Protein AF-A0A6N2N0R7-F1 (afdb_monomer)

Sequence (878 aa):
RETPISIVRTGSWGLQEILNLPLAEVPRISGASRIMTAKEFGVTEFVNPKDHDKPVHEVIAEMTNGGVDRSVECTGSVSAMISAFECVHDGWGVAVLVGVPNKDDAFKTHPMNLLNERTLKGTFFGNYKPRSDLPSVVEKYMNEELELEKFITHEVLSLKSTRLSSSCSVELASAAVAWEAGKPLVMEEVDVAPPQAMEVRVKILFTSLCHTDVYFWEAKGQTPLFPRIFGHEAGGIVESVGEGVTDLEPGDHVLPVFTGECKECRHCKSEESNMCDLLRINTDRGVMLNDGKSRFSIRGQPIYHFVGTSTFSEYTVVHVGCLAKINPAAPLDKVCVLSCGISTGLGATLNVAKPKKGSSVAIFGLGAVGLAAAEGARISGASRIIGVDLNANRFEKFGVTEFVNPKDHDKPVHEVIAEMTNGGVDRSVECTGSVSAMISAFECVHDGWGVAVLVGVPNNESEEELSRVLFGNYKPRSDIPSVVEKYMNKELELEKFITHEVPSLKSTRLSSTCSVELASAAVAWEAGKPLVIEEVEVAPPQAMEVRLKILFTSLCHTDVYFWEAKGQTPMFPRIFGHEAGGIVESVGEGVTDLEPGDHVLPVFTGECKECRHCKSEESNMCDLLRINTDRGVMLNDGKSSPFTILLAPTFSEYTVVHAGCVAKINPAAPLDIVCVLSCGISTGLGATLNVAKPEKGSSVAIFGLGAVGLAAAEGARIAGASRIIGVDLNSNRFEEAKKFGVTEFVNPKDYDKPVQEVIAEMTDGGVDRSVECTGSINAMISAFECVHDGWGVAVLVGVPNKDDSFKTHPINFLNEKTLKGTFFGNYKPRSDLPSMYMNKELELEKFITHEVPFSEINKAFEYMLSGAGLRCLIRMDA

Organism: Salix viminalis (NCBI:txid40686)

Radius of gyration: 32.36 Å; Cα contacts (8 Å, |Δi|>4): 2274; chains: 1; bounding box: 77×67×93 Å

Solvent-accessible surface area (backbone atoms only — not comparable to full-atom values): 44838 Å² total; per-residue (Å²): 131,99,72,85,59,73,76,83,87,87,81,93,78,64,81,77,56,71,78,66,59,65,81,84,74,66,82,78,85,46,75,71,52,55,51,51,52,36,47,46,16,58,47,86,74,86,85,60,70,83,83,48,101,56,62,58,26,59,56,48,17,69,74,53,79,59,22,36,66,60,33,72,26,77,80,23,45,53,74,50,47,41,34,31,54,64,21,26,19,69,35,65,8,37,21,39,38,57,33,71,60,61,94,90,53,61,41,66,46,54,55,64,65,33,38,39,26,17,30,45,33,22,20,53,73,81,71,35,48,79,66,54,36,38,33,56,59,42,46,40,36,29,44,39,35,39,40,43,30,80,65,46,75,55,90,92,96,78,89,95,71,48,46,74,71,91,58,94,46,64,21,46,25,31,20,36,30,24,45,41,65,59,49,84,67,32,48,20,44,25,37,34,46,58,44,50,67,43,18,27,24,29,35,40,78,32,63,48,85,52,65,31,48,48,25,49,44,35,44,42,25,58,82,81,72,56,35,21,25,41,30,50,23,19,15,28,33,30,65,43,70,16,55,86,54,78,92,71,56,65,70,39,30,32,32,38,26,46,47,13,49,74,66,77,43,78,35,47,68,34,91,93,41,48,43,12,66,87,33,32,36,39,55,86,40,29,40,42,89,86,79,69,42,52,50,35,19,45,101,81,46,71,28,26,40,27,36,48,37,17,37,39,14,52,57,30,66,26,46,54,42,28,44,18,70,43,68,76,85,58,59,41,91,67,55,13,53,53,45,46,49,37,36,20,16,25,18,36,24,59,67,62,52,51,60,51,69,59,33,38,34,35,29,30,20,60,45,70,31,17,42,24,24,36,37,21,36,44,74,42,38,40,70,40,27,33,36,32,32,90,55,56,47,48,41,70,38,52,66,39,68,38,50,46,48,58,82,84,46,105,53,63,53,18,59,57,44,16,48,54,54,78,55,17,22,51,24,16,39,23,32,58,21,44,65,72,47,47,51,30,31,54,62,18,16,22,78,52,74,34,40,54,36,58,56,31,36,24,73,33,58,26,86,65,94,76,82,75,56,70,38,12,67,49,36,53,45,72,43,47,45,57,54,52,48,36,38,78,72,64,77,44,74,85,84,59,89,70,81,37,62,90,74,86,88,71,88,97,93,97,95,76,76,55,45,77,67,71,46,40,33,37,35,29,69,49,70,71,48,80,63,44,78,48,68,33,49,25,54,48,12,45,74,39,15,24,24,30,39,42,49,25,25,35,63,55,72,65,49,54,44,62,41,52,30,68,90,53,83,81,76,61,53,28,54,43,33,27,23,17,12,30,30,29,64,32,43,3,27,48,56,79,91,66,54,66,72,39,30,31,31,49,30,29,53,20,40,71,61,74,43,76,33,41,45,23,82,82,29,28,63,14,68,59,53,74,48,72,40,74,64,37,42,35,41,89,87,76,45,55,35,74,40,48,38,76,39,40,42,44,40,19,44,34,39,42,45,51,44,36,23,47,18,66,38,61,75,88,55,60,43,84,57,55,12,55,53,37,40,51,38,37,22,16,25,19,37,26,60,68,66,47,53,64,50,74,57,32,38,35,37,33,34,23,79,45,51,32,21,38,23,23,33,35,22,38,47,72,48,37,39,68,41,31,35,36,32,34,91,54,74,80,47,52,80,61,38,41,81,29,50,34,71,43,77,47,43,64,82,82,49,98,59,62,54,27,58,55,46,16,70,76,51,82,56,16,25,50,22,20,40,25,36,66,24,46,59,69,52,51,43,36,35,50,65,19,22,14,70,67,66,7,28,21,28,42,62,35,72,62,61,91,85,46,62,45,61,53,55,59,64,59,25,30,43,36,21,37,41,32,25,35,50,62,10,53,51,41,47,55,77,44,57,47,51,60,68,76,72,66,86,62,74,58,68,79,48,55,67,44,77,43,50,45,95,45,50,64,57,53,50,51,39,56,77,69,62,75,53,62,28,38,41,29,34,50,83,132

InterPro domains:
  IPR002328 Alcohol dehydrogenase, zinc-type, conserved site [PS00059] (231-245)
  IPR002328 Alcohol dehydrogenase, zinc-type, conserved site [PS00059] (577-591)
  IPR011032 GroES-like superfamily [SSF50129] (174-348)
  IPR011032 GroES-like superfamily [SSF50129] (520-687)
  IPR011032 GroES-like superfamily [SSF50129] (832-875)
  IPR013149 Alcohol dehydrogenase-like, C-terminal [PF00107] (32-139)
  IPR013149 Alcohol dehydrogenase-like, C-terminal [PF00107] (368-473)
  IPR013149 Alcohol dehydrogenase-like, C-terminal [PF00107] (707-834)
  IPR013154 Alcohol dehydrogenase-like, N-terminal [PF08240] (198-326)
  IPR013154 Alcohol dehydrogenase-like, N-terminal [PF08240] (544-665)
  IPR036291 NAD(P)-binding domain superfamily [SSF51735] (11-143)
  IPR036291 NAD(P)-binding domain superfamily [SSF51735] (331-490)
  IPR036291 NAD(P)-binding domain superfamily [SSF51735] (670-836)

Foldseek 3Di:
DDDAPADDDDDPDDPVVVVVPPPVPDDGQDPVNVVVLVVLVVVPDDDDCVVDPDQVLVVLCVVVVGADQEFEAAAQDLSSQQSRLSRAHQFHREYEYEHNHPPPDWHWDFCVSFQSFYWYFYADVNLQPVQWGVLVVVLLQLQLFAQQCSSVPDDDDDYYDDAWDDDQAFIQWFFQWLQWAQDGTYTHRKRQHHEAAQKFKWFFDDFDDHSSQVCNNNPSRDVIADRAFTGQQTWTFTCDDYHPDDPDDGGFIKHFALQFEPCPDPQVVDLQHLIYSQRRFDQVQQPDDPPSAHSIDDPRHGGGYGSQHSSRMSMGMHRNRRIAGADPPFDRNQLSVLNFQLLQLLLCQVQPQVAAAAFAEEFEDLASSSLSVLLNCVLNNHPAYEYEYCDQFSQPHNNHDAYDYCVVDPDQVLVQLCQFVVAATLEYEYAALDPSSQVSRVSRHHQARYYYAYAHRHNDSDPDDDDHATSNRDNCNPCSNVVSVCVVVVVDDSPGSGTGHYHYDHDYDDAWKAKWDAWWFWWQADAPDGTDTGGWGFTMQEAQKFKWQWFWFWDDVVQNCLSNQPQHDNQDRAFFGFQTKTFTCDHIIGDDPHDGGFIKAFALFFQPCPDSQNSHLSGRRDCLQVDWDLHWIADPVRGRRTDRSNGQRSRISMTMDRNRRIAGADPPDDRLLLSRLNDQLLLLLLLQVVPLNDAAQFEEEFEDLFNNSLSVLLNCVVNHHNAYEYEDQDPVSQVLSVVSVHDHYDYCVVDPDQVLVVQCVVPVAAGQEYEYAAQDLSSQQSQLSRAGQSRYEYEYRHNHRSPDMRMDHCVSSNSRYMYHYGDSSRDNRRPPSNVPPVVVSDPSVSQEDEEDESVCVSVQVVCNVVVVGNMYMYGYDD

Nearest PDB structures (foldseek):
  8con-assembly1_A  TM=9.546E-01  e=1.795E-54  Arabidopsis thaliana
  4dlb-assembly1_B  TM=9.577E-01  e=1.086E-45  Solanum lycopersicum
  8co4-assembly1_A  TM=9.391E-01  e=8.171E-46  Arabidopsis thaliana
  7aas-assembly1_A  TM=9.419E-01  e=1.937E-43  Chlamydomonas reinhardtii
  1hsz-assembly1_A  TM=9.219E-01  e=5.270E-42  Homo sapiens

Structure (mmCIF, N/CA/C/O backbone):
data_AF-A0A6N2N0R7-F1
#
_entry.id   AF-A0A6N2N0R7-F1
#
loop_
_atom_site.group_PDB
_atom_site.id
_atom_site.type_symbol
_atom_site.label_atom_id
_atom_site.label_alt_id
_atom_site.label_comp_id
_atom_site.label_asym_id
_atom_site.label_entity_id
_atom_site.label_seq_id
_atom_site.pdbx_PDB_ins_code
_atom_site.Cartn_x
_atom_site.Cartn_y
_atom_site.Cartn_z
_atom_site.occupancy
_atom_site.B_iso_or_equiv
_atom_site.auth_seq_id
_atom_site.auth_comp_id
_atom_site.auth_asym_id
_atom_site.auth_atom_id
_atom_site.pdbx_PDB_model_num
ATOM 1 N N . ARG A 1 1 ? 4.604 19.462 22.785 1.00 24.31 1 ARG A N 1
ATOM 2 C CA . ARG A 1 1 ? 5.023 20.429 23.845 1.00 24.31 1 ARG A CA 1
ATOM 3 C C . ARG A 1 1 ? 5.187 19.652 25.150 1.00 24.31 1 ARG A C 1
ATOM 5 O O . ARG A 1 1 ? 4.576 18.602 25.257 1.00 24.31 1 ARG A O 1
ATOM 12 N N . GLU A 1 2 ? 6.014 20.103 26.095 1.00 26.58 2 GLU A N 1
ATOM 13 C CA . GLU A 1 2 ? 6.303 19.321 27.312 1.00 26.58 2 GLU A CA 1
ATOM 14 C C . GLU A 1 2 ? 5.206 19.456 28.378 1.00 26.58 2 GLU A C 1
ATOM 16 O O . GLU A 1 2 ? 5.161 20.462 29.084 1.00 26.58 2 GLU A O 1
ATOM 21 N N . THR A 1 3 ? 4.384 18.418 28.528 1.00 28.00 3 THR A N 1
ATOM 22 C CA . THR A 1 3 ? 3.500 18.214 29.684 1.00 28.00 3 THR A CA 1
ATOM 23 C C . THR A 1 3 ? 3.423 16.707 29.952 1.00 28.00 3 THR A C 1
ATOM 25 O O . THR A 1 3 ? 3.060 15.984 29.025 1.00 28.00 3 THR A O 1
ATOM 28 N N . PRO A 1 4 ? 3.765 16.199 31.151 1.00 32.81 4 PRO A N 1
ATOM 29 C CA . PRO A 1 4 ? 3.501 14.804 31.503 1.00 32.81 4 PRO A CA 1
ATOM 30 C C . PRO A 1 4 ? 1.997 14.510 31.491 1.00 32.81 4 PRO A C 1
ATOM 32 O O . PRO A 1 4 ? 1.195 15.379 31.845 1.00 32.81 4 PRO A O 1
ATOM 35 N N . ILE A 1 5 ? 1.608 13.285 31.131 1.00 28.66 5 ILE A N 1
ATOM 36 C CA . ILE A 1 5 ? 0.236 12.815 31.339 1.00 28.66 5 ILE A CA 1
ATOM 37 C C . ILE A 1 5 ? 0.098 12.473 32.826 1.00 28.66 5 ILE A C 1
ATOM 39 O O . ILE A 1 5 ? 0.557 11.430 33.289 1.00 28.66 5 ILE A O 1
ATOM 43 N N . SER A 1 6 ? -0.497 13.395 33.583 1.00 31.06 6 SER A N 1
ATOM 44 C CA . SER A 1 6 ? -0.804 13.232 35.006 1.00 31.06 6 SER A CA 1
ATOM 45 C C . SER A 1 6 ? -2.303 12.995 35.180 1.00 31.06 6 SER A C 1
ATOM 47 O O . SER A 1 6 ? -3.101 13.928 35.062 1.00 31.06 6 SER A O 1
ATOM 49 N N . ILE A 1 7 ? -2.698 11.749 35.453 1.00 31.70 7 ILE A N 1
ATOM 50 C CA . ILE A 1 7 ? -4.101 11.397 35.696 1.00 31.70 7 ILE A CA 1
ATOM 51 C C . ILE A 1 7 ? -4.492 11.810 37.120 1.00 31.70 7 ILE A C 1
ATOM 53 O O . ILE A 1 7 ? -3.842 11.446 38.095 1.00 31.70 7 ILE A O 1
ATOM 57 N N . VAL A 1 8 ? -5.590 12.561 37.242 1.00 32.72 8 VAL A N 1
ATOM 58 C CA . VAL A 1 8 ? -6.204 12.927 38.526 1.00 32.72 8 VAL A CA 1
ATOM 59 C C . VAL A 1 8 ? -7.701 12.635 38.443 1.00 32.72 8 VAL A C 1
ATOM 61 O O . VAL A 1 8 ? -8.417 13.263 37.661 1.00 32.72 8 VAL A O 1
ATOM 64 N N . ARG A 1 9 ? -8.190 11.688 39.251 1.00 33.84 9 ARG A N 1
ATOM 65 C CA . ARG A 1 9 ? -9.623 11.385 39.418 1.00 33.84 9 ARG A CA 1
ATOM 66 C C . ARG A 1 9 ? -10.007 11.455 40.900 1.00 33.84 9 ARG A C 1
ATOM 68 O O . ARG A 1 9 ? -9.169 11.276 41.777 1.00 33.84 9 ARG A O 1
ATOM 75 N N . THR A 1 10 ? -11.252 11.842 41.166 1.00 30.08 10 THR A N 1
ATOM 76 C CA . THR A 1 10 ? -11.698 12.434 42.442 1.00 30.08 10 THR A CA 1
ATOM 77 C C . THR A 1 10 ? -12.761 11.579 43.153 1.00 30.08 10 THR A C 1
ATOM 79 O O . THR A 1 10 ? -13.357 10.699 42.544 1.00 30.08 10 THR A O 1
ATOM 82 N N . GLY A 1 11 ? -13.052 11.777 44.445 1.00 39.22 11 GLY A N 1
ATOM 83 C CA . GLY A 1 11 ? -12.620 12.860 45.347 1.00 39.22 11 GLY A CA 1
ATOM 84 C C . GLY A 1 11 ? -12.569 12.433 46.828 1.00 39.22 11 GLY A C 1
ATOM 85 O O . GLY A 1 11 ? -12.320 11.272 47.113 1.00 39.22 11 GLY A O 1
ATOM 86 N N . SER A 1 12 ? -12.769 13.304 47.823 1.00 35.50 12 SER A N 1
ATOM 87 C CA . SER A 1 12 ? -13.620 14.506 47.833 1.00 35.50 12 SER A CA 1
ATOM 88 C C . SER A 1 12 ? -12.929 15.789 48.331 1.00 35.50 12 SER A C 1
ATOM 90 O O . SER A 1 12 ? -12.812 16.001 49.535 1.00 35.50 12 SER A O 1
ATOM 92 N N . TRP A 1 13 ? -12.597 16.691 47.405 1.00 35.56 13 TRP A N 1
ATOM 93 C CA . TRP A 1 13 ? -12.351 18.119 47.659 1.00 35.56 13 TRP A CA 1
ATOM 94 C C . TRP A 1 13 ? -12.872 18.945 46.471 1.00 35.56 13 TRP A C 1
ATOM 96 O O . TRP A 1 13 ? -13.208 18.393 45.419 1.00 35.56 13 TRP A O 1
ATOM 106 N N . GLY A 1 14 ? -13.001 20.262 46.646 1.00 35.44 14 GLY A N 1
ATOM 107 C CA . GLY A 1 14 ? -13.518 21.162 45.613 1.00 35.44 14 GLY A CA 1
ATOM 108 C C . GLY A 1 14 ? -12.510 21.448 44.493 1.00 35.44 14 GLY A C 1
ATOM 109 O O . GLY A 1 14 ? -11.300 21.443 44.708 1.00 35.44 14 GLY A O 1
ATOM 110 N N . LEU A 1 15 ? -13.018 21.802 43.304 1.00 36.06 15 LEU A N 1
ATOM 111 C CA . LEU A 1 15 ? -12.227 22.126 42.098 1.00 36.06 15 LEU A CA 1
ATOM 112 C C . LEU A 1 15 ? -11.122 23.184 42.328 1.00 36.06 15 LEU A C 1
ATOM 114 O O . LEU A 1 15 ? -10.153 23.272 41.579 1.00 36.06 15 LEU A O 1
ATOM 118 N N . GLN A 1 16 ? -11.298 24.005 43.362 1.00 37.75 16 GLN A N 1
ATOM 119 C CA . GLN A 1 16 ? -10.488 25.172 43.689 1.00 37.75 16 GLN A CA 1
ATOM 120 C C . GLN A 1 16 ? -9.169 24.837 44.411 1.00 37.75 16 GLN A C 1
ATOM 122 O O . GLN A 1 16 ? -8.317 25.711 44.539 1.00 37.75 16 GLN A O 1
ATOM 127 N N . GLU A 1 17 ? -8.967 23.591 44.849 1.00 40.75 17 GLU A N 1
ATOM 128 C CA . GLU A 1 17 ? -7.709 23.153 45.478 1.00 40.75 17 GLU A CA 1
ATOM 129 C C . GLU A 1 17 ? -6.735 22.529 44.473 1.00 40.75 17 GLU A C 1
ATOM 131 O O . GLU A 1 17 ? -5.534 22.773 44.554 1.00 40.75 17 GLU A O 1
ATOM 136 N N . ILE A 1 18 ? -7.250 21.839 43.449 1.00 38.84 18 ILE A N 1
ATOM 137 C CA . ILE A 1 18 ? -6.452 21.265 42.349 1.00 38.84 18 ILE A CA 1
ATOM 138 C C . ILE A 1 18 ? -5.654 22.364 41.621 1.00 38.84 18 ILE A C 1
ATOM 140 O O . ILE A 1 18 ? -4.499 22.166 41.257 1.00 38.84 18 ILE A O 1
ATOM 144 N N . LEU A 1 19 ? -6.244 23.555 41.469 1.00 41.34 19 LEU A N 1
ATOM 145 C CA . LEU A 1 19 ? -5.608 24.724 40.843 1.00 41.34 19 LEU A CA 1
ATOM 146 C C . LEU A 1 19 ? -4.508 25.389 41.696 1.00 41.34 19 LEU A C 1
ATOM 148 O O . LEU A 1 19 ? -3.812 26.263 41.187 1.00 41.34 19 LEU A O 1
ATOM 152 N N . ASN A 1 20 ? -4.350 25.001 42.967 1.00 41.44 20 ASN A N 1
ATOM 153 C CA . ASN A 1 20 ? -3.331 25.539 43.877 1.00 41.44 20 ASN A CA 1
ATOM 154 C C . ASN A 1 20 ? -2.123 24.597 44.069 1.00 41.44 20 ASN A C 1
ATOM 156 O O . ASN A 1 20 ? -1.231 24.906 44.859 1.00 41.44 20 ASN A O 1
ATOM 160 N N . LEU A 1 21 ? -2.065 23.468 43.351 1.00 38.28 21 LEU A N 1
ATOM 161 C CA . LEU A 1 21 ? -0.903 22.575 43.358 1.00 38.28 21 LEU A CA 1
ATOM 162 C C . LEU A 1 21 ? 0.337 23.275 42.756 1.00 38.28 21 LEU A C 1
ATOM 164 O O . LEU A 1 21 ? 0.249 23.818 41.648 1.00 38.28 21 LEU A O 1
ATOM 168 N N . PRO A 1 22 ? 1.510 23.260 43.423 1.00 38.06 22 PRO A N 1
ATOM 169 C CA . PRO A 1 22 ? 2.715 23.879 42.881 1.00 38.06 22 PRO A CA 1
ATOM 170 C C . PRO A 1 22 ? 3.232 23.157 41.627 1.00 38.06 22 PRO A C 1
ATOM 172 O O . PRO A 1 22 ? 3.892 22.123 41.705 1.00 38.06 22 PRO A O 1
ATOM 175 N N . LEU A 1 23 ? 3.058 23.776 40.454 1.00 40.62 23 LEU A N 1
ATOM 176 C CA . LEU A 1 23 ? 3.666 23.342 39.178 1.00 40.62 23 LEU A CA 1
ATOM 177 C C . LEU A 1 23 ? 5.211 23.256 39.203 1.00 40.62 23 LEU A C 1
ATOM 179 O O . LEU A 1 23 ? 5.817 22.808 38.234 1.00 40.62 23 LEU A O 1
ATOM 183 N N . ALA A 1 24 ? 5.850 23.695 40.290 1.00 38.28 24 ALA A N 1
ATOM 184 C CA . ALA A 1 24 ? 7.286 23.582 40.526 1.00 38.28 24 ALA A CA 1
ATOM 185 C C . ALA A 1 24 ? 7.737 22.188 41.014 1.00 38.28 24 ALA A C 1
ATOM 187 O O . ALA A 1 24 ? 8.932 21.909 40.962 1.00 38.28 24 ALA A O 1
ATOM 188 N N . GLU A 1 25 ? 6.822 21.330 41.485 1.00 37.94 25 GLU A N 1
ATOM 189 C CA . GLU A 1 25 ? 7.166 20.038 42.109 1.00 37.94 25 GLU A CA 1
ATOM 190 C C . GLU A 1 25 ? 6.965 18.817 41.191 1.00 37.94 25 GLU A C 1
ATOM 192 O O . GLU A 1 25 ? 7.351 17.710 41.557 1.00 37.94 25 GLU A O 1
ATOM 197 N N . VAL A 1 26 ? 6.440 18.999 39.971 1.00 41.00 26 VAL A N 1
ATOM 198 C CA . VAL A 1 26 ? 6.357 17.925 38.962 1.00 41.00 26 VAL A CA 1
ATOM 199 C C . VAL A 1 26 ? 7.693 17.828 38.201 1.00 41.00 26 VAL A C 1
ATOM 201 O O . VAL A 1 26 ? 8.041 18.761 37.467 1.00 41.00 26 VAL A O 1
ATOM 204 N N . PRO A 1 27 ? 8.468 16.733 38.334 1.00 39.50 27 PRO A N 1
ATOM 205 C CA . PRO A 1 27 ? 9.771 16.615 37.686 1.00 39.50 27 PRO A CA 1
ATOM 206 C C . PRO A 1 27 ? 9.632 16.450 36.166 1.00 39.50 27 PRO A C 1
ATOM 208 O O . PRO A 1 27 ? 8.840 15.646 35.677 1.00 39.50 27 PRO A O 1
ATOM 211 N N . ARG A 1 28 ? 10.442 17.179 35.385 1.00 42.28 28 ARG A N 1
ATOM 212 C CA . ARG A 1 28 ? 10.512 16.964 33.930 1.00 42.28 28 ARG A CA 1
ATOM 213 C C . ARG A 1 28 ? 11.372 15.748 33.604 1.00 42.28 28 ARG A C 1
ATOM 215 O O . ARG A 1 28 ? 12.545 15.705 33.972 1.00 42.28 28 ARG A O 1
ATOM 222 N N . ILE A 1 29 ? 10.820 14.827 32.816 1.00 45.66 29 ILE A N 1
ATOM 223 C CA . ILE A 1 29 ? 11.548 13.686 32.247 1.00 45.66 29 ILE A CA 1
ATOM 224 C C . ILE A 1 29 ? 12.683 14.210 31.353 1.00 45.66 29 ILE A C 1
ATOM 226 O O . ILE A 1 29 ? 12.435 14.899 30.354 1.00 45.66 29 ILE A O 1
ATOM 230 N N . SER A 1 30 ? 13.927 13.909 31.733 1.00 48.94 30 SER A N 1
ATOM 231 C CA . SER A 1 30 ? 15.144 14.385 31.064 1.00 48.94 30 SER A CA 1
ATOM 232 C C . SER A 1 30 ? 15.389 13.678 29.725 1.00 48.94 30 SER A C 1
ATOM 234 O O . SER A 1 30 ? 14.847 12.604 29.473 1.00 48.94 30 SER A O 1
ATOM 236 N N . GLY A 1 31 ? 16.237 14.257 28.864 1.00 50.78 31 GLY A N 1
ATOM 237 C CA . GLY A 1 31 ? 16.541 13.683 27.544 1.00 50.78 31 GLY A CA 1
ATOM 238 C C . GLY A 1 31 ? 17.060 12.242 27.612 1.00 50.78 31 GLY A C 1
ATOM 239 O O . GLY A 1 31 ? 16.553 11.386 26.900 1.00 50.78 31 GLY A O 1
ATOM 240 N N . ALA A 1 32 ? 17.985 11.950 28.533 1.00 49.59 32 ALA A N 1
ATOM 241 C CA . ALA A 1 32 ? 18.500 10.594 28.741 1.00 49.59 32 ALA A CA 1
ATOM 242 C C . ALA A 1 32 ? 17.417 9.612 29.226 1.00 49.59 32 ALA A C 1
ATOM 244 O O . ALA A 1 32 ? 17.391 8.465 28.792 1.00 49.59 32 ALA A O 1
ATOM 245 N N . SER A 1 33 ? 16.482 10.071 30.068 1.00 54.78 33 SER A N 1
ATOM 246 C CA . SER A 1 33 ? 15.353 9.247 30.512 1.00 54.78 33 SER A CA 1
ATOM 247 C C . SER A 1 33 ? 14.424 8.892 29.351 1.00 54.78 33 SER A C 1
ATOM 249 O O . SER A 1 33 ? 14.017 7.744 29.255 1.00 54.78 33 SER A O 1
ATOM 251 N N . ARG A 1 34 ? 14.151 9.824 28.423 1.00 56.81 34 ARG A N 1
ATOM 252 C CA . ARG A 1 34 ? 13.326 9.543 27.229 1.00 56.81 34 ARG A CA 1
ATOM 253 C C . ARG A 1 34 ? 13.972 8.558 26.255 1.00 56.81 34 ARG A C 1
ATOM 255 O O . ARG A 1 34 ? 13.255 7.998 25.445 1.00 56.81 34 ARG A O 1
ATOM 262 N N . ILE A 1 35 ? 15.285 8.335 26.327 1.00 58.44 35 ILE A N 1
ATOM 263 C CA . ILE A 1 35 ? 15.979 7.317 25.519 1.00 58.44 35 ILE A CA 1
ATOM 264 C C . ILE A 1 35 ? 15.897 5.942 26.188 1.00 58.44 35 ILE A C 1
ATOM 266 O O . ILE A 1 35 ? 15.783 4.946 25.485 1.00 58.44 35 ILE A O 1
ATOM 270 N N . MET A 1 36 ? 15.925 5.869 27.525 1.00 54.72 36 MET A N 1
ATOM 271 C CA . MET A 1 36 ? 15.676 4.602 28.228 1.00 54.72 36 MET A CA 1
ATOM 272 C C . MET A 1 36 ? 14.213 4.196 28.098 1.00 54.72 36 MET A C 1
ATOM 274 O O . MET A 1 36 ? 13.956 3.102 27.627 1.00 54.72 36 MET A O 1
ATOM 278 N N . THR A 1 37 ? 13.278 5.118 28.328 1.00 54.75 37 THR A N 1
ATOM 279 C CA . THR A 1 37 ? 11.861 4.928 27.996 1.00 54.75 37 THR A CA 1
ATOM 280 C C . THR A 1 37 ? 11.679 4.660 26.500 1.00 54.75 37 THR A C 1
ATOM 282 O O . THR A 1 37 ? 10.974 3.737 26.144 1.00 54.75 37 THR A O 1
ATOM 285 N N . ALA A 1 38 ? 12.438 5.328 25.626 1.00 56.91 38 ALA A N 1
ATOM 286 C CA . ALA A 1 38 ? 12.629 5.004 24.205 1.00 56.91 38 ALA A CA 1
ATOM 287 C C . ALA A 1 38 ? 12.984 3.525 23.888 1.00 56.91 38 ALA A C 1
ATOM 289 O O . ALA A 1 38 ? 12.679 3.031 22.808 1.00 56.91 38 ALA A O 1
ATOM 290 N N . LYS A 1 39 ? 13.660 2.819 24.806 1.00 55.69 39 LYS A N 1
ATOM 291 C CA . LYS A 1 39 ? 14.249 1.476 24.611 1.00 55.69 39 LYS A CA 1
ATOM 292 C C . LYS A 1 39 ? 13.630 0.372 25.458 1.00 55.69 39 LYS A C 1
ATOM 294 O O . LYS A 1 39 ? 13.702 -0.782 25.053 1.00 55.69 39 LYS A O 1
ATOM 299 N N . GLU A 1 40 ? 13.027 0.731 26.590 1.00 50.41 40 GLU A N 1
ATOM 300 C CA . GLU A 1 40 ? 11.841 0.057 27.116 1.00 50.41 40 GLU A CA 1
ATOM 301 C C . GLU A 1 40 ? 10.897 -0.042 25.914 1.00 50.41 40 GLU A C 1
ATOM 303 O O . GLU A 1 40 ? 10.829 -1.097 25.301 1.00 50.41 40 GLU A O 1
ATOM 308 N N . PHE A 1 41 ? 10.388 1.109 25.462 1.00 50.03 41 PHE A N 1
ATOM 309 C CA . PHE A 1 41 ? 9.980 1.544 24.122 1.00 50.03 41 PHE A CA 1
ATOM 310 C C . PHE A 1 41 ? 10.023 0.644 22.852 1.00 50.03 41 PHE A C 1
ATOM 312 O O . PHE A 1 41 ? 9.294 0.888 21.898 1.00 50.03 41 PHE A O 1
ATOM 319 N N . GLY A 1 42 ? 10.900 -0.354 22.760 1.00 52.97 42 GLY A N 1
ATOM 320 C CA . GLY A 1 42 ? 11.093 -1.201 21.576 1.00 52.97 42 GLY A CA 1
ATOM 321 C C . GLY A 1 42 ? 11.869 -0.553 20.432 1.00 52.97 42 GLY A C 1
ATOM 322 O O . GLY A 1 42 ? 12.343 -1.279 19.560 1.00 52.97 42 GLY A O 1
ATOM 323 N N . VAL A 1 43 ? 12.085 0.769 20.464 1.00 54.00 43 VAL A N 1
ATOM 324 C CA . VAL A 1 43 ? 12.932 1.478 19.497 1.00 54.00 43 VAL A CA 1
ATOM 325 C C . VAL A 1 43 ? 14.370 0.982 19.656 1.00 54.00 43 VAL A C 1
ATOM 327 O O . VAL A 1 43 ? 15.105 1.365 20.571 1.00 54.00 43 VAL A O 1
ATOM 330 N N . THR A 1 44 ? 14.766 0.076 18.764 1.00 55.50 44 THR A N 1
ATOM 331 C CA . THR A 1 44 ? 16.033 -0.666 18.821 1.00 55.50 44 THR A CA 1
ATOM 332 C C . THR A 1 44 ? 17.241 0.275 18.775 1.00 55.50 44 THR A C 1
ATOM 334 O O . THR A 1 44 ? 18.163 0.182 19.601 1.00 55.50 44 THR A O 1
ATOM 337 N N . GLU A 1 45 ? 17.193 1.246 17.863 1.00 71.88 45 GLU A N 1
ATOM 338 C CA . GLU A 1 45 ? 18.235 2.236 17.613 1.00 71.88 45 GLU A CA 1
ATOM 339 C C . GLU A 1 45 ? 17.709 3.667 17.751 1.00 71.88 45 GLU A C 1
ATOM 341 O O . GLU A 1 45 ? 16.660 4.025 17.229 1.00 71.88 45 GLU A O 1
ATOM 346 N N . PHE A 1 46 ? 18.464 4.513 18.457 1.00 77.75 46 PHE A N 1
ATOM 347 C CA . PHE A 1 46 ? 18.078 5.895 18.730 1.00 77.75 46 PHE A CA 1
ATOM 348 C C . PHE A 1 46 ? 19.094 6.864 18.125 1.00 77.75 46 PHE A C 1
ATOM 350 O O . PHE A 1 46 ? 20.260 6.870 18.522 1.00 77.75 46 PHE A O 1
ATOM 357 N N . VAL A 1 47 ? 18.622 7.721 17.218 1.00 75.81 47 VAL A N 1
ATOM 358 C CA . VAL A 1 47 ? 19.410 8.779 16.576 1.00 75.81 47 VAL A CA 1
ATOM 359 C C . VAL A 1 47 ? 18.971 10.136 17.123 1.00 75.81 47 VAL A C 1
ATOM 361 O O . VAL A 1 47 ? 17.820 10.538 16.963 1.00 75.81 47 VAL A O 1
ATOM 364 N N . ASN A 1 48 ? 19.888 10.876 17.750 1.00 80.44 48 ASN A N 1
ATOM 365 C CA . ASN A 1 48 ? 19.649 12.252 18.185 1.00 80.44 48 ASN A CA 1
ATOM 366 C C . ASN A 1 48 ? 20.094 13.230 17.083 1.00 80.44 48 ASN A C 1
ATOM 368 O O . ASN A 1 48 ? 21.298 13.349 16.862 1.00 80.44 48 ASN A O 1
ATOM 372 N N . PRO A 1 49 ? 19.199 14.020 16.455 1.00 74.56 49 PRO A N 1
ATOM 373 C CA . PRO A 1 49 ? 19.566 14.966 15.389 1.00 74.56 49 PRO A CA 1
ATOM 374 C C . PRO A 1 49 ? 20.540 16.092 15.789 1.00 74.56 49 PRO A C 1
ATOM 376 O O . PRO A 1 49 ? 20.825 16.960 14.972 1.00 74.56 49 PRO A O 1
ATOM 379 N N . LYS A 1 50 ? 20.992 16.143 17.050 1.00 78.12 50 LYS A N 1
ATOM 380 C CA . LYS A 1 50 ? 21.991 17.098 17.559 1.00 78.12 50 LYS A CA 1
ATOM 381 C C . LYS A 1 50 ? 23.387 16.505 17.744 1.00 78.12 50 LYS A C 1
ATOM 383 O O . LYS A 1 50 ? 24.318 17.273 17.964 1.00 78.12 50 LYS A O 1
ATOM 388 N N . ASP A 1 51 ? 23.519 15.182 17.671 1.00 81.06 51 ASP A N 1
ATOM 389 C CA . ASP A 1 51 ? 24.788 14.476 17.894 1.00 81.06 51 ASP A CA 1
ATOM 390 C C . ASP A 1 51 ? 25.481 14.110 16.560 1.00 81.06 51 ASP A C 1
ATOM 392 O O . ASP A 1 51 ? 26.517 13.449 16.550 1.00 81.06 51 ASP A O 1
ATOM 396 N N . HIS A 1 52 ? 24.923 14.575 15.433 1.00 81.44 52 HIS A N 1
ATOM 397 C CA . HIS A 1 52 ? 25.436 14.402 14.073 1.00 81.44 52 HIS A CA 1
ATOM 398 C C . HIS A 1 52 ? 25.403 15.739 13.314 1.00 81.44 52 HIS A C 1
ATOM 400 O O . HIS A 1 52 ? 24.439 16.492 13.431 1.00 81.44 52 HIS A O 1
ATOM 406 N N . ASP A 1 53 ? 26.407 15.996 12.471 1.00 83.25 53 ASP A N 1
ATOM 407 C CA . ASP A 1 53 ? 26.470 17.192 11.608 1.00 83.25 53 ASP A CA 1
ATOM 408 C C . ASP A 1 53 ? 25.638 17.065 10.305 1.00 83.25 53 ASP A C 1
ATOM 410 O O . ASP A 1 53 ? 25.606 17.992 9.493 1.00 83.25 53 ASP A O 1
ATOM 414 N N . LYS A 1 54 ? 24.977 15.917 10.085 1.00 82.38 54 LYS A N 1
ATOM 415 C CA . LYS A 1 54 ? 24.147 15.594 8.905 1.00 82.38 54 LYS A CA 1
ATOM 416 C C . LYS A 1 54 ? 22.641 15.643 9.216 1.00 82.38 54 LYS A C 1
ATOM 418 O O . LYS A 1 54 ? 22.255 15.411 10.364 1.00 82.38 54 LYS A O 1
ATOM 423 N N . PRO A 1 55 ? 21.766 15.842 8.209 1.00 84.25 55 PRO A N 1
ATOM 424 C CA . PRO A 1 55 ? 20.330 15.584 8.328 1.00 84.25 55 PRO A CA 1
ATOM 425 C C . PRO A 1 55 ? 20.027 14.167 8.837 1.00 84.25 55 PRO A C 1
ATOM 427 O O . PRO A 1 55 ? 20.633 13.192 8.398 1.00 84.25 55 PRO A O 1
ATOM 430 N N . VAL A 1 56 ? 19.040 14.031 9.730 1.00 83.44 56 VAL A N 1
ATOM 431 C CA . VAL A 1 56 ? 18.731 12.740 10.379 1.00 83.44 56 VAL A CA 1
ATOM 432 C C . VAL A 1 56 ? 18.312 11.646 9.387 1.00 83.44 56 VAL A C 1
ATOM 434 O O . VAL A 1 56 ? 18.596 10.476 9.622 1.00 83.44 56 VAL A O 1
ATOM 437 N N . HIS A 1 57 ? 17.698 12.005 8.253 1.00 83.94 57 HIS A N 1
ATOM 438 C CA . HIS A 1 57 ? 17.330 11.032 7.222 1.00 83.94 57 HIS A CA 1
ATOM 439 C C . HIS A 1 57 ? 18.549 10.429 6.505 1.00 83.94 57 HIS A C 1
ATOM 441 O O . HIS A 1 57 ? 18.505 9.255 6.150 1.00 83.94 57 HIS A O 1
ATOM 447 N N . GLU A 1 58 ? 19.647 11.183 6.342 1.00 84.75 58 GLU A N 1
ATOM 448 C CA . GLU A 1 58 ? 20.907 10.655 5.795 1.00 84.75 58 GLU A CA 1
ATOM 449 C C . GLU A 1 58 ? 21.536 9.665 6.778 1.00 84.75 58 GLU A C 1
ATOM 451 O O . GLU A 1 58 ? 21.959 8.585 6.379 1.00 84.75 58 GLU A O 1
ATOM 456 N N . VAL A 1 59 ? 21.536 10.005 8.073 1.00 84.00 59 VAL A N 1
ATOM 457 C CA . VAL A 1 59 ? 22.059 9.136 9.139 1.00 84.00 59 VAL A CA 1
ATOM 458 C C . VAL A 1 59 ? 21.275 7.821 9.203 1.00 84.00 59 VAL A C 1
ATOM 460 O O . VAL A 1 59 ? 21.881 6.754 9.197 1.00 84.00 59 VAL A O 1
ATOM 463 N N . ILE A 1 60 ? 19.937 7.881 9.175 1.00 83.19 60 ILE A N 1
ATOM 464 C CA . ILE A 1 60 ? 19.081 6.685 9.119 1.00 83.19 60 ILE A CA 1
ATOM 465 C C . ILE A 1 60 ? 19.376 5.870 7.852 1.00 83.19 60 ILE A C 1
ATOM 467 O O . ILE A 1 60 ? 19.570 4.663 7.948 1.00 83.19 60 ILE A O 1
ATOM 471 N N . ALA A 1 61 ? 19.478 6.505 6.680 1.00 78.12 61 ALA A N 1
ATOM 472 C CA . ALA A 1 61 ? 19.758 5.796 5.432 1.00 78.12 61 ALA A CA 1
ATOM 473 C C . ALA A 1 61 ? 21.147 5.126 5.406 1.00 78.12 61 ALA A C 1
ATOM 475 O O . ALA A 1 61 ? 21.285 4.049 4.824 1.00 78.12 61 ALA A O 1
ATOM 476 N N . GLU A 1 62 ? 22.160 5.717 6.048 1.00 82.25 62 GLU A N 1
ATOM 477 C CA . GLU A 1 62 ? 23.484 5.104 6.229 1.00 82.25 62 GLU A CA 1
ATOM 478 C C . GLU A 1 62 ? 23.443 3.906 7.194 1.00 82.25 62 GLU A C 1
ATOM 480 O O . GLU A 1 62 ? 24.142 2.921 6.963 1.00 82.25 62 GLU A O 1
ATOM 485 N N . MET A 1 63 ? 22.594 3.948 8.227 1.00 78.69 63 MET A N 1
ATOM 486 C CA . MET A 1 63 ? 22.394 2.841 9.174 1.00 78.69 63 MET A CA 1
ATOM 487 C C . MET A 1 63 ? 21.597 1.673 8.570 1.00 78.69 63 MET A C 1
ATOM 489 O O . MET A 1 63 ? 21.914 0.517 8.834 1.00 78.69 63 MET A O 1
ATOM 493 N N . THR A 1 64 ? 20.584 1.953 7.745 1.00 75.25 64 THR A N 1
ATOM 494 C CA . THR A 1 64 ? 19.637 0.942 7.233 1.00 75.25 64 THR A CA 1
ATOM 495 C C . THR A 1 64 ? 19.894 0.514 5.784 1.00 75.25 64 THR A C 1
ATOM 497 O O . THR A 1 64 ? 19.028 -0.081 5.147 1.00 75.25 64 THR A O 1
ATOM 500 N N . ASN A 1 65 ? 21.080 0.807 5.236 1.00 73.25 65 ASN A N 1
ATOM 501 C CA . ASN A 1 65 ? 21.468 0.464 3.860 1.00 73.25 65 ASN A CA 1
ATOM 502 C C . ASN A 1 65 ? 20.490 1.011 2.788 1.00 73.25 65 ASN A C 1
ATOM 504 O O . ASN A 1 65 ? 20.057 0.303 1.876 1.00 73.25 65 ASN A O 1
ATOM 508 N N . GLY A 1 66 ? 20.149 2.300 2.896 1.00 67.00 66 GLY A N 1
ATOM 509 C CA . GLY A 1 66 ? 19.374 3.046 1.897 1.00 67.00 66 GLY A CA 1
ATOM 510 C C . GLY A 1 66 ? 17.969 3.486 2.323 1.00 67.00 66 GLY A C 1
ATOM 511 O O . GLY A 1 66 ? 17.159 3.807 1.452 1.00 67.00 66 GLY A O 1
ATOM 512 N N . GLY A 1 67 ? 17.653 3.483 3.619 1.00 76.50 67 GLY A N 1
ATOM 513 C CA . GLY A 1 67 ? 16.367 3.940 4.169 1.00 76.50 67 GLY A CA 1
ATOM 514 C C . GLY A 1 67 ? 15.533 2.819 4.798 1.00 76.50 67 GLY A C 1
ATOM 515 O O . GLY A 1 67 ? 15.989 1.683 4.874 1.00 76.50 67 GLY A O 1
ATOM 516 N N . VAL A 1 68 ? 14.337 3.146 5.284 1.00 77.56 68 VAL A N 1
ATOM 517 C CA . VAL A 1 68 ? 13.404 2.203 5.935 1.00 77.56 68 VAL A CA 1
ATOM 518 C C . VAL A 1 68 ? 12.200 1.893 5.043 1.00 77.56 68 VAL A C 1
ATOM 520 O O . VAL A 1 68 ? 11.770 2.731 4.252 1.00 77.56 68 VAL A O 1
ATOM 523 N N . ASP A 1 69 ? 11.595 0.712 5.165 1.00 70.81 69 ASP A N 1
ATOM 524 C CA . ASP A 1 69 ? 10.404 0.368 4.371 1.00 70.81 69 ASP A CA 1
ATOM 525 C C . ASP A 1 69 ? 9.197 1.249 4.711 1.00 70.81 69 ASP A C 1
ATOM 527 O O . ASP A 1 69 ? 8.387 1.594 3.842 1.00 70.81 69 ASP A O 1
ATOM 531 N N . ARG A 1 70 ? 9.064 1.612 5.988 1.00 78.06 70 ARG A N 1
ATOM 532 C CA . ARG A 1 70 ? 7.959 2.396 6.542 1.00 78.06 70 ARG A CA 1
ATOM 533 C C . ARG A 1 70 ? 8.506 3.430 7.520 1.00 78.06 70 ARG A C 1
ATOM 535 O O . ARG A 1 70 ? 9.450 3.144 8.248 1.00 78.06 70 ARG A O 1
ATOM 542 N N . SER A 1 71 ? 7.892 4.606 7.564 1.00 85.19 71 SER A N 1
ATOM 543 C CA . SER A 1 71 ? 8.149 5.611 8.600 1.00 85.19 71 SER A CA 1
ATOM 544 C C . SER A 1 71 ? 6.842 6.232 9.084 1.00 85.19 71 SER A C 1
ATOM 546 O O . SER A 1 71 ? 5.856 6.296 8.343 1.00 85.19 71 SER A O 1
ATOM 548 N N . VAL A 1 72 ? 6.829 6.693 10.335 1.00 75.94 72 VAL A N 1
ATOM 549 C CA . VAL A 1 72 ? 5.669 7.342 10.955 1.00 75.94 72 VAL A CA 1
ATOM 550 C C . VAL A 1 72 ? 6.129 8.623 11.652 1.00 75.94 72 VAL A C 1
ATOM 552 O O . VAL A 1 72 ? 7.129 8.617 12.366 1.00 75.94 72 VAL A O 1
ATOM 555 N N . GLU A 1 73 ? 5.427 9.737 11.435 1.00 86.44 73 GLU A N 1
ATOM 556 C CA . GLU A 1 73 ? 5.720 11.020 12.083 1.00 86.44 73 GLU A CA 1
ATOM 557 C C . GLU A 1 73 ? 4.644 11.388 13.103 1.00 86.44 73 GLU A C 1
ATOM 559 O O . GLU A 1 73 ? 3.486 11.595 12.740 1.00 86.44 73 GLU A O 1
ATOM 564 N N . CYS A 1 74 ? 5.046 11.518 14.370 1.00 72.00 74 CYS A N 1
ATOM 565 C CA . CYS A 1 74 ? 4.128 11.688 15.503 1.00 72.00 74 CYS A CA 1
ATOM 566 C C . CYS A 1 74 ? 4.273 13.034 16.246 1.00 72.00 74 CYS A C 1
ATOM 568 O O . CYS A 1 74 ? 3.590 13.263 17.242 1.00 72.00 74 CYS A O 1
ATOM 570 N N . THR A 1 75 ? 5.170 13.934 15.825 1.00 76.69 75 THR A N 1
ATOM 571 C CA . THR A 1 75 ? 5.512 15.165 16.570 1.00 76.69 75 THR A CA 1
ATOM 572 C C . THR A 1 75 ? 4.752 16.409 16.106 1.00 76.69 75 THR A C 1
ATOM 574 O O . THR A 1 75 ? 4.629 17.364 16.879 1.00 76.69 75 THR A O 1
ATOM 577 N N . GLY A 1 76 ? 4.274 16.431 14.856 1.00 66.81 76 GLY A N 1
ATOM 578 C CA . GLY A 1 76 ? 3.661 17.605 14.226 1.00 66.81 76 GLY A CA 1
ATOM 579 C C . GLY A 1 76 ? 4.681 18.615 13.687 1.00 66.81 76 GLY A C 1
ATOM 580 O O . GLY A 1 76 ? 4.308 19.659 13.156 1.00 66.81 76 GLY A O 1
ATOM 581 N N . SER A 1 77 ? 5.980 18.341 13.823 1.00 81.69 77 SER A N 1
ATOM 582 C CA . SER A 1 77 ? 7.040 19.215 13.330 1.00 81.69 77 SER A CA 1
ATOM 583 C C . SER A 1 77 ? 7.282 18.972 11.843 1.00 81.69 77 SER A C 1
ATOM 585 O O . SER A 1 77 ? 7.730 17.898 11.455 1.00 81.69 77 SER A O 1
ATOM 587 N N . VAL A 1 78 ? 7.084 19.992 11.004 1.00 77.56 78 VAL A N 1
ATOM 588 C CA . VAL A 1 78 ? 7.343 19.903 9.554 1.00 77.56 78 VAL A CA 1
ATOM 589 C C . VAL A 1 78 ? 8.745 19.369 9.222 1.00 77.56 78 VAL A C 1
ATOM 591 O O . VAL A 1 78 ? 8.878 18.569 8.302 1.00 77.56 78 VAL A O 1
ATOM 594 N N . SER A 1 79 ? 9.788 19.728 9.979 1.00 79.31 79 SER A N 1
ATOM 595 C CA . SER A 1 79 ? 11.138 19.177 9.765 1.00 79.31 79 SER A CA 1
ATOM 596 C C . SER A 1 79 ? 11.238 17.675 10.058 1.00 79.31 79 SER A C 1
ATOM 598 O O . SER A 1 79 ? 12.019 16.981 9.407 1.00 79.31 79 SER A O 1
ATOM 600 N N . ALA A 1 80 ? 10.435 17.158 10.993 1.00 81.31 80 ALA A N 1
ATOM 601 C CA . ALA A 1 80 ? 10.310 15.723 11.231 1.00 81.31 80 ALA A CA 1
ATOM 602 C C . ALA A 1 80 ? 9.470 15.047 10.134 1.00 81.31 80 ALA A C 1
ATOM 604 O O . ALA A 1 80 ? 9.865 13.988 9.665 1.00 81.31 80 ALA A O 1
ATOM 605 N N . MET A 1 81 ? 8.393 15.683 9.648 1.00 82.94 81 MET A N 1
ATOM 606 C CA . MET A 1 81 ? 7.567 15.157 8.541 1.00 82.94 81 MET A CA 1
ATOM 607 C C . MET A 1 81 ? 8.385 14.970 7.269 1.00 82.94 81 MET A C 1
ATOM 609 O O . MET A 1 81 ? 8.321 13.923 6.629 1.00 82.94 81 MET A O 1
ATOM 613 N N . ILE A 1 82 ? 9.183 15.982 6.926 1.00 84.31 82 ILE A N 1
ATOM 614 C CA . ILE A 1 82 ? 10.093 15.943 5.782 1.00 84.31 82 ILE A CA 1
ATOM 615 C C . ILE A 1 82 ? 11.132 14.834 5.990 1.00 84.31 82 ILE A C 1
ATOM 617 O O . ILE A 1 82 ? 11.291 13.988 5.120 1.00 84.31 82 ILE A O 1
ATOM 621 N N . SER A 1 83 ? 11.761 14.759 7.169 1.00 85.50 83 SER A N 1
ATOM 622 C CA . SER A 1 83 ? 12.761 13.719 7.466 1.00 85.50 83 SER A CA 1
ATOM 623 C C . SER A 1 83 ? 12.190 12.296 7.443 1.00 85.50 83 SER A C 1
ATOM 625 O O . SER A 1 83 ? 12.867 11.390 6.972 1.00 85.50 83 SER A O 1
ATOM 627 N N . ALA A 1 84 ? 10.953 12.095 7.906 1.00 83.25 84 ALA A N 1
ATOM 628 C CA . ALA A 1 84 ? 10.264 10.808 7.853 1.00 83.25 84 ALA A CA 1
ATOM 629 C C . ALA A 1 84 ? 9.965 10.390 6.405 1.00 83.25 84 ALA A C 1
ATOM 631 O O . ALA A 1 84 ? 10.152 9.232 6.047 1.00 83.25 84 ALA A O 1
ATOM 632 N N . PHE A 1 85 ? 9.552 11.322 5.545 1.00 85.69 85 PHE A N 1
ATOM 633 C CA . PHE A 1 85 ? 9.373 11.044 4.118 1.00 85.69 85 PHE A CA 1
ATOM 634 C C . PHE A 1 85 ? 10.707 10.818 3.379 1.00 85.69 85 PHE A C 1
ATOM 636 O O . PHE A 1 85 ? 10.808 9.985 2.475 1.00 85.69 85 PHE A O 1
ATOM 643 N N . GLU A 1 86 ? 11.760 11.524 3.780 1.00 86.00 86 GLU A N 1
ATOM 644 C CA . GLU A 1 86 ? 13.068 11.458 3.127 1.00 86.00 86 GLU A CA 1
ATOM 645 C C . GLU A 1 86 ? 13.909 10.250 3.580 1.00 86.00 86 GLU A C 1
ATOM 647 O O . GLU A 1 86 ? 14.790 9.829 2.829 1.00 86.00 86 GLU A O 1
ATOM 652 N N . CYS A 1 87 ? 13.585 9.604 4.710 1.00 85.50 87 CYS A N 1
ATOM 653 C CA . CYS A 1 87 ? 14.263 8.386 5.172 1.00 85.50 87 CYS A CA 1
ATOM 654 C C . CYS A 1 87 ? 13.679 7.054 4.659 1.00 85.50 87 CYS A C 1
ATOM 656 O O . CYS A 1 87 ? 14.313 6.023 4.883 1.00 85.50 87 CYS A O 1
ATOM 658 N N . VAL A 1 88 ? 12.518 7.019 3.984 1.00 77.00 88 VA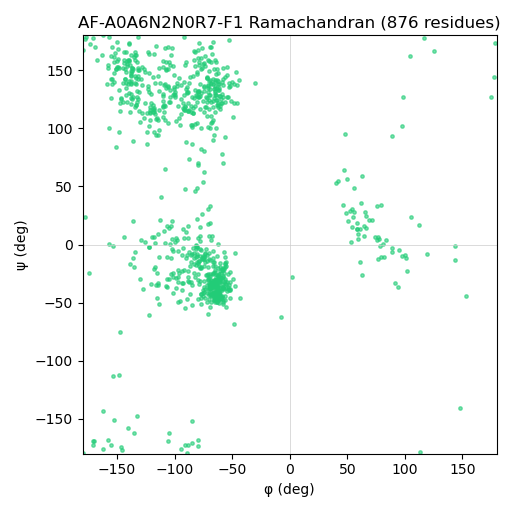L A N 1
ATOM 659 C CA . VAL A 1 88 ? 11.981 5.744 3.451 1.00 77.00 88 VAL A CA 1
ATOM 660 C C . VAL A 1 88 ? 12.671 5.302 2.155 1.00 77.00 88 VAL A C 1
ATOM 662 O O . VAL A 1 88 ? 13.173 6.127 1.396 1.00 77.00 88 VAL A O 1
ATOM 665 N N . HIS A 1 89 ? 12.673 3.999 1.876 1.00 79.06 89 HIS A N 1
ATOM 666 C CA . HIS A 1 89 ? 13.220 3.418 0.648 1.00 79.06 89 HIS A CA 1
ATOM 667 C C . HIS A 1 89 ? 12.561 3.958 -0.637 1.00 79.06 89 HIS A C 1
ATOM 669 O O . HIS A 1 89 ? 11.338 4.052 -0.742 1.00 79.06 89 HIS A O 1
ATOM 675 N N . ASP A 1 90 ? 13.377 4.196 -1.668 1.00 73.56 90 ASP A N 1
ATOM 676 C CA . ASP A 1 90 ? 12.897 4.317 -3.051 1.00 73.56 90 ASP A CA 1
ATOM 677 C C . ASP A 1 90 ? 12.260 2.993 -3.525 1.00 73.56 90 ASP A C 1
ATOM 679 O O . ASP A 1 90 ? 12.686 1.914 -3.107 1.00 73.56 90 ASP A O 1
ATOM 683 N N . GLY A 1 91 ? 11.293 3.060 -4.441 1.00 65.44 91 GLY A N 1
ATOM 684 C CA . GLY A 1 91 ? 10.621 1.903 -5.050 1.00 65.44 91 GLY A CA 1
ATOM 685 C C . GLY A 1 91 ? 9.321 1.493 -4.353 1.00 65.44 91 GLY A C 1
ATOM 686 O O . GLY A 1 91 ? 8.369 1.104 -5.018 1.00 65.44 91 GLY A O 1
ATOM 687 N N . TRP A 1 92 ? 9.244 1.595 -3.022 1.00 73.19 92 TRP A N 1
ATOM 688 C CA . TRP A 1 92 ? 8.051 1.149 -2.276 1.00 73.19 92 TRP A CA 1
ATOM 689 C C . TRP A 1 92 ? 7.845 1.791 -0.896 1.00 73.19 92 TRP A C 1
ATOM 691 O O . TRP A 1 92 ? 6.917 1.404 -0.172 1.00 73.19 92 TRP A O 1
ATOM 701 N N . GLY A 1 93 ? 8.729 2.695 -0.465 1.00 74.56 93 GLY A N 1
ATOM 702 C CA . GLY A 1 93 ? 8.698 3.263 0.880 1.00 74.56 93 GLY A CA 1
ATOM 703 C C . GLY A 1 93 ? 7.401 4.026 1.149 1.00 74.56 93 GLY A C 1
ATOM 704 O O . GLY A 1 93 ? 6.959 4.815 0.314 1.00 74.56 93 GLY A O 1
ATOM 705 N N . VAL A 1 94 ? 6.783 3.803 2.313 1.00 79.56 94 VAL A N 1
ATOM 706 C CA . VAL A 1 94 ? 5.551 4.507 2.717 1.00 79.56 94 VAL A CA 1
ATOM 707 C C . VAL A 1 94 ? 5.818 5.289 3.995 1.00 79.56 94 VAL A C 1
ATOM 709 O O . VAL A 1 94 ? 6.061 4.694 5.043 1.00 79.56 94 VAL A O 1
ATOM 712 N N . ALA A 1 95 ? 5.716 6.612 3.913 1.00 85.19 95 ALA A N 1
ATOM 713 C CA . ALA A 1 95 ? 5.727 7.490 5.076 1.00 85.19 95 ALA A CA 1
ATOM 714 C C . ALA A 1 95 ? 4.293 7.859 5.481 1.00 85.19 95 ALA A C 1
ATOM 716 O O . ALA A 1 95 ? 3.450 8.139 4.620 1.00 85.19 95 ALA A O 1
ATOM 717 N N . VAL A 1 96 ? 4.026 7.869 6.788 1.00 75.50 96 VAL A N 1
ATOM 718 C CA . VAL A 1 96 ? 2.714 8.175 7.374 1.00 75.50 96 VAL A CA 1
ATOM 719 C C . VAL A 1 96 ? 2.830 9.366 8.325 1.00 75.50 96 VAL A C 1
ATOM 721 O O . VAL A 1 96 ? 3.501 9.294 9.351 1.00 75.50 96 VAL A O 1
ATOM 724 N N . LEU A 1 97 ? 2.164 10.473 8.004 1.00 74.62 97 LEU A N 1
ATOM 725 C CA . LEU A 1 97 ? 2.110 11.662 8.857 1.00 74.62 97 LEU A CA 1
ATOM 726 C C . LEU A 1 97 ? 0.899 11.585 9.797 1.00 74.62 97 LEU A C 1
ATOM 728 O O . LEU A 1 97 ? -0.239 11.549 9.328 1.00 74.62 97 LEU A O 1
ATOM 732 N N . VAL A 1 98 ? 1.148 11.578 11.108 1.00 68.50 98 VAL A N 1
ATOM 733 C CA . VAL A 1 98 ? 0.133 11.512 12.181 1.00 68.50 98 VAL A CA 1
ATOM 734 C C . VAL A 1 98 ? 0.116 12.808 13.003 1.00 68.50 98 VAL A C 1
ATOM 736 O O . VAL A 1 98 ? -0.929 13.244 13.487 1.00 68.50 98 VAL A O 1
ATOM 739 N N . GLY A 1 99 ? 1.277 13.449 13.163 1.00 67.38 99 GLY A N 1
ATOM 740 C CA . GLY A 1 99 ? 1.439 14.671 13.939 1.00 67.38 99 GLY A CA 1
ATOM 741 C C . GLY A 1 99 ? 0.688 15.880 13.365 1.00 67.38 99 GLY A C 1
ATOM 742 O O . GLY A 1 99 ? 0.691 16.133 12.162 1.00 67.38 99 GLY A O 1
ATOM 743 N N . VAL A 1 100 ? 0.080 16.686 14.241 1.00 66.69 100 VAL A N 1
ATOM 744 C CA . VAL A 1 100 ? -0.681 17.883 13.839 1.00 66.69 100 VAL A CA 1
ATOM 745 C C . VAL A 1 100 ? 0.242 19.115 13.755 1.00 66.69 100 VAL A C 1
ATOM 747 O O . VAL A 1 100 ? 0.841 19.477 14.772 1.00 66.69 100 VAL A O 1
ATOM 750 N N . PRO A 1 101 ? 0.352 19.791 12.592 1.00 70.88 101 PRO A N 1
ATOM 751 C CA . PRO A 1 101 ? 1.198 20.977 12.411 1.00 70.88 101 PRO A CA 1
ATOM 752 C C . PRO A 1 101 ? 0.580 22.244 13.026 1.00 70.88 101 PRO A C 1
ATOM 754 O O . PRO A 1 101 ? -0.613 22.285 13.345 1.00 70.88 101 PRO A O 1
ATOM 757 N N . ASN A 1 102 ? 1.352 23.334 13.126 1.00 70.62 102 ASN A N 1
ATOM 758 C CA . ASN A 1 102 ? 0.764 24.650 13.386 1.00 70.62 102 ASN A CA 1
ATOM 759 C C . ASN A 1 102 ? 0.071 25.177 12.116 1.00 70.62 102 ASN A C 1
ATOM 761 O O . ASN A 1 102 ? 0.410 24.813 10.992 1.00 70.62 102 ASN A O 1
ATOM 765 N N . LYS A 1 103 ? -0.901 26.078 12.293 1.00 53.72 103 LYS A N 1
ATOM 766 C CA . LYS A 1 103 ? -1.748 26.586 11.201 1.00 53.72 103 LYS A CA 1
ATOM 767 C C . LYS A 1 103 ? -0.963 27.239 10.053 1.00 53.72 103 LYS A C 1
ATOM 769 O O . LYS A 1 103 ? -1.399 27.134 8.911 1.00 53.72 103 LYS A O 1
ATOM 774 N N . ASP A 1 104 ? 0.167 27.870 10.358 1.00 68.12 104 ASP A N 1
ATOM 775 C CA . ASP A 1 104 ? 0.981 28.630 9.401 1.00 68.12 104 ASP A CA 1
ATOM 776 C C . ASP A 1 104 ? 2.207 27.837 8.881 1.00 68.12 104 ASP A C 1
ATOM 778 O O . ASP A 1 104 ? 2.998 28.360 8.094 1.00 68.12 104 ASP A O 1
ATOM 782 N N . ASP A 1 105 ? 2.362 26.573 9.302 1.00 72.75 105 ASP A N 1
ATOM 783 C CA . ASP A 1 105 ? 3.416 25.665 8.835 1.00 72.75 105 ASP A CA 1
ATOM 784 C C . ASP A 1 105 ? 3.077 25.069 7.451 1.00 72.75 105 ASP A C 1
ATOM 786 O O . ASP A 1 105 ? 1.914 24.965 7.057 1.00 72.75 105 ASP A O 1
ATOM 790 N N . ALA A 1 106 ? 4.093 24.621 6.704 1.00 74.69 106 ALA A N 1
ATOM 791 C CA . ALA A 1 106 ? 3.899 23.965 5.409 1.00 74.69 106 ALA A CA 1
ATOM 792 C C . ALA A 1 106 ? 4.974 22.910 5.122 1.00 74.69 106 ALA A C 1
ATOM 794 O O . ALA A 1 106 ? 6.166 23.190 5.256 1.00 74.69 106 ALA A O 1
ATOM 795 N N . PHE A 1 107 ? 4.553 21.727 4.673 1.00 78.75 107 PHE A N 1
ATOM 796 C CA . PHE A 1 107 ? 5.451 20.649 4.253 1.00 78.75 107 PHE A CA 1
ATOM 797 C C . PHE A 1 107 ? 6.244 21.072 3.004 1.00 78.75 107 PHE A C 1
ATOM 799 O O . PHE A 1 107 ? 5.687 21.745 2.136 1.00 78.75 107 PHE A O 1
ATOM 806 N N . LYS A 1 108 ? 7.529 20.699 2.905 1.00 80.44 108 LYS A N 1
ATOM 807 C CA . LYS A 1 108 ? 8.395 21.028 1.759 1.00 80.44 108 LYS A CA 1
ATOM 808 C C . LYS A 1 108 ? 9.420 19.919 1.489 1.00 80.44 108 LYS A C 1
ATOM 810 O O . LYS A 1 108 ? 10.331 19.751 2.287 1.00 80.44 108 LYS A O 1
ATOM 815 N N . THR A 1 109 ? 9.342 19.249 0.342 1.00 77.81 109 THR A N 1
ATOM 816 C CA . THR A 1 109 ? 10.349 18.259 -0.109 1.00 77.81 109 THR A CA 1
ATOM 817 C C . THR A 1 109 ? 10.713 18.472 -1.584 1.00 77.81 109 THR A C 1
ATOM 819 O O . THR A 1 109 ? 9.997 19.171 -2.308 1.00 77.81 109 THR A O 1
ATOM 822 N N . HIS A 1 110 ? 11.826 17.898 -2.041 1.00 78.69 110 HIS A N 1
ATOM 823 C CA . HIS A 1 110 ? 12.211 17.901 -3.454 1.00 78.69 110 HIS A CA 1
ATOM 824 C C . HIS A 1 110 ? 11.432 16.805 -4.220 1.00 78.69 110 HIS A C 1
ATOM 826 O O . HIS A 1 110 ? 11.402 15.664 -3.753 1.00 78.69 110 HIS A O 1
ATOM 832 N N . PRO A 1 111 ? 10.794 17.068 -5.381 1.00 71.81 111 PRO A N 1
ATOM 833 C CA . PRO A 1 111 ? 9.758 16.160 -5.886 1.00 71.81 111 PRO A CA 1
ATOM 834 C C . PRO A 1 111 ? 10.287 14.851 -6.492 1.00 71.81 111 PRO A C 1
ATOM 836 O O . PRO A 1 111 ? 9.516 13.905 -6.631 1.00 71.81 111 PRO A O 1
ATOM 839 N N . MET A 1 112 ? 11.595 14.725 -6.761 1.00 74.75 112 MET A N 1
ATOM 840 C CA . MET A 1 112 ? 12.190 13.415 -7.084 1.00 74.75 112 MET A CA 1
ATOM 841 C C . MET A 1 112 ? 12.015 12.395 -5.952 1.00 74.75 112 MET A C 1
ATOM 843 O O . MET A 1 112 ? 11.883 11.208 -6.226 1.00 74.75 112 MET A O 1
ATOM 847 N N . ASN A 1 113 ? 11.927 12.846 -4.696 1.00 68.81 113 ASN A N 1
ATOM 848 C CA . ASN A 1 113 ? 11.650 11.962 -3.565 1.00 68.81 113 ASN A CA 1
ATOM 849 C C . ASN A 1 113 ? 10.265 11.303 -3.701 1.00 68.81 113 ASN A C 1
ATOM 851 O O . ASN A 1 113 ? 10.084 10.184 -3.247 1.00 68.81 113 ASN A O 1
ATOM 855 N N . LEU A 1 114 ? 9.299 11.957 -4.361 1.00 67.88 114 LEU A N 1
ATOM 856 C CA . LEU A 1 114 ? 7.990 11.374 -4.681 1.00 67.88 114 LEU A CA 1
ATOM 857 C C . LEU A 1 114 ? 8.085 10.456 -5.909 1.00 67.88 114 LEU A C 1
ATOM 859 O O . LEU A 1 114 ? 7.607 9.327 -5.861 1.00 67.88 114 LEU A O 1
ATOM 863 N N . LEU A 1 115 ? 8.743 10.908 -6.983 1.00 65.62 115 LEU A N 1
ATOM 864 C CA . LEU A 1 115 ? 8.876 10.154 -8.243 1.00 65.62 115 LEU A CA 1
ATOM 865 C C . LEU A 1 115 ? 9.686 8.855 -8.125 1.00 65.62 115 LEU A C 1
ATOM 867 O O . LEU A 1 115 ? 9.461 7.939 -8.911 1.00 65.62 115 LEU A O 1
ATOM 871 N N . ASN A 1 116 ? 10.547 8.729 -7.114 1.00 68.88 116 ASN A N 1
ATOM 872 C CA . ASN A 1 116 ? 11.209 7.481 -6.716 1.00 68.88 116 ASN A CA 1
ATOM 873 C C . ASN A 1 116 ? 10.230 6.442 -6.099 1.00 68.88 116 ASN A C 1
ATOM 875 O O . ASN A 1 116 ? 10.594 5.711 -5.179 1.00 68.88 116 ASN A O 1
ATOM 879 N N . GLU A 1 117 ? 8.979 6.403 -6.564 1.00 69.75 117 GLU A N 1
ATOM 880 C CA . GLU A 1 117 ? 7.864 5.544 -6.122 1.00 69.75 117 GLU A CA 1
ATOM 881 C C . GLU A 1 117 ? 7.531 5.583 -4.617 1.00 69.75 117 GLU A C 1
ATOM 883 O O . GLU A 1 117 ? 6.786 4.741 -4.109 1.00 69.75 117 GLU A O 1
ATOM 888 N N . ARG A 1 118 ? 8.034 6.580 -3.878 1.00 76.88 118 ARG A N 1
ATOM 889 C CA . ARG A 1 118 ? 7.692 6.737 -2.461 1.00 76.88 118 ARG A CA 1
ATOM 890 C C . ARG A 1 118 ? 6.242 7.191 -2.336 1.00 76.88 118 ARG A C 1
ATOM 892 O O . ARG A 1 118 ? 5.770 8.075 -3.054 1.00 76.88 118 ARG A O 1
ATOM 899 N N . THR A 1 119 ? 5.532 6.604 -1.383 1.00 76.31 119 THR A N 1
ATOM 900 C CA . THR A 1 119 ? 4.158 6.977 -1.048 1.00 76.31 119 THR A CA 1
ATOM 901 C C . THR A 1 119 ? 4.159 7.836 0.210 1.00 76.31 119 THR A C 1
ATOM 903 O O . THR A 1 119 ? 4.696 7.434 1.243 1.00 76.31 119 THR A O 1
ATOM 906 N N . LEU A 1 120 ? 3.500 8.991 0.148 1.00 80.56 120 LEU A N 1
ATOM 907 C CA . LEU A 1 120 ? 3.237 9.830 1.311 1.00 80.56 120 LEU A CA 1
ATOM 908 C C . LEU A 1 120 ? 1.743 9.780 1.635 1.00 80.56 120 LEU A C 1
ATOM 910 O O . LEU A 1 120 ? 0.893 10.146 0.819 1.00 80.56 120 LEU A O 1
ATOM 914 N N . LYS A 1 121 ? 1.429 9.321 2.844 1.00 74.75 121 LYS A N 1
ATOM 915 C CA . LYS A 1 121 ? 0.087 9.377 3.423 1.00 74.75 121 LYS A CA 1
ATOM 916 C C . LYS A 1 121 ? 0.118 10.309 4.621 1.00 74.75 121 LYS A C 1
ATOM 918 O O . LYS A 1 121 ? 1.089 10.321 5.373 1.00 74.75 121 LYS A O 1
ATOM 923 N N . GLY A 1 122 ? -0.958 11.045 4.836 1.00 60.97 122 GLY A N 1
ATOM 924 C CA . GLY A 1 122 ? -1.285 11.523 6.173 1.00 60.97 122 GLY A CA 1
ATOM 925 C C . GLY A 1 122 ? -2.482 10.759 6.692 1.00 60.97 122 GLY A C 1
ATOM 926 O O . GLY A 1 122 ? -3.130 10.007 5.959 1.00 60.97 122 GLY A O 1
ATOM 927 N N . THR A 1 123 ? -2.748 10.928 7.978 1.00 52.59 123 THR A N 1
ATOM 928 C CA . THR A 1 123 ? -3.857 10.242 8.607 1.00 52.59 123 THR A CA 1
ATOM 929 C C . THR A 1 123 ? -4.366 10.968 9.844 1.00 52.59 123 THR A C 1
ATOM 931 O O . THR A 1 123 ? -3.620 11.228 10.787 1.00 52.59 123 THR A O 1
ATOM 934 N N . PHE A 1 124 ? -5.667 11.253 9.878 1.00 48.88 124 PHE A N 1
ATOM 935 C CA . PHE A 1 124 ? -6.360 11.473 11.139 1.00 48.88 124 PHE A CA 1
ATOM 936 C C . PHE A 1 124 ? -6.759 10.122 11.740 1.00 48.88 124 PHE A C 1
ATOM 938 O O . PHE A 1 124 ? -7.412 9.303 11.096 1.00 48.88 124 PHE A O 1
ATOM 945 N N . PHE A 1 125 ? -6.362 9.896 12.996 1.00 44.88 125 PHE A N 1
ATOM 946 C CA . PHE A 1 125 ? -6.655 8.675 13.760 1.00 44.88 125 PHE A CA 1
ATOM 947 C C . PHE A 1 125 ? -6.243 7.359 13.060 1.00 44.88 125 PHE A C 1
ATOM 949 O O . PHE A 1 125 ? -6.887 6.338 13.260 1.00 44.88 125 PHE A O 1
ATOM 956 N N . GLY A 1 126 ? -5.197 7.345 12.226 1.00 45.78 126 GLY A N 1
ATOM 957 C CA . GLY A 1 126 ? -4.721 6.122 11.556 1.00 45.78 126 GLY A CA 1
ATOM 958 C C . GLY A 1 126 ? -5.675 5.556 10.487 1.00 45.78 126 GLY A C 1
ATOM 959 O O . GLY A 1 126 ? -5.624 4.362 10.207 1.00 45.78 126 GLY A O 1
ATOM 960 N N . ASN A 1 127 ? -6.593 6.376 9.950 1.00 45.88 127 ASN A N 1
ATOM 961 C CA . ASN A 1 127 ? -7.736 6.000 9.103 1.00 45.88 127 ASN A CA 1
ATOM 962 C C . ASN A 1 127 ? -8.709 5.026 9.805 1.00 45.88 127 ASN A C 1
ATOM 964 O O . ASN A 1 127 ? -9.663 4.537 9.188 1.00 45.88 127 ASN A O 1
ATOM 968 N N . TYR A 1 128 ? -8.523 4.783 11.112 1.00 41.53 128 TYR A N 1
ATOM 969 C CA . TYR A 1 128 ? -9.531 4.174 11.964 1.00 41.53 128 TYR A CA 1
ATOM 970 C C . TYR A 1 128 ? -10.677 5.173 12.079 1.00 41.53 128 TYR A C 1
ATOM 972 O O . TYR A 1 128 ? -10.587 6.166 12.806 1.00 41.53 128 TYR A O 1
ATOM 980 N N . LYS A 1 129 ? -11.794 4.909 11.397 1.00 40.41 129 LYS A N 1
ATOM 981 C CA . LYS A 1 129 ? -12.979 5.761 11.492 1.00 40.41 129 LYS A CA 1
ATOM 982 C C . LYS A 1 129 ? -13.389 5.779 12.961 1.00 40.41 129 LYS A C 1
ATOM 984 O O . LYS A 1 129 ? -13.722 4.713 13.497 1.00 40.41 129 LYS A O 1
ATOM 989 N N . PRO A 1 130 ? -13.458 6.942 13.639 1.00 39.94 130 PRO A N 1
ATOM 990 C CA . PRO A 1 130 ? -13.726 6.964 15.075 1.00 39.94 130 PRO A CA 1
ATOM 991 C C . PRO A 1 130 ? -15.047 6.277 15.459 1.00 39.94 130 PRO A C 1
ATOM 993 O O . PRO A 1 130 ? -15.211 5.794 16.586 1.00 39.94 130 PRO A O 1
ATOM 996 N N . ARG A 1 131 ? -15.975 6.157 14.492 1.00 40.47 131 ARG A N 1
ATOM 997 C CA . ARG A 1 131 ? -17.277 5.494 14.629 1.00 40.47 131 ARG A CA 1
ATOM 998 C C . ARG A 1 131 ? -17.400 4.031 14.158 1.00 40.47 131 ARG A C 1
ATOM 1000 O O . ARG A 1 131 ? -18.408 3.427 14.506 1.00 40.47 131 ARG A O 1
ATOM 1007 N N . SER A 1 132 ? -16.386 3.418 13.542 1.00 39.31 132 SER A N 1
ATOM 1008 C CA . SER A 1 132 ? -16.337 1.947 13.393 1.00 39.31 132 SER A CA 1
ATOM 1009 C C . SER A 1 132 ? -15.107 1.303 14.037 1.00 39.31 132 SER A C 1
ATOM 1011 O O . SER A 1 132 ? -15.260 0.278 14.693 1.00 39.31 132 SER A O 1
ATOM 1013 N N . ASP A 1 133 ? -13.944 1.958 14.044 1.00 42.66 133 ASP A N 1
ATOM 1014 C CA . ASP A 1 133 ? -12.678 1.231 14.203 1.00 42.66 133 ASP A CA 1
ATOM 1015 C C . ASP A 1 133 ? -11.868 1.605 15.466 1.00 42.66 133 ASP A C 1
ATOM 1017 O O . ASP A 1 133 ? -11.074 0.784 15.914 1.00 42.66 133 ASP A O 1
ATOM 1021 N N . LEU A 1 134 ? -12.081 2.778 16.091 1.00 42.66 134 LEU A N 1
ATOM 1022 C CA . LEU A 1 134 ? -11.282 3.225 17.259 1.00 42.66 134 LEU A CA 1
ATOM 1023 C C . LEU A 1 134 ? -11.414 2.311 18.496 1.00 42.66 134 LEU A C 1
ATOM 1025 O O . LEU A 1 134 ? -10.401 1.866 18.999 1.00 42.66 134 LEU A O 1
ATOM 1029 N N . PRO A 1 135 ? -12.615 1.928 18.960 1.00 46.56 135 PRO A N 1
ATOM 1030 C CA . PRO A 1 135 ? -12.958 0.592 19.426 1.00 46.56 135 PRO A CA 1
ATOM 1031 C C . PRO A 1 135 ? -11.966 -0.544 19.240 1.00 46.56 135 PRO A C 1
ATOM 1033 O O . PRO A 1 135 ? -11.521 -1.042 20.259 1.00 46.56 135 PRO A O 1
ATOM 1036 N N . SER A 1 136 ? -11.577 -0.940 18.026 1.00 44.91 136 SER A N 1
ATOM 1037 C CA . SER A 1 136 ? -10.571 -2.001 17.874 1.00 44.91 136 SER A CA 1
ATOM 1038 C C . SER A 1 136 ? -9.207 -1.585 18.433 1.00 44.91 136 SER A C 1
ATOM 1040 O O . SER A 1 136 ? -8.512 -2.435 18.959 1.00 44.91 136 SER A O 1
ATOM 1042 N N . VAL A 1 137 ? -8.838 -0.297 18.394 1.00 40.75 137 VAL A N 1
ATOM 1043 C CA . VAL A 1 137 ? -7.665 0.268 19.095 1.00 40.75 137 VAL A CA 1
ATOM 1044 C C . VAL A 1 137 ? -7.850 0.237 20.609 1.00 40.75 137 VAL A C 1
ATOM 1046 O O . VAL A 1 137 ? -6.897 -0.070 21.303 1.00 40.75 137 VAL A O 1
ATOM 1049 N N . VAL A 1 138 ? -9.060 0.449 21.137 1.00 41.56 138 VAL A N 1
ATOM 1050 C CA . VAL A 1 138 ? -9.317 0.299 22.582 1.00 41.56 138 VAL A CA 1
ATOM 1051 C C . VAL A 1 138 ? -9.529 -1.171 23.015 1.00 41.56 138 VAL A C 1
ATOM 1053 O O . VAL A 1 138 ? -9.448 -1.458 24.204 1.00 41.56 138 VAL A O 1
ATOM 1056 N N . GLU A 1 139 ? -9.774 -2.100 22.077 1.00 46.62 139 GLU A N 1
ATOM 1057 C CA . GLU A 1 139 ? -9.865 -3.576 22.209 1.00 46.62 139 GLU A CA 1
ATOM 1058 C C . GLU A 1 139 ? -8.458 -4.185 22.311 1.00 46.62 139 GLU A C 1
ATOM 1060 O O . GLU A 1 139 ? -8.103 -4.805 23.312 1.00 46.62 139 GLU A O 1
ATOM 1065 N N . LYS A 1 140 ? -7.607 -3.804 21.349 1.00 46.72 140 LYS A N 1
ATOM 1066 C CA . LYS A 1 140 ? -6.132 -3.878 21.296 1.00 46.72 140 LYS A CA 1
ATOM 1067 C C . LYS A 1 140 ? -5.393 -3.368 22.536 1.00 46.72 140 LYS A C 1
ATOM 1069 O O . LYS A 1 140 ? -4.172 -3.458 22.616 1.00 46.72 140 LYS A O 1
ATOM 1074 N N . TYR A 1 141 ? -6.133 -2.786 23.463 1.00 43.28 141 TYR A N 1
ATOM 1075 C CA . TYR A 1 141 ? -5.660 -2.011 24.590 1.00 43.28 141 TYR A CA 1
ATOM 1076 C C . TYR A 1 141 ? -6.242 -2.573 25.932 1.00 43.28 141 TYR A C 1
ATOM 1078 O O . TYR A 1 141 ? -5.947 -2.098 27.019 1.00 43.28 141 TYR A O 1
ATOM 1086 N N . MET A 1 142 ? -7.021 -3.667 25.874 1.00 38.75 142 MET A N 1
ATOM 1087 C CA . MET A 1 142 ? -7.617 -4.527 27.022 1.00 38.75 142 MET A CA 1
ATOM 1088 C C . MET A 1 142 ? -6.844 -5.875 26.669 1.00 38.75 142 MET A C 1
ATOM 1090 O O . MET A 1 142 ? -6.406 -6.574 27.566 1.00 38.75 142 MET A O 1
ATOM 1094 N N . ASN A 1 143 ? -6.576 -6.218 25.406 1.00 48.19 143 ASN A N 1
ATOM 1095 C CA . ASN A 1 143 ? -6.057 -7.531 25.022 1.00 48.19 143 ASN A CA 1
ATOM 1096 C C . ASN A 1 143 ? -4.591 -7.904 25.418 1.00 48.19 143 ASN A C 1
ATOM 1098 O O . ASN A 1 143 ? -4.117 -8.959 25.013 1.00 48.19 143 ASN A O 1
ATOM 1102 N N . GLU A 1 144 ? -3.882 -7.097 26.216 1.00 45.75 144 GLU A N 1
ATOM 1103 C CA . GLU A 1 144 ? -2.417 -7.129 26.486 1.00 45.75 144 GLU A CA 1
ATOM 1104 C C . GLU A 1 144 ? -1.504 -6.559 25.389 1.00 45.75 144 GLU A C 1
ATOM 1106 O O . GLU A 1 144 ? -0.285 -6.609 25.499 1.00 45.75 144 GLU A O 1
ATOM 1111 N N . GLU A 1 145 ? -2.076 -5.959 24.344 1.00 45.47 145 GLU A N 1
ATOM 1112 C CA . GLU A 1 145 ? -1.372 -5.741 23.073 1.00 45.47 145 GLU A CA 1
ATOM 1113 C C . GLU A 1 145 ? -0.961 -4.293 22.734 1.00 45.47 145 GLU A C 1
ATOM 1115 O O . GLU A 1 145 ? -0.412 -4.043 21.665 1.00 45.47 145 GLU A O 1
ATOM 1120 N N . LEU A 1 146 ? -1.208 -3.295 23.578 1.00 40.66 146 LEU A N 1
ATOM 1121 C CA . LEU A 1 146 ? -0.786 -1.902 23.354 1.00 40.66 146 LEU A CA 1
ATOM 1122 C C . LEU A 1 146 ? -0.505 -1.262 24.724 1.00 40.66 146 LEU A C 1
ATOM 1124 O O . LEU A 1 146 ? -1.439 -0.884 25.410 1.00 40.66 146 LEU A O 1
ATOM 1128 N N . GLU A 1 147 ? 0.745 -1.203 25.201 1.00 46.00 147 GLU A N 1
ATOM 1129 C CA . GLU A 1 147 ? 0.998 -0.898 26.630 1.00 46.00 147 GLU A CA 1
ATOM 1130 C C . GLU A 1 147 ? 0.905 0.591 27.007 1.00 46.00 147 GLU A C 1
ATOM 1132 O O . GLU A 1 147 ? 1.885 1.239 27.380 1.00 46.00 147 GLU A O 1
ATOM 1137 N N . LEU A 1 148 ? -0.312 1.130 26.957 1.00 45.88 148 LEU A N 1
ATOM 1138 C CA . LEU A 1 148 ? -0.639 2.540 27.173 1.00 45.88 148 LEU A CA 1
ATOM 1139 C C . LEU A 1 148 ? -0.428 3.023 28.638 1.00 45.88 148 LEU A C 1
ATOM 1141 O O . LEU A 1 148 ? -0.685 4.176 28.947 1.00 45.88 148 LEU A O 1
ATOM 1145 N N . GLU A 1 149 ? 0.090 2.185 29.557 1.00 47.59 149 GLU A N 1
ATOM 1146 C CA . GLU A 1 149 ? 0.291 2.524 30.999 1.00 47.59 149 GLU A CA 1
ATOM 1147 C C . GLU A 1 149 ? 1.712 2.963 31.260 1.00 47.59 149 GLU A C 1
ATOM 1149 O O . GLU A 1 149 ? 1.977 3.770 32.140 1.00 47.59 149 GLU A O 1
ATOM 1154 N N . LYS A 1 150 ? 2.637 2.470 30.443 1.00 47.16 150 LYS A N 1
ATOM 1155 C CA . LYS A 1 150 ? 3.983 3.016 30.380 1.00 47.16 150 LYS A CA 1
ATOM 1156 C C . LYS A 1 150 ? 3.916 4.460 29.828 1.00 47.16 150 LYS A C 1
ATOM 1158 O O . LYS A 1 150 ? 4.741 5.289 30.203 1.00 47.16 150 LYS A O 1
ATOM 1163 N N . PHE A 1 151 ? 2.865 4.805 29.057 1.00 43.19 151 PHE A N 1
ATOM 1164 C CA . PHE A 1 151 ? 2.518 6.194 28.706 1.00 43.19 151 PHE A CA 1
ATOM 1165 C C . PHE A 1 151 ? 1.941 6.957 29.937 1.00 43.19 151 PHE A C 1
ATOM 1167 O O . PHE A 1 151 ? 2.032 8.188 30.025 1.00 43.19 151 PHE A O 1
ATOM 1174 N N . ILE A 1 152 ? 1.338 6.251 30.910 1.00 44.12 152 ILE A N 1
ATOM 1175 C CA . ILE A 1 152 ? 0.711 6.788 32.135 1.00 44.12 152 ILE A CA 1
ATOM 1176 C C . ILE A 1 152 ? 1.737 6.857 33.268 1.00 44.12 152 ILE A C 1
ATOM 1178 O O . ILE A 1 152 ? 1.908 5.989 34.115 1.00 44.12 152 ILE A O 1
ATOM 1182 N N . THR A 1 153 ? 2.422 7.989 33.312 1.00 45.50 153 THR A N 1
ATOM 1183 C CA . THR A 1 153 ? 3.581 8.178 34.195 1.00 45.50 153 THR A CA 1
ATOM 1184 C C . THR A 1 153 ? 3.310 8.198 35.726 1.00 45.50 153 THR A C 1
ATOM 1186 O O . THR A 1 153 ? 4.286 8.291 36.469 1.00 45.50 153 THR A O 1
ATOM 1189 N N . HIS A 1 154 ? 2.055 8.162 36.233 1.00 43.81 154 HIS A N 1
ATOM 1190 C CA . HIS A 1 154 ? 1.696 8.363 37.670 1.00 43.81 154 HIS A CA 1
ATOM 1191 C C . HIS A 1 154 ? 0.293 7.769 38.097 1.00 43.81 154 HIS A C 1
ATOM 1193 O O . HIS A 1 154 ? -0.672 8.019 37.379 1.00 43.81 154 HIS A O 1
ATOM 1199 N N . GLU A 1 155 ? 0.127 7.102 39.279 1.00 39.22 155 GLU A N 1
ATOM 1200 C CA . GLU A 1 155 ? -1.125 6.395 39.771 1.00 39.22 155 GLU A CA 1
ATOM 1201 C C . GLU A 1 155 ? -1.359 6.297 41.342 1.00 39.22 155 GLU A C 1
ATOM 1203 O O . GLU A 1 155 ? -0.405 6.520 42.090 1.00 39.22 155 GLU A O 1
ATOM 1208 N N . VAL A 1 156 ? -2.590 5.959 41.866 1.00 34.56 156 VAL A N 1
ATOM 1209 C CA . VAL A 1 156 ? -3.037 5.899 43.331 1.00 34.56 156 VAL A CA 1
ATOM 1210 C C . VAL A 1 156 ? -4.304 4.971 43.641 1.00 34.56 156 VAL A C 1
ATOM 1212 O O . VAL A 1 156 ? -5.109 4.824 42.732 1.00 34.56 156 VAL A O 1
ATOM 1215 N N . LEU A 1 157 ? -4.528 4.346 44.857 1.00 35.62 157 LEU A N 1
ATOM 1216 C CA . LEU A 1 157 ? -5.292 3.032 45.082 1.00 35.62 157 LEU A CA 1
ATOM 1217 C C . LEU A 1 157 ? -6.145 2.700 46.439 1.00 35.62 157 LEU A C 1
ATOM 1219 O O . LEU A 1 157 ? -5.737 3.203 47.491 1.00 35.62 157 LEU A O 1
ATOM 1223 N N . SER A 1 158 ? -7.248 1.842 46.482 1.00 39.78 158 SER A N 1
ATOM 1224 C CA . SER A 1 158 ? -8.018 1.094 47.607 1.00 39.78 158 SER A CA 1
ATOM 1225 C C . SER A 1 158 ? -9.135 -0.046 47.250 1.00 39.78 158 SER A C 1
ATOM 1227 O O . SER A 1 158 ? -9.507 -0.144 46.089 1.00 39.78 158 SER A O 1
ATOM 1229 N N . LEU A 1 159 ? -9.728 -0.901 48.188 1.00 40.31 159 LEU A N 1
ATOM 1230 C CA . LEU A 1 159 ? -10.484 -2.265 48.029 1.00 40.31 159 LEU A CA 1
ATOM 1231 C C . LEU A 1 159 ? -11.732 -2.605 49.049 1.00 40.31 159 LEU A C 1
ATOM 1233 O O . LEU A 1 159 ? -11.933 -1.698 49.851 1.00 40.31 159 LEU A O 1
ATOM 1237 N N . LYS A 1 160 ? -12.621 -3.685 49.307 1.00 34.38 160 LYS A N 1
ATOM 1238 C CA . LYS A 1 160 ? -13.092 -5.182 49.107 1.00 34.38 160 LYS A CA 1
ATOM 1239 C C . LYS A 1 160 ? -14.563 -5.517 49.762 1.00 34.38 160 LYS A C 1
ATOM 1241 O O . LYS A 1 160 ? -14.933 -4.626 50.526 1.00 34.38 160 LYS A O 1
ATOM 1246 N N . SER A 1 161 ? -15.415 -6.640 49.814 1.00 38.97 161 SER A N 1
ATOM 1247 C CA . SER A 1 161 ? -15.759 -8.026 49.188 1.00 38.97 161 SER A CA 1
ATOM 1248 C C . SER A 1 161 ? -16.894 -9.034 49.800 1.00 38.97 161 SER A C 1
ATOM 1250 O O . SER A 1 161 ? -16.659 -9.413 50.946 1.00 38.97 161 SER A O 1
ATOM 1252 N N . THR A 1 162 ? -17.969 -9.603 49.100 1.00 32.19 162 THR A N 1
ATOM 1253 C CA . THR A 1 162 ? -18.586 -11.051 49.137 1.00 32.19 162 THR A CA 1
ATOM 1254 C C . THR A 1 162 ? -19.403 -11.817 47.928 1.00 32.19 162 THR A C 1
ATOM 1256 O O . THR A 1 162 ? -18.691 -12.276 47.036 1.00 32.19 162 THR A O 1
ATOM 1259 N N . ARG A 1 163 ? -20.760 -12.181 47.901 1.00 31.72 163 ARG A N 1
ATOM 1260 C CA . ARG A 1 163 ? -21.563 -13.218 47.034 1.00 31.72 163 ARG A CA 1
ATOM 1261 C C . ARG A 1 163 ? -23.073 -13.000 46.412 1.00 31.72 163 ARG A C 1
ATOM 1263 O O . ARG A 1 163 ? -23.366 -11.860 46.097 1.00 31.72 163 ARG A O 1
ATOM 1270 N N . LEU A 1 164 ? -23.954 -14.036 46.026 1.00 33.78 164 LEU A N 1
ATOM 1271 C CA . LEU A 1 164 ? -25.082 -14.076 44.933 1.00 33.78 164 LEU A CA 1
ATOM 1272 C C . LEU A 1 164 ? -26.594 -14.641 45.114 1.00 33.78 164 LEU A C 1
ATOM 1274 O O . LEU A 1 164 ? -26.780 -15.568 45.903 1.00 33.78 164 LEU A O 1
ATOM 1278 N N . SER A 1 165 ? -27.641 -14.236 44.302 1.00 31.97 165 SER A N 1
ATOM 1279 C CA . SER A 1 165 ? -29.114 -14.671 44.269 1.00 31.97 165 SER A CA 1
ATOM 1280 C C . SER A 1 165 ? -29.880 -14.985 42.903 1.00 31.97 165 SER A C 1
ATOM 1282 O O . SER A 1 165 ? -29.243 -15.323 41.903 1.00 31.97 165 SER A O 1
ATOM 1284 N N . SER A 1 166 ? -31.251 -15.012 42.869 1.00 37.44 166 SER A N 1
ATOM 1285 C CA . SER A 1 166 ? -32.128 -15.191 41.653 1.00 37.44 166 SER A CA 1
ATOM 1286 C C . SER A 1 166 ? -33.606 -14.652 41.733 1.00 37.44 166 SER A C 1
ATOM 1288 O O . SER A 1 166 ? -34.494 -15.330 42.263 1.00 37.44 166 SER A O 1
ATOM 1290 N N . SER A 1 167 ? -33.918 -13.477 41.171 1.00 39.22 167 SER A N 1
ATOM 1291 C CA . SER A 1 167 ? -35.248 -12.858 40.979 1.00 39.22 167 SER A CA 1
ATOM 1292 C C . SER A 1 167 ? -35.197 -11.642 40.024 1.00 39.22 167 SER A C 1
ATOM 1294 O O . SER A 1 167 ? -34.179 -10.964 39.958 1.00 39.22 167 SER A O 1
ATOM 1296 N N . CYS A 1 168 ? -36.310 -11.221 39.398 1.00 44.31 168 CYS A N 1
ATOM 1297 C CA . CYS A 1 168 ? -36.371 -9.957 38.616 1.00 44.31 168 CYS A CA 1
ATOM 1298 C C . CYS A 1 168 ? -36.285 -8.663 39.479 1.00 44.31 168 CYS A C 1
ATOM 1300 O O . CYS A 1 168 ? -36.669 -7.570 39.057 1.00 44.31 168 CYS A O 1
ATOM 1302 N N . SER A 1 169 ? -35.789 -8.795 40.708 1.00 52.03 169 SER A N 1
ATOM 1303 C CA . SER A 1 169 ? -35.254 -7.712 41.526 1.00 52.03 169 SER A CA 1
ATOM 1304 C C . SER A 1 169 ? -33.816 -7.395 41.084 1.00 52.03 169 SER A C 1
ATOM 1306 O O . SER A 1 169 ? -33.283 -7.965 40.128 1.00 52.03 169 SER A O 1
ATOM 1308 N N . VAL A 1 170 ? -33.155 -6.521 41.840 1.00 58.44 170 VAL A N 1
ATOM 1309 C CA . VAL A 1 170 ? -31.697 -6.584 41.989 1.00 58.44 170 VAL A CA 1
ATOM 1310 C C . VAL A 1 170 ? -31.322 -7.960 42.555 1.00 58.44 170 VAL A C 1
ATOM 1312 O O . VAL A 1 170 ? -31.850 -8.336 43.602 1.00 58.44 170 VAL A O 1
ATOM 1315 N N . GLU A 1 171 ? -30.416 -8.688 41.902 1.00 69.81 171 GLU A N 1
ATOM 1316 C CA . GLU A 1 171 ? -29.696 -9.774 42.572 1.00 69.81 171 GLU A CA 1
ATOM 1317 C C . GLU A 1 171 ? -28.582 -9.168 43.402 1.00 69.81 171 GLU A C 1
ATOM 1319 O O . GLU A 1 171 ? -27.786 -8.404 42.877 1.00 69.81 171 GLU A O 1
ATOM 1324 N N . LEU A 1 172 ? -28.439 -9.569 44.653 1.00 71.50 172 LEU A N 1
ATOM 1325 C CA . LEU A 1 172 ? -27.128 -9.488 45.296 1.00 71.50 172 LEU A CA 1
ATOM 1326 C C . LEU A 1 172 ? -26.211 -10.471 44.539 1.00 71.50 172 LEU A C 1
ATOM 1328 O O . LEU A 1 172 ? -26.726 -11.551 44.260 1.00 71.50 172 LEU A O 1
ATOM 1332 N N . ALA A 1 173 ? -24.963 -10.150 44.136 1.00 73.44 173 ALA A N 1
ATOM 1333 C CA . ALA A 1 173 ? -24.187 -10.978 43.183 1.00 73.44 173 ALA A CA 1
ATOM 1334 C C . ALA A 1 173 ? -22.660 -11.175 43.375 1.00 73.44 173 ALA A C 1
ATOM 1336 O O . ALA A 1 173 ? -21.889 -10.236 43.267 1.00 73.44 173 ALA A O 1
ATOM 1337 N N . SER A 1 174 ? -22.189 -12.427 43.491 1.00 68.56 174 SER A N 1
ATOM 1338 C CA . SER A 1 174 ? -20.765 -12.788 43.543 1.00 68.56 174 SER A CA 1
ATOM 1339 C C . SER A 1 174 ? -20.048 -12.405 42.255 1.00 68.56 174 SER A C 1
ATOM 1341 O O . SER A 1 174 ? -20.365 -12.928 41.182 1.00 68.56 174 SER A O 1
ATOM 1343 N N . ALA A 1 175 ? -19.044 -11.542 42.363 1.00 79.62 175 ALA A N 1
ATOM 1344 C CA . ALA A 1 175 ? -18.241 -11.110 41.225 1.00 79.62 175 ALA A CA 1
ATOM 1345 C C . ALA A 1 175 ? -16.781 -10.883 41.604 1.00 79.62 175 ALA A C 1
ATOM 1347 O O . ALA A 1 175 ? -16.513 -10.280 42.635 1.00 79.62 175 ALA A O 1
ATOM 1348 N N . ALA A 1 176 ? -15.833 -11.296 40.766 1.00 76.50 176 ALA A N 1
ATOM 1349 C CA . ALA A 1 176 ? -14.430 -10.931 40.914 1.00 76.50 176 ALA A CA 1
ATOM 1350 C C . ALA A 1 176 ? -14.240 -9.462 40.487 1.00 76.50 176 ALA A C 1
ATOM 1352 O O . ALA A 1 176 ? -13.847 -9.154 39.360 1.00 76.50 176 ALA A O 1
ATOM 1353 N N . VAL A 1 177 ? -14.577 -8.543 41.392 1.00 84.12 177 VAL A N 1
ATOM 1354 C CA . VAL A 1 177 ? -14.378 -7.106 41.216 1.00 84.12 177 VAL A CA 1
ATOM 1355 C C . VAL A 1 177 ? -12.888 -6.820 41.348 1.00 84.12 177 VAL A C 1
ATOM 1357 O O . VAL A 1 177 ? -12.296 -7.030 42.411 1.00 84.12 177 VAL A O 1
ATOM 1360 N N . ALA A 1 178 ? -12.278 -6.296 40.290 1.00 85.12 178 ALA A N 1
ATOM 1361 C CA . ALA A 1 178 ? -11.101 -5.470 40.468 1.00 85.12 178 ALA A CA 1
ATOM 1362 C C . ALA A 1 178 ? -11.595 -4.139 41.023 1.00 85.12 178 ALA A C 1
ATOM 1364 O O . ALA A 1 178 ? -12.375 -3.428 40.386 1.00 85.12 178 ALA A O 1
ATOM 1365 N N . TRP A 1 179 ? -11.155 -3.801 42.222 1.00 86.69 179 TRP A N 1
ATOM 1366 C CA . TRP A 1 179 ? -11.375 -2.459 42.743 1.00 86.69 179 TRP A CA 1
ATOM 1367 C C . TRP A 1 179 ? -10.462 -1.435 42.064 1.00 86.69 179 TRP A C 1
ATOM 1369 O O . TRP A 1 179 ? -10.740 -0.244 42.151 1.00 86.69 179 TRP A O 1
ATOM 1379 N N . GLU A 1 180 ? -9.422 -1.916 41.368 1.00 84.25 180 GLU A N 1
ATOM 1380 C CA . GLU A 1 180 ? -8.330 -1.137 40.791 1.00 84.25 180 GLU A CA 1
ATOM 1381 C C . GLU A 1 180 ? -7.300 -2.005 40.045 1.00 84.25 180 GLU A C 1
ATOM 1383 O O . GLU A 1 180 ? -7.258 -3.228 40.220 1.00 84.25 180 GLU A O 1
ATOM 1388 N N . ALA A 1 181 ? -6.445 -1.322 39.280 1.00 82.75 181 ALA A N 1
ATOM 1389 C CA . ALA A 1 181 ? -5.315 -1.825 38.505 1.00 82.75 181 ALA A CA 1
ATOM 1390 C C . ALA A 1 181 ? -4.379 -2.772 39.287 1.00 82.75 181 ALA A C 1
ATOM 1392 O O . ALA A 1 181 ? -3.812 -2.426 40.339 1.00 82.75 181 ALA A O 1
ATOM 1393 N N . GLY A 1 182 ? -4.220 -3.997 38.773 1.00 74.19 182 GLY A N 1
ATOM 1394 C CA . GLY A 1 182 ? -3.184 -4.961 39.170 1.00 74.19 182 GLY A CA 1
ATOM 1395 C C . GLY A 1 182 ? -3.266 -5.460 40.604 1.00 74.19 182 GLY A C 1
ATOM 1396 O O . GLY A 1 182 ? -2.370 -6.160 41.079 1.00 74.19 182 GLY A O 1
ATOM 1397 N N . LYS A 1 183 ? -4.328 -5.117 41.340 1.00 82.31 183 LYS A N 1
ATOM 1398 C CA . LYS A 1 183 ? -4.557 -5.656 42.682 1.00 82.31 183 LYS A CA 1
ATOM 1399 C C . LYS A 1 183 ? -5.376 -6.930 42.583 1.00 82.31 183 LYS A C 1
ATOM 1401 O O . LYS A 1 183 ? -6.380 -6.924 41.872 1.00 82.31 183 LYS A O 1
ATOM 1406 N N . PRO A 1 184 ? -4.987 -8.009 43.295 1.00 73.06 184 PRO A N 1
ATOM 1407 C CA . PRO A 1 184 ? -5.658 -9.300 43.206 1.00 73.06 184 PRO A CA 1
ATOM 1408 C C . PRO A 1 184 ? -7.175 -9.156 43.276 1.00 73.06 184 PRO A C 1
ATOM 1410 O O . PRO A 1 184 ? -7.682 -8.600 44.259 1.00 73.06 184 PRO A O 1
ATOM 1413 N N . LEU A 1 185 ? -7.849 -9.645 42.227 1.00 76.62 185 LEU A N 1
ATOM 1414 C CA . LEU A 1 185 ? -9.304 -9.633 42.071 1.00 76.62 185 LEU A CA 1
ATOM 1415 C C . LEU A 1 185 ? -10.006 -10.108 43.342 1.00 76.62 185 LEU A C 1
ATOM 1417 O O . LEU A 1 185 ? -9.494 -10.954 44.083 1.00 76.62 185 LEU A O 1
ATOM 1421 N N . VAL A 1 186 ? -11.197 -9.569 43.598 1.00 78.62 186 VAL A N 1
ATOM 1422 C CA . VAL A 1 186 ? -11.871 -9.796 44.870 1.00 78.62 186 VAL A CA 1
ATOM 1423 C C . VAL A 1 186 ? -13.351 -10.094 44.711 1.00 78.62 186 VAL A C 1
ATOM 1425 O O . VAL A 1 186 ? -14.081 -9.321 44.106 1.00 78.62 186 VAL A O 1
ATOM 1428 N N . MET A 1 187 ? -13.791 -11.202 45.307 1.00 75.94 187 MET A N 1
ATOM 1429 C CA . MET A 1 187 ? -15.178 -11.668 45.246 1.00 75.94 187 MET A CA 1
ATOM 1430 C C . MET A 1 187 ? -16.094 -10.714 46.025 1.00 75.94 187 MET A C 1
ATOM 1432 O O . MET A 1 187 ? -15.952 -10.629 47.240 1.00 75.94 187 MET A O 1
ATOM 1436 N N . GLU A 1 188 ? -16.964 -9.962 45.348 1.00 82.75 188 GLU A N 1
ATOM 1437 C CA . GLU A 1 188 ? -17.882 -8.965 45.923 1.00 82.75 188 GLU A CA 1
ATOM 1438 C C . GLU A 1 188 ? -19.358 -9.408 45.979 1.00 82.75 188 GLU A C 1
ATOM 1440 O O . GLU A 1 188 ? -19.760 -10.179 45.119 1.00 82.75 188 GLU A O 1
ATOM 1445 N N . GLU A 1 189 ? -20.168 -8.913 46.941 1.00 81.62 189 GLU A N 1
ATOM 1446 C CA . GLU A 1 189 ? -21.649 -8.985 46.851 1.00 81.62 189 GLU A CA 1
ATOM 1447 C C . GLU A 1 189 ? -22.093 -7.772 46.015 1.00 81.62 189 GLU A C 1
ATOM 1449 O O . GLU A 1 189 ? -22.109 -6.641 46.506 1.00 81.62 189 GLU A O 1
ATOM 1454 N N . VAL A 1 190 ? -22.426 -7.985 44.747 1.00 81.69 190 VAL A N 1
ATOM 1455 C CA . VAL A 1 190 ? -22.724 -6.925 43.779 1.00 81.69 190 VAL A CA 1
ATOM 1456 C C . VAL A 1 190 ? -24.203 -6.907 43.432 1.00 81.69 190 VAL A C 1
ATOM 1458 O O . VAL A 1 190 ? -24.699 -7.808 42.782 1.00 81.69 190 VAL A O 1
ATOM 1461 N N . ASP A 1 191 ? -24.907 -5.854 43.803 1.00 89.31 191 ASP A N 1
ATOM 1462 C CA . ASP A 1 191 ? -26.268 -5.551 43.374 1.00 89.31 191 ASP A CA 1
ATOM 1463 C C . ASP A 1 191 ? -26.372 -5.491 41.818 1.00 89.31 191 ASP A C 1
ATOM 1465 O O . ASP A 1 191 ? -26.134 -4.440 41.214 1.00 89.31 191 ASP A O 1
ATOM 1469 N N . VAL A 1 192 ? -26.718 -6.616 41.170 1.00 91.19 192 VAL A N 1
ATOM 1470 C CA . VAL A 1 192 ? -27.016 -6.800 39.735 1.00 91.19 192 VAL A CA 1
ATOM 1471 C C . VAL A 1 192 ? -28.481 -6.472 39.452 1.00 91.19 192 VAL A C 1
ATOM 1473 O O . VAL A 1 192 ? -29.389 -7.280 39.660 1.00 91.19 192 VAL A O 1
ATOM 1476 N N . ALA A 1 193 ? -28.718 -5.280 38.921 1.00 89.56 193 ALA A N 1
ATOM 1477 C CA . ALA A 1 193 ? -30.011 -4.835 38.425 1.00 89.56 193 ALA A CA 1
ATOM 1478 C C . ALA A 1 193 ? -30.575 -5.758 37.316 1.00 89.56 193 ALA A C 1
ATOM 1480 O O . ALA A 1 193 ? -29.807 -6.370 36.566 1.00 89.56 193 ALA A O 1
ATOM 1481 N N . PRO A 1 194 ? -31.911 -5.840 37.168 1.00 88.50 194 PRO A N 1
ATOM 1482 C CA . PRO A 1 194 ? -32.539 -6.536 36.048 1.00 88.50 194 PRO A CA 1
ATOM 1483 C C . PRO A 1 194 ? -32.228 -5.841 34.703 1.00 88.50 194 PRO A C 1
ATOM 1485 O O . PRO A 1 194 ? -31.890 -4.650 34.686 1.00 88.50 194 PRO A O 1
ATOM 1488 N N . PRO A 1 195 ? -32.343 -6.559 33.570 1.00 92.50 195 PRO A N 1
ATOM 1489 C CA . PRO A 1 195 ? -32.056 -6.008 32.248 1.00 92.50 195 PRO A CA 1
ATOM 1490 C C . PRO A 1 195 ? -33.090 -4.949 31.833 1.00 92.50 195 PRO A C 1
ATOM 1492 O O . PRO A 1 195 ? -34.293 -5.127 32.027 1.00 92.50 195 PRO A O 1
ATOM 1495 N N . GLN A 1 196 ? -32.627 -3.849 31.233 1.00 92.94 196 GLN A N 1
ATOM 1496 C CA . GLN A 1 196 ? -33.485 -2.842 30.597 1.00 92.94 196 GLN A CA 1
ATOM 1497 C C . GLN A 1 196 ? -33.706 -3.160 29.105 1.00 92.94 196 GLN A C 1
ATOM 1499 O O . GLN A 1 196 ? -33.332 -4.226 28.617 1.00 92.94 196 GLN A O 1
ATOM 1504 N N . ALA A 1 197 ? -34.344 -2.254 28.358 1.00 91.75 197 ALA A N 1
ATOM 1505 C CA . ALA A 1 197 ? -34.617 -2.454 26.937 1.00 91.75 197 ALA A CA 1
ATOM 1506 C C . ALA A 1 197 ? -33.347 -2.825 26.140 1.00 91.75 197 ALA A C 1
ATOM 1508 O O . ALA A 1 197 ? -32.299 -2.203 26.315 1.00 91.75 197 ALA A O 1
ATOM 1509 N N . MET A 1 198 ? -33.461 -3.815 25.251 1.00 93.31 198 MET A N 1
ATOM 1510 C CA . MET A 1 198 ? -32.388 -4.444 24.462 1.00 93.31 198 MET A CA 1
ATOM 1511 C C . MET A 1 198 ? -31.275 -5.145 25.270 1.00 93.31 198 MET A C 1
ATOM 1513 O O . MET A 1 198 ? -30.239 -5.506 24.707 1.00 93.31 198 MET A O 1
ATOM 1517 N N . GLU A 1 199 ? -31.470 -5.380 26.567 1.00 95.94 199 GLU A N 1
ATOM 1518 C CA . GLU A 1 199 ? -30.501 -6.048 27.444 1.00 95.94 199 GLU A CA 1
ATOM 1519 C C . GLU A 1 199 ? -30.974 -7.443 27.869 1.00 95.94 199 GLU A C 1
ATOM 1521 O O . GLU A 1 199 ? -32.162 -7.763 27.859 1.00 95.94 199 GLU A O 1
ATOM 1526 N N . VAL A 1 200 ? -30.022 -8.287 28.256 1.00 95.56 200 VAL A N 1
ATOM 1527 C CA . VAL A 1 200 ? -30.226 -9.681 28.651 1.00 95.56 200 VAL A CA 1
ATOM 1528 C C . VAL A 1 200 ? -29.368 -9.962 29.879 1.00 95.56 200 VAL A C 1
ATOM 1530 O O . VAL A 1 200 ? -28.172 -9.672 29.869 1.00 95.56 200 VAL A O 1
ATOM 1533 N N . ARG A 1 201 ? -29.952 -10.533 30.935 1.00 95.81 201 ARG A N 1
ATOM 1534 C CA . ARG A 1 201 ? -29.210 -11.007 32.108 1.00 95.81 201 ARG A CA 1
ATOM 1535 C C . ARG A 1 201 ? -28.906 -12.491 31.938 1.00 95.81 201 ARG A C 1
ATOM 1537 O O . ARG A 1 201 ? -29.801 -13.297 31.688 1.00 95.81 201 ARG A O 1
ATOM 1544 N N . VAL A 1 202 ? -27.630 -12.844 32.038 1.00 92.31 202 VAL A N 1
ATOM 1545 C CA . VAL A 1 202 ? -27.102 -14.183 31.752 1.00 92.31 202 VAL A CA 1
ATOM 1546 C C . VAL A 1 202 ? -26.434 -14.725 32.998 1.00 92.31 202 VAL A C 1
ATOM 1548 O O . VAL A 1 202 ? -25.569 -14.063 33.564 1.00 92.31 202 VAL A O 1
ATOM 1551 N N . LYS A 1 203 ? -26.801 -15.945 33.388 1.00 87.81 203 LYS A N 1
ATOM 1552 C CA . LYS A 1 203 ? -26.095 -16.720 34.401 1.00 87.81 203 LYS A CA 1
ATOM 1553 C C . LYS A 1 203 ? -24.834 -17.323 33.794 1.00 87.81 203 LYS A C 1
ATOM 1555 O O . LYS A 1 203 ? -24.928 -18.154 32.890 1.00 87.81 203 LYS A O 1
ATOM 1560 N N . ILE A 1 204 ? -23.666 -16.938 34.288 1.00 81.69 204 ILE A N 1
ATOM 1561 C CA . ILE A 1 204 ? -22.395 -17.520 33.858 1.00 81.69 204 ILE A CA 1
ATOM 1562 C C . ILE A 1 204 ? -22.181 -18.842 34.600 1.00 81.69 204 ILE A C 1
ATOM 1564 O O . ILE A 1 204 ? -22.296 -18.900 35.824 1.00 81.69 204 ILE A O 1
ATOM 1568 N N . LEU A 1 205 ? -21.889 -19.911 33.855 1.00 66.00 205 LEU A N 1
ATOM 1569 C CA . LEU A 1 205 ? -21.590 -21.235 34.416 1.00 66.00 205 LEU A CA 1
ATOM 1570 C C . LEU A 1 205 ? -20.101 -21.572 34.310 1.00 66.00 205 LEU A C 1
ATOM 1572 O O . LEU A 1 205 ? -19.539 -22.178 35.219 1.00 66.00 205 LEU A O 1
ATOM 1576 N N . PHE A 1 206 ? -19.468 -21.149 33.216 1.00 66.88 206 PHE A N 1
ATOM 1577 C CA . PHE A 1 206 ? -18.042 -21.317 32.963 1.00 66.88 206 PHE A CA 1
ATOM 1578 C C . PHE A 1 206 ? -17.495 -20.027 32.363 1.00 66.88 206 PHE A C 1
ATOM 1580 O O . PHE A 1 206 ? -18.129 -19.436 31.493 1.00 66.88 206 PHE A O 1
ATOM 1587 N N . THR A 1 207 ? -16.318 -19.598 32.802 1.00 66.69 207 THR A N 1
ATOM 1588 C CA . THR A 1 207 ? -15.588 -18.473 32.213 1.00 66.69 207 THR A CA 1
ATOM 1589 C C . THR A 1 207 ? -14.107 -18.820 32.182 1.00 66.69 207 THR A C 1
ATOM 1591 O O . THR A 1 207 ? -13.602 -19.447 33.117 1.00 66.69 207 THR A O 1
ATOM 1594 N N . SER A 1 208 ? -13.440 -18.493 31.080 1.00 62.56 208 SER A N 1
ATOM 1595 C CA . SER A 1 208 ? -12.002 -18.689 30.903 1.00 62.56 208 SER A CA 1
ATOM 1596 C C . SER A 1 208 ? -11.262 -17.360 31.041 1.00 62.56 208 SER A C 1
ATOM 1598 O O . SER A 1 208 ? -11.834 -16.289 30.865 1.00 62.56 208 SER A O 1
ATOM 1600 N N . LEU A 1 209 ? -9.990 -17.452 31.426 1.00 55.84 209 LEU A N 1
ATOM 1601 C CA . LEU A 1 209 ? -9.079 -16.320 31.552 1.00 55.84 209 LEU A CA 1
ATOM 1602 C C . LEU A 1 209 ? -8.285 -16.215 30.247 1.00 55.84 209 LEU A C 1
ATOM 1604 O O . LEU A 1 209 ? -7.357 -17.000 30.036 1.00 55.84 209 LEU A O 1
ATOM 1608 N N . CYS A 1 210 ? -8.643 -15.272 29.377 1.00 70.69 210 CYS A N 1
ATOM 1609 C CA . CYS A 1 210 ? -7.779 -14.918 28.253 1.00 70.69 210 CYS A CA 1
ATOM 1610 C C . CYS A 1 210 ? -6.655 -13.982 28.742 1.00 70.69 210 CYS A C 1
ATOM 1612 O O . CYS A 1 210 ? -6.779 -13.345 29.787 1.00 70.69 210 CYS A O 1
ATOM 1614 N N . HIS A 1 211 ? -5.568 -13.869 27.976 1.00 68.12 211 HIS A N 1
ATOM 1615 C CA . HIS A 1 211 ? -4.488 -12.901 28.224 1.00 68.12 211 HIS A CA 1
ATOM 1616 C C . HIS A 1 211 ? -5.054 -11.470 28.325 1.00 68.12 211 HIS A C 1
ATOM 1618 O O . HIS A 1 211 ? -4.783 -10.744 29.271 1.00 68.12 211 HIS A O 1
ATOM 1624 N N . THR A 1 212 ? -6.018 -11.155 27.459 1.00 71.06 212 THR A N 1
ATOM 1625 C CA . THR A 1 212 ? -6.907 -9.993 27.539 1.00 71.06 212 THR A CA 1
ATOM 1626 C C . THR A 1 212 ? -7.478 -9.690 28.928 1.00 71.06 212 THR A C 1
ATOM 1628 O O . THR A 1 212 ? -7.506 -8.540 29.358 1.00 71.06 212 THR A O 1
ATOM 1631 N N . ASP A 1 213 ? -7.973 -10.689 29.660 1.00 72.50 213 ASP A N 1
ATOM 1632 C CA . ASP A 1 213 ? -8.540 -10.428 30.986 1.00 72.50 213 ASP A CA 1
ATOM 1633 C C . ASP A 1 213 ? -7.462 -10.072 32.013 1.00 72.50 213 ASP A C 1
ATOM 1635 O O . ASP A 1 213 ? -7.777 -9.386 32.983 1.00 72.50 213 ASP A O 1
ATOM 1639 N N . VAL A 1 214 ? -6.217 -10.518 31.800 1.00 63.38 214 VAL A N 1
ATOM 1640 C CA . VAL A 1 214 ? -5.069 -10.213 32.660 1.00 63.38 214 VAL A CA 1
ATOM 1641 C C . VAL A 1 214 ? -4.680 -8.751 32.488 1.00 63.38 214 VAL A C 1
ATOM 1643 O O . VAL A 1 214 ? -4.801 -8.003 33.449 1.00 63.38 214 VAL A O 1
ATOM 1646 N N . TYR A 1 215 ? -4.328 -8.294 31.290 1.00 70.31 215 TYR A N 1
ATOM 1647 C CA . TYR A 1 215 ? -3.896 -6.911 31.068 1.00 70.31 215 TYR A CA 1
ATOM 1648 C C . TYR A 1 215 ? -4.866 -5.832 31.498 1.00 70.31 215 TYR A C 1
ATOM 1650 O O . TYR A 1 215 ? -4.491 -4.837 32.114 1.00 70.31 215 TYR A O 1
ATOM 1658 N N . PHE A 1 216 ? -6.128 -5.983 31.105 1.00 70.50 216 PHE A N 1
ATOM 1659 C CA . PHE A 1 216 ? -7.124 -4.980 31.396 1.00 70.50 216 PHE A CA 1
ATOM 1660 C C . PHE A 1 216 ? -7.419 -4.957 32.914 1.00 70.50 216 PHE A C 1
ATOM 1662 O O . PHE A 1 216 ? -7.808 -3.909 33.430 1.00 70.50 216 PHE A O 1
ATOM 1669 N N . TRP A 1 217 ? -7.239 -6.086 33.623 1.00 76.81 217 TRP A N 1
ATOM 1670 C CA . TRP A 1 217 ? -7.271 -6.161 35.092 1.00 76.81 217 TRP A CA 1
ATOM 1671 C C . TRP A 1 217 ? -6.015 -5.554 35.722 1.00 76.81 217 TRP A C 1
ATOM 1673 O O . TRP A 1 217 ? -6.127 -4.782 36.677 1.00 76.81 217 TRP A O 1
ATOM 1683 N N . GLU A 1 218 ? -4.832 -5.884 35.198 1.00 70.19 218 GLU A N 1
ATOM 1684 C CA . GLU A 1 218 ? -3.578 -5.244 35.587 1.00 70.19 218 GLU A CA 1
ATOM 1685 C C . GLU A 1 218 ? -3.679 -3.733 35.424 1.00 70.19 218 GLU A C 1
ATOM 1687 O O . GLU A 1 218 ? -3.135 -3.009 36.249 1.00 70.19 218 GLU A O 1
ATOM 1692 N N . ALA A 1 219 ? -4.456 -3.308 34.425 1.00 65.75 219 ALA A N 1
ATOM 1693 C CA . ALA A 1 219 ? -4.252 -2.082 33.696 1.00 65.75 219 ALA A CA 1
ATOM 1694 C C . ALA A 1 219 ? -2.770 -2.018 33.292 1.00 65.75 219 ALA A C 1
ATOM 1696 O O . ALA A 1 219 ? -1.903 -1.607 34.063 1.00 65.75 219 ALA A O 1
ATOM 1697 N N . LYS A 1 220 ? -2.470 -2.468 32.065 1.00 51.16 220 LYS A N 1
ATOM 1698 C CA . LYS A 1 220 ? -1.319 -1.919 31.341 1.00 51.16 220 LYS A CA 1
ATOM 1699 C C . LYS A 1 220 ? -1.695 -1.084 30.107 1.00 51.16 220 LYS A C 1
ATOM 1701 O O . LYS A 1 220 ? -0.978 -1.050 29.116 1.00 51.16 220 LYS A O 1
ATOM 1706 N N . GLY A 1 221 ? -2.746 -0.271 30.245 1.00 51.81 221 GLY A N 1
ATOM 1707 C CA . GLY A 1 221 ? -2.668 1.121 29.760 1.00 51.81 221 GLY A CA 1
ATOM 1708 C C . GLY A 1 221 ? -3.824 2.100 29.948 1.00 51.81 221 GLY A C 1
ATOM 1709 O O . GLY A 1 221 ? -4.024 2.977 29.116 1.00 51.81 221 GLY A O 1
ATOM 1710 N N . GLN A 1 222 ? -4.688 1.881 30.925 1.00 57.12 222 GLN A N 1
ATOM 1711 C CA . GLN A 1 222 ? -6.093 2.207 30.737 1.00 57.12 222 GLN A CA 1
ATOM 1712 C C . GLN A 1 222 ? -6.432 3.690 30.847 1.00 57.12 222 GLN A C 1
ATOM 1714 O O . GLN A 1 222 ? -5.792 4.467 31.539 1.00 57.12 222 GLN A O 1
ATOM 1719 N N . THR A 1 223 ? -7.590 4.052 30.289 1.00 61.41 223 THR A N 1
ATOM 1720 C CA . THR A 1 223 ? -8.475 4.981 30.995 1.00 61.41 223 THR A CA 1
ATOM 1721 C C . THR A 1 223 ? -8.958 4.238 32.252 1.00 61.41 223 THR A C 1
ATOM 1723 O O . THR A 1 223 ? -9.931 3.487 32.140 1.00 61.41 223 THR A O 1
ATOM 1726 N N . PRO A 1 224 ? -8.346 4.364 33.451 1.00 69.19 224 PRO A N 1
ATOM 1727 C CA . PRO A 1 224 ? -8.547 3.360 34.492 1.00 69.19 224 PRO A CA 1
ATOM 1728 C C . PRO A 1 224 ? -9.983 3.475 34.998 1.00 69.19 224 PRO A C 1
ATOM 1730 O O . PRO A 1 224 ? -10.418 4.536 35.469 1.00 69.19 224 PRO A O 1
ATOM 1733 N N . LEU A 1 225 ? -10.756 2.409 34.797 1.00 81.38 225 LEU A N 1
ATOM 1734 C CA . LEU A 1 225 ? -12.201 2.411 34.985 1.00 81.38 225 LEU A CA 1
ATOM 1735 C C . LEU A 1 225 ? -12.571 1.324 35.979 1.00 81.38 225 LEU A C 1
ATOM 1737 O O . LEU A 1 225 ? -12.871 0.194 35.608 1.00 81.38 225 LEU A O 1
ATOM 1741 N N . PHE A 1 226 ? -12.522 1.703 37.249 1.00 86.88 226 PHE A N 1
ATOM 1742 C CA . PHE A 1 226 ? -12.716 0.838 38.402 1.00 86.88 226 PHE A CA 1
ATOM 1743 C C . PHE A 1 226 ? -13.642 1.526 39.432 1.00 86.88 226 PHE A C 1
ATOM 1745 O O . PHE A 1 226 ? -13.819 2.747 39.358 1.00 86.88 226 PHE A O 1
ATOM 1752 N N . PRO A 1 227 ? -14.254 0.790 40.382 1.00 91.12 227 PRO A N 1
ATOM 1753 C CA . PRO A 1 227 ? -14.281 -0.674 40.493 1.00 91.12 227 PRO A CA 1
ATOM 1754 C C . PRO A 1 227 ? -15.012 -1.318 39.306 1.00 91.12 227 PRO A C 1
ATOM 1756 O O . PRO A 1 227 ? -15.940 -0.723 38.762 1.00 91.12 227 PRO A O 1
ATOM 1759 N N . ARG A 1 228 ? -14.586 -2.509 38.871 1.00 90.81 228 ARG A N 1
ATOM 1760 C CA . ARG A 1 228 ? -15.035 -3.160 37.625 1.00 90.81 228 ARG A CA 1
ATOM 1761 C C . ARG A 1 228 ? -14.941 -4.683 37.704 1.00 90.81 228 ARG A C 1
ATOM 1763 O O . ARG A 1 228 ? -14.057 -5.220 38.364 1.00 90.81 228 ARG A O 1
ATOM 1770 N N . ILE A 1 229 ? -15.851 -5.380 37.028 1.00 89.50 229 ILE A N 1
ATOM 1771 C CA . ILE A 1 229 ? -15.887 -6.853 36.955 1.00 89.50 229 ILE A CA 1
ATOM 1772 C C . ILE A 1 229 ? -15.370 -7.275 35.591 1.00 89.50 229 ILE A C 1
ATOM 1774 O O . ILE A 1 229 ? -15.942 -6.845 34.597 1.00 89.50 229 ILE A O 1
ATOM 1778 N N . PHE A 1 230 ? -14.329 -8.101 35.544 1.00 83.75 230 PHE A N 1
ATOM 1779 C CA . PHE A 1 230 ? -13.630 -8.499 34.313 1.00 83.75 230 PHE A CA 1
ATOM 1780 C C . PHE A 1 230 ? -14.276 -9.737 33.662 1.00 83.75 230 PHE A C 1
ATOM 1782 O O . PHE A 1 230 ? -15.367 -10.137 34.077 1.00 83.75 230 PHE A O 1
ATOM 1789 N N . GLY A 1 231 ? -13.665 -10.314 32.625 1.00 78.56 231 GLY A N 1
ATOM 1790 C CA . GLY A 1 231 ? -14.163 -11.510 31.945 1.00 78.56 231 GLY A CA 1
ATOM 1791 C C . GLY A 1 231 ? -14.943 -11.227 30.659 1.00 78.56 231 GLY A C 1
ATOM 1792 O O . GLY A 1 231 ? -15.935 -10.486 30.653 1.00 78.56 231 GLY A O 1
ATOM 1793 N N . HIS A 1 232 ? -14.528 -11.869 29.568 1.00 78.81 232 HIS A N 1
ATOM 1794 C CA . HIS A 1 232 ? -15.233 -11.854 28.279 1.00 78.81 232 HIS A CA 1
ATOM 1795 C C . HIS A 1 232 ? -15.346 -13.226 27.598 1.00 78.81 232 HIS A C 1
ATOM 1797 O O . HIS A 1 232 ? -16.237 -13.398 26.768 1.00 78.81 232 HIS A O 1
ATOM 1803 N N . GLU A 1 233 ? -14.523 -14.218 27.954 1.00 74.50 233 GLU A N 1
ATOM 1804 C CA . GLU A 1 233 ? -14.741 -15.603 27.525 1.00 74.50 233 GLU A CA 1
ATOM 1805 C C . GLU A 1 233 ? -15.643 -16.355 28.512 1.00 74.50 233 GLU A C 1
ATOM 1807 O O . GLU A 1 233 ? -15.259 -16.587 29.664 1.00 74.50 233 GLU A O 1
ATOM 1812 N N . ALA A 1 234 ? -16.840 -16.775 28.085 1.00 77.56 234 ALA A N 1
ATOM 1813 C CA . ALA A 1 234 ? -17.746 -17.536 28.945 1.00 77.56 234 ALA A CA 1
ATOM 1814 C C . ALA A 1 234 ? -18.787 -18.385 28.211 1.00 77.56 234 ALA A C 1
ATOM 1816 O O . ALA A 1 234 ? -19.219 -18.065 27.110 1.00 77.56 234 ALA A O 1
ATOM 1817 N N . GLY A 1 235 ? -19.240 -19.438 28.893 1.00 79.38 235 GLY A N 1
ATOM 1818 C CA . GLY A 1 235 ? -20.467 -20.168 28.597 1.00 79.38 235 GLY A CA 1
ATOM 1819 C C . GLY A 1 235 ? -21.509 -19.905 29.685 1.00 79.38 235 GLY A C 1
ATOM 1820 O O . GLY A 1 235 ? -21.261 -20.149 30.872 1.00 79.38 235 GLY A O 1
ATOM 1821 N N . GLY A 1 236 ? -22.678 -19.410 29.284 1.00 84.19 236 GLY A N 1
ATOM 1822 C CA . GLY A 1 236 ? -23.763 -19.057 30.196 1.00 84.19 236 GLY A CA 1
ATOM 1823 C C . GLY A 1 236 ? -25.146 -19.445 29.680 1.00 84.19 236 GLY A C 1
ATOM 1824 O O . GLY A 1 236 ? -25.311 -19.887 28.543 1.00 84.19 236 GLY A O 1
ATOM 1825 N N . ILE A 1 237 ? -26.143 -19.272 30.546 1.00 86.31 237 ILE A N 1
ATOM 1826 C CA . ILE A 1 237 ? -27.561 -19.487 30.249 1.00 86.31 237 ILE A CA 1
ATOM 1827 C C . ILE A 1 237 ? -28.316 -18.183 30.514 1.00 86.31 237 ILE A C 1
ATOM 1829 O O . ILE A 1 237 ? -28.150 -17.577 31.574 1.00 86.31 237 ILE A O 1
ATOM 1833 N N . VAL A 1 238 ? -29.147 -17.739 29.572 1.00 94.69 238 VAL A N 1
ATOM 1834 C CA . VAL A 1 238 ? -30.013 -16.563 29.746 1.00 94.69 238 VAL A CA 1
ATOM 1835 C C . VAL A 1 238 ? -30.970 -16.793 30.920 1.00 94.69 238 VAL A C 1
ATOM 1837 O O . VAL A 1 238 ? -31.673 -17.800 30.961 1.00 94.69 238 VAL A O 1
ATOM 1840 N N . GLU A 1 239 ? -31.020 -15.859 31.870 1.00 92.81 239 GLU A N 1
ATOM 1841 C CA . GLU A 1 239 ? -31.954 -15.892 33.004 1.00 92.81 239 GLU A CA 1
ATOM 1842 C C . GLU A 1 239 ? -33.146 -14.952 32.788 1.00 92.81 239 GLU A C 1
ATOM 1844 O O . GLU A 1 239 ? -34.281 -15.343 33.055 1.00 92.81 239 GLU A O 1
ATOM 1849 N N . SER A 1 240 ? -32.925 -13.746 32.260 1.00 90.62 240 SER A N 1
ATOM 1850 C CA . SER A 1 240 ? -34.004 -12.805 31.938 1.00 90.62 240 SER A CA 1
ATOM 1851 C C . SER A 1 240 ? -33.648 -11.896 30.764 1.00 90.62 240 SER A C 1
ATOM 1853 O O . SER A 1 240 ? -32.480 -11.695 30.428 1.00 90.62 240 SER A O 1
ATOM 1855 N N . VAL A 1 241 ? -34.677 -11.353 30.115 1.00 94.38 241 VAL A N 1
ATOM 1856 C CA . VAL A 1 241 ? -34.572 -10.486 28.934 1.00 94.38 241 VAL A CA 1
ATOM 1857 C C . VAL A 1 241 ? -35.383 -9.210 29.155 1.00 94.38 241 VAL A C 1
ATOM 1859 O O . VAL A 1 241 ? -36.446 -9.251 29.774 1.00 94.38 241 VAL A O 1
ATOM 1862 N N . GLY A 1 242 ? -34.875 -8.080 28.670 1.00 90.75 242 GLY A N 1
ATOM 1863 C CA . GLY A 1 242 ? -35.560 -6.793 28.720 1.00 90.75 242 GLY A CA 1
ATOM 1864 C C . GLY A 1 242 ? -36.404 -6.493 27.477 1.00 90.75 242 GLY A C 1
ATOM 1865 O O . GLY A 1 242 ? -36.460 -7.261 26.516 1.00 90.75 242 GLY A O 1
ATOM 1866 N N . GLU A 1 243 ? -37.077 -5.343 27.489 1.00 90.00 243 GLU A N 1
ATOM 1867 C CA . GLU A 1 243 ? -37.992 -4.917 26.420 1.00 90.00 243 GLU A CA 1
ATOM 1868 C C . GLU A 1 243 ? -37.302 -4.836 25.040 1.00 90.00 243 GLU A C 1
ATOM 1870 O O . GLU A 1 243 ? -36.182 -4.347 24.918 1.00 90.00 243 GLU A O 1
ATOM 1875 N N . GLY A 1 244 ? -37.962 -5.315 23.982 1.00 87.00 244 GLY A N 1
ATOM 1876 C CA . GLY A 1 244 ? -37.427 -5.297 22.611 1.00 87.00 244 GLY A CA 1
ATOM 1877 C C . GLY A 1 244 ? -36.458 -6.437 22.260 1.00 87.00 244 GLY A C 1
ATOM 1878 O O . GLY A 1 244 ? -36.184 -6.655 21.077 1.00 87.00 244 GLY A O 1
ATOM 1879 N N . VAL A 1 245 ? -35.996 -7.223 23.240 1.00 92.69 245 VAL A N 1
ATOM 1880 C CA . VAL A 1 245 ? -35.304 -8.494 22.970 1.00 92.69 245 VAL A CA 1
ATOM 1881 C C . VAL A 1 245 ? -36.280 -9.472 22.313 1.00 92.69 245 VAL A C 1
ATOM 1883 O O . VAL A 1 245 ? -37.392 -9.671 22.795 1.00 92.69 245 VAL A O 1
ATOM 1886 N N . THR A 1 246 ? -35.872 -10.050 21.181 1.00 90.06 246 THR A N 1
ATOM 1887 C CA . THR A 1 246 ? -36.740 -10.889 20.329 1.00 90.06 246 THR A CA 1
ATOM 1888 C C . THR A 1 246 ? -36.062 -12.141 19.765 1.00 90.06 246 THR A C 1
ATOM 1890 O O . THR A 1 246 ? -36.771 -13.046 19.336 1.00 90.06 246 THR A O 1
ATOM 1893 N N . ASP A 1 247 ? -34.723 -12.230 19.776 1.00 86.75 247 ASP A N 1
ATOM 1894 C CA . ASP A 1 247 ? -33.958 -13.395 19.296 1.00 86.75 247 ASP A CA 1
ATOM 1895 C C . ASP A 1 247 ? -33.268 -14.219 20.412 1.00 86.75 247 ASP A C 1
ATOM 1897 O O . ASP A 1 247 ? -32.477 -15.114 20.110 1.00 86.75 247 ASP A O 1
ATOM 1901 N N . LEU A 1 248 ? -33.614 -13.971 21.687 1.00 92.12 248 LEU A N 1
ATOM 1902 C CA . LEU A 1 248 ? -33.181 -14.733 22.873 1.00 92.12 248 LEU A CA 1
ATOM 1903 C C . LEU A 1 248 ? -34.306 -14.865 23.917 1.00 92.12 248 LEU A C 1
ATOM 1905 O O . LEU A 1 248 ? -35.098 -13.938 24.081 1.00 92.12 248 LEU A O 1
ATOM 1909 N N . GLU A 1 249 ? -34.331 -15.975 24.662 1.00 90.19 249 GLU A N 1
ATOM 1910 C CA . GLU A 1 249 ? -35.282 -16.237 25.757 1.00 90.19 249 GLU A CA 1
ATOM 1911 C C . GLU A 1 249 ? -34.631 -16.923 26.986 1.00 90.19 249 GLU A C 1
ATOM 1913 O O . GLU A 1 249 ? -33.570 -17.540 26.858 1.00 90.19 249 GLU A O 1
ATOM 1918 N N . PRO A 1 250 ? -35.226 -16.832 28.196 1.00 94.00 250 PRO A N 1
ATOM 1919 C CA . PRO A 1 250 ? -34.732 -17.526 29.389 1.00 94.00 250 PRO A CA 1
ATOM 1920 C C . PRO A 1 250 ? -34.570 -19.038 29.193 1.00 94.00 250 PRO A C 1
ATOM 1922 O O . PRO A 1 250 ? -35.509 -19.733 28.812 1.00 94.00 250 PRO A O 1
ATOM 1925 N N . GLY A 1 251 ? -33.379 -19.551 29.502 1.00 89.56 251 GLY A N 1
ATOM 1926 C CA . GLY A 1 251 ? -32.969 -20.930 29.228 1.00 89.56 251 GLY A CA 1
ATOM 1927 C C . GLY A 1 251 ? -32.064 -21.092 28.000 1.00 89.56 251 GLY A C 1
ATOM 1928 O O . GLY A 1 251 ? -31.459 -22.152 27.851 1.00 89.56 251 GLY A O 1
ATOM 1929 N N . ASP A 1 252 ? -31.902 -20.065 27.158 1.00 92.69 252 ASP A N 1
ATOM 1930 C CA . ASP A 1 252 ? -30.974 -20.121 26.025 1.00 92.69 252 ASP A CA 1
ATOM 1931 C C . ASP A 1 252 ? -29.513 -20.244 26.467 1.00 92.69 252 ASP A C 1
ATOM 1933 O O . ASP A 1 252 ? -29.031 -19.463 27.288 1.00 92.69 252 ASP A O 1
ATOM 1937 N N . HIS A 1 253 ? -28.784 -21.182 25.859 1.00 91.56 253 HIS A N 1
ATOM 1938 C CA . HIS A 1 253 ? -27.334 -21.285 26.004 1.00 91.56 253 HIS A CA 1
ATOM 1939 C C . HIS A 1 253 ? -26.654 -20.253 25.097 1.00 91.56 253 HIS A C 1
ATOM 1941 O O . HIS A 1 253 ? -26.914 -20.193 23.890 1.00 91.56 253 HIS A O 1
ATOM 1947 N N . VAL A 1 254 ? -25.773 -19.442 25.679 1.00 91.19 254 VAL A N 1
ATOM 1948 C CA . VAL A 1 254 ? -25.137 -18.312 24.996 1.00 91.19 254 VAL A CA 1
ATOM 1949 C C . VAL A 1 254 ? -23.650 -18.201 25.321 1.00 91.19 254 VAL A C 1
ATOM 1951 O O . VAL A 1 254 ? -23.211 -18.494 26.437 1.00 91.19 254 VAL A O 1
ATOM 1954 N N . LEU A 1 255 ? -22.892 -17.716 24.339 1.00 83.50 255 LEU A N 1
ATOM 1955 C CA . LEU A 1 255 ? -21.538 -17.202 24.523 1.00 83.50 255 LEU A CA 1
ATOM 1956 C C . LEU A 1 255 ? -21.587 -15.666 24.453 1.00 83.50 255 LEU A C 1
ATOM 1958 O O . LEU A 1 255 ? -22.052 -15.125 23.441 1.00 83.50 255 LEU A O 1
ATOM 1962 N N . PRO A 1 256 ? -21.139 -14.940 25.493 1.00 84.00 256 PRO A N 1
ATOM 1963 C CA . PRO A 1 256 ? -20.872 -13.514 25.387 1.00 84.00 256 PRO A CA 1
ATOM 1964 C C . PRO A 1 256 ? -19.776 -13.235 24.357 1.00 84.00 256 PRO A C 1
ATOM 1966 O O . PRO A 1 256 ? -18.777 -13.953 24.281 1.00 84.00 256 PRO A O 1
ATOM 1969 N N . VAL A 1 257 ? -19.987 -12.189 23.559 1.00 83.25 257 VAL A N 1
ATOM 1970 C CA . VAL A 1 257 ? -19.047 -11.696 22.547 1.00 83.25 257 VAL A CA 1
ATOM 1971 C C . VAL A 1 257 ? -18.923 -10.180 22.680 1.00 83.25 257 VAL A C 1
ATOM 1973 O O . VAL A 1 257 ? -19.913 -9.449 22.650 1.00 83.25 257 VAL A O 1
ATOM 1976 N N . PHE A 1 258 ? -17.697 -9.706 22.889 1.00 67.31 258 PHE A N 1
ATOM 1977 C CA . PHE A 1 258 ? -17.415 -8.327 23.299 1.00 67.31 258 PHE A CA 1
ATOM 1978 C C . PHE A 1 258 ? -17.461 -7.312 22.143 1.00 67.31 258 PHE A C 1
ATOM 1980 O O . PHE A 1 258 ? -17.815 -6.151 22.352 1.00 67.31 258 PHE A O 1
ATOM 1987 N N . THR A 1 259 ? -17.233 -7.772 20.911 1.00 72.19 259 THR A N 1
ATOM 1988 C CA . THR A 1 259 ? -17.735 -7.117 19.696 1.00 72.19 259 THR A CA 1
ATOM 1989 C C . THR A 1 259 ? -19.030 -7.811 19.262 1.00 72.19 259 THR A C 1
ATOM 1991 O O . THR A 1 259 ? -19.052 -9.013 18.998 1.00 72.19 259 THR A O 1
ATOM 1994 N N . GLY A 1 260 ? -20.126 -7.048 19.223 1.00 77.06 260 GLY A N 1
ATOM 1995 C CA . GLY A 1 260 ? -21.476 -7.516 18.908 1.00 77.06 260 GLY A CA 1
ATOM 1996 C C . GLY A 1 260 ? -22.064 -6.917 17.625 1.00 77.06 260 GLY A C 1
ATOM 1997 O O . GLY A 1 260 ? -21.540 -5.966 17.046 1.00 77.06 260 GLY A O 1
ATOM 1998 N N . GLU A 1 261 ? -23.209 -7.449 17.195 1.00 85.31 261 GLU A N 1
ATOM 1999 C CA . GLU A 1 261 ? -23.827 -7.155 15.895 1.00 85.31 261 GLU A CA 1
ATOM 2000 C C . GLU A 1 261 ? -25.237 -6.563 16.034 1.00 85.31 261 GLU A C 1
ATOM 2002 O O . GLU A 1 261 ? -26.151 -7.205 16.567 1.00 85.31 261 GLU A O 1
ATOM 2007 N N . CYS A 1 262 ? -25.447 -5.357 15.485 1.00 83.62 262 CYS A N 1
ATOM 2008 C CA . CYS A 1 262 ? -26.774 -4.730 15.403 1.00 83.62 262 CYS A CA 1
ATOM 2009 C C . CYS A 1 262 ? -27.565 -5.123 14.147 1.00 83.62 262 CYS A C 1
ATOM 2011 O O . CYS A 1 262 ? -28.724 -4.735 14.028 1.00 83.62 262 CYS A O 1
ATOM 2013 N N . LYS A 1 263 ? -26.940 -5.864 13.218 1.00 81.94 263 LYS A N 1
ATOM 2014 C CA . LYS A 1 263 ? -27.477 -6.368 11.936 1.00 81.94 263 LYS A CA 1
ATOM 2015 C C . LYS A 1 263 ? -27.892 -5.283 10.914 1.00 81.94 263 LYS A C 1
ATOM 2017 O O . LYS A 1 263 ? -27.776 -5.512 9.715 1.00 81.94 263 LYS A O 1
ATOM 2022 N N . GLU A 1 264 ? -28.261 -4.075 11.345 1.00 82.31 264 GLU A N 1
ATOM 2023 C CA . GLU A 1 264 ? -28.796 -3.024 10.465 1.00 82.31 264 GLU A CA 1
ATOM 2024 C C . GLU A 1 264 ? -27.777 -2.036 9.876 1.00 82.31 264 GLU A C 1
ATOM 2026 O O . GLU A 1 264 ? -28.069 -1.397 8.861 1.00 82.31 264 GLU A O 1
ATOM 2031 N N . CYS A 1 265 ? -26.598 -1.878 10.481 1.00 69.00 265 CYS A N 1
ATOM 2032 C CA . CYS A 1 265 ? -25.643 -0.842 10.075 1.00 69.00 265 CYS A CA 1
ATOM 2033 C C . CYS A 1 265 ? -24.773 -1.231 8.861 1.00 69.00 265 CYS A C 1
ATOM 2035 O O . CYS A 1 265 ? -24.689 -2.406 8.494 1.00 69.00 265 CYS A O 1
ATOM 2037 N N . ARG A 1 266 ? -24.091 -0.247 8.246 1.00 65.06 266 ARG A N 1
ATOM 2038 C CA . ARG A 1 266 ? -23.288 -0.463 7.022 1.00 65.06 266 ARG A CA 1
ATOM 2039 C C . ARG A 1 266 ? -22.132 -1.449 7.222 1.00 65.06 266 ARG A C 1
ATOM 2041 O O . ARG A 1 266 ? -21.754 -2.117 6.270 1.00 65.06 266 ARG A O 1
ATOM 2048 N N . HIS A 1 267 ? -21.600 -1.556 8.442 1.00 61.62 267 HIS A N 1
ATOM 2049 C CA . HIS A 1 267 ? -20.532 -2.506 8.760 1.00 61.62 267 HIS A CA 1
ATOM 2050 C C . HIS A 1 267 ? -21.073 -3.934 8.920 1.00 61.62 267 HIS A C 1
ATOM 2052 O O . HIS A 1 267 ? -20.579 -4.833 8.249 1.00 61.62 267 HIS A O 1
ATOM 2058 N N . CYS A 1 268 ? -22.173 -4.141 9.661 1.00 69.38 268 CYS A N 1
ATOM 2059 C CA . CYS A 1 268 ? -22.821 -5.459 9.750 1.00 69.38 268 CYS A CA 1
ATOM 2060 C C . CYS A 1 268 ? -23.259 -6.003 8.376 1.00 69.38 268 CYS A C 1
ATOM 2062 O O . CYS A 1 268 ? -23.201 -7.213 8.148 1.00 69.38 268 CYS A O 1
ATOM 2064 N N . LYS A 1 269 ? -23.676 -5.106 7.471 1.00 75.19 269 LYS A N 1
ATOM 2065 C CA . LYS A 1 269 ? -24.100 -5.404 6.092 1.00 75.19 269 LYS A CA 1
ATOM 2066 C C . LYS A 1 269 ? -22.949 -5.509 5.076 1.00 75.19 269 LYS A C 1
ATOM 2068 O O . LYS A 1 269 ? -23.218 -5.812 3.920 1.00 75.19 269 LYS A O 1
ATOM 2073 N N . SER A 1 270 ? -21.697 -5.279 5.480 1.00 64.06 270 SER A N 1
ATOM 2074 C CA . SER A 1 270 ? -20.512 -5.517 4.642 1.00 64.06 270 SER A CA 1
ATOM 2075 C C . SER A 1 270 ? -20.046 -6.966 4.769 1.00 64.06 270 SER A C 1
ATOM 2077 O O . SER A 1 270 ? -20.101 -7.524 5.862 1.00 64.06 270 SER A O 1
ATOM 2079 N N . GLU A 1 271 ? -19.547 -7.578 3.697 1.00 64.25 271 GLU A N 1
ATOM 2080 C CA . GLU A 1 271 ? -18.863 -8.883 3.773 1.00 64.25 271 GLU A CA 1
ATOM 2081 C C . GLU A 1 271 ? -17.380 -8.725 4.169 1.00 64.25 271 GLU A C 1
ATOM 2083 O O . GLU A 1 271 ? -16.819 -9.598 4.822 1.00 64.25 271 GLU A O 1
ATOM 2088 N N . GLU A 1 272 ? -16.785 -7.556 3.907 1.00 58.94 272 GLU A N 1
ATOM 2089 C CA . GLU A 1 272 ? -15.375 -7.223 4.184 1.00 58.94 272 GLU A CA 1
ATOM 2090 C C . GLU A 1 272 ? -15.133 -6.645 5.601 1.00 58.94 272 GLU A C 1
ATOM 2092 O O . GLU A 1 272 ? -14.125 -5.986 5.853 1.00 58.94 272 GLU A O 1
ATOM 2097 N N . SER A 1 273 ? -16.081 -6.786 6.537 1.00 56.19 273 SER A N 1
ATOM 2098 C CA . SER A 1 273 ? -15.939 -6.238 7.897 1.00 56.19 273 SER A CA 1
ATOM 2099 C C . SER A 1 273 ? -16.760 -7.000 8.935 1.00 56.19 273 SER A C 1
ATOM 2101 O O . SER A 1 273 ? -17.934 -7.299 8.716 1.00 56.19 273 SER A O 1
ATOM 2103 N N . ASN A 1 274 ? -16.163 -7.238 10.104 1.00 59.06 274 ASN A N 1
ATOM 2104 C CA . ASN A 1 274 ? -16.827 -7.776 11.293 1.00 59.06 274 ASN A CA 1
ATOM 2105 C C . ASN A 1 274 ? -17.247 -6.703 12.322 1.00 59.06 274 ASN A C 1
ATOM 2107 O O . ASN A 1 274 ? -17.781 -7.039 13.377 1.00 59.06 274 ASN A O 1
ATOM 2111 N N . MET A 1 275 ? -17.052 -5.416 12.016 1.00 58.78 275 MET A N 1
ATOM 2112 C CA . MET A 1 275 ? -17.376 -4.310 12.926 1.00 58.78 275 MET A CA 1
ATOM 2113 C C . MET A 1 275 ? -18.876 -3.958 12.932 1.00 58.78 275 MET A C 1
ATOM 2115 O O . MET A 1 275 ? -19.656 -4.354 12.063 1.00 58.78 275 MET A O 1
ATOM 2119 N N . CYS A 1 276 ? -19.296 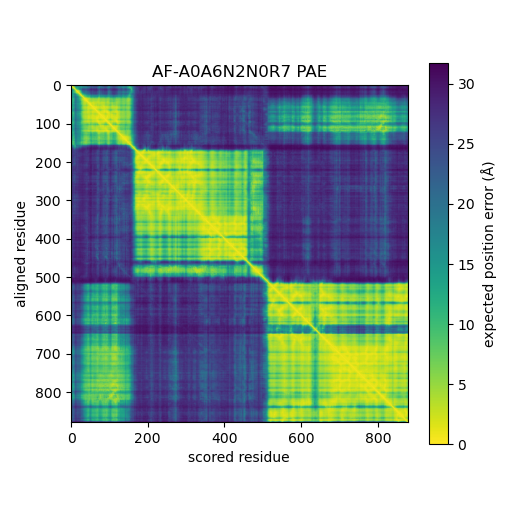-3.149 13.909 1.00 75.88 276 CYS A N 1
ATOM 2120 C CA . CYS A 1 276 ? -20.675 -2.678 14.039 1.00 75.88 276 CYS A CA 1
ATOM 2121 C C . CYS A 1 276 ? -20.742 -1.252 14.615 1.00 75.88 276 CYS A C 1
ATOM 2123 O O . CYS A 1 276 ? -20.301 -1.030 15.737 1.00 75.88 276 CYS A O 1
ATOM 2125 N N . ASP A 1 277 ? -21.409 -0.306 13.944 1.00 76.56 277 ASP A N 1
ATOM 2126 C CA . ASP A 1 277 ? -21.504 1.107 14.377 1.00 76.56 277 ASP A CA 1
ATOM 2127 C C . ASP A 1 277 ? -22.014 1.301 15.828 1.00 76.56 277 ASP A C 1
ATOM 2129 O O . ASP A 1 277 ? -21.560 2.197 16.545 1.00 76.56 277 ASP A O 1
ATOM 2133 N N . LEU A 1 278 ? -22.959 0.456 16.269 1.00 83.38 278 LEU A N 1
ATOM 2134 C CA . LEU A 1 278 ? -23.557 0.487 17.615 1.00 83.38 278 LEU A CA 1
ATOM 2135 C C . LEU A 1 278 ? -22.796 -0.372 18.650 1.00 83.38 278 LEU A C 1
ATOM 2137 O O . LEU A 1 278 ? -22.556 0.075 19.774 1.00 83.38 278 LEU A O 1
ATOM 2141 N N . LEU A 1 279 ? -22.462 -1.609 18.265 1.00 81.81 279 LEU A N 1
ATOM 2142 C CA . LEU A 1 279 ? -22.098 -2.721 19.155 1.00 81.81 279 LEU A CA 1
ATOM 2143 C C . LEU A 1 279 ? -20.700 -3.293 18.942 1.00 81.81 279 LEU A C 1
ATOM 2145 O O . LEU A 1 279 ? -20.334 -4.243 19.631 1.00 81.81 279 LEU A O 1
ATOM 2149 N N . ARG A 1 280 ? -19.888 -2.675 18.080 1.00 75.38 280 ARG A N 1
ATOM 2150 C CA . ARG A 1 280 ? -18.438 -2.750 18.245 1.00 75.38 280 ARG A CA 1
ATOM 2151 C C . ARG A 1 280 ? -18.096 -2.539 19.718 1.00 75.38 280 ARG A C 1
ATOM 2153 O O . ARG A 1 280 ? -18.716 -1.704 20.402 1.00 75.38 280 ARG A O 1
ATOM 2160 N N . ILE A 1 281 ? -17.105 -3.295 20.151 1.00 70.25 281 ILE A N 1
ATOM 2161 C CA . ILE A 1 281 ? -16.370 -3.100 21.386 1.00 70.25 281 ILE A CA 1
ATOM 2162 C C . ILE A 1 281 ? -16.275 -1.628 21.805 1.00 70.25 281 ILE A C 1
ATOM 2164 O O . ILE A 1 281 ? -16.070 -0.717 21.006 1.00 70.25 281 ILE A O 1
ATOM 2168 N N . ASN A 1 282 ? -16.422 -1.362 23.092 1.00 73.94 282 ASN A N 1
ATOM 2169 C CA . ASN A 1 282 ? -15.990 -0.097 23.662 1.00 73.94 282 ASN A CA 1
ATOM 2170 C C . ASN A 1 282 ? -15.546 -0.400 25.087 1.00 73.94 282 ASN A C 1
ATOM 2172 O O . ASN A 1 282 ? -16.309 -0.981 25.858 1.00 73.94 282 ASN A O 1
ATOM 2176 N N . THR A 1 283 ? -14.294 -0.096 25.402 1.00 70.44 283 THR A N 1
ATOM 2177 C CA . THR A 1 283 ? -13.633 -0.643 26.593 1.00 70.44 283 THR A CA 1
ATOM 2178 C C . THR A 1 283 ? -13.551 0.390 27.713 1.00 70.44 283 THR A C 1
ATOM 2180 O O . THR A 1 283 ? -13.703 0.019 28.881 1.00 70.44 283 THR A O 1
ATOM 2183 N N . ASP A 1 284 ? -13.567 1.680 27.353 1.00 68.06 284 ASP A N 1
ATOM 2184 C CA . ASP A 1 284 ? -13.999 2.797 28.205 1.00 68.06 284 ASP A CA 1
ATOM 2185 C C . ASP A 1 284 ? -15.490 2.703 28.615 1.00 68.06 284 ASP A C 1
ATOM 2187 O O . ASP A 1 284 ? -15.920 3.334 29.583 1.00 68.06 284 ASP A O 1
ATOM 2191 N N . ARG A 1 285 ? -16.326 1.944 27.886 1.00 79.69 285 ARG A N 1
ATOM 2192 C CA . ARG A 1 285 ? -17.769 1.799 28.165 1.00 79.69 285 ARG A CA 1
ATOM 2193 C C . ARG A 1 285 ? -18.012 0.852 29.344 1.00 79.69 285 ARG A C 1
ATOM 2195 O O . ARG A 1 285 ? -18.392 -0.304 29.183 1.00 79.69 285 ARG A O 1
ATOM 2202 N N . GLY A 1 286 ? -17.895 1.399 30.549 1.00 84.50 286 GLY A N 1
ATOM 2203 C CA . GLY A 1 286 ? -18.268 0.734 31.802 1.00 84.50 286 GLY A CA 1
ATOM 2204 C C . GLY A 1 286 ? -19.770 0.697 32.120 1.00 84.50 286 GLY A C 1
ATOM 2205 O O . GLY A 1 286 ? -20.147 0.323 33.229 1.00 84.50 286 GLY A O 1
ATOM 2206 N N . VAL A 1 287 ? -20.642 1.127 31.205 1.00 92.00 287 VAL A N 1
ATOM 2207 C CA . VAL A 1 287 ? -22.085 1.321 31.442 1.00 92.00 287 VAL A CA 1
ATOM 2208 C C . VAL A 1 287 ? -22.922 0.888 30.239 1.00 92.00 287 VAL A C 1
ATOM 2210 O O . VAL A 1 287 ? -22.430 0.848 29.112 1.00 92.00 287 VAL A O 1
ATOM 2213 N N . MET A 1 288 ? -24.200 0.584 30.459 1.00 92.19 288 MET A N 1
ATOM 2214 C CA . MET A 1 288 ? -25.082 0.101 29.398 1.00 92.19 288 MET A CA 1
ATOM 2215 C C . MET A 1 288 ? -25.424 1.186 28.374 1.00 92.19 288 MET A C 1
ATOM 2217 O O . MET A 1 288 ? -25.522 2.374 28.689 1.00 92.19 288 MET A O 1
ATOM 2221 N N . LEU A 1 289 ? -25.650 0.745 27.135 1.00 85.56 289 LEU A N 1
ATOM 2222 C CA . LEU A 1 289 ? -25.852 1.605 25.967 1.00 85.56 289 LEU A CA 1
ATOM 2223 C C . LEU A 1 289 ? -27.067 2.539 26.060 1.00 85.56 289 LEU A C 1
ATOM 2225 O O . LEU A 1 289 ? -26.972 3.678 25.610 1.00 85.56 289 LEU A O 1
ATOM 2229 N N . ASN A 1 290 ? -28.193 2.064 26.601 1.00 82.94 290 ASN A N 1
ATOM 2230 C CA . ASN A 1 290 ? -29.475 2.770 26.485 1.00 82.94 290 ASN A CA 1
ATOM 2231 C C . ASN A 1 290 ? -29.710 3.841 27.560 1.00 82.94 290 ASN A C 1
ATOM 2233 O O . ASN A 1 290 ? -30.350 4.849 27.269 1.00 82.94 290 ASN A O 1
ATOM 2237 N N . ASP A 1 291 ? -29.204 3.654 28.784 1.00 90.12 291 ASP A N 1
ATOM 2238 C CA . ASP A 1 291 ? -29.442 4.589 29.896 1.00 90.12 291 ASP A CA 1
ATOM 2239 C C . ASP A 1 291 ? -28.169 5.180 30.522 1.00 90.12 291 ASP A C 1
ATOM 2241 O O . ASP A 1 291 ? -28.272 5.995 31.441 1.00 90.12 291 ASP A O 1
ATOM 2245 N N . GLY A 1 292 ? -26.983 4.779 30.049 1.00 89.81 292 GLY A N 1
ATOM 2246 C CA . GLY A 1 292 ? -25.696 5.270 30.543 1.00 89.81 292 GLY A CA 1
ATOM 2247 C C . GLY A 1 292 ? -25.380 4.884 31.992 1.00 89.81 292 GLY A C 1
ATOM 2248 O O . GLY A 1 292 ? -24.468 5.463 32.580 1.00 89.81 292 GLY A O 1
ATOM 2249 N N . LYS A 1 293 ? -26.108 3.928 32.587 1.00 92.44 293 LYS A N 1
ATOM 2250 C CA . LYS A 1 293 ? -25.850 3.427 33.947 1.00 92.44 293 LYS A CA 1
ATOM 2251 C C . LYS A 1 293 ? -25.250 2.029 33.900 1.00 92.44 293 LYS A C 1
ATOM 2253 O O . LYS A 1 293 ? -25.447 1.281 32.944 1.00 92.44 293 LYS A O 1
ATOM 2258 N N . SER A 1 294 ? -24.550 1.643 34.961 1.00 93.19 294 SER A N 1
ATOM 2259 C CA . SER A 1 294 ? -24.211 0.233 35.143 1.00 93.19 294 SER A CA 1
ATOM 2260 C C . SER A 1 294 ? -25.461 -0.600 35.463 1.00 93.19 294 SER A C 1
ATOM 2262 O O . SER A 1 294 ? -26.550 -0.073 35.721 1.00 93.19 294 SER A O 1
ATOM 2264 N N . ARG A 1 295 ? -25.293 -1.921 35.446 1.00 95.06 295 ARG A N 1
ATOM 2265 C CA . ARG A 1 295 ? -26.214 -2.873 36.083 1.00 95.06 295 ARG A CA 1
ATOM 2266 C C . ARG A 1 295 ? -25.628 -3.465 37.357 1.00 95.06 295 ARG A C 1
ATOM 2268 O O . ARG A 1 295 ? -26.378 -4.047 38.114 1.00 95.06 295 ARG A O 1
ATOM 2275 N N . PHE A 1 296 ? -24.343 -3.257 37.619 1.00 95.06 296 PHE A N 1
ATOM 2276 C CA . PHE A 1 296 ? -23.671 -3.652 38.846 1.00 95.06 296 PHE A CA 1
ATOM 2277 C C . PHE A 1 296 ? -23.576 -2.462 39.812 1.00 95.06 296 PHE A C 1
ATOM 2279 O O . PHE A 1 296 ? -23.215 -1.351 39.409 1.00 95.06 296 PHE A O 1
ATOM 2286 N N . SER A 1 297 ? -23.844 -2.681 41.096 1.00 93.19 297 SER A N 1
ATOM 2287 C CA . SER A 1 297 ? -23.573 -1.716 42.168 1.00 93.19 297 SER A CA 1
ATOM 2288 C C . SER A 1 297 ? -23.258 -2.422 43.490 1.00 93.19 297 SER A C 1
ATOM 2290 O O . SER A 1 297 ? -23.411 -3.628 43.587 1.00 93.19 297 SER A O 1
ATOM 2292 N N . ILE A 1 298 ? -22.760 -1.711 44.498 1.00 87.12 298 ILE A N 1
ATOM 2293 C CA . ILE A 1 298 ? -22.505 -2.250 45.840 1.00 87.12 298 ILE A CA 1
ATOM 2294 C C . ILE A 1 298 ? -22.946 -1.187 46.835 1.00 87.12 298 ILE A C 1
ATOM 2296 O O . ILE A 1 298 ? -22.374 -0.094 46.868 1.00 87.12 298 ILE A O 1
ATOM 2300 N N . ARG A 1 299 ? -23.989 -1.465 47.631 1.00 83.00 299 ARG A N 1
ATOM 2301 C CA . ARG A 1 299 ? -24.553 -0.494 48.599 1.00 83.00 299 ARG A CA 1
ATOM 2302 C C . ARG A 1 299 ? -24.964 0.834 47.928 1.00 83.00 299 ARG A C 1
ATOM 2304 O O . ARG A 1 299 ? -24.935 1.889 48.558 1.00 83.00 299 ARG A O 1
ATOM 2311 N N . GLY A 1 300 ? -25.320 0.781 46.641 1.00 79.81 300 GLY A N 1
ATOM 2312 C CA . GLY A 1 300 ? -25.664 1.938 45.806 1.00 79.81 300 GLY A CA 1
ATOM 2313 C C . GLY A 1 300 ? -24.502 2.617 45.061 1.00 79.81 300 GLY A C 1
ATOM 2314 O O . GLY A 1 300 ? -24.771 3.482 44.230 1.00 79.81 300 GLY A O 1
ATOM 2315 N N . GLN A 1 301 ? -23.237 2.238 45.284 1.00 90.31 301 GLN A N 1
ATOM 2316 C CA . GLN A 1 301 ? -22.110 2.692 44.454 1.00 90.31 301 GLN A CA 1
ATOM 2317 C C . GLN A 1 301 ? -22.037 1.852 43.166 1.00 90.31 301 GLN A C 1
ATOM 2319 O O . GLN A 1 301 ? -21.897 0.637 43.279 1.00 90.31 301 GLN A O 1
ATOM 2324 N N . PRO A 1 302 ? -22.099 2.430 41.950 1.00 92.31 302 PRO A N 1
ATOM 2325 C CA . PRO A 1 302 ? -21.963 1.661 40.713 1.00 92.31 302 PRO A CA 1
ATOM 2326 C C . PRO A 1 302 ? -20.591 0.987 40.576 1.00 92.31 302 PRO A C 1
ATOM 2328 O O . PRO A 1 302 ? -19.565 1.592 40.885 1.00 92.31 302 PRO A O 1
ATOM 2331 N N . ILE A 1 303 ? -20.592 -0.238 40.051 1.00 94.56 303 ILE A N 1
ATOM 2332 C CA . ILE A 1 303 ? -19.403 -0.978 39.606 1.00 94.56 303 ILE A CA 1
ATOM 2333 C C . ILE A 1 303 ? -19.459 -1.032 38.082 1.00 94.56 303 ILE A C 1
ATOM 2335 O O . ILE A 1 303 ? -20.532 -1.237 37.519 1.00 94.56 303 ILE A O 1
ATOM 2339 N N . TYR A 1 304 ? -18.353 -0.821 37.385 1.00 94.06 304 TYR A N 1
ATOM 2340 C CA . TYR A 1 304 ? -18.355 -0.738 35.928 1.00 94.06 304 TYR A CA 1
ATOM 2341 C C . TYR A 1 304 ? -18.374 -2.114 35.251 1.00 94.06 304 TYR A C 1
ATOM 2343 O O . TYR A 1 304 ? -17.795 -3.091 35.732 1.00 94.06 304 TYR A O 1
ATOM 2351 N N . HIS A 1 305 ? -19.041 -2.156 34.099 1.00 93.12 305 HIS A N 1
ATOM 2352 C CA . HIS A 1 305 ? -18.974 -3.255 33.142 1.00 93.12 305 HIS A CA 1
ATOM 2353 C C . HIS A 1 305 ? -17.598 -3.346 32.483 1.00 93.12 305 HIS A C 1
ATOM 2355 O O . HIS A 1 305 ? -16.866 -2.364 32.373 1.00 93.12 305 HIS A O 1
ATOM 2361 N N . PHE A 1 306 ? -17.277 -4.531 31.981 1.00 86.56 306 PHE A N 1
ATOM 2362 C CA . PHE A 1 306 ? -16.081 -4.824 31.215 1.00 86.56 306 PHE A CA 1
ATOM 2363 C C . PHE A 1 306 ? -16.466 -5.275 29.823 1.00 86.56 306 PHE A C 1
ATOM 2365 O O . PHE A 1 306 ? -17.112 -6.306 29.683 1.00 86.56 306 PHE A O 1
ATOM 2372 N N . VAL A 1 307 ? -16.115 -4.460 28.822 1.00 84.12 307 VAL A N 1
ATOM 2373 C CA . VAL A 1 307 ? -16.371 -4.690 27.385 1.00 84.12 307 VAL A CA 1
ATOM 2374 C C . VAL A 1 307 ? -17.831 -5.038 27.035 1.00 84.12 307 VAL A C 1
ATOM 2376 O O . VAL A 1 307 ? -18.125 -5.586 25.979 1.00 84.12 307 VAL A O 1
ATOM 2379 N N . GLY A 1 308 ? -18.763 -4.691 27.929 1.00 81.06 308 GLY A N 1
ATOM 2380 C CA . GLY A 1 308 ? -20.174 -5.066 27.857 1.00 81.06 308 GLY A CA 1
ATOM 2381 C C . GLY A 1 308 ? -20.503 -6.506 28.277 1.00 81.06 308 GLY A C 1
ATOM 2382 O O . GLY A 1 308 ? -21.665 -6.872 28.144 1.00 81.06 308 GLY A O 1
ATOM 2383 N N . THR A 1 309 ? -19.537 -7.304 28.762 1.00 85.38 309 THR A N 1
ATOM 2384 C CA . THR A 1 309 ? -19.691 -8.733 29.107 1.00 85.38 309 THR A CA 1
ATOM 2385 C C . THR A 1 309 ? -19.511 -9.072 30.591 1.00 85.38 309 THR A C 1
ATOM 2387 O O . THR A 1 309 ? -20.333 -9.819 31.108 1.00 85.38 309 THR A O 1
ATOM 2390 N N . SER A 1 310 ? -18.484 -8.565 31.290 1.00 90.44 310 SER A N 1
ATOM 2391 C CA . SER A 1 310 ? -18.227 -8.801 32.736 1.00 90.44 310 SER A CA 1
ATOM 2392 C C . SER A 1 310 ? -18.474 -10.236 33.248 1.00 90.44 310 SER A C 1
ATOM 2394 O O . SER A 1 310 ? -19.215 -10.458 34.209 1.00 90.44 310 SER A O 1
ATOM 2396 N N . THR A 1 311 ? -17.880 -11.240 32.606 1.00 86.50 311 THR A N 1
ATOM 2397 C CA . THR A 1 311 ? -18.201 -12.655 32.860 1.00 86.50 311 THR A CA 1
ATOM 2398 C C . THR A 1 311 ? -17.590 -13.236 34.136 1.00 86.50 311 THR A C 1
ATOM 2400 O O . THR A 1 311 ? -17.931 -14.354 34.513 1.00 86.50 311 THR A O 1
ATOM 2403 N N . PHE A 1 312 ? -16.750 -12.493 34.863 1.00 82.50 312 PHE A N 1
ATOM 2404 C CA . PHE A 1 312 ? -16.266 -12.887 36.191 1.00 82.50 312 PHE A CA 1
ATOM 2405 C C . PHE A 1 312 ? -17.281 -12.595 37.317 1.00 82.50 312 PHE A C 1
ATOM 2407 O O . PHE A 1 312 ? -16.909 -12.518 38.488 1.00 82.50 312 PHE A O 1
ATOM 2414 N N . SER A 1 313 ? -18.572 -12.469 36.995 1.00 84.62 313 SER A N 1
ATOM 2415 C CA . SER A 1 313 ? -19.683 -12.628 37.940 1.00 84.62 313 SER A CA 1
ATOM 2416 C C . SER A 1 313 ? -20.576 -13.783 37.508 1.00 84.62 313 SER A C 1
ATOM 2418 O O . SER A 1 313 ? -20.793 -13.980 36.315 1.00 84.62 313 SER A O 1
ATOM 2420 N N . GLU A 1 314 ? -21.133 -14.542 38.460 1.00 73.81 314 GLU A N 1
ATOM 2421 C CA . GLU A 1 314 ? -22.002 -15.679 38.108 1.00 73.81 314 GLU A CA 1
ATOM 2422 C C . GLU A 1 314 ? -23.359 -15.233 37.508 1.00 73.81 314 GLU A C 1
ATOM 2424 O O . GLU A 1 314 ? -24.076 -16.076 36.975 1.00 73.81 314 GLU A O 1
ATOM 2429 N N . TYR A 1 315 ? -23.691 -13.929 37.497 1.00 85.00 315 TYR A N 1
ATOM 2430 C CA . TYR A 1 315 ? -24.593 -13.342 36.489 1.00 85.00 315 TYR A CA 1
ATOM 2431 C C . TYR A 1 315 ? -24.074 -11.983 36.004 1.00 85.00 315 TYR A C 1
ATOM 2433 O O . TYR A 1 315 ? -23.546 -11.189 36.778 1.00 85.00 315 TYR A O 1
ATOM 2441 N N . THR A 1 316 ? -24.312 -11.679 34.733 1.00 92.12 316 THR A N 1
ATOM 2442 C CA . THR A 1 316 ? -23.976 -10.399 34.091 1.00 92.12 316 THR A CA 1
ATOM 2443 C C . THR A 1 316 ? -25.152 -9.877 33.266 1.00 92.12 316 THR A C 1
ATOM 2445 O O . THR A 1 316 ? -26.061 -10.643 32.946 1.00 92.12 316 THR A O 1
ATOM 2448 N N . VAL A 1 317 ? -25.148 -8.590 32.903 1.00 95.00 317 VAL A N 1
ATOM 2449 C CA . VAL A 1 317 ? -26.144 -7.995 31.995 1.00 95.00 317 VAL A CA 1
ATOM 2450 C C . VAL A 1 317 ? -25.459 -7.462 30.742 1.00 95.00 317 VAL A C 1
ATOM 2452 O O . VAL A 1 317 ? -24.682 -6.518 30.793 1.00 95.00 317 VAL A O 1
ATOM 2455 N N . VAL A 1 318 ? -25.796 -8.057 29.609 1.00 93.44 318 VAL A N 1
ATOM 2456 C CA . VAL A 1 318 ? -25.206 -7.841 28.282 1.00 93.44 318 VAL A CA 1
ATOM 2457 C C . VAL A 1 318 ? -26.251 -7.212 27.360 1.00 93.44 318 VAL A C 1
ATOM 2459 O O . VAL A 1 318 ? -27.449 -7.447 27.513 1.00 93.44 318 VAL A O 1
ATOM 2462 N N . HIS A 1 319 ? -25.834 -6.431 26.363 1.00 94.31 319 HIS A N 1
ATOM 2463 C CA . HIS A 1 319 ? -26.752 -6.052 25.283 1.00 94.31 319 HIS A CA 1
ATOM 2464 C C . HIS A 1 319 ? -27.053 -7.286 24.412 1.00 94.31 319 HIS A C 1
ATOM 2466 O O . HIS A 1 319 ? -26.142 -8.054 24.112 1.00 94.31 319 HIS A O 1
ATOM 2472 N N . VAL A 1 320 ? -28.294 -7.467 23.948 1.00 92.94 320 VAL A N 1
ATOM 2473 C CA . VAL A 1 320 ? -28.736 -8.649 23.168 1.00 92.94 320 VAL A CA 1
ATOM 2474 C C . VAL A 1 320 ? -27.851 -8.943 21.948 1.00 92.94 320 VAL A C 1
ATOM 2476 O O . VAL A 1 320 ? -27.583 -10.093 21.608 1.00 92.94 320 VAL A O 1
ATOM 2479 N N . GLY A 1 321 ? -27.338 -7.891 21.307 1.00 88.62 321 GLY A N 1
ATOM 2480 C CA . GLY A 1 321 ? -26.427 -8.003 20.167 1.00 88.62 321 GLY A CA 1
ATOM 2481 C C . GLY A 1 321 ? -24.994 -8.454 20.495 1.00 88.62 321 GLY A C 1
ATOM 2482 O O . GLY A 1 321 ? -24.243 -8.723 19.566 1.00 88.62 321 GLY A O 1
ATOM 2483 N N . CYS A 1 322 ? -24.633 -8.573 21.775 1.00 90.06 322 CYS A N 1
ATOM 2484 C CA . CYS A 1 322 ? -23.348 -9.073 22.286 1.00 90.06 322 CYS A CA 1
ATOM 2485 C C . CYS A 1 322 ? -23.451 -10.525 22.806 1.00 90.06 322 CYS A C 1
ATOM 2487 O O . CYS A 1 322 ? -22.632 -10.969 23.609 1.00 90.06 322 CYS A O 1
ATOM 2489 N N . LEU A 1 323 ? -24.477 -11.267 22.369 1.00 92.25 323 LEU A N 1
ATOM 2490 C CA . LEU A 1 323 ? -24.689 -12.678 22.693 1.00 92.25 323 LEU A CA 1
ATOM 2491 C C . LEU A 1 323 ? -24.836 -13.522 21.424 1.00 92.25 323 LEU A C 1
ATOM 2493 O O . LEU A 1 323 ? -25.760 -13.308 20.628 1.00 92.25 323 LEU A O 1
ATOM 2497 N N . ALA A 1 324 ? -23.956 -14.513 21.277 1.00 88.00 324 ALA A N 1
ATOM 2498 C CA . ALA A 1 324 ? -24.078 -15.583 20.296 1.00 88.00 324 ALA A CA 1
ATOM 2499 C C . ALA A 1 324 ? -24.915 -16.728 20.896 1.00 88.00 324 ALA A C 1
ATOM 2501 O O . ALA A 1 324 ? -24.505 -17.357 21.875 1.00 88.00 324 ALA A O 1
ATOM 2502 N N . LYS A 1 325 ? -26.093 -17.001 20.317 1.00 91.81 325 LYS A N 1
ATOM 2503 C CA . LYS A 1 325 ? -26.928 -18.160 20.675 1.00 91.81 325 LYS A CA 1
ATOM 2504 C C . LYS A 1 325 ? -26.269 -19.429 20.141 1.00 91.81 325 LYS A C 1
ATOM 2506 O O . LYS A 1 325 ? -25.969 -19.502 18.951 1.00 91.81 325 LYS A O 1
ATOM 2511 N N . ILE A 1 326 ? -26.057 -20.420 21.002 1.00 86.50 326 ILE A N 1
ATOM 2512 C CA . ILE A 1 326 ? -25.400 -21.685 20.644 1.00 86.50 326 ILE A CA 1
ATOM 2513 C C . ILE A 1 326 ? -26.297 -22.887 20.948 1.00 86.50 326 ILE A C 1
ATOM 2515 O O . ILE A 1 326 ? -27.287 -22.789 21.671 1.00 86.50 326 ILE A O 1
ATOM 2519 N N . ASN A 1 327 ? -25.957 -24.040 20.372 1.00 79.38 327 ASN A N 1
ATOM 2520 C CA . ASN A 1 327 ? -26.682 -25.288 20.595 1.00 79.38 327 ASN A CA 1
ATOM 2521 C C . ASN A 1 327 ? -26.660 -25.666 22.098 1.00 79.38 327 ASN A C 1
ATOM 2523 O O . ASN A 1 327 ? -25.566 -25.806 22.648 1.00 79.38 327 ASN A O 1
ATOM 2527 N N . PRO A 1 328 ? -27.810 -25.892 22.767 1.00 79.56 328 PRO A N 1
ATOM 2528 C CA . PRO A 1 328 ? -27.841 -26.248 24.190 1.00 79.56 328 PRO A CA 1
ATOM 2529 C C . PRO A 1 328 ? -27.105 -27.545 24.561 1.00 79.56 328 PRO A C 1
ATOM 2531 O O . PRO A 1 328 ? -26.746 -27.738 25.720 1.00 79.56 328 PRO A O 1
ATOM 2534 N N . ALA A 1 329 ? -26.846 -28.430 23.592 1.00 78.44 329 ALA A N 1
ATOM 2535 C CA . ALA A 1 329 ? -26.037 -29.633 23.788 1.00 78.44 329 ALA A CA 1
ATOM 2536 C C . ALA A 1 329 ? -24.513 -29.383 23.727 1.00 78.44 329 ALA A C 1
ATOM 2538 O O . ALA A 1 329 ? -23.741 -30.320 23.932 1.00 78.44 329 ALA A O 1
ATOM 2539 N N . ALA A 1 330 ? -24.062 -28.159 23.428 1.00 67.12 330 ALA A N 1
ATOM 2540 C CA . ALA A 1 330 ? -22.643 -27.823 23.396 1.00 67.12 330 ALA A CA 1
ATOM 2541 C C . ALA A 1 330 ? -22.047 -27.787 24.824 1.00 67.12 330 ALA A C 1
ATOM 2543 O O . ALA A 1 330 ? -22.614 -27.132 25.705 1.00 67.12 330 ALA A O 1
ATOM 2544 N N . PRO A 1 331 ? -20.899 -28.447 25.075 1.00 65.38 331 PRO A N 1
ATOM 2545 C CA . PRO A 1 331 ? -20.257 -28.463 26.390 1.00 65.38 331 PRO A CA 1
ATOM 2546 C C . PRO A 1 331 ? -19.681 -27.082 26.735 1.00 65.38 331 PRO A C 1
ATOM 2548 O O . PRO A 1 331 ? -18.612 -26.697 26.257 1.00 65.38 331 PRO A O 1
ATOM 2551 N N . LEU A 1 332 ? -20.404 -26.313 27.558 1.00 61.19 332 LEU A N 1
ATOM 2552 C CA . LEU A 1 332 ? -20.056 -24.930 27.929 1.00 61.19 332 LEU A CA 1
ATOM 2553 C C . LEU A 1 332 ? -18.683 -24.808 28.622 1.00 61.19 332 LEU A C 1
ATOM 2555 O O . LEU A 1 332 ? -18.040 -23.769 28.512 1.00 61.19 332 LEU A O 1
ATOM 2559 N N . ASP A 1 333 ? -18.204 -25.880 29.257 1.00 55.72 333 ASP A N 1
ATOM 2560 C CA . ASP A 1 333 ? -16.872 -26.028 29.865 1.00 55.72 333 ASP A CA 1
ATOM 2561 C C . ASP A 1 333 ? -15.742 -26.312 28.847 1.00 55.72 333 ASP A C 1
ATOM 2563 O O . ASP A 1 333 ? -14.594 -26.583 29.224 1.00 55.72 333 ASP A O 1
ATOM 2567 N N . LYS A 1 334 ? -16.076 -26.324 27.552 1.00 63.03 334 LYS A N 1
ATOM 2568 C CA . LYS A 1 334 ? -15.158 -26.489 26.415 1.00 63.03 334 LYS A CA 1
ATOM 2569 C C . LYS A 1 334 ? -15.327 -25.386 25.375 1.00 63.03 334 LYS A C 1
ATOM 2571 O O . LYS A 1 334 ? -14.330 -24.931 24.832 1.00 63.03 334 LYS A O 1
ATOM 2576 N N . VAL A 1 335 ? -16.557 -24.939 25.099 1.00 69.12 335 VAL A N 1
ATOM 2577 C CA . VAL A 1 335 ? -16.814 -23.935 24.047 1.00 69.12 335 VAL A CA 1
ATOM 2578 C C . VAL A 1 335 ? -16.650 -22.478 24.499 1.00 69.12 335 VAL A C 1
ATOM 2580 O O . VAL A 1 335 ? -16.635 -21.596 23.647 1.00 69.12 335 VAL A O 1
ATOM 2583 N N . CYS A 1 336 ? -16.467 -22.197 25.797 1.00 57.72 336 CYS A N 1
ATOM 2584 C CA . CYS A 1 336 ? -16.273 -20.826 26.296 1.00 57.72 336 CYS A CA 1
ATOM 2585 C C . CYS A 1 336 ? -15.034 -20.117 25.708 1.00 57.72 336 CYS A C 1
ATOM 2587 O O . CYS A 1 336 ? -15.086 -18.915 25.460 1.00 57.72 336 CYS A O 1
ATOM 2589 N N . VAL A 1 337 ? -13.965 -20.862 25.390 1.00 59.38 337 VAL A N 1
ATOM 2590 C CA . VAL A 1 337 ? -12.720 -20.336 24.780 1.00 59.38 337 VAL A CA 1
ATOM 2591 C C . VAL A 1 337 ? -12.862 -19.945 23.299 1.00 59.38 337 VAL A C 1
ATOM 2593 O O . VAL A 1 337 ? -11.921 -19.451 22.677 1.00 59.38 337 VAL A O 1
ATOM 2596 N N . LEU A 1 338 ? -14.031 -20.180 22.691 1.00 69.25 338 LEU A N 1
ATOM 2597 C CA . LEU A 1 338 ? -14.317 -19.727 21.327 1.00 69.25 338 LEU A CA 1
ATOM 2598 C C . LEU A 1 338 ? -14.676 -18.231 21.280 1.00 69.25 338 LEU A C 1
ATOM 2600 O O . LEU A 1 338 ? -14.641 -17.642 20.200 1.00 69.25 338 LEU A O 1
ATOM 2604 N N . SER A 1 339 ? -14.964 -17.607 22.429 1.00 65.94 339 SER A N 1
ATOM 2605 C CA . SER A 1 339 ? -15.295 -16.180 22.535 1.00 65.94 339 SER A CA 1
ATOM 2606 C C . SER A 1 339 ? -14.115 -15.223 22.326 1.00 65.94 339 SER A C 1
ATOM 2608 O O . SER A 1 339 ? -14.385 -14.044 22.130 1.00 65.94 339 SER A O 1
ATOM 2610 N N . CYS A 1 340 ? -12.849 -15.667 22.348 1.00 68.94 340 CYS A N 1
ATOM 2611 C CA . CYS A 1 340 ? -11.704 -14.800 22.027 1.00 68.94 340 CYS A CA 1
ATOM 2612 C C . CYS A 1 340 ? -10.531 -15.539 21.353 1.00 68.94 340 CYS A C 1
ATOM 2614 O O . CYS A 1 340 ? -10.319 -15.405 20.142 1.00 68.94 340 CYS A O 1
ATOM 2616 N N . GLY A 1 341 ? -9.751 -16.318 22.112 1.00 62.03 341 GLY A N 1
ATOM 2617 C CA . GLY A 1 341 ? -8.410 -16.734 21.676 1.00 62.03 341 GLY A CA 1
ATOM 2618 C C . GLY A 1 341 ? -8.406 -17.706 20.491 1.00 62.03 341 GLY A C 1
ATOM 2619 O O . GLY A 1 341 ? -7.625 -17.557 19.547 1.00 62.03 341 GLY A O 1
ATOM 2620 N N . ILE A 1 342 ? -9.309 -18.691 20.509 1.00 70.88 342 ILE A N 1
ATOM 2621 C CA . ILE A 1 342 ? -9.364 -19.747 19.486 1.00 70.88 342 ILE A CA 1
ATOM 2622 C C . ILE A 1 342 ? -9.961 -19.236 18.168 1.00 70.88 342 ILE A C 1
ATOM 2624 O O . ILE A 1 342 ? -9.447 -19.551 17.093 1.00 70.88 342 ILE A O 1
ATOM 2628 N N . SER A 1 343 ? -11.019 -18.423 18.228 1.00 68.81 343 SER A N 1
ATOM 2629 C CA . SER A 1 343 ? -11.637 -17.830 17.034 1.00 68.81 343 SER A CA 1
ATOM 2630 C C . SER A 1 343 ? -10.715 -16.810 16.362 1.00 68.81 343 SER A C 1
ATOM 2632 O O . SER A 1 343 ? -10.642 -16.787 15.134 1.00 68.81 343 SER A O 1
ATOM 2634 N N . THR A 1 344 ? -9.931 -16.059 17.142 1.00 66.62 344 THR A N 1
ATOM 2635 C CA . THR A 1 344 ? -8.903 -15.140 16.631 1.00 66.62 344 THR A CA 1
ATOM 2636 C C . THR A 1 344 ? -7.797 -15.869 15.860 1.00 66.62 344 THR A C 1
ATOM 2638 O O . THR A 1 344 ? -7.536 -15.510 14.713 1.00 66.62 344 THR A O 1
ATOM 2641 N N . GLY A 1 345 ? -7.205 -16.940 16.408 1.00 70.75 345 GLY A N 1
ATOM 2642 C CA . GLY A 1 345 ? -6.163 -17.711 15.707 1.00 70.75 345 GLY A CA 1
ATOM 2643 C C . GLY A 1 345 ? -6.667 -18.422 14.442 1.00 70.75 345 GLY A C 1
ATOM 2644 O O . GLY A 1 345 ? -6.038 -18.349 13.379 1.00 70.75 345 GLY A O 1
ATOM 2645 N N . LEU A 1 346 ? -7.850 -19.048 14.525 1.00 73.50 346 LEU A N 1
ATOM 2646 C CA . LEU A 1 346 ? -8.507 -19.676 13.373 1.00 73.50 346 LEU A CA 1
ATOM 2647 C C . LEU A 1 346 ? -8.818 -18.651 12.277 1.00 73.50 346 LEU A C 1
ATOM 2649 O O . LEU A 1 346 ? -8.470 -18.874 11.118 1.00 73.50 346 LEU A O 1
ATOM 2653 N N . GLY A 1 347 ? -9.456 -17.531 12.626 1.00 67.88 347 GLY A N 1
ATOM 2654 C CA . GLY A 1 347 ? -9.850 -16.494 11.673 1.00 67.88 347 GLY A CA 1
ATOM 2655 C C . GLY A 1 347 ? -8.648 -15.807 11.030 1.00 67.88 347 GLY A C 1
ATOM 2656 O O . GLY A 1 347 ? -8.630 -15.604 9.818 1.00 67.88 347 GLY A O 1
ATOM 2657 N N . ALA A 1 348 ? -7.602 -15.504 11.805 1.00 70.06 348 ALA A N 1
ATOM 2658 C CA . ALA A 1 348 ? -6.403 -14.861 11.274 1.00 70.06 348 ALA A CA 1
ATOM 2659 C C . ALA A 1 348 ? -5.724 -15.725 10.205 1.00 70.06 348 ALA A C 1
ATOM 2661 O O . ALA A 1 348 ? -5.156 -15.204 9.246 1.00 70.06 348 ALA A O 1
ATOM 2662 N N . THR A 1 349 ? -5.860 -17.047 10.308 1.00 75.81 349 THR A N 1
ATOM 2663 C CA . THR A 1 349 ? -5.346 -17.962 9.290 1.00 75.81 349 THR A CA 1
ATOM 2664 C C . THR A 1 349 ? -6.331 -18.142 8.134 1.00 75.81 349 THR A C 1
ATOM 2666 O O . THR A 1 349 ? -5.965 -17.927 6.981 1.00 75.81 349 THR A O 1
ATOM 2669 N N . LEU A 1 350 ? -7.591 -18.480 8.424 1.00 76.06 350 LEU A N 1
ATOM 2670 C CA . LEU A 1 350 ? -8.607 -18.835 7.423 1.00 76.06 350 LEU A CA 1
ATOM 2671 C C . LEU A 1 350 ? -9.109 -17.634 6.603 1.00 76.06 350 LEU A C 1
ATOM 2673 O O . LEU A 1 350 ? -9.376 -17.778 5.412 1.00 76.06 350 LEU A O 1
ATOM 2677 N N . ASN A 1 351 ? -9.203 -16.453 7.219 1.00 66.50 351 ASN A N 1
ATOM 2678 C CA . ASN A 1 351 ? -9.835 -15.265 6.642 1.00 66.50 351 ASN A CA 1
ATOM 2679 C C . ASN A 1 351 ? -8.855 -14.110 6.365 1.00 66.50 351 ASN A C 1
ATOM 2681 O O . ASN A 1 351 ? -9.256 -13.155 5.700 1.00 66.50 351 ASN A O 1
ATOM 2685 N N . VAL A 1 352 ? -7.602 -14.169 6.843 1.00 62.38 352 VAL A N 1
ATOM 2686 C CA . VAL A 1 352 ? -6.594 -13.108 6.612 1.00 62.38 352 VAL A CA 1
ATOM 2687 C C . VAL A 1 352 ? -5.337 -13.647 5.924 1.00 62.38 352 VAL A C 1
ATOM 2689 O O . VAL A 1 352 ? -5.074 -13.256 4.790 1.00 62.38 352 VAL A O 1
ATOM 2692 N N . ALA A 1 353 ? -4.609 -14.600 6.519 1.00 71.75 353 ALA A N 1
ATOM 2693 C CA . ALA A 1 353 ? -3.447 -15.219 5.865 1.00 71.75 353 ALA A CA 1
ATOM 2694 C C . ALA A 1 353 ? -3.844 -15.990 4.591 1.00 71.75 353 ALA A C 1
ATOM 2696 O O . ALA A 1 353 ? -3.081 -16.032 3.621 1.00 71.75 353 ALA A O 1
ATOM 2697 N N . LYS A 1 354 ? -5.041 -16.600 4.602 1.00 82.25 354 LYS A N 1
ATOM 2698 C CA . LYS A 1 354 ? -5.646 -17.390 3.515 1.00 82.25 354 LYS A CA 1
ATOM 2699 C C . LYS A 1 354 ? -4.621 -18.322 2.828 1.00 82.25 354 LYS A C 1
ATOM 2701 O O . LYS A 1 354 ? -4.426 -18.209 1.611 1.00 82.25 354 LYS A O 1
ATOM 2706 N N . PRO A 1 355 ? -3.904 -19.197 3.573 1.00 81.31 355 PRO A N 1
ATOM 2707 C CA . PRO A 1 355 ? -2.893 -20.072 2.988 1.00 81.31 355 PRO A CA 1
ATOM 2708 C C . PRO A 1 355 ? -3.521 -20.974 1.921 1.00 81.31 355 PRO A C 1
ATOM 2710 O O . PRO A 1 355 ? -4.547 -21.617 2.141 1.00 81.31 355 PRO A O 1
ATOM 2713 N N . LYS A 1 356 ? -2.911 -21.003 0.733 1.00 83.50 356 LYS A N 1
ATOM 2714 C CA . LYS A 1 356 ? -3.372 -21.845 -0.376 1.00 83.50 356 LYS A CA 1
ATOM 2715 C C . LYS A 1 356 ? -3.065 -23.308 -0.051 1.00 83.50 356 LYS A C 1
ATOM 2717 O O . LYS A 1 356 ? -2.003 -23.608 0.489 1.00 83.50 356 LYS A O 1
ATOM 2722 N N . LYS A 1 357 ? -3.943 -24.234 -0.448 1.00 89.62 357 LYS A N 1
ATOM 2723 C CA . LYS A 1 357 ? -3.683 -25.675 -0.312 1.00 89.62 357 LYS A CA 1
ATOM 2724 C C . LYS A 1 357 ? -2.311 -26.028 -0.903 1.00 89.62 357 LYS A C 1
ATOM 2726 O O . LYS A 1 357 ? -2.065 -25.773 -2.080 1.00 89.62 357 LYS A O 1
ATOM 2731 N N . GLY A 1 358 ? -1.454 -26.641 -0.093 1.00 85.38 358 GLY A N 1
ATOM 2732 C CA . GLY A 1 358 ? -0.074 -26.970 -0.438 1.00 85.38 358 GLY A CA 1
ATOM 2733 C C . GLY A 1 358 ? 0.985 -25.980 0.063 1.00 85.38 358 GLY A C 1
ATOM 2734 O O . GLY A 1 358 ? 2.158 -26.330 0.002 1.00 85.38 358 GLY A O 1
ATOM 2735 N N . SER A 1 359 ? 0.620 -24.806 0.589 1.00 88.75 359 SER A N 1
ATOM 2736 C CA . SER A 1 359 ? 1.592 -23.792 1.026 1.00 88.75 359 SER A CA 1
ATOM 2737 C C . SER A 1 359 ? 2.414 -24.210 2.250 1.00 88.75 359 SER A C 1
ATOM 2739 O O . SER A 1 359 ? 2.043 -25.117 3.002 1.00 88.75 359 SER A O 1
ATOM 2741 N N . SER A 1 360 ? 3.505 -23.483 2.467 1.00 91.88 360 SER A N 1
ATOM 2742 C CA . SER A 1 360 ? 4.272 -23.453 3.709 1.00 91.88 360 SER A CA 1
ATOM 2743 C C . SER A 1 360 ? 3.777 -22.329 4.633 1.00 91.88 360 SER A C 1
ATOM 2745 O O . SER A 1 360 ? 3.428 -21.242 4.171 1.00 91.88 360 SER A O 1
ATOM 2747 N N . VAL A 1 361 ? 3.694 -22.594 5.939 1.00 94.25 361 VAL A N 1
ATOM 2748 C CA . VAL A 1 361 ? 3.203 -21.632 6.942 1.00 94.25 361 VAL A CA 1
ATOM 2749 C C . VAL A 1 361 ? 4.089 -21.676 8.186 1.00 94.25 361 VAL A C 1
ATOM 2751 O O . VAL A 1 361 ? 4.242 -22.751 8.753 1.00 94.25 361 VAL A O 1
ATOM 2754 N N . ALA A 1 362 ? 4.636 -20.552 8.654 1.00 93.31 362 ALA A N 1
ATOM 2755 C CA . ALA A 1 362 ? 5.318 -20.480 9.954 1.00 93.31 362 ALA A CA 1
ATOM 2756 C C . ALA A 1 362 ? 4.408 -19.878 11.038 1.00 93.31 362 ALA A C 1
ATOM 2758 O O . ALA A 1 362 ? 3.806 -18.828 10.837 1.00 93.31 362 ALA A O 1
ATOM 2759 N N . ILE A 1 363 ? 4.309 -20.525 12.196 1.00 93.69 363 ILE A N 1
ATOM 2760 C CA . ILE A 1 363 ? 3.465 -20.100 13.318 1.00 93.69 363 ILE A CA 1
ATOM 2761 C C . ILE A 1 363 ? 4.370 -19.737 14.494 1.00 93.69 363 ILE A C 1
ATOM 2763 O O . ILE A 1 363 ? 4.957 -20.623 15.116 1.00 93.69 363 ILE A O 1
ATOM 2767 N N . PHE A 1 364 ? 4.478 -18.449 14.812 1.00 85.56 364 PHE A N 1
ATOM 2768 C CA . PHE A 1 364 ? 5.329 -17.965 15.899 1.00 85.56 364 PHE A CA 1
ATOM 2769 C C . PHE A 1 364 ? 4.519 -17.888 17.189 1.00 85.56 364 PHE A C 1
ATOM 2771 O O . PHE A 1 364 ? 3.564 -17.126 17.283 1.00 85.56 364 PHE A O 1
ATOM 2778 N N . GLY A 1 365 ? 4.901 -18.677 18.191 1.00 83.69 365 GLY A N 1
ATOM 2779 C CA . GLY A 1 365 ? 4.208 -18.777 19.472 1.00 83.69 365 GLY A CA 1
ATOM 2780 C C . GLY A 1 365 ? 3.111 -19.822 19.468 1.00 83.69 365 GLY A C 1
ATOM 2781 O O . GLY A 1 365 ? 1.950 -19.528 19.198 1.00 83.69 365 GLY A O 1
ATOM 2782 N N . LEU A 1 366 ? 3.446 -21.039 19.883 1.00 80.69 366 LEU A N 1
ATOM 2783 C CA . LEU A 1 366 ? 2.520 -22.165 19.994 1.00 80.69 366 LEU A CA 1
ATOM 2784 C C . LEU A 1 366 ? 1.715 -22.111 21.315 1.00 80.69 366 LEU A C 1
ATOM 2786 O O . LEU A 1 366 ? 1.569 -23.102 22.037 1.00 80.69 366 LEU A O 1
ATOM 2790 N N . GLY A 1 367 ? 1.198 -20.919 21.635 1.00 72.56 367 GLY A N 1
ATOM 2791 C CA . GLY A 1 367 ? 0.167 -20.684 22.649 1.00 72.56 367 GLY A CA 1
ATOM 2792 C C . GLY A 1 367 ? -1.238 -21.004 22.124 1.00 72.56 367 GLY A C 1
ATOM 2793 O O . GLY A 1 367 ? -1.389 -21.590 21.055 1.00 72.56 367 GLY A O 1
ATOM 2794 N N . ALA A 1 368 ? -2.291 -20.607 22.848 1.00 69.75 368 ALA A N 1
ATOM 2795 C CA . ALA A 1 368 ? -3.673 -20.904 22.446 1.00 69.75 368 ALA A CA 1
ATOM 2796 C C . ALA A 1 368 ? -4.030 -20.332 21.057 1.00 69.75 368 ALA A C 1
ATOM 2798 O O . ALA A 1 368 ? -4.560 -21.057 20.217 1.00 69.75 368 ALA A O 1
ATOM 2799 N N . VAL A 1 369 ? -3.666 -19.071 20.789 1.00 74.38 369 VAL A N 1
ATOM 2800 C CA . VAL A 1 369 ? -3.906 -18.408 19.494 1.00 74.38 369 VAL A CA 1
ATOM 2801 C C . VAL A 1 369 ? -3.100 -19.076 18.374 1.00 74.38 369 VAL A C 1
ATOM 2803 O O . VAL A 1 369 ? -3.667 -19.437 17.347 1.00 74.38 369 VAL A O 1
ATOM 2806 N N . GLY A 1 370 ? -1.803 -19.330 18.579 1.00 80.00 370 GLY A N 1
ATOM 2807 C CA . GLY A 1 370 ? -0.950 -19.940 17.553 1.00 80.00 370 GLY A CA 1
ATOM 2808 C C . GLY A 1 370 ? -1.277 -21.404 17.263 1.00 80.00 370 GLY A C 1
ATOM 2809 O O . GLY A 1 370 ? -1.289 -21.812 16.109 1.00 80.00 370 GLY A O 1
ATOM 2810 N N . LEU A 1 371 ? -1.643 -22.204 18.266 1.00 79.94 371 LEU A N 1
ATOM 2811 C CA . LEU A 1 371 ? -2.123 -23.570 18.027 1.00 79.94 371 LEU A CA 1
ATOM 2812 C C . LEU A 1 371 ? -3.481 -23.581 17.295 1.00 79.94 371 LEU A C 1
ATOM 2814 O O . LEU A 1 371 ? -3.712 -24.455 16.461 1.00 79.94 371 LEU A O 1
ATOM 2818 N N . ALA A 1 372 ? -4.340 -22.578 17.516 1.00 76.00 372 ALA A N 1
ATOM 2819 C CA . ALA A 1 372 ? -5.544 -22.365 16.710 1.00 76.00 372 ALA A CA 1
ATOM 2820 C C . ALA A 1 372 ? -5.230 -21.858 15.283 1.00 76.00 372 ALA A C 1
ATOM 2822 O O . ALA A 1 372 ? -5.948 -22.193 14.340 1.00 76.00 372 ALA A O 1
ATOM 2823 N N . ALA A 1 373 ? -4.137 -21.113 15.090 1.00 82.62 373 ALA A N 1
ATOM 2824 C CA . ALA A 1 373 ? -3.646 -20.714 13.771 1.00 82.62 373 ALA A CA 1
ATOM 2825 C C . ALA A 1 373 ? -3.032 -21.892 12.988 1.00 82.62 373 ALA A C 1
ATOM 2827 O O . ALA A 1 373 ? -3.333 -22.075 11.809 1.00 82.62 373 ALA A O 1
ATOM 2828 N N . ALA A 1 374 ? -2.259 -22.760 13.649 1.00 83.31 374 ALA A N 1
ATOM 2829 C CA . ALA A 1 374 ? -1.778 -24.022 13.085 1.00 83.31 374 ALA A CA 1
ATOM 2830 C C . ALA A 1 374 ? -2.946 -24.925 12.645 1.00 83.31 374 ALA A C 1
ATOM 2832 O O . ALA A 1 374 ? -2.958 -25.423 11.519 1.00 83.31 374 ALA A O 1
ATOM 2833 N N . GLU A 1 375 ? -3.987 -25.038 13.476 1.00 81.62 375 GLU A N 1
ATOM 2834 C CA . GLU A 1 375 ? -5.227 -25.742 13.132 1.00 81.62 375 GLU A CA 1
ATOM 2835 C C . GLU A 1 375 ? -5.939 -25.094 11.925 1.00 81.62 375 GLU A C 1
ATOM 2837 O O . GLU A 1 375 ? -6.390 -25.793 11.017 1.00 81.62 375 GLU A O 1
ATOM 2842 N N . GLY A 1 376 ? -5.967 -23.759 11.840 1.00 79.69 376 GLY A N 1
ATOM 2843 C CA . GLY A 1 376 ? -6.462 -23.027 10.669 1.00 79.69 376 GLY A CA 1
ATOM 2844 C C . GLY A 1 376 ? -5.655 -23.303 9.391 1.00 79.69 376 GLY A C 1
ATOM 2845 O O . GLY A 1 376 ? -6.235 -23.477 8.315 1.00 79.69 376 GLY A O 1
ATOM 2846 N N . ALA A 1 377 ? -4.329 -23.420 9.494 1.00 85.56 377 ALA A N 1
ATOM 2847 C CA . ALA A 1 377 ? -3.450 -23.780 8.380 1.00 85.56 377 ALA A CA 1
ATOM 2848 C C . ALA A 1 377 ? -3.652 -25.246 7.950 1.00 85.56 377 ALA A C 1
ATOM 2850 O O . ALA A 1 377 ? -3.701 -25.533 6.749 1.00 85.56 377 ALA A O 1
ATOM 2851 N N . ARG A 1 378 ? -3.870 -26.159 8.909 1.00 88.44 378 ARG A N 1
ATOM 2852 C CA . ARG A 1 378 ? -4.239 -27.562 8.656 1.00 88.44 378 ARG A CA 1
ATOM 2853 C C . ARG A 1 378 ? -5.576 -27.659 7.918 1.00 88.44 378 ARG A C 1
ATOM 2855 O O . ARG A 1 378 ? -5.666 -28.377 6.925 1.00 88.44 378 ARG A O 1
ATOM 2862 N N . ILE A 1 379 ? -6.595 -26.922 8.365 1.00 81.00 379 ILE A N 1
ATOM 2863 C CA . ILE A 1 379 ? -7.923 -26.860 7.728 1.00 81.00 379 ILE A CA 1
ATOM 2864 C C . ILE A 1 379 ? -7.831 -26.275 6.308 1.00 81.00 379 ILE A C 1
ATOM 2866 O O . ILE A 1 379 ? -8.487 -26.774 5.396 1.00 81.00 379 ILE A O 1
ATOM 2870 N N . SER A 1 380 ? -6.956 -25.289 6.091 1.00 82.56 380 SER A N 1
ATOM 2871 C CA . SER A 1 380 ? -6.658 -24.731 4.759 1.00 82.56 380 SER A CA 1
ATOM 2872 C C . SER A 1 380 ? -5.893 -25.698 3.837 1.00 82.56 380 SER A C 1
ATOM 2874 O O . SER A 1 380 ? -5.793 -25.472 2.629 1.00 82.56 380 SER A O 1
ATOM 2876 N N . GLY A 1 381 ? -5.348 -26.790 4.382 1.00 84.31 381 GLY A N 1
ATOM 2877 C CA . GLY A 1 381 ? -4.578 -27.783 3.640 1.00 84.31 381 GLY A CA 1
ATOM 2878 C C . GLY A 1 381 ? -3.158 -27.336 3.287 1.00 84.31 381 GLY A C 1
ATOM 2879 O O . GLY A 1 381 ? -2.662 -27.720 2.225 1.00 84.31 381 GLY A O 1
ATOM 2880 N N . ALA A 1 382 ? -2.511 -26.528 4.134 1.00 90.19 382 ALA A N 1
ATOM 2881 C CA . ALA A 1 382 ? -1.067 -26.286 4.056 1.00 90.19 382 ALA A CA 1
ATOM 2882 C C . ALA A 1 382 ? -0.286 -27.619 4.094 1.00 90.19 382 ALA A C 1
ATOM 2884 O O . ALA A 1 382 ? -0.717 -28.573 4.745 1.00 90.19 382 ALA A O 1
ATOM 2885 N N . SER A 1 383 ? 0.842 -27.707 3.378 1.00 86.44 383 SER A N 1
ATOM 2886 C CA . SER A 1 383 ? 1.656 -28.938 3.312 1.00 86.44 383 SER A CA 1
ATOM 2887 C C . SER A 1 383 ? 2.841 -28.950 4.278 1.00 86.44 383 SER A C 1
ATOM 2889 O O . SER A 1 383 ? 3.319 -30.026 4.634 1.00 86.44 383 SER A O 1
ATOM 2891 N N . ARG A 1 384 ? 3.292 -27.767 4.712 1.00 91.12 384 ARG A N 1
ATOM 2892 C CA . ARG A 1 384 ? 4.327 -27.572 5.734 1.00 91.12 384 ARG A CA 1
ATOM 2893 C C . ARG A 1 384 ? 3.835 -26.527 6.729 1.00 91.12 384 ARG A C 1
ATOM 2895 O O . ARG A 1 384 ? 3.449 -25.434 6.319 1.00 91.12 384 ARG A O 1
ATOM 2902 N N . ILE A 1 385 ? 3.851 -26.853 8.016 1.00 93.69 385 ILE A N 1
ATOM 2903 C CA . ILE A 1 385 ? 3.487 -25.945 9.108 1.00 93.69 385 ILE A CA 1
ATOM 2904 C C . ILE A 1 385 ? 4.657 -25.941 10.098 1.00 93.69 385 ILE A C 1
ATOM 2906 O O . ILE A 1 385 ? 4.904 -26.938 10.773 1.00 93.69 385 ILE A O 1
ATOM 2910 N N . ILE A 1 386 ? 5.400 -24.838 10.149 1.00 93.62 386 ILE A N 1
ATOM 2911 C CA . ILE A 1 386 ? 6.628 -24.674 10.931 1.00 93.62 386 ILE A CA 1
ATOM 2912 C C . ILE A 1 386 ? 6.291 -23.939 12.231 1.00 93.62 386 ILE A C 1
ATOM 2914 O O . ILE A 1 386 ? 6.036 -22.738 12.220 1.00 93.62 386 ILE A O 1
ATOM 2918 N N . GLY A 1 387 ? 6.271 -24.640 13.358 1.00 91.38 387 GLY A N 1
ATOM 2919 C CA . GLY A 1 387 ? 6.056 -24.026 14.667 1.00 91.38 387 GLY A CA 1
ATOM 2920 C C . GLY A 1 387 ? 7.333 -23.375 15.196 1.00 91.38 387 GLY A C 1
ATOM 2921 O O . GLY A 1 387 ? 8.385 -24.004 15.204 1.00 91.38 387 GLY A O 1
ATOM 2922 N N . VAL A 1 388 ? 7.259 -22.132 15.661 1.00 90.88 388 VAL A N 1
ATOM 2923 C CA . VAL A 1 388 ? 8.414 -21.398 16.193 1.00 90.88 388 VAL A CA 1
ATOM 2924 C C . VAL A 1 388 ? 8.122 -21.000 17.634 1.00 90.88 388 VAL A C 1
ATOM 2926 O O . VAL A 1 388 ? 7.286 -20.137 17.888 1.00 90.88 388 VAL A O 1
ATOM 2929 N N . ASP A 1 389 ? 8.768 -21.653 18.598 1.00 88.00 389 ASP A N 1
ATOM 2930 C CA . ASP A 1 389 ? 8.539 -21.411 20.027 1.00 88.00 389 ASP A CA 1
ATOM 2931 C C . ASP A 1 389 ? 9.816 -21.674 20.841 1.00 88.00 389 ASP A C 1
ATOM 2933 O O . ASP A 1 389 ? 10.653 -22.491 20.470 1.00 88.00 389 ASP A O 1
ATOM 2937 N N . LEU A 1 390 ? 9.958 -20.996 21.981 1.00 81.94 390 LEU A N 1
ATOM 2938 C CA . LEU A 1 390 ? 11.056 -21.214 22.930 1.00 81.94 390 LEU A CA 1
ATOM 2939 C C . LEU A 1 390 ? 10.876 -22.491 23.768 1.00 81.94 390 LEU A C 1
ATOM 2941 O O . LEU A 1 390 ? 11.799 -22.898 24.475 1.00 81.94 390 LEU A O 1
ATOM 2945 N N . ASN A 1 391 ? 9.682 -23.088 23.747 1.00 75.62 391 ASN A N 1
ATOM 2946 C CA . ASN A 1 391 ? 9.353 -24.316 24.451 1.00 75.62 391 ASN A CA 1
ATOM 2947 C C . ASN A 1 391 ? 9.060 -25.444 23.451 1.00 75.62 391 ASN A C 1
ATOM 2949 O O . ASN A 1 391 ? 7.944 -25.582 22.944 1.00 75.62 391 ASN A O 1
ATOM 2953 N N . ALA A 1 392 ? 10.077 -26.274 23.226 1.00 70.81 392 ALA A N 1
ATOM 2954 C CA . ALA A 1 392 ? 10.056 -27.437 22.345 1.00 70.81 392 ALA A CA 1
ATOM 2955 C C . ALA A 1 392 ? 8.908 -28.429 22.640 1.00 70.81 392 ALA A C 1
ATOM 2957 O O . ALA A 1 392 ? 8.375 -29.034 21.709 1.00 70.81 392 ALA A O 1
ATOM 2958 N N . ASN A 1 393 ? 8.397 -28.474 23.879 1.00 69.81 393 ASN A N 1
ATOM 2959 C CA . ASN A 1 393 ? 7.223 -29.265 24.259 1.00 69.81 393 ASN A CA 1
ATOM 2960 C C . ASN A 1 393 ? 5.906 -28.748 23.630 1.00 69.81 393 ASN A C 1
ATOM 2962 O O . ASN A 1 393 ? 4.827 -29.193 24.007 1.00 69.81 393 ASN A O 1
ATOM 2966 N N . ARG A 1 394 ? 5.908 -27.776 22.716 1.00 64.88 394 ARG A N 1
ATOM 2967 C CA . ARG A 1 394 ? 4.678 -27.304 22.055 1.00 64.88 394 ARG A CA 1
ATOM 2968 C C . ARG A 1 394 ? 4.474 -27.855 20.640 1.00 64.88 394 ARG A C 1
ATOM 2970 O O . ARG A 1 394 ? 3.403 -27.624 20.083 1.00 64.88 394 ARG A O 1
ATOM 2977 N N . PHE A 1 395 ? 5.443 -28.593 20.098 1.00 63.91 395 PHE A N 1
ATOM 2978 C CA . PHE A 1 395 ? 5.496 -29.016 18.697 1.00 63.91 395 PHE A CA 1
ATOM 2979 C C . PHE A 1 395 ? 4.449 -30.057 18.261 1.00 63.91 395 PHE A C 1
ATOM 2981 O O . PHE A 1 395 ? 3.767 -29.801 17.275 1.00 63.91 395 PHE A O 1
ATOM 2988 N N . GLU A 1 396 ? 4.309 -31.210 18.933 1.00 57.72 396 GLU A N 1
ATOM 2989 C CA . GLU A 1 396 ? 3.550 -32.376 18.405 1.00 57.72 396 GLU A CA 1
ATOM 2990 C C . GLU A 1 396 ? 2.012 -32.206 18.449 1.00 57.72 396 GLU A C 1
ATOM 2992 O O . GLU A 1 396 ? 1.290 -32.927 19.145 1.00 57.72 396 GLU A O 1
ATOM 2997 N N . LYS A 1 397 ? 1.476 -31.213 17.730 1.00 62.69 397 LYS A N 1
ATOM 2998 C CA . LYS A 1 397 ? 0.065 -30.810 17.794 1.00 62.69 397 LYS A CA 1
ATOM 2999 C C . LYS A 1 397 ? -0.450 -30.166 16.512 1.00 62.69 397 LYS A C 1
ATOM 3001 O O . LYS A 1 397 ? 0.321 -29.625 15.735 1.00 62.69 397 LYS A O 1
ATOM 3006 N N . PHE A 1 398 ? -1.779 -30.137 16.359 1.00 61.44 398 PHE A N 1
ATOM 3007 C CA . PHE A 1 398 ? -2.518 -29.248 15.439 1.00 61.44 398 PHE A CA 1
ATOM 3008 C C . PHE A 1 398 ? -1.965 -29.149 14.007 1.00 61.44 398 PHE A C 1
ATOM 3010 O O . PHE A 1 398 ? -2.031 -28.109 13.362 1.00 61.44 398 PHE A O 1
ATOM 3017 N N . GLY A 1 399 ? -1.418 -30.256 13.497 1.00 62.75 399 GLY A N 1
ATOM 3018 C CA . GLY A 1 399 ? -0.856 -30.333 12.150 1.00 62.75 399 GLY A CA 1
ATOM 3019 C C . GLY A 1 399 ? 0.493 -29.635 11.954 1.00 62.75 399 GLY A C 1
ATOM 3020 O O . GLY A 1 399 ? 0.951 -29.593 10.819 1.00 62.75 399 GLY A O 1
ATOM 3021 N N . VAL A 1 400 ? 1.141 -29.122 13.007 1.00 76.25 400 VAL A N 1
ATOM 3022 C CA . VAL A 1 400 ? 2.516 -28.605 12.929 1.00 76.25 400 VAL A CA 1
ATOM 3023 C C . VAL A 1 400 ? 3.441 -29.747 12.477 1.00 76.25 400 VAL A C 1
ATOM 3025 O O . VAL A 1 400 ? 3.466 -30.813 13.089 1.00 76.25 400 VAL A O 1
ATOM 3028 N N . THR A 1 401 ? 4.145 -29.554 11.359 1.00 82.81 401 THR A N 1
ATOM 3029 C CA . THR A 1 401 ? 4.958 -30.584 10.682 1.00 82.81 401 THR A CA 1
ATOM 3030 C C . THR A 1 401 ? 6.448 -30.448 10.964 1.00 82.81 401 THR A C 1
ATOM 3032 O O . THR A 1 401 ? 7.179 -31.431 10.904 1.00 82.81 401 THR A O 1
ATOM 3035 N N . GLU A 1 402 ? 6.907 -29.227 11.232 1.00 88.81 402 GLU A N 1
ATOM 3036 C CA . GLU A 1 402 ? 8.302 -28.874 11.501 1.00 88.81 402 GLU A CA 1
ATOM 3037 C C . GLU A 1 402 ? 8.367 -27.870 12.657 1.00 88.81 402 GLU A C 1
ATOM 3039 O O . GLU A 1 402 ? 7.371 -27.227 12.987 1.00 88.81 402 GLU A O 1
ATOM 3044 N N . PHE A 1 403 ? 9.536 -27.700 13.267 1.00 90.19 403 PHE A N 1
ATOM 3045 C CA . PHE A 1 403 ? 9.716 -26.765 14.375 1.00 90.19 403 PHE A CA 1
ATOM 3046 C C . PHE A 1 403 ? 11.059 -26.059 14.298 1.00 90.19 403 PHE A C 1
ATOM 3048 O O . PHE A 1 403 ? 12.036 -26.634 13.810 1.00 90.19 403 PHE A O 1
ATOM 3055 N N . VAL A 1 404 ? 11.120 -24.864 14.879 1.00 88.56 404 VAL A N 1
ATOM 3056 C CA . VAL A 1 404 ? 12.367 -24.152 15.139 1.00 88.56 404 VAL A CA 1
ATOM 3057 C C . VAL A 1 404 ? 12.325 -23.547 16.541 1.00 88.56 404 VAL A C 1
ATOM 3059 O O . VAL A 1 404 ? 11.420 -22.786 16.872 1.00 88.56 404 VAL A O 1
ATOM 3062 N N . ASN A 1 405 ? 13.33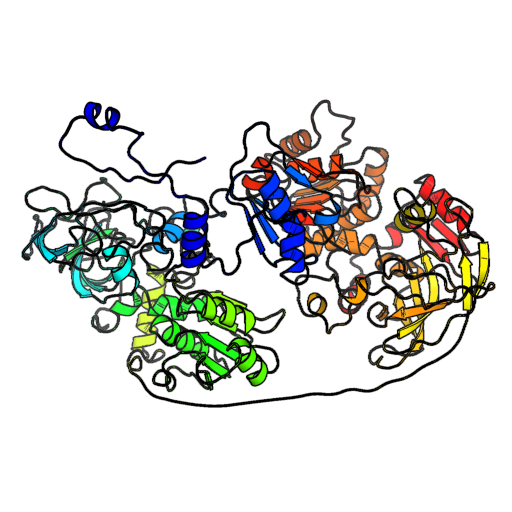0 -23.858 17.358 1.00 89.56 405 ASN A N 1
ATOM 3063 C CA . ASN A 1 405 ? 13.578 -23.162 18.616 1.00 89.56 405 ASN A CA 1
ATOM 3064 C C . ASN A 1 405 ? 14.566 -22.015 18.349 1.00 89.56 405 ASN A C 1
ATOM 3066 O O . ASN A 1 405 ? 15.714 -22.296 17.997 1.00 89.56 405 ASN A O 1
ATOM 3070 N N . PRO A 1 406 ? 14.194 -20.738 18.558 1.00 83.38 406 PRO A N 1
ATOM 3071 C CA . PRO A 1 406 ? 15.116 -19.612 18.397 1.00 83.38 406 PRO A CA 1
ATOM 3072 C C . PRO A 1 406 ? 16.417 -19.702 19.216 1.00 83.38 406 PRO A C 1
ATOM 3074 O O . PRO A 1 406 ? 17.366 -18.995 18.902 1.00 83.38 406 PRO A O 1
ATOM 3077 N N . LYS A 1 407 ? 16.478 -20.534 20.269 1.00 83.31 407 LYS A N 1
ATOM 3078 C CA . LYS A 1 407 ? 17.670 -20.704 21.123 1.00 83.31 407 LYS A CA 1
ATOM 3079 C C . LYS A 1 407 ? 18.650 -21.788 20.671 1.00 83.31 407 LYS A C 1
ATOM 3081 O O . LYS A 1 407 ? 19.759 -21.815 21.194 1.00 83.31 407 LYS A O 1
ATOM 3086 N N . ASP A 1 408 ? 18.276 -22.647 19.724 1.00 85.12 408 ASP A N 1
ATOM 3087 C CA . ASP A 1 408 ? 19.125 -23.769 19.285 1.00 85.12 408 ASP A CA 1
ATOM 3088 C C . ASP A 1 408 ? 20.014 -23.395 18.077 1.00 85.12 408 ASP A C 1
ATOM 3090 O O . ASP A 1 408 ? 20.595 -24.262 17.416 1.00 85.12 408 ASP A O 1
ATOM 3094 N N . HIS A 1 409 ? 20.117 -22.094 17.772 1.00 81.75 409 HIS A N 1
ATOM 3095 C CA . HIS A 1 409 ? 20.798 -21.548 16.601 1.00 81.75 409 HIS A CA 1
ATOM 3096 C C . HIS A 1 409 ? 21.541 -20.242 16.928 1.00 81.75 409 HIS A C 1
ATOM 3098 O O . HIS A 1 409 ? 20.965 -19.324 17.501 1.00 81.75 409 HIS A O 1
ATOM 3104 N N . ASP A 1 410 ? 22.790 -20.113 16.469 1.00 77.69 410 ASP A N 1
ATOM 3105 C CA . ASP A 1 410 ? 23.609 -18.890 16.604 1.00 77.69 410 ASP A CA 1
ATOM 3106 C C . ASP A 1 410 ? 23.237 -17.778 15.588 1.00 77.69 410 ASP A C 1
ATOM 3108 O O . ASP A 1 410 ? 24.011 -16.851 15.348 1.00 77.69 410 ASP A O 1
ATOM 3112 N N . LYS A 1 411 ? 22.069 -17.896 14.944 1.00 78.50 411 LYS A N 1
ATOM 3113 C CA . LYS A 1 411 ? 21.554 -17.052 13.853 1.00 78.50 411 LYS A CA 1
ATOM 3114 C C . LYS A 1 411 ? 20.117 -16.613 14.168 1.00 78.50 411 LYS A C 1
ATOM 3116 O O . LYS A 1 411 ? 19.392 -17.396 14.787 1.00 78.50 411 LYS A O 1
ATOM 3121 N N . PRO A 1 412 ? 19.662 -15.437 13.691 1.00 80.56 412 PRO A N 1
ATOM 3122 C CA . PRO A 1 412 ? 18.252 -15.053 13.720 1.00 80.56 412 PRO A CA 1
ATOM 3123 C C . PRO A 1 412 ? 17.343 -16.162 13.183 1.00 80.56 412 PRO A C 1
ATOM 3125 O O . PRO A 1 412 ? 17.647 -16.809 12.178 1.00 80.56 412 PRO A O 1
ATOM 3128 N N . VAL A 1 413 ? 16.205 -16.396 13.843 1.00 82.19 413 VAL A N 1
ATOM 3129 C CA . VAL A 1 413 ? 15.358 -17.554 13.519 1.00 82.19 413 VAL A CA 1
ATOM 3130 C C . VAL A 1 413 ? 14.725 -17.449 12.123 1.00 82.19 413 VAL A C 1
ATOM 3132 O O . VAL A 1 413 ? 14.472 -18.475 11.492 1.00 82.19 413 VAL A O 1
ATOM 3135 N N . HIS A 1 414 ? 14.567 -16.234 11.583 1.00 78.56 414 HIS A N 1
ATOM 3136 C CA . HIS A 1 414 ? 14.172 -16.031 10.189 1.00 78.56 414 HIS A CA 1
ATOM 3137 C C . HIS A 1 414 ? 15.196 -16.603 9.196 1.00 78.56 414 HIS A C 1
ATOM 3139 O O . HIS A 1 414 ? 14.790 -17.272 8.248 1.00 78.56 414 HIS A O 1
ATOM 3145 N N . GLU A 1 415 ? 16.510 -16.445 9.430 1.00 83.50 415 GLU A N 1
ATOM 3146 C CA . GLU A 1 415 ? 17.550 -17.025 8.566 1.00 83.50 415 GLU A CA 1
ATOM 3147 C C . GLU A 1 415 ? 17.469 -18.552 8.597 1.00 83.50 415 GLU A C 1
ATOM 3149 O O . GLU A 1 415 ? 17.589 -19.223 7.572 1.00 83.50 415 GLU A O 1
ATOM 3154 N N . VAL A 1 416 ? 17.239 -19.113 9.788 1.00 86.88 416 VAL A N 1
ATOM 3155 C CA . VAL A 1 416 ? 17.123 -20.560 9.983 1.00 86.88 416 VAL A CA 1
ATOM 3156 C C . VAL A 1 416 ? 15.949 -21.114 9.178 1.00 86.88 416 VAL A C 1
ATOM 3158 O O . VAL A 1 416 ? 16.127 -22.121 8.487 1.00 86.88 416 VAL A O 1
ATOM 3161 N N . ILE A 1 417 ? 14.793 -20.444 9.231 1.00 86.31 417 ILE A N 1
ATOM 3162 C CA . ILE A 1 417 ? 13.588 -20.795 8.470 1.00 86.31 417 ILE A CA 1
ATOM 3163 C C . ILE A 1 417 ? 13.840 -20.617 6.970 1.00 86.31 417 ILE A C 1
ATOM 3165 O O . ILE A 1 417 ? 13.615 -21.558 6.214 1.00 86.31 417 ILE A O 1
ATOM 3169 N N . ALA A 1 418 ? 14.402 -19.487 6.535 1.00 80.50 418 ALA A N 1
ATOM 3170 C CA . ALA A 1 418 ? 14.714 -19.236 5.130 1.00 80.50 418 ALA A CA 1
ATOM 3171 C C . ALA A 1 418 ? 15.686 -20.280 4.543 1.00 80.50 418 ALA A C 1
ATOM 3173 O O . ALA A 1 418 ? 15.516 -20.720 3.403 1.00 80.50 418 ALA A O 1
ATOM 3174 N N . GLU A 1 419 ? 16.658 -20.760 5.322 1.00 86.88 419 GLU A N 1
ATOM 3175 C CA . GLU A 1 419 ? 17.510 -21.891 4.944 1.00 86.88 419 GLU A CA 1
ATOM 3176 C C . GLU A 1 419 ? 16.745 -23.240 4.899 1.00 86.88 419 GLU A C 1
ATOM 3178 O O . GLU A 1 419 ? 17.102 -24.107 4.099 1.00 86.88 419 GLU A O 1
ATOM 3183 N N . MET A 1 420 ? 15.704 -23.441 5.726 1.00 84.19 420 MET A N 1
ATOM 3184 C CA . MET A 1 420 ? 14.827 -24.639 5.745 1.00 84.19 420 MET A CA 1
ATOM 3185 C C . MET A 1 420 ? 13.788 -24.679 4.620 1.00 84.19 420 MET A C 1
ATOM 3187 O O . MET A 1 420 ? 13.257 -25.749 4.300 1.00 84.19 420 MET A O 1
ATOM 3191 N N . THR A 1 421 ? 13.476 -23.535 4.023 1.00 82.06 421 THR A N 1
ATOM 3192 C CA . THR A 1 421 ? 12.392 -23.398 3.042 1.00 82.06 421 THR A CA 1
ATOM 3193 C C . THR A 1 421 ? 12.848 -22.871 1.683 1.00 82.06 421 THR A C 1
ATOM 3195 O O . THR A 1 421 ? 12.050 -22.838 0.754 1.00 82.06 421 THR A O 1
ATOM 3198 N N . ASN A 1 422 ? 14.139 -22.548 1.536 1.00 79.25 422 ASN A N 1
ATOM 3199 C CA . ASN A 1 422 ? 14.736 -21.926 0.351 1.00 79.25 422 ASN A CA 1
ATOM 3200 C C . ASN A 1 422 ? 14.162 -20.518 0.078 1.00 79.25 422 ASN A C 1
ATOM 3202 O O . ASN A 1 422 ? 13.642 -20.233 -0.997 1.00 79.25 422 ASN A O 1
ATOM 3206 N N . GLY A 1 423 ? 14.324 -19.629 1.062 1.00 70.31 423 GLY A N 1
ATOM 3207 C CA . GLY A 1 423 ? 14.055 -18.192 0.944 1.00 70.31 423 GLY A CA 1
ATOM 3208 C C . GLY A 1 423 ? 12.784 -17.700 1.635 1.00 70.31 423 GLY A C 1
ATOM 3209 O O . GLY A 1 423 ? 12.242 -16.696 1.195 1.00 70.31 423 GLY A O 1
ATOM 3210 N N . GLY A 1 424 ? 12.279 -18.415 2.645 1.00 81.81 424 GLY A N 1
ATOM 3211 C CA . GLY A 1 424 ? 11.133 -18.009 3.473 1.00 81.81 424 GLY A CA 1
ATOM 3212 C C . GLY A 1 424 ? 9.911 -18.934 3.369 1.00 81.81 424 GLY A C 1
ATOM 3213 O O . GLY A 1 424 ? 9.959 -19.936 2.666 1.00 81.81 424 GLY A O 1
ATOM 3214 N N . VAL A 1 425 ? 8.843 -18.675 4.120 1.00 78.12 425 VAL A N 1
ATOM 3215 C CA . VAL A 1 425 ? 7.551 -19.386 4.033 1.00 78.12 425 VAL A CA 1
ATOM 3216 C C . VAL A 1 425 ? 6.520 -18.567 3.257 1.00 78.12 425 VAL A C 1
ATOM 3218 O O . VAL A 1 425 ? 6.551 -17.340 3.262 1.00 78.12 425 VAL A O 1
ATOM 3221 N N . ASP A 1 426 ? 5.543 -19.218 2.628 1.00 82.56 426 ASP A N 1
ATOM 3222 C CA . ASP A 1 426 ? 4.481 -18.504 1.905 1.00 82.56 426 ASP A CA 1
ATOM 3223 C C . ASP A 1 426 ? 3.642 -17.631 2.845 1.00 82.56 426 ASP A C 1
ATOM 3225 O O . ASP A 1 426 ? 3.178 -16.560 2.457 1.00 82.56 426 ASP A O 1
ATOM 3229 N N . ARG A 1 427 ? 3.414 -18.084 4.080 1.00 88.06 427 ARG A N 1
ATOM 3230 C CA . ARG A 1 427 ? 2.663 -17.354 5.107 1.00 88.06 427 ARG A CA 1
ATOM 3231 C C . ARG A 1 427 ? 3.361 -17.446 6.451 1.00 88.06 427 ARG A C 1
ATOM 3233 O O . ARG A 1 427 ? 3.928 -18.485 6.773 1.00 88.06 427 ARG A O 1
ATOM 3240 N N . SER A 1 428 ? 3.225 -16.421 7.277 1.00 85.38 428 SER A N 1
ATOM 3241 C CA . SER A 1 428 ? 3.461 -16.559 8.711 1.00 85.38 428 SER A CA 1
ATOM 3242 C C . SER A 1 428 ? 2.280 -16.018 9.505 1.00 85.38 428 SER A C 1
ATOM 3244 O O . SER A 1 428 ? 1.533 -15.159 9.033 1.00 85.38 428 SER A O 1
ATOM 3246 N N . VAL A 1 429 ? 2.083 -16.560 10.702 1.00 82.19 429 VAL A N 1
ATOM 3247 C CA . VAL A 1 429 ? 1.122 -16.049 11.677 1.00 82.19 429 VAL A CA 1
ATOM 3248 C C . VAL A 1 429 ? 1.869 -15.877 12.991 1.00 82.19 429 VAL A C 1
ATOM 3250 O O . VAL A 1 429 ? 2.352 -16.847 13.578 1.00 82.19 429 VAL A O 1
ATOM 3253 N N . GLU A 1 430 ? 2.015 -14.631 13.421 1.00 88.75 430 GLU A N 1
ATOM 3254 C CA . GLU A 1 430 ? 2.657 -14.283 14.685 1.00 88.75 430 GLU A CA 1
ATOM 3255 C C . GLU A 1 430 ? 1.605 -14.279 15.792 1.00 88.75 430 GLU A C 1
ATOM 3257 O O . GLU A 1 430 ? 0.518 -13.739 15.593 1.00 88.75 430 GLU A O 1
ATOM 3262 N N . CYS A 1 431 ? 1.895 -14.937 16.914 1.00 79.38 431 CYS A N 1
ATOM 3263 C CA . CYS A 1 431 ? 0.980 -15.204 18.026 1.00 79.38 431 CYS A CA 1
ATOM 3264 C C . CYS A 1 431 ? 1.662 -15.143 19.416 1.00 79.38 431 CYS A C 1
ATOM 3266 O O . CYS A 1 431 ? 1.015 -15.472 20.412 1.00 79.38 431 CYS A O 1
ATOM 3268 N N . THR A 1 432 ? 2.939 -14.746 19.518 1.00 67.75 432 THR A N 1
ATOM 3269 C CA . THR A 1 432 ? 3.619 -14.438 20.794 1.00 67.75 432 THR A CA 1
ATOM 3270 C C . THR A 1 432 ? 3.464 -12.987 21.224 1.00 67.75 432 THR A C 1
ATOM 3272 O O . THR A 1 432 ? 3.515 -12.729 22.421 1.00 67.75 432 THR A O 1
ATOM 3275 N N . GLY A 1 433 ? 3.364 -12.045 20.278 1.00 56.84 433 GLY A N 1
ATOM 3276 C CA . GLY A 1 433 ? 3.516 -10.619 20.564 1.00 56.84 433 GLY A CA 1
ATOM 3277 C C . GLY A 1 433 ? 4.953 -10.122 20.703 1.00 56.84 433 GLY A C 1
ATOM 3278 O O . GLY A 1 433 ? 5.189 -8.921 20.749 1.00 56.84 433 GLY A O 1
ATOM 3279 N N . SER A 1 434 ? 5.943 -11.009 20.774 1.00 62.69 434 SER A N 1
ATOM 3280 C CA . SER A 1 434 ? 7.332 -10.593 20.926 1.00 62.69 434 SER A CA 1
ATOM 3281 C C . SER A 1 434 ? 7.793 -9.860 19.669 1.00 62.69 434 SER A C 1
ATOM 3283 O O . SER A 1 434 ? 7.755 -10.426 18.580 1.00 62.69 434 SER A O 1
ATOM 3285 N N . VAL A 1 435 ? 8.278 -8.624 19.809 1.00 56.94 435 VAL A N 1
ATOM 3286 C CA . VAL A 1 435 ? 8.736 -7.803 18.673 1.00 56.94 435 VAL A CA 1
ATOM 3287 C C . VAL A 1 435 ? 9.800 -8.530 17.841 1.00 56.94 435 VAL A C 1
ATOM 3289 O O . VAL A 1 435 ? 9.738 -8.502 16.618 1.00 56.94 435 VAL A O 1
ATOM 3292 N N . SER A 1 436 ? 10.711 -9.290 18.462 1.00 58.44 436 SER A N 1
ATOM 3293 C CA . SER A 1 436 ? 11.693 -10.106 17.727 1.00 58.44 436 SER A CA 1
ATOM 3294 C C . SER A 1 436 ? 11.074 -11.303 16.992 1.00 58.44 436 SER A C 1
ATOM 3296 O O . SER A 1 436 ? 11.623 -11.738 15.980 1.00 58.44 436 SER A O 1
ATOM 3298 N N . ALA A 1 437 ? 9.925 -11.813 17.446 1.00 61.38 437 ALA A N 1
ATOM 3299 C CA . ALA A 1 437 ? 9.131 -12.814 16.740 1.00 61.38 437 ALA A CA 1
ATOM 3300 C C . ALA A 1 437 ? 8.223 -12.199 15.661 1.00 61.38 437 ALA A C 1
ATOM 3302 O O . ALA A 1 437 ? 7.983 -12.867 14.669 1.00 61.38 437 ALA A O 1
ATOM 3303 N N . MET A 1 438 ? 7.780 -10.941 15.789 1.00 65.56 438 MET A N 1
ATOM 3304 C CA . MET A 1 438 ? 7.110 -10.182 14.715 1.00 65.56 438 MET A CA 1
ATOM 3305 C C . MET A 1 438 ? 8.064 -9.849 13.581 1.00 65.56 438 MET A C 1
ATOM 3307 O O . MET A 1 438 ? 7.768 -10.151 12.428 1.00 65.56 438 MET A O 1
ATOM 3311 N N . ILE A 1 439 ? 9.228 -9.306 13.932 1.00 57.50 439 ILE A N 1
ATOM 3312 C CA . ILE A 1 439 ? 10.358 -9.075 13.035 1.00 57.50 439 ILE A CA 1
ATOM 3313 C C . ILE A 1 439 ? 10.729 -10.405 12.361 1.00 57.50 439 ILE A C 1
ATOM 3315 O O . ILE A 1 439 ? 10.590 -10.520 11.148 1.00 57.50 439 ILE A O 1
ATOM 3319 N N . SER A 1 440 ? 10.974 -11.477 13.127 1.00 72.62 440 SER A N 1
ATOM 3320 C CA . SER A 1 440 ? 11.268 -12.789 12.530 1.00 72.62 440 SER A CA 1
ATOM 3321 C C . SER A 1 440 ? 10.109 -13.394 11.726 1.00 72.62 440 SER A C 1
ATOM 3323 O O . SER A 1 440 ? 10.366 -14.102 10.760 1.00 72.62 440 SER A O 1
ATOM 3325 N N . ALA A 1 441 ? 8.843 -13.152 12.076 1.00 62.41 441 ALA A N 1
ATOM 3326 C CA . ALA A 1 441 ? 7.693 -13.625 11.304 1.00 62.41 441 ALA A CA 1
ATOM 3327 C C . ALA A 1 441 ? 7.580 -12.893 9.962 1.00 62.41 441 ALA A C 1
ATOM 3329 O O . ALA A 1 441 ? 7.212 -13.518 8.967 1.00 62.41 441 ALA A O 1
ATOM 3330 N N . PHE A 1 442 ? 7.924 -11.607 9.928 1.00 53.50 442 PHE A N 1
ATOM 3331 C CA . PHE A 1 442 ? 7.980 -10.785 8.724 1.00 53.50 442 PHE A CA 1
ATOM 3332 C C . PHE A 1 442 ? 9.205 -11.111 7.851 1.00 53.50 442 PHE A C 1
ATOM 3334 O O . PHE A 1 442 ? 9.077 -11.246 6.642 1.00 53.50 442 PHE A 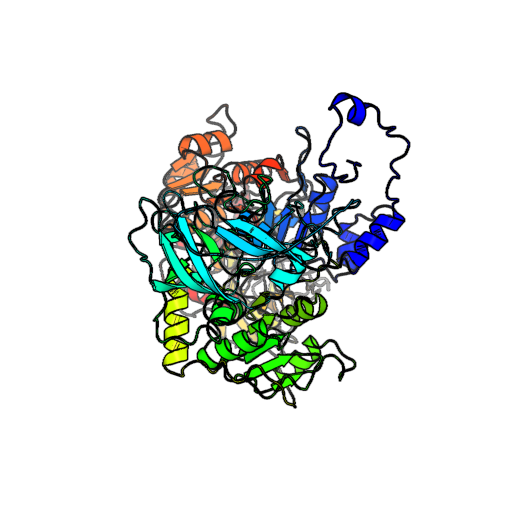O 1
ATOM 3341 N N . GLU A 1 443 ? 10.373 -11.331 8.452 1.00 58.69 443 GLU A N 1
ATOM 3342 C CA . GLU A 1 443 ? 11.618 -11.671 7.745 1.00 58.69 443 GLU A CA 1
ATOM 3343 C C . GLU A 1 443 ? 11.689 -13.144 7.309 1.00 58.69 443 GLU A C 1
ATOM 3345 O O . GLU A 1 443 ? 12.477 -13.500 6.436 1.00 58.69 443 GLU A O 1
ATOM 3350 N N . CYS A 1 444 ? 10.906 -14.041 7.924 1.00 75.44 444 CYS A N 1
ATOM 3351 C CA . CYS A 1 444 ? 10.894 -15.455 7.539 1.00 75.44 444 CYS A CA 1
ATOM 3352 C C . CYS A 1 444 ? 9.935 -15.775 6.394 1.00 75.44 444 CYS A C 1
ATOM 3354 O O . CYS A 1 444 ? 9.935 -16.923 5.951 1.00 75.44 444 CYS A O 1
ATOM 3356 N N . VAL A 1 445 ? 9.075 -14.849 5.954 1.00 57.84 445 VAL A N 1
ATOM 3357 C CA . VAL A 1 445 ? 8.192 -15.099 4.806 1.00 57.84 445 VAL A CA 1
ATOM 3358 C C . VAL A 1 445 ? 8.929 -14.845 3.489 1.00 57.84 445 VAL A C 1
ATOM 3360 O O . VAL A 1 445 ? 9.951 -14.174 3.455 1.00 57.84 445 VAL A O 1
ATOM 3363 N N . HIS A 1 446 ? 8.443 -15.427 2.395 1.00 59.69 446 HIS A N 1
ATOM 3364 C CA . HIS A 1 446 ? 9.069 -15.294 1.081 1.00 59.69 446 HIS A CA 1
ATOM 3365 C C . HIS A 1 446 ? 9.076 -13.845 0.565 1.00 59.69 446 HIS A C 1
ATOM 3367 O O . HIS A 1 446 ? 8.012 -13.248 0.385 1.00 59.69 446 HIS A O 1
ATOM 3373 N N . ASP A 1 447 ? 10.260 -13.323 0.229 1.00 43.59 447 ASP A N 1
ATOM 3374 C CA . ASP A 1 447 ? 10.443 -12.003 -0.391 1.00 43.59 447 ASP A CA 1
ATOM 3375 C C . ASP A 1 447 ? 9.513 -11.802 -1.607 1.00 43.59 447 ASP A C 1
ATOM 3377 O O . ASP A 1 447 ? 9.702 -12.400 -2.668 1.00 43.59 447 ASP A O 1
ATOM 3381 N N . GLY A 1 448 ? 8.514 -10.925 -1.463 1.00 39.97 448 GLY A N 1
ATOM 3382 C CA . GLY A 1 448 ? 7.629 -10.475 -2.546 1.00 39.97 448 GLY A CA 1
ATOM 3383 C C . GLY A 1 448 ? 6.229 -11.102 -2.609 1.00 39.97 448 GLY A C 1
ATOM 3384 O O . GLY A 1 448 ? 5.333 -10.455 -3.142 1.00 39.97 448 GLY A O 1
ATOM 3385 N N . TRP A 1 449 ? 5.992 -12.294 -2.039 1.00 46.16 449 TRP A N 1
ATOM 3386 C CA . TRP A 1 449 ? 4.641 -12.913 -1.967 1.00 46.16 449 TRP A CA 1
ATOM 3387 C C . TRP A 1 449 ? 4.269 -13.496 -0.596 1.00 46.16 449 TRP A C 1
ATOM 3389 O O . TRP A 1 449 ? 3.132 -13.948 -0.377 1.00 46.16 449 TRP A O 1
ATOM 3399 N N . GLY A 1 450 ? 5.234 -13.501 0.317 1.00 46.28 450 GLY A N 1
ATOM 3400 C CA . GLY A 1 450 ? 5.089 -13.848 1.712 1.00 46.28 450 GLY A CA 1
ATOM 3401 C C . GLY A 1 450 ? 4.117 -12.913 2.420 1.00 46.28 450 GLY A C 1
ATOM 3402 O O . GLY A 1 450 ? 4.266 -11.696 2.356 1.00 46.28 450 GLY A O 1
ATOM 3403 N N . VAL A 1 451 ? 3.118 -13.468 3.108 1.00 59.88 451 VAL A N 1
ATOM 3404 C CA . VAL A 1 451 ? 2.194 -12.667 3.929 1.00 59.88 451 VAL A CA 1
ATOM 3405 C C . VAL A 1 451 ? 2.349 -13.072 5.384 1.00 59.88 451 VAL A C 1
ATOM 3407 O O . VAL A 1 451 ? 1.923 -14.160 5.781 1.00 59.88 451 VAL A O 1
ATOM 3410 N N . ALA A 1 452 ? 2.952 -12.177 6.160 1.00 59.44 452 ALA A N 1
ATOM 3411 C CA . ALA A 1 452 ? 2.983 -12.246 7.610 1.00 59.44 452 ALA A CA 1
ATOM 3412 C C . ALA A 1 452 ? 1.707 -11.621 8.188 1.00 59.44 452 ALA A C 1
ATOM 3414 O O . ALA A 1 452 ? 1.356 -10.486 7.862 1.00 59.44 452 ALA A O 1
ATOM 3415 N N . VAL A 1 453 ? 1.009 -12.360 9.048 1.00 65.44 453 VAL A N 1
ATOM 3416 C CA . VAL A 1 453 ? -0.172 -11.879 9.771 1.00 65.44 453 VAL A CA 1
ATOM 3417 C C . VAL A 1 453 ? 0.184 -11.738 11.242 1.00 65.44 453 VAL A C 1
ATOM 3419 O O . VAL A 1 453 ? 0.382 -12.728 11.944 1.00 65.44 453 VAL A O 1
ATOM 3422 N N . LEU A 1 454 ? 0.266 -10.492 11.706 1.00 62.19 454 LEU A N 1
ATOM 3423 C CA . LEU A 1 454 ? 0.550 -10.176 13.101 1.00 62.19 454 LEU A CA 1
ATOM 3424 C C . LEU A 1 454 ? -0.765 -10.188 13.898 1.00 62.19 454 LEU A C 1
ATOM 3426 O O . LEU A 1 454 ? -1.597 -9.284 13.786 1.00 62.19 454 LEU A O 1
ATOM 3430 N N . VAL A 1 455 ? -0.960 -11.275 14.645 1.00 60.75 455 VAL A N 1
ATOM 3431 C CA . VAL A 1 455 ? -2.093 -11.516 15.561 1.00 60.75 455 VAL A CA 1
ATOM 3432 C C . VAL A 1 455 ? -1.638 -11.392 17.010 1.00 60.75 455 VAL A C 1
ATOM 3434 O O . VAL A 1 455 ? -2.424 -11.065 17.893 1.00 60.75 455 VAL A O 1
ATOM 3437 N N . GLY A 1 456 ? -0.366 -11.709 17.243 1.00 49.78 456 GLY A N 1
ATOM 3438 C CA . GLY A 1 456 ? 0.260 -11.699 18.539 1.00 49.78 456 GLY A CA 1
ATOM 3439 C C . GLY A 1 456 ? 0.303 -10.312 19.140 1.00 49.78 456 GLY A C 1
ATOM 3440 O O . GLY A 1 456 ? 0.189 -9.274 18.486 1.00 49.78 456 GLY A O 1
ATOM 3441 N N . VAL A 1 457 ? 0.409 -10.363 20.453 1.00 52.19 457 VAL A N 1
ATOM 3442 C CA . VAL A 1 457 ? -0.107 -9.363 21.358 1.00 52.19 457 VAL A CA 1
ATOM 3443 C C . VAL A 1 457 ? 1.090 -8.714 22.029 1.00 52.19 457 VAL A C 1
ATOM 3445 O O . VAL A 1 457 ? 1.635 -9.328 22.945 1.00 52.19 457 VAL A O 1
ATOM 3448 N N . PRO A 1 458 ? 1.622 -7.578 21.534 1.00 48.19 458 PRO A N 1
ATOM 3449 C CA . PRO A 1 458 ? 2.885 -7.120 22.057 1.00 48.19 458 PRO A CA 1
ATOM 3450 C C . PRO A 1 458 ? 2.669 -6.594 23.466 1.00 48.19 458 PRO A C 1
ATOM 3452 O O . PRO A 1 458 ? 2.064 -5.537 23.662 1.00 48.19 458 PRO A O 1
ATOM 3455 N N . ASN A 1 459 ? 3.217 -7.355 24.421 1.00 41.06 459 ASN A N 1
ATOM 3456 C CA . ASN A 1 459 ? 3.613 -6.909 25.752 1.00 41.06 459 ASN A CA 1
ATOM 3457 C C . ASN A 1 459 ? 4.635 -5.801 25.532 1.00 41.06 459 ASN A C 1
ATOM 3459 O O . ASN A 1 459 ? 5.848 -6.026 25.481 1.00 41.06 459 ASN A O 1
ATOM 3463 N N . ASN A 1 460 ? 4.068 -4.647 25.203 1.00 38.41 460 ASN A N 1
ATOM 3464 C CA . ASN A 1 460 ? 4.731 -3.556 24.562 1.00 38.41 460 ASN A CA 1
ATOM 3465 C C . ASN A 1 460 ? 5.678 -2.963 25.581 1.00 38.41 460 ASN A C 1
ATOM 3467 O O . ASN A 1 460 ? 5.321 -2.159 26.441 1.00 38.41 460 ASN A O 1
ATOM 3471 N N . GLU A 1 461 ? 6.936 -3.325 25.423 1.00 28.19 461 GLU A N 1
ATOM 3472 C CA . GLU A 1 461 ? 7.966 -2.664 26.162 1.00 28.19 461 GLU A CA 1
ATOM 3473 C C . GLU A 1 461 ? 8.055 -1.174 25.765 1.00 28.19 461 GLU A C 1
ATOM 3475 O O . GLU A 1 461 ? 8.218 -0.386 26.692 1.00 28.19 461 GLU A O 1
ATOM 3480 N N . SER A 1 462 ? 7.864 -0.647 24.526 1.00 26.81 462 SER A N 1
ATOM 3481 C CA . SER A 1 462 ? 7.078 -1.055 23.324 1.00 26.81 462 SER A CA 1
ATOM 3482 C C . SER A 1 462 ? 6.370 0.026 22.427 1.00 26.81 462 SER A C 1
ATOM 3484 O O . SER A 1 462 ? 5.698 -0.386 21.494 1.00 26.81 462 SER A O 1
ATOM 3486 N N . GLU A 1 463 ? 6.389 1.349 22.678 1.00 28.53 463 GLU A N 1
ATOM 3487 C CA . GLU A 1 463 ? 5.648 2.447 21.975 1.00 28.53 463 GLU A CA 1
ATOM 3488 C C . GLU A 1 463 ? 5.922 2.573 20.449 1.00 28.53 463 GLU A C 1
ATOM 3490 O O . GLU A 1 463 ? 6.451 3.563 19.949 1.00 28.53 463 GLU A O 1
ATOM 3495 N N . GLU A 1 464 ? 5.434 1.605 19.675 1.00 24.95 464 GLU A N 1
ATOM 3496 C CA . GLU A 1 464 ? 5.129 1.729 18.249 1.00 24.95 464 GLU A CA 1
ATOM 3497 C C . GLU A 1 464 ? 3.705 1.187 17.987 1.00 24.95 464 GLU A C 1
ATOM 3499 O O . GLU A 1 464 ? 3.326 0.107 18.455 1.00 24.95 464 GLU A O 1
ATOM 3504 N N . GLU A 1 465 ? 2.863 1.940 17.264 1.00 25.14 465 GLU A N 1
ATOM 3505 C CA . GLU A 1 465 ? 1.457 1.562 17.023 1.00 25.14 465 GLU A CA 1
ATOM 3506 C C . GLU A 1 465 ? 1.288 0.614 15.821 1.00 25.14 465 GLU A C 1
ATOM 3508 O O . GLU A 1 465 ? 0.976 1.010 14.697 1.00 25.14 465 GLU A O 1
ATOM 3513 N N . LEU A 1 466 ? 1.424 -0.686 16.085 1.00 24.84 466 LEU A N 1
ATOM 3514 C CA . LEU A 1 466 ? 1.084 -1.755 15.141 1.00 24.84 466 LEU A CA 1
ATOM 3515 C C . LEU A 1 466 ? -0.434 -1.883 14.902 1.00 24.84 466 LEU A C 1
ATOM 3517 O O . LEU A 1 466 ? -1.218 -2.080 15.837 1.00 24.84 466 LEU A O 1
ATOM 3521 N N . SER A 1 467 ? -0.850 -1.894 13.630 1.00 25.95 467 SER A N 1
ATOM 3522 C CA . SER A 1 467 ? -2.180 -2.354 13.198 1.00 25.95 467 SER A CA 1
ATOM 3523 C C . SER A 1 467 ? -2.307 -3.879 13.304 1.00 25.95 467 SER A C 1
ATOM 3525 O O . SER A 1 467 ? -1.350 -4.592 13.020 1.00 25.95 467 SER A O 1
ATOM 3527 N N . ARG A 1 468 ? -3.485 -4.385 13.694 1.00 35.03 468 ARG A N 1
ATOM 3528 C CA . ARG A 1 468 ? -3.679 -5.748 14.233 1.00 35.03 468 ARG A CA 1
ATOM 3529 C C . ARG A 1 468 ? -5.046 -6.341 13.903 1.00 35.03 468 ARG A C 1
ATOM 3531 O O . ARG A 1 468 ? -5.985 -5.589 13.624 1.00 35.03 468 ARG A O 1
ATOM 3538 N N . VAL A 1 469 ? -5.131 -7.671 13.981 1.00 34.03 469 VAL A N 1
ATOM 3539 C CA . VAL A 1 469 ? -6.217 -8.522 13.466 1.00 34.03 469 VAL A CA 1
ATOM 3540 C C . VAL A 1 469 ? -6.974 -9.215 14.607 1.00 34.03 469 VAL A C 1
ATOM 3542 O O . VAL A 1 469 ? -6.474 -10.171 15.191 1.00 34.03 469 VAL A O 1
ATOM 3545 N N . LEU A 1 470 ? -8.207 -8.778 14.890 1.00 31.42 470 LEU A N 1
ATOM 3546 C CA . LEU A 1 470 ? -9.050 -9.315 15.971 1.00 31.42 470 LEU A CA 1
ATOM 3547 C C . LEU A 1 470 ? -10.224 -10.137 15.439 1.00 31.42 470 LEU A C 1
ATOM 3549 O O . LEU A 1 470 ? -10.814 -9.795 14.411 1.00 31.42 470 LEU A O 1
ATOM 3553 N N . PHE A 1 471 ? -10.501 -11.274 16.093 1.00 31.81 471 PHE A N 1
ATOM 3554 C CA . PHE A 1 471 ? -11.369 -12.360 15.600 1.00 31.81 471 PHE A CA 1
ATOM 3555 C C . PHE A 1 471 ? -11.018 -12.899 14.202 1.00 31.81 471 PHE A C 1
ATOM 3557 O O . PHE A 1 471 ? -11.715 -13.771 13.685 1.00 31.81 471 PHE A O 1
ATOM 3564 N N . GLY A 1 472 ? -9.958 -12.388 13.567 1.00 45.53 472 GLY A N 1
ATOM 3565 C CA . GLY A 1 472 ? -9.595 -12.722 12.200 1.00 45.53 472 GLY A CA 1
ATOM 3566 C C . GLY A 1 472 ? -10.765 -12.604 11.231 1.00 45.53 472 GLY A C 1
ATOM 3567 O O . GLY A 1 472 ? -11.132 -13.587 10.597 1.00 45.53 472 GLY A O 1
ATOM 3568 N N . ASN A 1 473 ? -11.389 -11.428 11.162 1.00 52.06 473 ASN A N 1
ATOM 3569 C CA . ASN A 1 473 ? -12.539 -11.113 10.304 1.00 52.06 473 ASN A CA 1
ATOM 3570 C C . ASN A 1 473 ? -13.816 -11.964 10.506 1.00 52.06 473 ASN A C 1
ATOM 3572 O O . ASN A 1 473 ? -14.783 -11.739 9.781 1.00 52.06 473 ASN A O 1
ATOM 3576 N N . TYR A 1 474 ? -13.892 -12.876 11.486 1.00 41.59 474 TYR A N 1
ATOM 3577 C CA . TYR A 1 474 ? -15.171 -13.503 11.849 1.00 41.59 474 TYR A CA 1
ATOM 3578 C C . TYR A 1 474 ? -16.124 -12.488 12.499 1.00 41.59 474 TYR A C 1
ATOM 3580 O O . TYR A 1 474 ? -15.704 -11.685 13.338 1.00 41.59 474 TYR A O 1
ATOM 3588 N N . LYS A 1 475 ? -17.411 -12.561 12.142 1.00 59.97 475 LYS A N 1
ATOM 3589 C CA . LYS A 1 475 ? -18.547 -11.858 12.760 1.00 59.97 475 LYS A CA 1
ATOM 3590 C C . LYS A 1 475 ? -19.003 -12.637 14.005 1.00 59.97 475 LYS A C 1
ATOM 3592 O O . LYS A 1 475 ? -19.616 -13.695 13.850 1.00 59.97 475 LYS A O 1
ATOM 3597 N N . PRO A 1 476 ? -18.694 -12.201 15.243 1.00 47.19 476 PRO A N 1
ATOM 3598 C CA . PRO A 1 476 ? -18.744 -13.102 16.400 1.00 47.19 476 PRO A CA 1
ATOM 3599 C C . PRO A 1 476 ? -20.138 -13.642 16.753 1.00 47.19 476 PRO A C 1
ATOM 3601 O O . PRO A 1 476 ? -20.253 -14.764 17.242 1.00 47.19 476 PRO A O 1
ATOM 3604 N N . ARG A 1 477 ? -21.210 -12.882 16.496 1.00 63.41 477 ARG A N 1
ATOM 3605 C CA . ARG A 1 477 ? -22.590 -13.295 16.798 1.00 63.41 477 ARG A CA 1
ATOM 3606 C C . ARG A 1 477 ? -23.124 -14.291 15.766 1.00 63.41 477 ARG A C 1
ATOM 3608 O O . ARG A 1 477 ? -23.955 -15.129 16.113 1.00 63.41 477 ARG A O 1
ATOM 3615 N N . SER A 1 478 ? -22.667 -14.167 14.522 1.00 62.44 478 SER A N 1
ATOM 3616 C CA . SER A 1 478 ? -23.122 -14.962 13.377 1.00 62.44 478 SER A CA 1
ATOM 3617 C C . SER A 1 478 ? -22.261 -16.210 13.123 1.00 62.44 478 SER A C 1
ATOM 3619 O O . SER A 1 478 ? -22.805 -17.279 12.852 1.00 62.44 478 SER A O 1
ATOM 3621 N N . ASP A 1 479 ? -20.937 -16.112 13.274 1.00 60.59 479 ASP A N 1
ATOM 3622 C CA . ASP A 1 479 ? -19.998 -17.139 12.803 1.00 60.59 479 ASP A CA 1
ATOM 3623 C C . ASP A 1 479 ? -19.564 -18.132 13.891 1.00 60.59 479 ASP A C 1
ATOM 3625 O O . ASP A 1 479 ? -19.356 -19.311 13.588 1.00 60.59 479 ASP A O 1
ATOM 3629 N N . ILE A 1 480 ? -19.461 -17.708 15.160 1.00 56.28 480 ILE A N 1
ATOM 3630 C CA . ILE A 1 480 ? -19.062 -18.591 16.275 1.00 56.28 480 ILE A CA 1
ATOM 3631 C C . ILE A 1 480 ? -20.001 -19.803 16.436 1.00 56.28 480 ILE A C 1
ATOM 3633 O O . ILE A 1 480 ? -19.478 -20.899 16.655 1.00 56.28 480 ILE A O 1
ATOM 3637 N N . PRO A 1 481 ? -21.335 -19.706 16.248 1.00 72.44 481 PRO A N 1
ATOM 3638 C CA . PRO A 1 481 ? -22.201 -20.885 16.191 1.00 72.44 481 PRO A CA 1
ATOM 3639 C C . PRO A 1 481 ? -21.748 -21.928 15.152 1.00 72.44 481 PRO A C 1
ATOM 3641 O O . PRO A 1 481 ? -21.749 -23.119 15.454 1.00 72.44 481 PRO A O 1
ATOM 3644 N N . SER A 1 482 ? -21.248 -21.508 13.982 1.00 68.25 482 SER A N 1
ATOM 3645 C CA . SER A 1 482 ? -20.702 -22.436 12.974 1.00 68.25 482 SER A CA 1
ATOM 3646 C C . SER A 1 482 ? -19.366 -23.068 13.397 1.00 68.25 482 SER A C 1
ATOM 3648 O O . SER A 1 482 ? -19.077 -24.210 13.042 1.00 68.25 482 SER A O 1
ATOM 3650 N N . VAL A 1 483 ? -18.551 -22.361 14.190 1.00 51.22 483 VAL A N 1
ATOM 3651 C CA . VAL A 1 483 ? -17.307 -22.897 14.775 1.00 51.22 483 VAL A CA 1
ATOM 3652 C C . VAL A 1 483 ? -17.627 -23.928 15.866 1.00 51.22 483 VAL A C 1
ATOM 3654 O O . VAL A 1 483 ? -16.987 -24.980 15.922 1.00 51.22 483 VAL A O 1
ATOM 3657 N N . VAL A 1 484 ? -18.669 -23.685 16.672 1.00 50.44 484 VAL A N 1
ATOM 3658 C CA . VAL A 1 484 ? -19.217 -24.663 17.628 1.00 50.44 484 VAL A CA 1
ATOM 3659 C C . VAL A 1 484 ? -19.726 -25.911 16.900 1.00 50.44 484 VAL A C 1
ATOM 3661 O O . VAL A 1 484 ? -19.393 -27.022 17.308 1.00 50.44 484 VAL A O 1
ATOM 3664 N N . GLU A 1 485 ? -20.476 -25.767 15.804 1.00 71.88 485 GLU A N 1
ATOM 3665 C CA . GLU A 1 485 ? -20.957 -26.915 15.019 1.00 71.88 485 GLU A CA 1
ATOM 3666 C C . GLU A 1 485 ? -19.809 -27.728 14.400 1.00 71.88 485 GLU A C 1
ATOM 3668 O O . GLU A 1 485 ? -19.823 -28.956 14.487 1.00 71.88 485 GLU A O 1
ATOM 3673 N N . LYS A 1 486 ? -18.762 -27.077 13.875 1.00 64.50 486 LYS A N 1
ATOM 3674 C CA . LYS A 1 486 ? -17.543 -27.753 13.387 1.00 64.50 486 LYS A CA 1
ATOM 3675 C C . LYS A 1 486 ? -16.833 -28.553 14.484 1.00 64.50 486 LYS A C 1
ATOM 3677 O O . LYS A 1 486 ? -16.393 -29.675 14.231 1.00 64.50 486 LYS A O 1
ATOM 3682 N N . TYR A 1 487 ? -16.763 -28.032 15.712 1.00 54.16 487 TYR A N 1
ATOM 3683 C CA . TYR A 1 487 ? -16.257 -28.791 16.863 1.00 54.16 487 TYR A CA 1
ATOM 3684 C C . TYR A 1 487 ? -17.156 -29.992 17.204 1.00 54.16 487 TYR A C 1
ATOM 3686 O O . TYR A 1 487 ? -16.659 -31.113 17.320 1.00 54.16 487 TYR A O 1
ATOM 3694 N N . MET A 1 488 ? -18.479 -29.804 17.273 1.00 68.56 488 MET A N 1
ATOM 3695 C CA . MET A 1 488 ? -19.440 -30.890 17.536 1.00 68.56 488 MET A CA 1
ATOM 3696 C C . MET A 1 488 ? -19.393 -31.994 16.457 1.00 68.56 488 MET A C 1
ATOM 3698 O O . MET A 1 488 ? -19.558 -33.174 16.773 1.00 68.56 488 MET A O 1
ATOM 3702 N N . ASN A 1 489 ? -19.093 -31.629 15.206 1.00 71.81 489 ASN A N 1
ATOM 3703 C CA . ASN A 1 489 ? -18.900 -32.542 14.073 1.00 71.81 489 ASN A CA 1
ATOM 3704 C C . ASN A 1 489 ? -17.495 -33.181 14.009 1.00 71.81 489 ASN A C 1
ATOM 3706 O O . ASN A 1 489 ? -17.253 -34.022 13.142 1.00 71.81 489 ASN A O 1
ATOM 3710 N N . LYS A 1 490 ? -16.588 -32.845 14.941 1.00 63.41 490 LYS A N 1
ATOM 3711 C CA . LYS A 1 490 ? -15.185 -33.309 15.017 1.00 63.41 490 LYS A CA 1
ATOM 3712 C C . LYS A 1 490 ? -14.276 -32.844 13.871 1.00 63.41 490 LYS A C 1
ATOM 3714 O O . LYS A 1 490 ? -13.290 -33.504 13.553 1.00 63.41 490 LYS A O 1
ATOM 3719 N N . GLU A 1 491 ? -14.578 -31.696 13.275 1.00 64.75 491 GLU A N 1
ATOM 3720 C CA . GLU A 1 491 ? -13.718 -31.043 12.275 1.00 64.75 491 GLU A CA 1
ATOM 3721 C C . GLU A 1 491 ? -12.596 -30.203 12.931 1.00 64.75 491 GLU A C 1
ATOM 3723 O O . GLU A 1 491 ? -11.586 -29.904 12.287 1.00 64.75 491 GLU A O 1
ATOM 3728 N N . LEU A 1 492 ? -12.758 -29.892 14.228 1.00 53.28 492 LEU A N 1
ATOM 3729 C CA . LEU A 1 492 ? -11.821 -29.199 15.126 1.00 53.28 492 LEU A CA 1
ATOM 3730 C C . LEU A 1 492 ? -11.512 -30.067 16.363 1.00 53.28 492 LEU A C 1
ATOM 3732 O O . LEU A 1 492 ? -12.433 -30.602 16.979 1.00 53.28 492 LEU A O 1
ATOM 3736 N N . GLU A 1 493 ? -10.244 -30.165 16.782 1.00 56.50 493 GLU A N 1
ATOM 3737 C CA . GLU A 1 493 ? -9.810 -31.023 17.909 1.00 56.50 493 GLU A CA 1
ATOM 3738 C C . GLU A 1 493 ? -9.404 -30.242 19.184 1.00 56.50 493 GLU A C 1
ATOM 3740 O O . GLU A 1 493 ? -8.254 -30.301 19.628 1.00 56.50 493 GLU A O 1
ATOM 3745 N N . LEU A 1 494 ? -10.347 -29.543 19.837 1.00 51.62 494 LEU A N 1
ATOM 3746 C CA . LEU A 1 494 ? -10.086 -28.699 21.031 1.00 51.62 494 LEU A CA 1
ATOM 3747 C C . LEU A 1 494 ? -9.419 -29.412 22.236 1.00 51.62 494 LEU A C 1
ATOM 3749 O O . LEU A 1 494 ? -8.979 -28.763 23.181 1.00 51.62 494 LEU A O 1
ATOM 3753 N N . GLU A 1 495 ? -9.313 -30.738 22.225 1.00 50.62 495 GLU A N 1
ATOM 3754 C CA . GLU A 1 495 ? -8.747 -31.541 23.316 1.00 50.62 495 GLU A CA 1
ATOM 3755 C C . GLU A 1 495 ? -7.201 -31.549 23.343 1.00 50.62 495 GLU A C 1
ATOM 3757 O O . GLU A 1 495 ? -6.607 -31.833 24.383 1.00 50.62 495 GLU A O 1
ATOM 3762 N N . LYS A 1 496 ? -6.520 -31.198 22.238 1.00 49.94 496 LYS A N 1
ATOM 3763 C CA . LYS A 1 496 ? -5.048 -31.329 22.098 1.00 49.94 496 LYS A CA 1
ATOM 3764 C C . LYS A 1 496 ? -4.228 -30.104 22.545 1.00 49.94 496 LYS A C 1
ATOM 3766 O O . LYS A 1 496 ? -3.012 -30.055 22.353 1.00 49.94 496 LYS A O 1
ATOM 3771 N N . PHE A 1 497 ? -4.824 -29.110 23.207 1.00 49.34 497 PHE A N 1
ATOM 3772 C CA . PHE A 1 497 ? -4.109 -27.899 23.661 1.00 49.34 497 PHE A CA 1
ATOM 3773 C C . PHE A 1 497 ? -3.118 -28.129 24.850 1.00 49.34 497 PHE A C 1
ATOM 3775 O O . PHE A 1 497 ? -2.578 -27.175 25.397 1.00 49.34 497 PHE A O 1
ATOM 3782 N N . ILE A 1 498 ? -2.711 -29.381 25.139 1.00 42.06 498 ILE A N 1
ATOM 3783 C CA . ILE A 1 498 ? -1.776 -29.847 26.208 1.00 42.06 498 ILE A CA 1
ATOM 3784 C C . ILE A 1 498 ? -0.557 -30.627 25.558 1.00 42.06 498 ILE A C 1
ATOM 3786 O O . ILE A 1 498 ? -0.740 -31.127 24.459 1.00 42.06 498 ILE A O 1
ATOM 3790 N N . THR A 1 499 ? 0.700 -30.628 26.074 1.00 37.16 499 THR A N 1
ATOM 3791 C CA . THR A 1 499 ? 2.018 -30.418 25.319 1.00 37.16 499 THR A CA 1
ATOM 3792 C C . THR A 1 499 ? 3.130 -31.554 25.107 1.00 37.16 499 THR A C 1
ATOM 3794 O O . THR A 1 499 ? 3.407 -32.226 26.102 1.00 37.16 499 THR A O 1
ATOM 3797 N N . HIS A 1 500 ? 3.803 -31.710 23.891 1.00 28.31 500 HIS A N 1
ATOM 3798 C CA . HIS A 1 500 ? 5.005 -32.579 23.435 1.00 28.31 500 HIS A CA 1
ATOM 3799 C C . HIS A 1 500 ? 5.911 -32.118 22.165 1.00 28.31 500 HI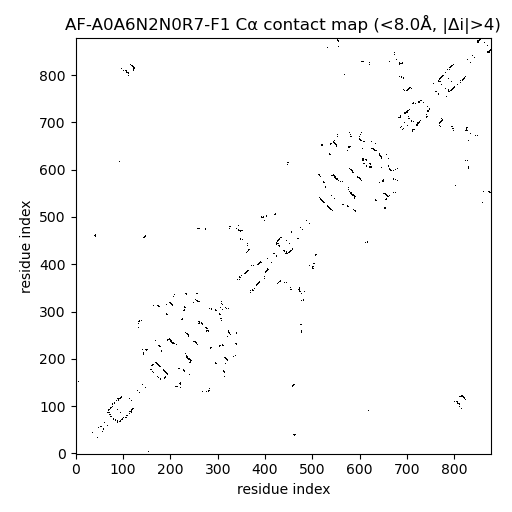S A C 1
ATOM 3801 O O . HIS A 1 500 ? 5.708 -30.988 21.729 1.00 28.31 500 HIS A O 1
ATOM 3807 N N . GLU A 1 501 ? 6.916 -32.878 21.581 1.00 30.83 501 GLU A N 1
ATOM 3808 C CA . GLU A 1 501 ? 8.306 -32.415 21.079 1.00 30.83 501 GLU A CA 1
ATOM 3809 C C . GLU A 1 501 ? 9.024 -32.943 19.709 1.00 30.83 501 GLU A C 1
ATOM 3811 O O . GLU A 1 501 ? 8.507 -33.853 19.081 1.00 30.83 501 GLU A O 1
ATOM 3816 N N . VAL A 1 502 ? 10.198 -32.377 19.233 1.00 31.06 502 VAL A N 1
ATOM 3817 C CA . VAL A 1 502 ? 10.839 -32.043 17.841 1.00 31.06 502 VAL A CA 1
ATOM 3818 C C . VAL A 1 502 ? 11.696 -33.019 16.888 1.00 31.06 502 VAL A C 1
ATOM 3820 O O . VAL A 1 502 ? 11.785 -34.164 17.329 1.00 31.06 502 VAL A O 1
ATOM 3823 N N . PRO A 1 503 ? 12.439 -32.713 15.702 1.00 43.94 503 PRO A N 1
ATOM 3824 C CA . PRO A 1 503 ? 12.739 -31.589 14.663 1.00 43.94 503 PRO A CA 1
ATOM 3825 C C . PRO A 1 503 ? 12.676 -31.981 13.087 1.00 43.94 503 PRO A C 1
ATOM 3827 O O . PRO A 1 503 ? 11.861 -32.855 12.832 1.00 43.94 503 PRO A O 1
ATOM 3830 N N . SER A 1 504 ? 13.335 -31.572 11.918 1.00 39.16 504 SER A N 1
ATOM 3831 C CA . SER A 1 504 ? 14.499 -30.774 11.250 1.00 39.16 504 SER A CA 1
ATOM 3832 C C . SER A 1 504 ? 14.468 -30.874 9.622 1.00 39.16 504 SER A C 1
ATOM 3834 O O . SER A 1 504 ? 13.612 -31.658 9.230 1.00 39.16 504 SER A O 1
ATOM 3836 N N . LEU A 1 505 ? 15.225 -30.392 8.540 1.00 37.38 505 LEU A N 1
ATOM 3837 C CA . LEU A 1 505 ? 16.238 -29.381 7.917 1.00 37.38 505 LEU A CA 1
ATOM 3838 C C . LEU A 1 505 ? 16.543 -29.758 6.348 1.00 37.38 505 LEU A C 1
ATOM 3840 O O . LEU A 1 505 ? 16.141 -30.880 6.058 1.00 37.38 505 LEU A O 1
ATOM 3844 N N . LYS A 1 506 ? 17.235 -29.206 5.252 1.00 39.78 506 LYS A N 1
ATOM 3845 C CA . LYS A 1 506 ? 17.791 -27.985 4.435 1.00 39.78 506 LYS A CA 1
ATOM 3846 C C . LYS A 1 506 ? 18.437 -28.489 3.016 1.00 39.78 506 LYS A C 1
ATOM 3848 O O . LYS A 1 506 ? 18.540 -29.710 2.981 1.00 39.78 506 LYS A O 1
ATOM 3853 N N . SER A 1 507 ? 18.956 -27.931 1.836 1.00 43.62 507 SER A N 1
ATOM 3854 C CA . SER A 1 507 ? 19.184 -26.723 0.867 1.00 43.62 507 SER A CA 1
ATOM 3855 C C . SER A 1 507 ? 19.816 -27.222 -0.564 1.00 43.62 507 SER A C 1
ATOM 3857 O O . SER A 1 507 ? 19.860 -28.445 -0.646 1.00 43.62 507 SER A O 1
ATOM 3859 N N . THR A 1 508 ? 20.392 -26.655 -1.720 1.00 43.75 508 THR A N 1
ATOM 3860 C CA . THR A 1 508 ? 20.565 -25.460 -2.728 1.00 43.75 508 THR A CA 1
ATOM 3861 C C . THR A 1 508 ? 21.549 -25.822 -3.984 1.00 43.75 508 THR A C 1
ATOM 3863 O O . THR A 1 508 ? 22.069 -26.926 -3.868 1.00 43.75 508 THR A O 1
ATOM 3866 N N . ARG A 1 509 ? 22.008 -25.163 -5.147 1.00 42.44 509 ARG A N 1
ATOM 3867 C CA . ARG A 1 509 ? 21.732 -24.060 -6.219 1.00 42.44 509 ARG A CA 1
ATOM 3868 C C . ARG A 1 509 ? 22.892 -23.825 -7.366 1.00 42.44 509 ARG A C 1
ATOM 3870 O O . ARG A 1 509 ? 24.030 -23.918 -6.925 1.00 42.44 509 ARG A O 1
ATOM 3877 N N . LEU A 1 510 ? 22.732 -23.494 -8.726 1.00 41.41 510 LEU A N 1
ATOM 3878 C CA . LEU A 1 510 ? 23.808 -23.032 -9.788 1.00 41.41 510 LEU A CA 1
ATOM 3879 C C . LEU A 1 510 ? 23.430 -22.627 -11.335 1.00 41.41 510 LEU A C 1
ATOM 3881 O O . LEU A 1 510 ? 22.253 -22.772 -11.648 1.00 41.41 510 LEU A O 1
ATOM 3885 N N . SER A 1 511 ? 24.341 -22.148 -12.295 1.00 46.38 511 SER A N 1
ATOM 3886 C CA . SER A 1 511 ? 24.116 -21.628 -13.762 1.00 46.38 511 SER A CA 1
ATOM 3887 C C . SER A 1 511 ? 25.319 -21.502 -14.871 1.00 46.38 511 SER A C 1
ATOM 3889 O O . SER A 1 511 ? 26.414 -21.952 -14.537 1.00 46.38 511 SER A O 1
ATOM 3891 N N . SER A 1 512 ? 25.181 -20.970 -16.169 1.00 41.12 512 SER A N 1
ATOM 3892 C CA . SER A 1 512 ? 26.217 -20.849 -17.346 1.00 41.12 512 SER A CA 1
ATOM 3893 C C . SER A 1 512 ? 26.009 -19.835 -18.613 1.00 41.12 512 SER A C 1
ATOM 3895 O O . SER A 1 512 ? 24.997 -19.150 -18.576 1.00 41.12 512 SER A O 1
ATOM 3897 N N . THR A 1 513 ? 26.893 -19.673 -19.698 1.00 41.50 513 THR A N 1
ATOM 3898 C CA . THR A 1 513 ? 27.225 -18.361 -20.499 1.00 41.50 513 THR A CA 1
ATOM 3899 C C . THR A 1 513 ? 27.592 -18.217 -22.112 1.00 41.50 513 THR A C 1
ATOM 3901 O O . THR A 1 513 ? 27.424 -19.222 -22.797 1.00 41.50 513 THR A O 1
ATOM 3904 N N . CYS A 1 514 ? 28.005 -17.022 -22.763 1.00 31.27 514 CYS A N 1
ATOM 3905 C CA . CYS A 1 514 ? 28.131 -16.536 -24.266 1.00 31.27 514 CYS A CA 1
ATOM 3906 C C . CYS A 1 514 ? 28.869 -15.114 -24.703 1.00 31.27 514 CYS A C 1
ATOM 3908 O O . CYS A 1 514 ? 29.494 -14.557 -23.808 1.00 31.27 514 CYS A O 1
ATOM 3910 N N . SER A 1 515 ? 28.914 -14.518 -25.992 1.00 38.81 515 SER A N 1
ATOM 3911 C CA . SER A 1 515 ? 29.764 -13.275 -26.491 1.00 38.81 515 SER A CA 1
ATOM 3912 C C . SER A 1 515 ? 29.535 -12.327 -27.843 1.00 38.81 515 SER A C 1
ATOM 3914 O O . SER A 1 515 ? 28.387 -12.051 -28.149 1.00 38.81 515 SER A O 1
ATOM 3916 N N . VAL A 1 516 ? 30.589 -11.799 -28.615 1.00 61.84 516 VAL A N 1
ATOM 3917 C CA . VAL A 1 516 ? 31.057 -10.475 -29.386 1.00 61.84 516 VAL A CA 1
ATOM 3918 C C . VAL A 1 516 ? 30.450 -9.742 -30.724 1.00 61.84 516 VAL A C 1
ATOM 3920 O O . VAL A 1 516 ? 29.540 -10.321 -31.289 1.00 61.84 516 VAL A O 1
ATOM 3923 N N . GLU A 1 517 ? 30.913 -8.489 -31.212 1.00 72.69 517 GLU A N 1
ATOM 3924 C CA . GLU A 1 517 ? 30.819 -7.594 -32.537 1.00 72.69 517 GLU A CA 1
ATOM 3925 C C . GLU A 1 517 ? 30.815 -5.932 -32.641 1.00 72.69 517 GLU A C 1
ATOM 3927 O O . GLU A 1 517 ? 31.705 -5.427 -31.960 1.00 72.69 517 GLU A O 1
ATOM 3932 N N . LEU A 1 518 ? 30.058 -5.074 -33.487 1.00 79.31 518 LEU A N 1
ATOM 3933 C CA . LEU A 1 518 ? 30.295 -3.556 -33.931 1.00 79.31 518 LEU A CA 1
ATOM 3934 C C . LEU A 1 518 ? 29.122 -2.504 -34.467 1.00 79.31 518 LEU A C 1
ATOM 3936 O O . LEU A 1 518 ? 27.997 -2.986 -34.546 1.00 79.31 518 LEU A O 1
ATOM 3940 N N . ALA A 1 519 ? 29.288 -1.133 -34.837 1.00 82.19 519 ALA A N 1
ATOM 3941 C CA . ALA A 1 519 ? 28.202 -0.093 -35.318 1.00 82.19 519 ALA A CA 1
ATOM 3942 C C . ALA A 1 519 ? 28.420 1.413 -35.937 1.00 82.19 519 ALA A C 1
ATOM 3944 O O . ALA A 1 519 ? 29.533 1.841 -36.226 1.00 82.19 519 ALA A O 1
ATOM 3945 N N . SER A 1 520 ? 27.342 2.267 -36.086 1.00 86.62 520 SER A N 1
ATOM 3946 C CA . SER A 1 520 ? 27.281 3.762 -36.397 1.00 86.62 520 SER A CA 1
ATOM 3947 C C . SER A 1 520 ? 26.253 4.577 -35.541 1.00 86.62 520 SER A C 1
ATOM 3949 O O . SER A 1 520 ? 25.238 4.002 -35.152 1.00 86.62 520 SER A O 1
ATOM 3951 N N . ALA A 1 521 ? 26.447 5.888 -35.244 1.00 87.31 521 ALA A N 1
ATOM 3952 C CA . ALA A 1 521 ? 25.626 6.663 -34.273 1.00 87.31 521 ALA A CA 1
ATOM 3953 C C . ALA A 1 521 ? 25.511 8.208 -34.443 1.00 87.31 521 ALA A C 1
ATOM 3955 O O . ALA A 1 521 ? 26.245 8.837 -35.198 1.00 87.31 521 ALA A O 1
ATOM 3956 N N . ALA A 1 522 ? 24.597 8.840 -33.681 1.00 89.31 522 ALA A N 1
ATOM 3957 C CA . ALA A 1 522 ? 24.431 10.298 -33.563 1.00 89.31 522 ALA A CA 1
ATOM 3958 C C . ALA A 1 522 ? 24.912 10.823 -32.192 1.00 89.31 522 ALA A C 1
ATOM 3960 O O . ALA A 1 522 ? 24.263 10.645 -31.157 1.00 89.31 522 ALA A O 1
ATOM 3961 N N . VAL A 1 523 ? 26.053 11.509 -32.200 1.00 87.75 523 VAL A N 1
ATOM 3962 C CA . VAL A 1 523 ? 26.783 11.998 -31.027 1.00 87.75 523 VAL A CA 1
ATOM 3963 C C . VAL A 1 523 ? 26.494 13.483 -30.787 1.00 87.75 523 VAL A C 1
ATOM 3965 O O . VAL A 1 523 ? 26.687 14.338 -31.655 1.00 87.75 523 VAL A O 1
ATOM 3968 N N . ALA A 1 524 ? 26.078 13.825 -29.569 1.00 88.12 524 ALA A N 1
ATOM 3969 C CA . ALA A 1 524 ? 26.114 15.193 -29.072 1.00 88.12 524 ALA A CA 1
ATOM 3970 C C . ALA A 1 524 ? 27.503 15.482 -28.483 1.00 88.12 524 ALA A C 1
ATOM 3972 O O . ALA A 1 524 ? 27.918 14.842 -27.517 1.00 88.12 524 ALA A O 1
ATOM 3973 N N . TRP A 1 525 ? 28.213 16.459 -29.048 1.00 84.75 525 TRP A N 1
ATOM 3974 C CA . TRP A 1 525 ? 29.560 16.854 -28.607 1.00 84.75 525 TRP A CA 1
ATOM 3975 C C . TRP A 1 525 ? 29.570 18.002 -27.584 1.00 84.75 525 TRP A C 1
ATOM 3977 O O . TRP A 1 525 ? 30.516 18.136 -26.812 1.00 84.75 525 TRP A O 1
ATOM 3987 N N . GLU A 1 526 ? 28.511 18.810 -27.548 1.00 86.06 526 GLU A N 1
ATOM 3988 C CA . GLU A 1 526 ? 28.340 19.969 -26.666 1.00 86.06 526 GLU A CA 1
ATOM 3989 C C . GLU A 1 526 ? 26.851 20.155 -26.324 1.00 86.06 526 GLU A C 1
ATOM 3991 O O . GLU A 1 526 ? 25.974 19.837 -27.132 1.00 86.06 526 GLU A O 1
ATOM 3996 N N . ALA A 1 527 ? 26.561 20.740 -25.157 1.00 87.50 527 ALA A N 1
ATOM 3997 C CA . ALA A 1 527 ? 25.194 21.046 -24.739 1.00 87.50 527 ALA A CA 1
ATOM 3998 C C . ALA A 1 527 ? 24.505 22.053 -25.681 1.00 87.50 527 ALA A C 1
ATOM 4000 O O . ALA A 1 527 ? 25.069 23.100 -26.018 1.00 87.50 527 ALA A O 1
ATOM 4001 N N . GLY A 1 528 ? 23.271 21.753 -26.091 1.00 87.31 528 GLY A N 1
ATOM 4002 C CA . GLY A 1 528 ? 22.458 22.610 -26.960 1.00 87.31 528 GLY A CA 1
ATOM 4003 C C . GLY A 1 528 ? 23.019 22.820 -28.375 1.00 87.31 528 GLY A C 1
ATOM 4004 O O . GLY A 1 528 ? 22.612 23.765 -29.054 1.00 87.31 528 GLY A O 1
ATOM 4005 N N . LYS A 1 529 ? 23.971 21.991 -28.831 1.00 92.56 529 LYS A N 1
ATOM 4006 C CA . LYS A 1 529 ? 24.472 21.992 -30.218 1.00 92.56 529 LYS A CA 1
ATOM 4007 C C . LYS A 1 529 ? 23.842 20.858 -31.028 1.00 92.56 529 LYS A C 1
ATOM 4009 O O . LYS A 1 529 ? 23.635 19.789 -30.461 1.00 92.56 529 LYS A O 1
ATOM 4014 N N . PRO A 1 530 ? 23.580 21.040 -32.336 1.00 92.06 530 PRO A N 1
ATOM 4015 C CA . PRO A 1 530 ? 23.097 19.959 -33.192 1.00 92.06 530 PRO A CA 1
ATOM 4016 C C . PRO A 1 530 ? 23.941 18.683 -33.068 1.00 92.06 530 PRO A C 1
ATOM 4018 O O . PRO A 1 530 ? 25.169 18.755 -32.992 1.00 92.06 530 PRO A O 1
ATOM 4021 N N . LEU A 1 531 ? 23.274 17.529 -33.054 1.00 91.50 531 LEU A N 1
ATOM 4022 C CA . LEU A 1 531 ? 23.909 16.213 -33.024 1.00 91.50 531 LEU A CA 1
ATOM 4023 C C . LEU A 1 531 ? 24.661 15.975 -34.343 1.00 91.50 531 LEU A C 1
ATOM 4025 O O . LEU A 1 531 ? 24.175 16.350 -35.416 1.00 91.50 531 LEU A O 1
ATOM 4029 N N . VAL A 1 532 ? 25.824 15.331 -34.250 1.00 91.88 532 VAL A N 1
ATOM 4030 C CA . VAL A 1 532 ? 26.695 14.948 -35.372 1.00 91.88 532 VAL A CA 1
ATOM 4031 C C . VAL A 1 532 ? 26.568 13.442 -35.593 1.00 91.88 532 VAL A C 1
ATOM 4033 O O . VAL A 1 532 ? 26.554 12.695 -34.623 1.00 91.88 532 VAL A O 1
ATOM 4036 N N . ILE A 1 533 ? 26.464 12.986 -36.842 1.00 90.19 533 ILE A N 1
ATOM 4037 C CA . ILE A 1 533 ? 26.375 11.553 -37.172 1.00 90.19 533 ILE A CA 1
ATOM 4038 C C . ILE A 1 533 ? 27.758 11.049 -37.608 1.00 90.19 533 ILE A C 1
ATOM 4040 O O . ILE A 1 533 ? 28.382 11.665 -38.475 1.00 90.19 533 ILE A O 1
ATOM 4044 N N . GLU A 1 534 ? 28.232 9.956 -37.005 1.00 88.62 534 GLU A N 1
ATOM 4045 C CA . GLU A 1 534 ? 29.557 9.354 -37.225 1.00 88.62 534 GLU A CA 1
ATOM 4046 C C . GLU A 1 534 ? 29.587 7.844 -36.891 1.00 88.62 534 GLU A C 1
ATOM 4048 O O . GLU A 1 534 ? 28.716 7.335 -36.189 1.00 88.62 534 GLU A O 1
ATOM 4053 N N . GLU A 1 535 ? 30.592 7.115 -37.386 1.00 84.94 535 GLU A N 1
ATOM 4054 C CA . GLU A 1 535 ? 30.799 5.684 -37.080 1.00 84.94 535 GLU A CA 1
ATOM 4055 C C . GLU A 1 535 ? 31.328 5.475 -35.642 1.00 84.94 535 GLU A C 1
ATOM 4057 O O . GLU A 1 535 ? 31.965 6.373 -35.095 1.00 84.94 535 GLU A O 1
ATOM 4062 N N . VAL A 1 536 ? 31.078 4.316 -35.011 1.00 80.69 536 VAL A N 1
ATOM 4063 C CA . VAL A 1 536 ? 31.474 4.028 -33.609 1.00 80.69 536 VAL A CA 1
ATOM 4064 C C . VAL A 1 536 ? 31.737 2.530 -33.359 1.00 80.69 536 VAL A C 1
ATOM 4066 O O . VAL A 1 536 ? 31.112 1.664 -33.965 1.00 80.69 536 VAL A O 1
ATOM 4069 N N . GLU A 1 537 ? 32.612 2.170 -32.414 1.00 77.56 537 GLU A N 1
ATOM 4070 C CA . GLU A 1 537 ? 32.835 0.751 -32.077 1.00 77.56 537 GLU A CA 1
ATOM 4071 C C . GLU A 1 537 ? 31.874 0.280 -30.969 1.00 77.56 537 GLU A C 1
ATOM 4073 O O . GLU A 1 537 ? 31.758 0.916 -29.919 1.00 77.56 537 GLU A O 1
ATOM 4078 N N . VAL A 1 538 ? 31.192 -0.855 -31.167 1.00 75.38 538 VAL A N 1
ATOM 4079 C CA . VAL A 1 538 ? 30.141 -1.354 -30.255 1.00 75.38 538 VAL A CA 1
ATOM 4080 C C . VAL A 1 538 ? 30.461 -2.764 -29.780 1.00 75.38 538 VAL A C 1
ATOM 4082 O O . VAL A 1 538 ? 30.180 -3.741 -30.458 1.00 75.38 538 VAL A O 1
ATOM 4085 N N . ALA A 1 539 ? 31.057 -2.813 -28.589 1.00 75.06 539 ALA A N 1
ATOM 4086 C CA . ALA A 1 539 ? 31.709 -3.947 -27.929 1.00 75.06 539 ALA A CA 1
ATOM 4087 C C . ALA A 1 539 ? 30.852 -5.243 -27.821 1.00 75.06 539 ALA A C 1
ATOM 4089 O O . ALA A 1 539 ? 29.675 -5.250 -28.193 1.00 75.06 539 ALA A O 1
ATOM 4090 N N . PRO A 1 540 ? 31.398 -6.370 -27.300 1.00 75.88 540 PRO A N 1
ATOM 4091 C CA . PRO A 1 540 ? 30.584 -7.549 -27.020 1.00 75.88 540 PRO A CA 1
ATOM 4092 C C . PRO A 1 540 ? 29.395 -7.224 -26.119 1.00 75.88 540 PRO A C 1
ATOM 4094 O O . PRO A 1 540 ? 29.559 -6.408 -25.211 1.00 75.88 540 PRO A O 1
ATOM 4097 N N . PRO A 1 541 ? 28.298 -7.987 -26.216 1.00 76.44 541 PRO A N 1
ATOM 4098 C CA . PRO A 1 541 ? 27.606 -8.364 -25.002 1.00 76.44 541 PRO A CA 1
ATOM 4099 C C . PRO A 1 541 ? 28.525 -9.266 -24.148 1.00 76.44 541 PRO A C 1
ATOM 4101 O O . PRO A 1 541 ? 28.901 -10.372 -24.544 1.00 76.44 541 PRO A O 1
ATOM 4104 N N . GLN A 1 542 ? 28.932 -8.769 -22.981 1.00 78.62 542 GLN A N 1
ATOM 4105 C CA . GLN A 1 542 ? 29.630 -9.501 -21.919 1.00 78.62 542 GLN A CA 1
ATOM 4106 C C . GLN A 1 542 ? 28.618 -10.220 -21.003 1.00 78.62 542 GLN A C 1
ATOM 4108 O O . GLN A 1 542 ? 27.538 -10.621 -21.439 1.00 78.62 542 GLN A O 1
ATOM 4113 N N . ALA A 1 543 ? 28.967 -10.434 -19.731 1.00 76.31 543 ALA A N 1
ATOM 4114 C CA . ALA A 1 543 ? 28.104 -11.099 -18.761 1.00 76.31 543 ALA A CA 1
ATOM 4115 C C . ALA A 1 543 ? 26.741 -10.402 -18.632 1.00 76.31 543 ALA A C 1
ATOM 4117 O O . ALA A 1 543 ? 26.679 -9.222 -18.303 1.00 76.31 543 ALA A O 1
ATOM 4118 N N . MET A 1 544 ? 25.657 -11.143 -18.870 1.00 82.06 544 MET A N 1
ATOM 4119 C CA . MET A 1 544 ? 24.272 -10.661 -18.847 1.00 82.06 544 MET A CA 1
ATOM 4120 C C . MET A 1 544 ? 23.990 -9.449 -19.757 1.00 82.06 544 MET A C 1
ATOM 4122 O O . MET A 1 544 ? 23.019 -8.733 -19.530 1.00 82.06 544 MET A O 1
ATOM 4126 N N . GLU A 1 545 ? 24.780 -9.217 -20.805 1.00 84.81 545 GLU A N 1
ATOM 4127 C CA . GLU A 1 545 ? 24.553 -8.158 -21.800 1.00 84.81 545 GLU A CA 1
ATOM 4128 C C . GLU A 1 545 ? 23.977 -8.720 -23.113 1.00 84.81 545 GLU A C 1
ATOM 4130 O O . GLU A 1 545 ? 24.030 -9.921 -23.387 1.00 84.81 545 GLU A O 1
ATOM 4135 N N . VAL A 1 546 ? 23.407 -7.839 -23.936 1.00 86.31 546 VAL A N 1
ATOM 4136 C CA . VAL A 1 546 ? 22.810 -8.125 -25.249 1.00 86.31 546 VAL A CA 1
ATOM 4137 C C . VAL A 1 546 ? 23.133 -6.967 -26.193 1.00 86.31 546 VAL A C 1
ATOM 4139 O O . VAL A 1 546 ? 23.033 -5.806 -25.787 1.00 86.31 546 VAL A O 1
ATOM 4142 N N . ARG A 1 547 ? 23.477 -7.258 -27.454 1.00 89.25 547 ARG A N 1
ATOM 4143 C CA . ARG A 1 547 ? 23.598 -6.231 -28.498 1.00 89.25 547 ARG A CA 1
ATOM 4144 C C . ARG A 1 547 ? 22.420 -6.285 -29.461 1.00 89.25 547 ARG A C 1
ATOM 4146 O O . ARG A 1 547 ? 22.001 -7.351 -29.914 1.00 89.25 547 ARG A O 1
ATOM 4153 N N . LEU A 1 548 ? 21.894 -5.105 -29.767 1.00 90.81 548 LEU A N 1
ATOM 4154 C CA . LEU A 1 548 ? 20.709 -4.895 -30.592 1.00 90.81 548 LEU A CA 1
ATOM 4155 C C . LEU A 1 548 ? 21.079 -4.126 -31.858 1.00 90.81 548 LEU A C 1
ATOM 4157 O O . LEU A 1 548 ? 21.801 -3.142 -31.731 1.00 90.81 548 LEU A O 1
ATOM 4161 N N . LYS A 1 549 ? 20.526 -4.495 -33.024 1.00 91.94 549 LYS A N 1
ATOM 4162 C CA . LYS A 1 549 ? 20.357 -3.562 -34.152 1.00 91.94 549 LYS A CA 1
ATOM 4163 C C . LYS A 1 549 ? 19.060 -2.782 -33.935 1.00 91.94 549 LYS A C 1
ATOM 4165 O O . LYS A 1 549 ? 17.979 -3.373 -33.911 1.00 91.94 549 LYS A O 1
ATOM 4170 N N . ILE A 1 550 ? 19.148 -1.467 -33.779 1.00 92.31 550 ILE A N 1
ATOM 4171 C CA . ILE A 1 550 ? 17.993 -0.569 -33.731 1.00 92.31 550 ILE A CA 1
ATOM 4172 C C . ILE A 1 550 ? 17.491 -0.335 -35.160 1.00 92.31 550 ILE A C 1
ATOM 4174 O O . ILE A 1 550 ? 18.279 -0.165 -36.087 1.00 92.31 550 ILE A O 1
ATOM 4178 N N . LEU A 1 551 ? 16.169 -0.336 -35.343 1.00 90.25 551 LEU A N 1
ATOM 4179 C CA . LEU A 1 551 ? 15.527 -0.048 -36.634 1.00 90.25 551 LEU A CA 1
ATOM 4180 C C . LEU A 1 551 ? 14.709 1.248 -36.579 1.00 90.25 551 LEU A C 1
ATOM 4182 O O . LEU A 1 551 ? 14.663 2.007 -37.547 1.00 90.25 551 LEU A O 1
ATOM 4186 N N . PHE A 1 552 ? 14.099 1.514 -35.425 1.00 90.44 552 PHE A N 1
ATOM 4187 C CA . PHE A 1 552 ? 13.291 2.699 -35.167 1.00 90.44 552 PHE A CA 1
ATOM 4188 C C . PHE A 1 552 ? 13.598 3.237 -33.775 1.00 90.44 552 PHE A C 1
ATOM 4190 O O . PHE A 1 552 ? 13.712 2.472 -32.817 1.00 90.44 552 PHE A O 1
ATOM 4197 N N . THR A 1 553 ? 13.694 4.554 -33.649 1.00 91.06 553 THR A N 1
ATOM 4198 C CA . THR A 1 553 ? 13.801 5.254 -32.368 1.00 91.06 553 THR A CA 1
ATOM 4199 C C . THR A 1 553 ? 12.858 6.457 -32.353 1.00 91.06 553 THR A C 1
ATOM 4201 O O . THR A 1 553 ? 12.291 6.837 -33.372 1.00 91.06 553 THR A O 1
ATOM 4204 N N . SER A 1 554 ? 12.615 7.026 -31.185 1.00 89.88 554 SER A N 1
ATOM 4205 C CA . SER A 1 554 ? 11.781 8.202 -30.967 1.00 89.88 554 SER A CA 1
ATOM 4206 C C . SER A 1 554 ? 12.479 9.080 -29.928 1.00 89.88 554 SER A C 1
ATOM 4208 O O . SER A 1 554 ? 13.337 8.601 -29.184 1.00 89.88 554 SER A O 1
ATOM 4210 N N . LEU A 1 555 ? 12.138 10.367 -29.890 1.00 87.56 555 LEU A N 1
ATOM 4211 C CA . LEU A 1 555 ? 12.583 11.270 -28.829 1.00 87.56 555 LEU A CA 1
ATOM 4212 C C . LEU A 1 555 ? 11.423 11.681 -27.923 1.00 87.56 555 LEU A C 1
ATOM 4214 O O . LEU A 1 555 ? 10.275 11.817 -28.363 1.00 87.56 555 LEU A O 1
ATOM 4218 N N . CYS A 1 556 ? 11.754 11.995 -26.675 1.00 87.94 556 CYS A N 1
ATOM 4219 C CA . CYS A 1 556 ? 10.879 12.757 -25.798 1.00 87.94 556 CYS A CA 1
ATOM 4220 C C . CYS A 1 556 ? 11.621 13.909 -25.097 1.00 87.94 556 CYS A C 1
ATOM 4222 O O . CYS A 1 556 ? 12.819 14.123 -25.288 1.00 87.94 556 CYS A O 1
ATOM 4224 N N . HIS A 1 557 ? 10.902 14.694 -24.285 1.00 86.06 557 HIS A N 1
ATOM 4225 C CA . HIS A 1 557 ? 11.480 15.860 -23.607 1.00 86.06 557 HIS A CA 1
ATOM 4226 C C . HIS A 1 557 ? 12.671 15.509 -22.698 1.00 86.06 557 HIS A C 1
ATOM 4228 O O . HIS A 1 557 ? 13.495 16.382 -22.445 1.00 86.06 557 HIS A O 1
ATOM 4234 N N . THR A 1 558 ? 12.807 14.250 -22.266 1.00 83.31 558 THR A N 1
ATOM 4235 C CA . THR A 1 558 ? 13.985 13.734 -21.556 1.00 83.31 558 THR A CA 1
ATOM 4236 C C . THR A 1 558 ? 15.268 13.896 -22.378 1.00 83.31 558 THR A C 1
ATOM 4238 O O . THR A 1 558 ? 16.246 14.434 -21.861 1.00 83.31 558 THR A O 1
ATOM 4241 N N . ASP A 1 559 ? 15.271 13.510 -23.661 1.00 87.00 559 ASP A N 1
ATOM 4242 C CA . ASP A 1 559 ? 16.456 13.631 -24.526 1.00 87.00 559 ASP A CA 1
ATOM 4243 C C . ASP A 1 559 ? 16.831 15.104 -24.722 1.00 87.00 559 ASP A C 1
ATOM 4245 O O . ASP A 1 559 ? 17.994 15.478 -24.581 1.00 87.00 559 ASP A O 1
ATOM 4249 N N . VAL A 1 560 ? 15.828 15.960 -24.959 1.00 87.12 560 VAL A N 1
ATOM 4250 C CA . VAL A 1 560 ? 15.995 17.418 -25.089 1.00 87.12 560 VAL A CA 1
ATOM 4251 C C . VAL A 1 560 ? 16.567 18.028 -23.804 1.00 87.12 560 VAL A C 1
ATOM 4253 O O . VAL A 1 560 ? 17.490 18.835 -23.864 1.00 87.12 560 VAL A O 1
ATOM 4256 N N . TYR A 1 561 ? 16.066 17.622 -22.638 1.00 82.12 561 TYR A N 1
ATOM 4257 C CA . TYR A 1 561 ? 16.491 18.141 -21.337 1.00 82.12 561 TYR A CA 1
ATOM 4258 C C . TYR A 1 561 ? 17.957 17.798 -21.014 1.00 82.12 561 TYR A C 1
ATOM 4260 O O . TYR A 1 561 ? 18.719 18.683 -20.611 1.00 82.12 561 TYR A O 1
ATOM 4268 N N . PHE A 1 562 ? 18.382 16.549 -21.250 1.00 80.44 562 PHE A N 1
ATOM 4269 C CA . PHE A 1 562 ? 19.793 16.166 -21.115 1.00 80.44 562 PHE A CA 1
ATOM 4270 C C . PHE A 1 562 ? 20.678 16.828 -22.187 1.00 80.44 562 PHE A C 1
ATOM 4272 O O . PHE A 1 562 ? 21.796 17.239 -21.877 1.00 80.44 562 PHE A O 1
ATOM 4279 N N . TRP A 1 563 ? 20.183 16.980 -23.419 1.00 87.06 563 TRP A N 1
ATOM 4280 C CA . TRP A 1 563 ? 20.886 17.650 -24.519 1.00 87.06 563 TRP A CA 1
ATOM 4281 C C . TRP A 1 563 ? 21.130 19.143 -24.253 1.00 87.06 563 TRP A C 1
ATOM 4283 O O . TRP A 1 563 ? 22.228 19.636 -24.503 1.00 87.06 563 TRP A O 1
ATOM 4293 N N . GLU A 1 564 ? 20.162 19.865 -23.681 1.00 86.44 564 GLU A N 1
ATOM 4294 C CA . GLU A 1 564 ? 20.343 21.255 -23.233 1.00 86.44 564 GLU A CA 1
ATOM 4295 C C . GLU A 1 564 ? 21.180 21.376 -21.940 1.00 86.44 564 GLU A C 1
ATOM 4297 O O . GLU A 1 564 ? 21.553 22.486 -21.558 1.00 86.44 564 GLU A O 1
ATOM 4302 N N . ALA A 1 565 ? 21.462 20.260 -21.254 1.00 78.81 565 ALA A N 1
ATOM 4303 C CA . ALA A 1 565 ? 22.170 20.171 -19.970 1.00 78.81 565 ALA A CA 1
ATOM 4304 C C . ALA A 1 565 ? 21.604 21.072 -18.846 1.00 78.81 565 ALA A C 1
ATOM 4306 O O . ALA A 1 565 ? 22.326 21.504 -17.941 1.00 78.81 565 ALA A O 1
ATOM 4307 N N . LYS A 1 566 ? 20.299 21.373 -18.877 1.00 67.31 566 LYS A N 1
ATOM 4308 C CA . LYS A 1 566 ? 19.661 22.302 -17.930 1.00 67.31 566 LYS A CA 1
ATOM 4309 C C . LYS A 1 566 ? 19.655 21.740 -16.506 1.00 67.31 566 LYS A C 1
ATOM 4311 O O . LYS A 1 566 ? 19.033 20.724 -16.228 1.00 67.31 566 LYS A O 1
ATOM 4316 N N . GLY A 1 567 ? 20.322 22.435 -15.582 1.00 60.06 567 GLY A N 1
ATOM 4317 C CA . GLY A 1 567 ? 20.350 22.088 -14.152 1.00 60.06 567 GLY A CA 1
ATOM 4318 C C . GLY A 1 567 ? 21.239 20.891 -13.778 1.00 60.06 567 GLY A C 1
ATOM 4319 O O . GLY A 1 567 ? 21.279 20.503 -12.607 1.00 60.06 567 GLY A O 1
ATOM 4320 N N . GLN A 1 568 ? 21.976 20.313 -14.731 1.00 64.69 568 GLN A N 1
ATOM 4321 C CA . GLN A 1 568 ? 22.792 19.114 -14.524 1.00 64.69 568 GLN A CA 1
ATOM 4322 C C . GLN A 1 568 ? 24.270 19.329 -14.872 1.00 64.69 568 GLN A C 1
ATOM 4324 O O . GLN A 1 568 ? 24.645 20.310 -15.510 1.00 64.69 568 GLN A O 1
ATOM 4329 N N . THR A 1 569 ? 25.124 18.399 -14.437 1.00 66.56 569 THR A N 1
ATOM 4330 C CA . THR A 1 569 ? 26.531 18.348 -14.853 1.00 66.56 569 THR A CA 1
ATOM 4331 C C . THR A 1 569 ? 26.600 17.962 -16.336 1.00 66.56 569 THR A C 1
ATOM 4333 O O . THR A 1 569 ? 26.093 16.895 -16.683 1.00 66.56 569 THR A O 1
ATOM 4336 N N . PRO A 1 570 ? 27.223 18.765 -17.219 1.00 69.88 570 PRO A N 1
ATOM 4337 C CA . PRO A 1 570 ? 27.360 18.406 -18.628 1.00 69.88 570 PRO A CA 1
ATOM 4338 C C . PRO A 1 570 ? 28.198 17.131 -18.799 1.00 69.88 570 PRO A C 1
ATOM 4340 O O . PRO A 1 570 ? 29.356 17.092 -18.386 1.00 69.88 570 PRO A O 1
ATOM 4343 N N . MET A 1 571 ? 27.624 16.103 -19.429 1.00 72.56 571 MET A N 1
ATOM 4344 C CA . MET A 1 571 ? 28.311 14.854 -19.780 1.00 72.56 571 MET A CA 1
ATOM 4345 C C . MET A 1 571 ? 28.304 14.699 -21.301 1.00 72.56 571 MET A C 1
ATOM 4347 O O . MET A 1 571 ? 27.308 14.264 -21.875 1.00 72.56 571 MET A O 1
ATOM 4351 N N . PHE A 1 572 ? 29.406 15.108 -21.932 1.00 77.12 572 PHE A N 1
ATOM 4352 C CA . PHE A 1 572 ? 29.616 15.101 -23.382 1.00 77.12 572 PHE A CA 1
ATOM 4353 C C . PHE A 1 572 ? 31.084 14.728 -23.692 1.00 77.12 572 PHE A C 1
ATOM 4355 O O . PHE A 1 572 ? 31.958 15.060 -22.882 1.00 77.12 572 PHE A O 1
ATOM 4362 N N . PRO A 1 573 ? 31.394 14.096 -24.842 1.00 77.00 573 PRO A N 1
ATOM 4363 C CA . PRO A 1 573 ? 30.462 13.620 -25.870 1.00 77.00 573 PRO A CA 1
ATOM 4364 C C . PRO A 1 573 ? 29.545 12.489 -25.381 1.00 77.00 573 PRO A C 1
ATOM 4366 O O . PRO A 1 573 ? 29.904 11.747 -24.468 1.00 77.00 573 PRO A O 1
ATOM 4369 N N . ARG A 1 574 ? 28.342 12.390 -25.960 1.00 80.31 574 ARG A N 1
ATOM 4370 C CA . ARG A 1 574 ? 27.307 11.432 -25.544 1.00 80.31 574 ARG A CA 1
ATOM 4371 C C . ARG A 1 574 ? 26.341 11.088 -26.679 1.00 80.31 574 ARG A C 1
ATOM 4373 O O . ARG A 1 574 ? 25.947 11.969 -27.438 1.00 80.31 574 ARG A O 1
ATOM 4380 N N . ILE A 1 575 ? 25.915 9.828 -26.745 1.00 83.88 575 ILE A N 1
ATOM 4381 C CA . ILE A 1 575 ? 24.792 9.375 -27.586 1.00 83.88 575 ILE A CA 1
ATOM 4382 C C . ILE A 1 575 ? 23.509 9.372 -26.735 1.00 83.88 575 ILE A C 1
ATOM 4384 O O . ILE A 1 575 ? 23.539 8.965 -25.570 1.00 83.88 575 ILE A O 1
ATOM 4388 N N . PHE A 1 576 ? 22.402 9.855 -27.303 1.00 85.69 576 PHE A N 1
ATOM 4389 C CA . PHE A 1 576 ? 21.086 9.955 -26.650 1.00 85.69 576 PHE A CA 1
ATOM 4390 C C . PHE A 1 576 ? 20.101 8.881 -27.161 1.00 85.69 576 PHE A C 1
ATOM 4392 O O . PHE A 1 576 ? 20.505 7.932 -27.837 1.00 85.69 576 PHE A O 1
ATOM 4399 N N . GLY A 1 577 ? 18.819 9.013 -26.811 1.00 85.69 577 GLY A N 1
ATOM 4400 C CA . GLY A 1 577 ? 17.779 8.026 -27.074 1.00 85.69 577 GLY A CA 1
ATOM 4401 C C . GLY A 1 577 ? 17.389 7.239 -25.823 1.00 85.69 577 GLY A C 1
ATOM 4402 O O . GLY A 1 577 ? 18.099 7.250 -24.815 1.00 85.69 577 GLY A O 1
ATOM 4403 N N . HIS A 1 578 ? 16.214 6.610 -25.899 1.00 85.81 578 HIS A N 1
ATOM 4404 C CA . HIS A 1 578 ? 15.679 5.624 -24.948 1.00 85.81 578 HIS A CA 1
ATOM 4405 C C . HIS A 1 578 ? 14.345 5.013 -25.436 1.00 85.81 578 HIS A C 1
ATOM 4407 O O . HIS A 1 578 ? 14.006 3.892 -25.055 1.00 85.81 578 HIS A O 1
ATOM 4413 N N . GLU A 1 579 ? 13.591 5.713 -26.296 1.00 88.31 579 GLU A N 1
ATOM 4414 C CA . GLU A 1 579 ? 12.427 5.156 -27.006 1.00 88.31 579 GLU A CA 1
ATOM 4415 C C . GLU A 1 579 ? 12.876 4.461 -28.302 1.00 88.31 579 GLU A C 1
ATOM 4417 O O . GLU A 1 579 ? 13.380 5.134 -29.205 1.00 88.31 579 GLU A O 1
ATOM 4422 N N . ALA A 1 580 ? 12.729 3.134 -28.427 1.00 91.06 580 ALA A N 1
ATOM 4423 C CA . ALA A 1 580 ? 13.166 2.403 -29.625 1.00 91.06 580 ALA A CA 1
ATOM 4424 C C . ALA A 1 580 ? 12.574 0.998 -29.803 1.00 91.06 580 ALA A C 1
ATOM 4426 O O . ALA A 1 580 ? 12.081 0.378 -28.865 1.00 91.06 580 ALA A O 1
ATOM 4427 N N . GLY A 1 581 ? 12.687 0.495 -31.034 1.00 91.19 581 GLY A N 1
ATOM 4428 C CA . GLY A 1 581 ? 12.420 -0.882 -31.433 1.00 91.19 581 GLY A CA 1
ATOM 4429 C C . GLY A 1 581 ? 13.542 -1.417 -32.331 1.00 91.19 581 GLY A C 1
ATOM 4430 O O . GLY A 1 581 ? 14.046 -0.717 -33.217 1.00 91.19 581 GLY A O 1
ATOM 4431 N N . GLY A 1 582 ? 13.946 -2.664 -32.098 1.00 93.38 582 GLY A N 1
ATOM 4432 C CA . GLY A 1 582 ? 15.073 -3.288 -32.786 1.00 93.38 582 GLY A CA 1
ATOM 4433 C C . GLY A 1 582 ? 15.030 -4.813 -32.773 1.00 93.38 582 GLY A C 1
ATOM 4434 O O . GLY A 1 582 ? 14.017 -5.424 -32.427 1.00 93.38 582 GLY A O 1
ATOM 4435 N N . ILE A 1 583 ? 16.147 -5.418 -33.168 1.00 93.31 583 ILE A N 1
ATOM 4436 C CA . ILE A 1 583 ? 16.347 -6.866 -33.247 1.00 93.31 583 ILE A CA 1
ATOM 4437 C C . ILE A 1 583 ? 17.631 -7.232 -32.491 1.00 93.31 583 ILE A C 1
ATOM 4439 O O . ILE A 1 583 ? 18.641 -6.542 -32.625 1.00 93.31 583 ILE A O 1
ATOM 4443 N N . VAL A 1 584 ? 17.617 -8.311 -31.707 1.00 93.75 584 VAL A N 1
ATOM 4444 C CA . VAL A 1 584 ? 18.824 -8.881 -31.088 1.00 93.75 584 VAL A CA 1
ATOM 4445 C C . VAL A 1 584 ? 19.765 -9.372 -32.180 1.00 93.75 584 VAL A C 1
ATOM 4447 O O . VAL A 1 584 ? 19.387 -10.203 -33.003 1.00 93.75 584 VAL A O 1
ATOM 4450 N N . GLU A 1 585 ? 21.004 -8.896 -32.171 1.00 92.00 585 GLU A N 1
ATOM 4451 C CA . GLU A 1 585 ? 22.047 -9.393 -33.068 1.00 92.00 585 GLU A CA 1
ATOM 4452 C C . GLU A 1 585 ? 22.945 -10.418 -32.352 1.00 92.00 585 GLU A C 1
ATOM 4454 O O . GLU A 1 585 ? 23.284 -11.442 -32.943 1.00 92.00 585 GLU A O 1
ATOM 4459 N N . SER A 1 586 ? 23.249 -10.221 -31.064 1.00 86.62 586 SER A N 1
ATOM 4460 C CA . SER A 1 586 ? 24.048 -11.155 -30.259 1.00 86.62 586 SER A CA 1
ATOM 4461 C C . SER A 1 586 ? 23.707 -11.084 -28.768 1.00 86.62 586 SER A C 1
ATOM 4463 O O . SER A 1 586 ? 23.183 -10.084 -28.266 1.00 86.62 586 SER A O 1
ATOM 4465 N N . VAL A 1 587 ? 24.008 -12.167 -28.047 1.00 87.50 587 VAL A N 1
ATOM 4466 C CA . VAL A 1 587 ? 23.750 -12.310 -26.607 1.00 87.50 587 VAL A CA 1
ATOM 4467 C C . VAL A 1 587 ? 24.982 -12.822 -25.870 1.00 87.50 587 VAL A C 1
ATOM 4469 O O . VAL A 1 587 ? 25.758 -13.622 -26.399 1.00 87.50 587 VAL A O 1
ATOM 4472 N N . GLY A 1 588 ? 25.156 -12.344 -24.640 1.00 80.56 588 GLY A N 1
ATOM 4473 C CA . GLY A 1 588 ? 26.363 -12.545 -23.857 1.00 80.56 588 GLY A CA 1
ATOM 4474 C C . GLY A 1 588 ? 26.258 -13.575 -22.733 1.00 80.56 588 GLY A C 1
ATOM 4475 O O . GLY A 1 588 ? 25.377 -14.433 -22.660 1.00 80.56 588 GLY A O 1
ATOM 4476 N N . GLU A 1 589 ? 27.219 -13.473 -21.826 1.00 79.62 589 GLU A N 1
ATOM 4477 C CA . GLU A 1 589 ? 27.544 -14.419 -20.767 1.00 79.62 589 GLU A CA 1
ATOM 4478 C C . GLU A 1 589 ? 26.451 -14.535 -19.684 1.00 79.62 589 GLU A C 1
ATOM 4480 O O . GLU A 1 589 ? 26.436 -13.822 -18.692 1.00 79.62 589 GLU A O 1
ATOM 4485 N N . GLY A 1 590 ? 25.505 -15.458 -19.886 1.00 77.94 590 GLY A N 1
ATOM 4486 C CA . GLY A 1 590 ? 24.439 -15.797 -18.925 1.00 77.94 590 GLY A CA 1
ATOM 4487 C C . GLY A 1 590 ? 23.022 -15.561 -19.449 1.00 77.94 590 GLY A C 1
ATOM 4488 O O . GLY A 1 590 ? 22.046 -15.965 -18.815 1.00 77.94 590 GLY A O 1
ATOM 4489 N N . VAL A 1 591 ? 22.898 -14.933 -20.619 1.00 83.31 591 VAL A N 1
ATOM 4490 C CA . VAL A 1 591 ? 21.607 -14.666 -21.254 1.00 83.31 591 VAL A CA 1
ATOM 4491 C C . VAL A 1 591 ? 20.987 -15.973 -21.743 1.00 83.31 591 VAL A C 1
ATOM 4493 O O . VAL A 1 591 ? 21.636 -16.763 -22.423 1.00 83.31 591 VAL A O 1
ATOM 4496 N N . THR A 1 592 ? 19.731 -16.210 -21.362 1.00 86.44 592 THR A N 1
ATOM 4497 C CA . THR A 1 592 ? 19.021 -17.482 -21.602 1.00 86.44 592 THR A CA 1
ATOM 4498 C C . THR A 1 592 ? 17.582 -17.317 -22.104 1.00 86.44 592 THR A C 1
ATOM 4500 O O . THR A 1 592 ? 16.996 -18.299 -22.552 1.00 86.44 592 THR A O 1
ATOM 4503 N N . ASP A 1 593 ? 17.012 -16.104 -22.068 1.00 88.44 593 ASP A N 1
ATOM 4504 C CA . ASP A 1 593 ? 15.650 -15.791 -22.537 1.00 88.44 593 ASP A CA 1
ATOM 4505 C C . ASP A 1 593 ? 15.595 -14.851 -23.766 1.00 88.44 593 ASP A C 1
ATOM 4507 O O . ASP A 1 593 ? 14.512 -14.425 -24.170 1.00 88.44 593 ASP A O 1
ATOM 4511 N N . LEU A 1 594 ? 16.747 -14.576 -24.392 1.00 91.25 594 LEU A N 1
ATOM 4512 C CA . LEU A 1 594 ? 16.912 -13.804 -25.634 1.00 91.25 594 LEU A CA 1
ATOM 4513 C C . LEU A 1 594 ? 17.885 -14.531 -26.580 1.00 91.25 594 LEU A C 1
ATOM 4515 O O . LEU A 1 594 ? 18.853 -15.132 -26.112 1.00 91.25 594 LEU A O 1
ATOM 4519 N N . GLU A 1 595 ? 17.657 -14.449 -27.892 1.00 92.00 595 GLU A N 1
ATOM 4520 C CA . GLU A 1 595 ? 18.501 -15.057 -28.933 1.00 92.00 595 GLU A CA 1
ATOM 4521 C C . GLU A 1 595 ? 18.600 -14.181 -30.208 1.00 92.00 595 GLU A C 1
ATOM 4523 O O . GLU A 1 595 ? 17.714 -13.359 -30.459 1.00 92.00 595 GLU A O 1
ATOM 4528 N N . PRO A 1 596 ? 19.661 -14.322 -31.032 1.00 93.31 596 PRO A N 1
ATOM 4529 C CA . PRO A 1 596 ? 19.805 -13.585 -32.291 1.00 93.31 596 PRO A CA 1
ATOM 4530 C C . PRO A 1 596 ? 18.594 -13.730 -33.224 1.00 93.31 596 PRO A C 1
ATOM 4532 O O . PRO A 1 596 ? 18.188 -14.839 -33.570 1.00 93.31 596 PRO A O 1
ATOM 4535 N N . GLY A 1 597 ? 18.049 -12.599 -33.671 1.00 91.50 597 GLY A N 1
ATOM 4536 C CA . GLY A 1 597 ? 16.823 -12.513 -34.469 1.00 91.50 597 GLY A CA 1
ATOM 4537 C C . GLY A 1 597 ? 15.563 -12.143 -33.676 1.00 91.50 597 GLY A C 1
ATOM 4538 O O . GLY A 1 597 ? 14.543 -11.839 -34.294 1.00 91.50 597 GLY A O 1
ATOM 4539 N N . ASP A 1 598 ? 15.611 -12.106 -32.341 1.00 93.88 598 ASP A N 1
ATOM 4540 C CA . ASP A 1 598 ? 14.480 -11.659 -31.520 1.00 93.88 598 ASP A CA 1
ATOM 4541 C C . ASP A 1 598 ? 14.129 -10.188 -31.755 1.00 93.88 598 ASP A C 1
ATOM 4543 O O . ASP A 1 598 ? 14.981 -9.312 -31.616 1.00 93.88 598 ASP A O 1
ATOM 4547 N N . HIS A 1 599 ? 12.854 -9.894 -32.018 1.00 94.25 599 HIS A N 1
ATOM 4548 C CA . HIS A 1 599 ? 12.343 -8.522 -32.002 1.00 94.25 599 HIS A CA 1
ATOM 4549 C C . HIS A 1 599 ? 12.206 -8.040 -30.553 1.00 94.25 599 HIS A C 1
ATOM 4551 O O . HIS A 1 599 ? 11.636 -8.737 -29.706 1.00 94.25 599 HIS A O 1
ATOM 4557 N N . VAL A 1 600 ? 12.706 -6.838 -30.261 1.00 94.44 600 VAL A N 1
ATOM 4558 C CA . VAL A 1 600 ? 12.790 -6.317 -28.891 1.00 94.44 600 VAL A CA 1
ATOM 4559 C C . VAL A 1 600 ? 12.547 -4.814 -28.782 1.00 94.44 600 VAL A C 1
ATOM 4561 O O . VAL A 1 600 ? 12.767 -4.050 -29.726 1.00 94.44 600 VAL A O 1
ATOM 4564 N N . LEU A 1 601 ? 12.178 -4.394 -27.571 1.00 91.62 601 LEU A N 1
ATOM 4565 C CA . LEU A 1 601 ? 12.255 -3.008 -27.113 1.00 91.62 601 LEU A CA 1
ATOM 4566 C C . LEU A 1 601 ? 13.364 -2.898 -26.046 1.00 91.62 601 LEU A C 1
ATOM 4568 O O . LEU A 1 601 ? 13.251 -3.559 -25.006 1.00 91.62 601 LEU A O 1
ATOM 4572 N N . PRO A 1 602 ? 14.433 -2.105 -26.250 1.00 88.38 602 PRO A N 1
ATOM 4573 C CA . PRO A 1 602 ? 15.277 -1.663 -25.145 1.00 88.38 602 PRO A CA 1
ATOM 4574 C C . PRO A 1 602 ? 14.501 -0.667 -24.273 1.00 88.38 602 PRO A C 1
ATOM 4576 O O . PRO A 1 602 ? 13.749 0.165 -24.781 1.00 88.38 602 PRO A O 1
ATOM 4579 N N . VAL A 1 603 ? 14.688 -0.743 -22.957 1.00 83.62 603 VAL A N 1
ATOM 4580 C CA . VAL A 1 603 ? 13.995 0.108 -21.980 1.00 83.62 603 VAL A CA 1
ATOM 4581 C C . VAL A 1 603 ? 15.010 0.691 -21.000 1.00 83.62 603 VAL A C 1
ATOM 4583 O O . VAL A 1 603 ? 15.962 0.026 -20.603 1.00 83.62 603 VAL A O 1
ATOM 4586 N N . PHE A 1 604 ? 14.810 1.946 -20.599 1.00 75.12 604 PHE A N 1
ATOM 4587 C CA . PHE A 1 604 ? 15.690 2.653 -19.659 1.00 75.12 604 PHE A CA 1
ATOM 4588 C C . PHE A 1 604 ? 15.525 2.212 -18.190 1.00 75.12 604 PHE A C 1
ATOM 4590 O O . PHE A 1 604 ? 16.318 2.595 -17.332 1.00 75.12 604 PHE A O 1
ATOM 4597 N N . THR A 1 605 ? 14.491 1.419 -17.889 1.00 71.88 605 THR A N 1
ATOM 4598 C CA . THR A 1 605 ? 14.365 0.678 -16.630 1.00 71.88 605 THR A CA 1
ATOM 4599 C C . THR A 1 605 ? 14.593 -0.810 -16.873 1.00 71.88 605 THR A C 1
ATOM 4601 O O . THR A 1 605 ? 14.345 -1.321 -17.967 1.00 71.88 605 THR A O 1
ATOM 4604 N N . GLY A 1 606 ? 15.103 -1.500 -15.856 1.00 74.50 606 GLY A N 1
ATOM 4605 C CA . GLY A 1 606 ? 15.468 -2.909 -15.928 1.00 74.50 606 GLY A CA 1
ATOM 4606 C C . GLY A 1 606 ? 14.454 -3.847 -15.272 1.00 74.50 606 GLY A C 1
ATOM 4607 O O . GLY A 1 606 ? 13.576 -3.448 -14.518 1.00 74.50 606 GLY A O 1
ATOM 4608 N N . GLU A 1 607 ? 14.639 -5.135 -15.523 1.00 84.12 607 GLU A N 1
ATOM 4609 C CA . GLU A 1 607 ? 13.974 -6.269 -14.899 1.00 84.12 607 GLU A CA 1
ATOM 4610 C C . GLU A 1 607 ? 14.931 -7.476 -14.929 1.00 84.12 607 GLU A C 1
ATOM 4612 O O . GLU A 1 607 ? 14.903 -8.332 -15.822 1.00 84.12 607 GLU A O 1
ATOM 4617 N N . CYS A 1 608 ? 15.832 -7.551 -13.947 1.00 77.25 608 CYS A N 1
ATOM 4618 C CA . CYS A 1 608 ? 16.739 -8.694 -13.804 1.00 77.25 608 CYS A CA 1
ATOM 4619 C C . CYS A 1 608 ? 16.046 -9.967 -13.289 1.00 77.25 608 CYS A C 1
ATOM 4621 O O . CYS A 1 608 ? 16.697 -11.006 -13.240 1.00 77.25 608 CYS A O 1
ATOM 4623 N N . LYS A 1 609 ? 14.771 -9.889 -12.871 1.00 80.06 609 LYS A N 1
ATOM 4624 C CA . LYS A 1 609 ? 13.959 -10.958 -12.241 1.00 80.06 609 LYS A CA 1
ATOM 4625 C C . LYS A 1 609 ? 14.506 -11.492 -10.899 1.00 80.06 609 LYS A C 1
ATOM 4627 O O . LYS A 1 609 ? 13.755 -12.075 -10.126 1.00 80.06 609 LYS A O 1
ATOM 4632 N N . GLU A 1 610 ? 15.766 -11.211 -10.564 1.00 77.38 610 GLU A N 1
ATOM 4633 C CA . GLU A 1 610 ? 16.451 -11.743 -9.380 1.00 77.38 610 GLU A CA 1
ATOM 4634 C C . GLU A 1 610 ? 16.564 -10.788 -8.180 1.00 77.38 610 GLU A C 1
ATOM 4636 O O . GLU A 1 610 ? 16.693 -11.266 -7.051 1.00 77.38 610 GLU A O 1
ATOM 4641 N N . CYS A 1 611 ? 16.525 -9.467 -8.378 1.00 68.25 611 CYS A N 1
ATOM 4642 C CA . CYS A 1 611 ? 16.702 -8.505 -7.285 1.00 68.25 611 CYS A CA 1
ATOM 4643 C C . CYS A 1 611 ? 15.408 -8.239 -6.496 1.00 68.25 611 CYS A C 1
ATOM 4645 O O . CYS A 1 611 ? 14.310 -8.555 -6.962 1.00 68.25 611 CYS A O 1
ATOM 4647 N N . ARG A 1 612 ? 15.538 -7.605 -5.319 1.00 60.16 612 ARG A N 1
ATOM 4648 C CA . ARG A 1 612 ? 14.427 -7.322 -4.388 1.00 60.16 612 ARG A CA 1
ATOM 4649 C C . ARG A 1 612 ? 13.246 -6.614 -5.069 1.00 60.16 612 ARG A C 1
ATOM 4651 O O . ARG A 1 612 ? 12.107 -7.059 -4.960 1.00 60.16 612 ARG A O 1
ATOM 4658 N N . HIS A 1 613 ? 13.539 -5.591 -5.874 1.00 73.88 613 HIS A N 1
ATOM 4659 C CA . HIS A 1 613 ? 12.540 -4.833 -6.636 1.00 73.88 613 HIS A CA 1
ATOM 4660 C C . HIS A 1 613 ? 11.870 -5.663 -7.740 1.00 73.88 613 HIS A C 1
ATOM 4662 O O . HIS A 1 613 ? 10.696 -5.471 -8.011 1.00 73.88 613 HIS A O 1
ATOM 4668 N N . CYS A 1 614 ? 12.575 -6.608 -8.372 1.00 70.50 614 CYS A N 1
ATOM 4669 C CA . CYS A 1 614 ? 11.986 -7.445 -9.427 1.00 70.50 614 CYS A CA 1
ATOM 4670 C C . CYS A 1 614 ? 11.131 -8.600 -8.892 1.00 70.50 614 CYS A C 1
ATOM 4672 O O . CYS A 1 614 ? 10.189 -9.011 -9.573 1.00 70.50 614 CYS A O 1
ATOM 4674 N N . LYS A 1 615 ? 11.463 -9.128 -7.707 1.00 68.94 615 LYS A N 1
ATOM 4675 C CA . LYS A 1 615 ? 10.716 -10.212 -7.050 1.00 68.94 615 LYS A CA 1
ATOM 4676 C C . LYS A 1 615 ? 9.452 -9.714 -6.348 1.00 68.94 615 LYS A C 1
ATOM 4678 O O . LYS A 1 615 ? 8.442 -10.405 -6.386 1.00 68.94 615 LYS A O 1
ATOM 4683 N N . SER A 1 616 ? 9.475 -8.500 -5.796 1.00 68.38 616 SER A N 1
ATOM 4684 C CA . SER A 1 616 ? 8.272 -7.806 -5.318 1.00 68.38 616 SER A CA 1
ATOM 4685 C C . SER A 1 616 ? 7.279 -7.551 -6.457 1.00 68.38 616 SER A C 1
ATOM 4687 O O . SER A 1 616 ? 7.680 -7.057 -7.506 1.00 68.38 616 SER A O 1
ATOM 4689 N N . GLU A 1 617 ? 5.987 -7.841 -6.280 1.00 65.75 617 GLU A N 1
ATOM 4690 C CA . GLU A 1 617 ? 4.935 -7.443 -7.238 1.00 65.75 617 GLU A CA 1
ATOM 4691 C C . GLU A 1 617 ? 4.588 -5.937 -7.165 1.00 65.75 617 GLU A C 1
ATOM 4693 O O . GLU A 1 617 ? 3.927 -5.422 -8.062 1.00 65.75 617 GLU A O 1
ATOM 4698 N N . GLU A 1 618 ? 5.069 -5.213 -6.146 1.00 64.12 618 GLU A N 1
ATOM 4699 C CA . GLU A 1 618 ? 4.671 -3.823 -5.848 1.00 64.12 618 GLU A CA 1
ATOM 4700 C C . GLU A 1 618 ? 5.584 -2.735 -6.460 1.00 64.12 618 GLU A C 1
ATOM 4702 O O . GLU A 1 618 ? 5.238 -1.557 -6.405 1.00 64.12 618 GLU A O 1
ATOM 4707 N N . SER A 1 619 ? 6.737 -3.082 -7.050 1.00 76.06 619 SER A N 1
ATOM 4708 C CA . SER A 1 619 ? 7.656 -2.109 -7.678 1.00 76.06 619 SER A CA 1
ATOM 4709 C C . SER A 1 619 ? 8.277 -2.636 -8.976 1.00 76.06 619 SER A C 1
ATOM 4711 O O . SER A 1 619 ? 8.356 -3.845 -9.210 1.00 76.06 619 SER A O 1
ATOM 4713 N N . ASN A 1 620 ? 8.741 -1.714 -9.823 1.00 78.56 620 ASN A N 1
ATOM 4714 C CA . ASN A 1 620 ? 9.546 -1.998 -11.012 1.00 78.56 620 ASN A CA 1
ATOM 4715 C C . ASN A 1 620 ? 10.953 -1.363 -10.961 1.00 78.56 620 ASN A C 1
ATOM 4717 O O . ASN A 1 620 ? 11.689 -1.446 -11.947 1.00 78.56 620 ASN A O 1
ATOM 4721 N N . MET A 1 621 ? 11.345 -0.751 -9.835 1.00 78.12 621 MET A N 1
ATOM 4722 C CA . MET A 1 621 ? 12.597 0.003 -9.652 1.00 78.12 621 MET A CA 1
ATOM 4723 C C . MET A 1 621 ? 13.830 -0.906 -9.503 1.00 78.12 621 MET A C 1
ATOM 4725 O O . MET A 1 621 ? 14.591 -0.823 -8.542 1.00 78.12 621 MET A O 1
ATOM 4729 N N . CYS A 1 622 ? 14.021 -1.808 -10.468 1.00 78.81 622 CYS A N 1
ATOM 4730 C CA . CYS A 1 622 ? 15.092 -2.796 -10.517 1.00 78.81 622 CYS A CA 1
ATOM 4731 C C . CYS A 1 622 ? 16.467 -2.204 -10.176 1.00 78.81 622 CYS A C 1
ATOM 4733 O O . CYS A 1 622 ? 16.853 -1.170 -10.714 1.00 78.81 622 CYS A O 1
ATOM 4735 N N . ASP A 1 623 ? 17.261 -2.916 -9.369 1.00 72.56 623 ASP A N 1
ATOM 4736 C CA . ASP A 1 623 ? 18.603 -2.470 -8.962 1.00 72.56 623 ASP A CA 1
ATOM 4737 C C . ASP A 1 623 ? 19.571 -2.274 -10.148 1.00 72.56 623 ASP A C 1
ATOM 4739 O O . ASP A 1 623 ? 20.564 -1.563 -10.011 1.00 72.56 623 ASP A O 1
ATOM 4743 N N . LEU A 1 624 ? 19.250 -2.805 -11.339 1.00 69.00 624 LEU A N 1
ATOM 4744 C CA . LEU A 1 624 ? 19.931 -2.454 -12.593 1.00 69.00 624 LEU A CA 1
ATOM 4745 C C . LEU A 1 624 ? 19.918 -0.942 -12.871 1.00 69.00 624 LEU A C 1
ATOM 4747 O O . LEU A 1 624 ? 20.901 -0.420 -13.380 1.00 69.00 624 LEU A O 1
ATOM 4751 N N . LEU A 1 625 ? 18.859 -0.222 -12.481 1.00 58.41 625 LEU A N 1
ATOM 4752 C CA . LEU A 1 625 ? 18.752 1.237 -12.609 1.00 58.41 625 LEU A CA 1
ATOM 4753 C C . LEU A 1 625 ? 19.875 1.980 -11.855 1.00 58.41 625 LEU A C 1
ATOM 4755 O O . LEU A 1 625 ? 20.187 3.125 -12.176 1.00 58.41 625 LEU A O 1
ATOM 4759 N N . ARG A 1 626 ? 20.491 1.332 -10.853 1.00 53.09 626 ARG A N 1
ATOM 4760 C CA . ARG A 1 626 ? 21.588 1.873 -10.034 1.00 53.09 626 ARG A CA 1
ATOM 4761 C C . ARG A 1 626 ? 22.982 1.523 -10.580 1.00 53.09 626 ARG A C 1
ATOM 4763 O O . ARG A 1 626 ? 23.974 1.983 -10.017 1.00 53.09 626 ARG A O 1
ATOM 4770 N N . ILE A 1 627 ? 23.084 0.738 -11.658 1.00 52.31 627 ILE A N 1
ATOM 4771 C CA . ILE A 1 627 ? 24.367 0.370 -12.271 1.00 52.31 627 ILE A CA 1
ATOM 4772 C C . ILE A 1 627 ? 24.765 1.428 -13.312 1.00 52.31 627 ILE A C 1
ATOM 4774 O O . ILE A 1 627 ? 24.128 1.578 -14.353 1.00 52.31 627 ILE A O 1
ATOM 4778 N N . ASN A 1 628 ? 25.865 2.135 -13.052 1.00 49.69 628 ASN A N 1
ATOM 4779 C CA . ASN A 1 628 ? 26.557 2.931 -14.068 1.00 49.69 628 ASN A CA 1
ATOM 4780 C C . ASN A 1 628 ? 27.570 2.047 -14.806 1.00 49.69 628 ASN A C 1
ATOM 4782 O O . ASN A 1 628 ? 28.267 1.251 -14.173 1.00 49.69 628 ASN A O 1
ATOM 4786 N N . THR A 1 629 ? 27.668 2.195 -16.129 1.00 44.38 629 THR A N 1
ATOM 4787 C CA . THR A 1 629 ? 28.610 1.428 -16.957 1.00 44.38 629 THR A CA 1
ATOM 4788 C C . THR A 1 629 ? 29.333 2.349 -17.936 1.00 44.38 629 THR A C 1
ATOM 4790 O O . THR A 1 629 ? 28.733 2.937 -18.829 1.00 44.38 629 THR A O 1
ATOM 4793 N N . ASP A 1 630 ? 30.659 2.439 -17.821 1.00 46.44 630 ASP A N 1
ATOM 4794 C CA . ASP A 1 630 ? 31.505 3.213 -18.748 1.00 46.44 630 ASP A CA 1
ATOM 4795 C C . ASP A 1 630 ? 31.717 2.484 -20.097 1.00 46.44 630 ASP A C 1
ATOM 4797 O O . ASP A 1 630 ? 32.772 2.609 -20.726 1.00 46.44 630 ASP A O 1
ATOM 4801 N N . ARG A 1 631 ? 30.772 1.620 -20.494 1.00 51.19 631 ARG A N 1
ATOM 4802 C CA . ARG A 1 631 ? 30.905 0.617 -21.559 1.00 51.19 631 ARG A CA 1
ATOM 4803 C C . ARG A 1 631 ? 29.598 0.472 -22.334 1.00 51.19 631 ARG A C 1
ATOM 4805 O O . ARG A 1 631 ? 28.524 0.494 -21.752 1.00 51.19 631 ARG A O 1
ATOM 4812 N N . GLY A 1 632 ? 29.725 0.286 -23.644 1.00 50.75 632 GLY A N 1
ATOM 4813 C CA . GLY A 1 632 ? 28.617 0.018 -24.565 1.00 50.75 632 GLY A CA 1
ATOM 4814 C C . GLY A 1 632 ? 28.941 0.489 -25.982 1.00 50.75 632 GLY A C 1
ATOM 4815 O O . GLY A 1 632 ? 28.774 -0.261 -26.938 1.00 50.75 632 GLY A O 1
ATOM 4816 N N . VAL A 1 633 ? 29.505 1.696 -26.090 1.00 52.47 633 VAL A N 1
ATOM 4817 C CA . VAL A 1 633 ? 29.947 2.333 -27.339 1.00 52.47 633 VAL A CA 1
ATOM 4818 C C . VAL A 1 633 ? 31.252 3.099 -27.090 1.00 52.47 633 VAL A C 1
ATOM 4820 O O . VAL A 1 633 ? 31.335 3.903 -26.154 1.00 52.47 633 VAL A O 1
ATOM 4823 N N . MET A 1 634 ? 32.260 2.855 -27.925 1.00 49.06 634 MET A N 1
ATOM 4824 C CA . MET A 1 634 ? 33.517 3.603 -27.980 1.00 49.06 634 MET A CA 1
ATOM 4825 C C . MET A 1 634 ? 33.473 4.598 -29.142 1.00 49.06 634 MET A C 1
ATOM 4827 O O . MET A 1 634 ? 33.055 4.261 -30.249 1.00 49.06 634 MET A O 1
ATOM 4831 N N . LEU A 1 635 ? 33.916 5.826 -28.884 1.00 52.75 635 LEU A N 1
ATOM 4832 C CA . LEU A 1 635 ? 33.961 6.910 -29.860 1.00 52.75 635 LEU A CA 1
ATOM 4833 C C . LEU A 1 635 ? 35.308 6.929 -30.599 1.00 52.75 635 LEU A C 1
ATOM 4835 O O . LEU A 1 635 ? 36.327 6.478 -30.071 1.00 52.75 635 LEU A O 1
ATOM 4839 N N . ASN A 1 636 ? 35.327 7.528 -31.793 1.00 46.59 636 ASN A N 1
ATOM 4840 C CA . ASN A 1 636 ? 36.496 7.600 -32.685 1.00 46.59 636 ASN A CA 1
ATOM 4841 C C . ASN A 1 636 ? 37.759 8.231 -32.068 1.00 46.59 636 ASN A C 1
ATOM 4843 O O . ASN A 1 636 ? 38.862 8.044 -32.580 1.00 46.59 636 ASN A O 1
ATOM 4847 N N . ASP A 1 637 ? 37.622 8.992 -30.980 1.00 46.19 637 ASP A N 1
ATOM 4848 C CA . ASP A 1 637 ? 38.737 9.620 -30.265 1.00 46.19 637 ASP A CA 1
ATOM 4849 C C . ASP A 1 637 ? 39.313 8.761 -29.118 1.00 46.19 637 ASP A C 1
ATOM 4851 O O . ASP A 1 637 ? 40.195 9.212 -28.382 1.00 46.19 637 ASP A O 1
ATOM 4855 N N . GLY A 1 638 ? 38.829 7.523 -28.971 1.00 48.06 638 GLY A N 1
ATOM 4856 C CA . GLY A 1 638 ? 39.269 6.558 -27.966 1.00 48.06 638 GLY A CA 1
ATOM 4857 C C . GLY A 1 638 ? 38.616 6.716 -26.589 1.00 48.06 638 GLY A C 1
ATOM 4858 O O . GLY A 1 638 ? 38.983 5.982 -25.669 1.00 48.06 638 GLY A O 1
ATOM 4859 N N . LYS A 1 639 ? 37.660 7.639 -26.413 1.00 50.59 639 LYS A N 1
ATOM 4860 C CA . LYS A 1 639 ? 36.831 7.703 -25.199 1.00 50.59 639 LYS A CA 1
ATOM 4861 C C . LYS A 1 639 ? 35.647 6.741 -25.302 1.00 50.59 639 LYS A C 1
ATOM 4863 O O . LYS A 1 639 ? 35.054 6.592 -26.368 1.00 50.59 639 LYS A O 1
ATOM 4868 N N . SER A 1 640 ? 35.240 6.140 -24.186 1.00 51.59 640 SER A N 1
ATOM 4869 C CA . SER A 1 640 ? 33.877 5.615 -24.081 1.00 51.59 640 SER A CA 1
ATOM 4870 C C . SER A 1 640 ? 32.889 6.776 -23.957 1.00 51.59 640 SER A C 1
ATOM 4872 O O . SER A 1 640 ? 33.175 7.782 -23.301 1.00 51.59 640 SER A O 1
ATOM 4874 N N . SER A 1 641 ? 31.712 6.639 -24.569 1.00 51.25 641 SER A N 1
ATOM 4875 C CA . SER A 1 641 ? 30.568 7.476 -24.199 1.00 51.25 641 SER A CA 1
ATOM 4876 C C . SER A 1 641 ? 30.107 7.036 -22.798 1.00 51.25 641 SER A C 1
ATOM 4878 O O . SER A 1 641 ? 29.840 5.848 -22.615 1.00 51.25 641 SER A O 1
ATOM 4880 N N . PRO A 1 642 ? 30.028 7.926 -21.792 1.00 48.84 642 PRO A N 1
ATOM 4881 C CA . PRO A 1 642 ? 29.601 7.542 -20.449 1.00 48.84 642 PRO A CA 1
ATOM 4882 C C . PRO A 1 642 ? 28.094 7.254 -20.427 1.00 48.84 642 PRO A C 1
ATOM 4884 O O . PRO A 1 642 ? 27.283 8.125 -20.763 1.00 48.84 642 PRO A O 1
ATOM 4887 N N . PHE A 1 643 ? 27.707 6.044 -20.010 1.00 49.06 643 PHE A N 1
ATOM 4888 C CA . PHE A 1 643 ? 26.307 5.626 -19.958 1.00 49.06 643 PHE A CA 1
ATOM 4889 C C . PHE A 1 643 ? 25.761 5.535 -18.531 1.00 49.06 643 PHE A C 1
ATOM 4891 O O . PHE A 1 643 ? 26.342 4.945 -17.620 1.00 49.06 643 PHE A O 1
ATOM 4898 N N . THR A 1 644 ? 24.563 6.092 -18.379 1.00 44.41 644 THR A N 1
ATOM 4899 C CA . THR A 1 644 ? 23.665 5.890 -17.240 1.00 44.41 644 THR A CA 1
ATOM 4900 C C . THR A 1 644 ? 22.452 5.156 -17.790 1.00 44.41 644 THR A C 1
ATOM 4902 O O . THR A 1 644 ? 21.912 5.596 -18.805 1.00 44.41 644 THR A O 1
ATOM 4905 N N . ILE A 1 645 ? 22.000 4.083 -17.135 1.00 47.41 645 ILE A N 1
ATOM 4906 C CA . ILE A 1 645 ? 20.941 3.196 -17.660 1.00 47.41 645 ILE A CA 1
ATOM 4907 C C . ILE A 1 645 ? 19.614 3.921 -17.982 1.00 47.41 645 ILE A C 1
ATOM 4909 O O . ILE A 1 645 ? 18.892 3.479 -18.871 1.00 47.41 645 ILE A O 1
ATOM 4913 N N . LEU A 1 646 ? 19.364 5.100 -17.391 1.00 48.81 646 LEU A N 1
ATOM 4914 C CA . LEU A 1 646 ? 18.266 6.011 -17.765 1.00 48.81 646 LEU A CA 1
ATOM 4915 C C . LEU A 1 646 ? 18.241 6.453 -19.249 1.00 48.81 646 LEU A C 1
ATOM 4917 O O . LEU A 1 646 ? 17.228 6.992 -19.686 1.00 48.81 646 LEU A O 1
ATOM 4921 N N . LEU A 1 647 ? 19.322 6.273 -20.011 1.00 54.78 647 LEU A N 1
ATOM 4922 C CA . LEU A 1 647 ? 19.374 6.536 -21.452 1.00 54.78 647 LEU A CA 1
ATOM 4923 C C . LEU A 1 647 ? 20.106 5.386 -22.158 1.00 54.78 647 LEU A C 1
ATOM 4925 O O . LEU A 1 647 ? 21.326 5.428 -22.336 1.00 54.78 647 LEU A O 1
ATOM 4929 N N . ALA A 1 648 ? 19.352 4.357 -22.551 1.00 64.31 648 ALA A N 1
ATOM 4930 C CA . ALA A 1 648 ? 19.818 3.352 -23.503 1.00 64.31 648 ALA A CA 1
ATOM 4931 C C . ALA A 1 648 ? 20.079 4.054 -24.853 1.00 64.31 648 ALA A C 1
ATOM 4933 O O . ALA A 1 648 ? 19.141 4.646 -25.383 1.00 64.31 648 ALA A O 1
ATOM 4934 N N . PRO A 1 649 ? 21.305 4.039 -25.412 1.00 78.06 649 PRO A N 1
ATOM 4935 C CA . PRO A 1 649 ? 21.716 4.975 -26.464 1.00 78.06 649 PRO A CA 1
ATOM 4936 C C . PRO A 1 649 ? 21.194 4.579 -27.851 1.00 78.06 649 PRO A C 1
ATOM 4938 O O . PRO A 1 649 ? 21.934 4.148 -28.733 1.00 78.06 649 PRO A O 1
ATOM 4941 N N . THR A 1 650 ? 19.883 4.711 -28.039 1.00 89.06 650 THR A N 1
ATOM 4942 C CA . THR A 1 650 ? 19.166 4.243 -29.228 1.00 89.06 650 THR A CA 1
ATOM 4943 C C . THR A 1 650 ? 19.267 5.183 -30.422 1.00 89.06 650 THR A C 1
ATOM 4945 O O . THR A 1 650 ? 18.772 4.839 -31.490 1.00 89.06 650 THR A O 1
ATOM 4948 N N . PHE A 1 651 ? 19.938 6.333 -30.303 1.00 91.56 651 PHE A N 1
ATOM 4949 C CA . PHE A 1 651 ? 20.365 7.137 -31.455 1.00 91.56 651 PHE A CA 1
ATOM 4950 C C . PHE A 1 651 ? 21.659 6.555 -32.068 1.00 91.56 651 PHE A C 1
ATOM 4952 O O . PHE A 1 651 ? 22.643 7.260 -32.290 1.00 91.56 651 PHE A O 1
ATOM 4959 N N . SER A 1 652 ? 21.654 5.240 -32.296 1.00 89.56 652 SER A N 1
ATOM 4960 C CA . SER A 1 652 ? 22.750 4.417 -32.812 1.00 89.56 652 SER A CA 1
ATOM 4961 C C . SER A 1 652 ? 22.172 3.202 -33.535 1.00 89.56 652 SER A C 1
ATOM 4963 O O . SER A 1 652 ? 21.214 2.606 -33.043 1.00 89.56 652 SER A O 1
ATOM 4965 N N . GLU A 1 653 ? 22.753 2.809 -34.672 1.00 87.62 653 GLU A N 1
ATOM 4966 C CA . GLU A 1 653 ? 22.366 1.603 -35.417 1.00 87.62 653 GLU A CA 1
ATOM 4967 C C . GLU A 1 653 ? 22.465 0.344 -34.558 1.00 87.62 653 GLU A C 1
ATOM 4969 O O . GLU A 1 653 ? 21.612 -0.533 -34.666 1.00 87.62 653 GLU A O 1
ATOM 4974 N N . TYR A 1 654 ? 23.485 0.255 -33.699 1.00 86.62 654 TYR A N 1
ATOM 4975 C CA . TYR A 1 654 ? 23.568 -0.797 -32.693 1.00 86.62 654 TYR A CA 1
ATOM 4976 C C . TYR A 1 654 ? 23.896 -0.237 -31.314 1.00 86.62 654 TYR A C 1
ATOM 4978 O O . TYR A 1 654 ? 24.607 0.756 -31.165 1.00 86.62 654 TYR A O 1
ATOM 4986 N N . THR A 1 655 ? 23.408 -0.926 -30.288 1.00 87.62 655 THR A N 1
ATOM 4987 C CA . THR A 1 655 ? 23.687 -0.623 -28.881 1.00 87.62 655 THR A CA 1
ATOM 4988 C C . THR A 1 655 ? 23.893 -1.915 -28.103 1.00 87.62 655 THR A C 1
ATOM 4990 O O . THR A 1 655 ? 23.163 -2.885 -28.314 1.00 87.62 655 THR A O 1
ATOM 4993 N N . VAL A 1 656 ? 24.848 -1.921 -27.170 1.00 82.12 656 VAL A N 1
ATOM 4994 C CA . VAL A 1 656 ? 24.904 -2.927 -26.098 1.00 82.12 656 VAL A CA 1
ATOM 4995 C C . VAL A 1 656 ? 24.096 -2.411 -24.915 1.00 82.12 656 VAL A C 1
ATOM 4997 O O . VAL A 1 656 ? 24.200 -1.242 -24.548 1.00 82.12 656 VAL A O 1
ATOM 5000 N N . VAL A 1 657 ? 23.279 -3.277 -24.330 1.00 81.62 657 VAL A N 1
ATOM 5001 C CA . VAL A 1 657 ? 22.503 -3.021 -23.113 1.00 81.62 657 VAL A CA 1
ATOM 5002 C C . VAL A 1 657 ? 22.495 -4.282 -22.251 1.00 81.62 657 VAL A C 1
ATOM 5004 O O . VAL A 1 657 ? 22.649 -5.395 -22.751 1.00 81.62 657 VAL A O 1
ATOM 5007 N N . HIS A 1 658 ? 22.299 -4.139 -20.942 1.00 84.00 658 HIS A N 1
ATOM 5008 C CA . HIS A 1 658 ? 22.102 -5.300 -20.075 1.00 84.00 658 HIS A CA 1
ATOM 5009 C C . HIS A 1 658 ? 20.828 -6.062 -20.501 1.00 84.00 658 HIS A C 1
ATOM 5011 O O . HIS A 1 658 ? 19.802 -5.442 -20.770 1.00 84.00 658 HIS A O 1
ATOM 5017 N N . ALA A 1 659 ? 20.851 -7.397 -20.528 1.00 83.94 659 ALA A N 1
ATOM 5018 C CA . ALA A 1 659 ? 19.741 -8.266 -20.944 1.00 83.94 659 ALA A CA 1
ATOM 5019 C C . ALA A 1 659 ? 18.458 -8.004 -20.143 1.00 83.94 659 ALA A C 1
ATOM 5021 O O . ALA A 1 659 ? 17.346 -8.055 -20.666 1.00 83.94 659 ALA A O 1
ATOM 5022 N N . GLY A 1 660 ? 18.626 -7.658 -18.864 1.00 82.94 660 GLY A N 1
ATOM 5023 C CA . GLY A 1 660 ? 17.547 -7.207 -17.992 1.00 82.94 660 GLY A CA 1
ATOM 5024 C C . GLY A 1 660 ? 16.879 -5.895 -18.425 1.00 82.94 660 GLY A C 1
ATOM 5025 O O . GLY A 1 660 ? 15.835 -5.579 -17.886 1.00 82.94 660 GLY A O 1
ATOM 5026 N N . CYS A 1 661 ? 17.400 -5.157 -19.400 1.00 86.19 661 CYS A N 1
ATOM 5027 C CA . CYS A 1 661 ? 16.798 -3.934 -19.945 1.00 86.19 661 CYS A CA 1
ATOM 5028 C C . CYS A 1 661 ? 16.191 -4.152 -21.350 1.00 86.19 661 CYS A C 1
ATOM 5030 O O . CYS A 1 661 ? 15.933 -3.190 -22.070 1.00 86.19 661 CYS A O 1
ATOM 5032 N N . VAL A 1 662 ? 15.985 -5.412 -21.764 1.00 88.75 662 VAL A N 1
ATOM 5033 C CA . VAL A 1 662 ? 15.529 -5.790 -23.114 1.00 88.75 662 VAL A CA 1
ATOM 5034 C C . VAL A 1 662 ? 14.259 -6.640 -23.043 1.00 88.75 662 VAL A C 1
ATOM 5036 O O . VAL A 1 662 ? 14.286 -7.782 -22.571 1.00 88.75 662 VAL A O 1
ATOM 5039 N N . ALA A 1 663 ? 13.144 -6.089 -23.526 1.00 91.44 663 ALA A N 1
ATOM 5040 C CA . ALA A 1 663 ? 11.847 -6.760 -23.578 1.00 91.44 663 ALA A CA 1
ATOM 5041 C C . ALA A 1 663 ? 11.656 -7.494 -24.918 1.00 91.44 663 ALA A C 1
ATOM 5043 O O . ALA A 1 663 ? 11.591 -6.854 -25.967 1.00 91.44 663 ALA A O 1
ATOM 5044 N N . LYS A 1 664 ? 11.544 -8.831 -24.879 1.00 93.19 664 LYS A N 1
ATOM 5045 C CA . LYS A 1 664 ? 11.257 -9.696 -26.042 1.00 93.19 664 LYS A CA 1
ATOM 5046 C C . LYS A 1 664 ? 9.791 -9.572 -26.441 1.00 93.19 664 LYS A C 1
ATOM 5048 O O . LYS A 1 664 ? 8.918 -9.980 -25.680 1.00 93.19 664 LYS A O 1
ATOM 5053 N N . ILE A 1 665 ? 9.518 -9.024 -27.622 1.00 91.88 665 ILE A N 1
ATOM 5054 C CA . ILE A 1 665 ? 8.153 -8.807 -28.119 1.00 91.88 665 ILE A CA 1
ATOM 5055 C C . ILE A 1 665 ? 7.780 -9.813 -29.213 1.00 91.88 665 ILE A C 1
ATOM 5057 O O . ILE A 1 665 ? 8.615 -10.547 -29.739 1.00 91.88 665 ILE A O 1
ATOM 5061 N N . ASN A 1 666 ? 6.500 -9.845 -29.584 1.00 88.31 666 ASN A N 1
ATOM 5062 C CA . ASN A 1 666 ? 6.042 -10.635 -30.723 1.00 88.31 666 ASN A CA 1
ATOM 5063 C C . ASN A 1 666 ? 6.638 -10.071 -32.034 1.00 88.31 666 ASN A C 1
ATOM 5065 O O . ASN A 1 666 ? 6.422 -8.891 -32.313 1.00 88.31 666 ASN A O 1
ATOM 5069 N N . PRO A 1 667 ? 7.317 -10.870 -32.882 1.00 87.19 667 PRO A N 1
ATOM 5070 C CA . PRO A 1 667 ? 7.909 -10.377 -34.129 1.00 87.19 667 PRO A CA 1
ATOM 5071 C C . PRO A 1 667 ? 6.884 -9.919 -35.182 1.00 87.19 667 PRO A C 1
ATOM 5073 O O . PRO A 1 667 ? 7.253 -9.257 -36.148 1.00 87.19 667 PRO A O 1
ATOM 5076 N N . ALA A 1 668 ? 5.594 -10.222 -34.997 1.00 87.31 668 ALA A N 1
ATOM 5077 C CA . ALA A 1 668 ? 4.506 -9.658 -35.797 1.00 87.31 668 ALA A CA 1
ATOM 5078 C C . ALA A 1 668 ? 4.076 -8.238 -35.359 1.00 87.31 668 ALA A C 1
ATOM 5080 O O . ALA A 1 668 ? 3.177 -7.665 -35.976 1.00 87.31 668 ALA A O 1
ATOM 5081 N N . ALA A 1 669 ? 4.667 -7.676 -34.298 1.00 87.06 669 ALA A N 1
ATOM 5082 C CA . ALA A 1 669 ? 4.411 -6.304 -33.875 1.00 87.06 669 ALA A CA 1
ATOM 5083 C C . ALA A 1 669 ? 5.196 -5.296 -34.751 1.00 87.06 669 ALA A C 1
ATOM 5085 O O . ALA A 1 669 ? 6.402 -5.474 -34.945 1.00 87.06 669 ALA A O 1
ATOM 5086 N N . PRO A 1 670 ? 4.548 -4.231 -35.260 1.00 89.12 670 PRO A N 1
ATOM 5087 C CA . PRO A 1 670 ? 5.203 -3.170 -36.025 1.00 89.12 670 PRO A CA 1
ATOM 5088 C C . PRO A 1 670 ? 6.143 -2.351 -35.127 1.00 89.12 670 PRO A C 1
ATOM 5090 O O . PRO A 1 670 ? 5.690 -1.562 -34.295 1.00 89.12 670 PRO A O 1
ATOM 5093 N N . LEU A 1 671 ? 7.458 -2.569 -35.265 1.00 87.62 671 LEU A N 1
ATOM 5094 C CA . LEU A 1 671 ? 8.512 -1.942 -34.445 1.00 87.62 671 LEU A CA 1
ATOM 5095 C C . LEU A 1 671 ? 8.509 -0.405 -34.521 1.00 87.62 671 LEU A C 1
ATOM 5097 O O . LEU A 1 671 ? 8.870 0.251 -33.550 1.00 87.62 671 LEU A O 1
ATOM 5101 N N . ASP A 1 672 ? 8.052 0.140 -35.644 1.00 83.38 672 ASP A N 1
ATOM 5102 C 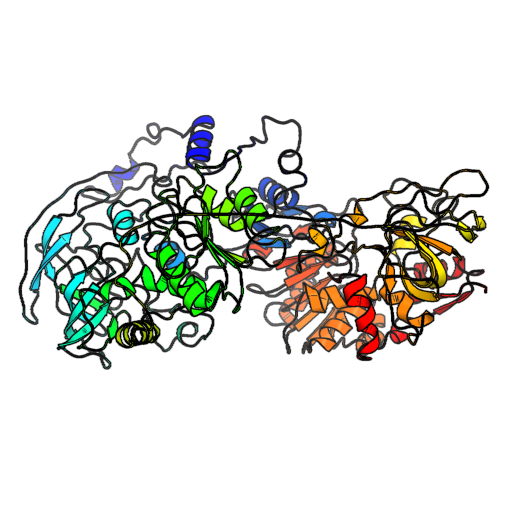CA . ASP A 1 672 ? 7.781 1.552 -35.923 1.00 83.38 672 ASP A CA 1
ATOM 5103 C C . ASP A 1 672 ? 6.649 2.155 -35.072 1.00 83.38 672 ASP A C 1
ATOM 5105 O O . ASP A 1 672 ? 6.616 3.364 -34.857 1.00 83.38 672 ASP A O 1
ATOM 5109 N N . ILE A 1 673 ? 5.742 1.320 -34.556 1.00 86.94 673 ILE A N 1
ATOM 5110 C CA . ILE A 1 673 ? 4.594 1.739 -33.739 1.00 86.94 673 ILE A CA 1
ATOM 5111 C C . ILE A 1 673 ? 4.793 1.361 -32.264 1.00 86.94 673 ILE A C 1
ATOM 5113 O O . ILE A 1 673 ? 4.403 2.119 -31.378 1.00 86.94 673 ILE A O 1
ATOM 5117 N N . VAL A 1 674 ? 5.423 0.219 -31.960 1.00 88.81 674 VAL A N 1
ATOM 5118 C CA . VAL A 1 674 ? 5.643 -0.203 -30.562 1.00 88.81 674 VAL A CA 1
ATOM 5119 C C . VAL A 1 674 ? 6.878 0.418 -29.897 1.00 88.81 674 VAL A C 1
ATOM 5121 O O . VAL A 1 674 ? 6.979 0.360 -28.674 1.00 88.81 674 VAL A O 1
ATOM 5124 N N . CYS A 1 675 ? 7.782 1.076 -30.635 1.00 86.00 675 CYS A N 1
ATOM 5125 C CA . CYS A 1 675 ? 8.964 1.740 -30.059 1.00 86.00 675 CYS A CA 1
ATOM 5126 C C . CYS A 1 675 ? 8.633 2.816 -29.007 1.00 86.00 675 CYS A C 1
ATOM 5128 O O . CYS A 1 675 ? 9.418 3.054 -28.093 1.00 86.00 675 CYS A O 1
ATOM 5130 N N . VAL A 1 676 ? 7.457 3.446 -29.098 1.00 87.50 676 VAL A N 1
ATOM 5131 C CA . VAL A 1 676 ? 6.983 4.460 -28.136 1.00 87.50 676 VAL A CA 1
ATOM 5132 C C . VAL A 1 676 ? 6.436 3.862 -26.825 1.00 87.50 676 VAL A C 1
ATOM 5134 O O . VAL A 1 676 ? 6.129 4.606 -25.890 1.00 87.50 676 VAL A O 1
ATOM 5137 N N . LEU A 1 677 ? 6.362 2.527 -26.706 1.00 88.75 677 LEU A N 1
ATOM 5138 C CA . LEU A 1 677 ? 6.029 1.839 -25.452 1.00 88.75 677 LEU A CA 1
ATOM 5139 C C . LEU A 1 677 ? 7.194 1.785 -24.451 1.00 88.75 677 LEU A C 1
ATOM 5141 O O . LEU A 1 677 ? 6.933 1.591 -23.265 1.00 88.75 677 LEU A O 1
ATOM 5145 N N . SER A 1 678 ? 8.458 1.967 -24.855 1.00 85.25 678 SER A N 1
ATOM 5146 C CA . SER A 1 678 ? 9.584 1.913 -23.902 1.00 85.25 678 SER A CA 1
ATOM 5147 C C . SER A 1 678 ? 9.783 3.199 -23.082 1.00 85.25 678 SER A C 1
ATOM 5149 O O . SER A 1 678 ? 10.718 3.276 -22.288 1.00 85.25 678 SER A O 1
ATOM 5151 N N . CYS A 1 679 ? 8.884 4.187 -23.205 1.00 88.12 679 CYS A N 1
ATOM 5152 C CA . CYS A 1 679 ? 8.787 5.318 -22.277 1.00 88.12 679 CYS A CA 1
ATOM 5153 C C . CYS A 1 679 ? 7.345 5.844 -22.130 1.00 88.12 679 CYS A C 1
ATOM 5155 O O . CYS A 1 679 ? 6.492 5.167 -21.554 1.00 88.12 679 CYS A O 1
ATOM 5157 N N . GLY A 1 680 ? 7.063 7.065 -22.599 1.00 82.69 680 GLY A N 1
ATOM 5158 C CA . GLY A 1 680 ? 6.006 7.911 -22.031 1.00 82.69 680 GLY A CA 1
ATOM 5159 C C . GLY A 1 680 ? 4.571 7.376 -22.107 1.00 82.69 680 GLY A C 1
ATOM 5160 O O . GLY A 1 680 ? 3.755 7.744 -21.261 1.00 82.69 680 GLY A O 1
ATOM 5161 N N . ILE A 1 681 ? 4.257 6.514 -23.079 1.00 91.25 681 ILE A N 1
ATOM 5162 C CA . ILE A 1 681 ? 2.916 5.925 -23.215 1.00 91.25 681 ILE A CA 1
ATOM 5163 C C . ILE A 1 681 ? 2.668 4.897 -22.105 1.00 91.25 681 ILE A C 1
ATOM 5165 O O . ILE A 1 681 ? 1.668 4.991 -21.395 1.00 91.25 681 ILE A O 1
ATOM 5169 N N . SER A 1 682 ? 3.600 3.965 -21.896 1.00 90.38 682 SER A N 1
ATOM 5170 C CA . SER A 1 682 ? 3.508 2.977 -20.812 1.00 90.38 682 SER A CA 1
ATOM 5171 C C . SER A 1 682 ? 3.536 3.653 -19.444 1.00 90.38 682 SER A C 1
ATOM 5173 O O . SER A 1 682 ? 2.752 3.285 -18.573 1.00 90.38 682 SER A O 1
ATOM 5175 N N . THR A 1 683 ? 4.332 4.717 -19.281 1.00 88.38 683 THR A N 1
ATOM 5176 C CA . THR A 1 683 ? 4.325 5.520 -18.052 1.00 88.38 683 THR A CA 1
ATOM 5177 C C . THR A 1 683 ? 2.937 6.098 -17.750 1.00 88.38 683 THR A C 1
ATOM 5179 O O . THR A 1 683 ? 2.447 5.931 -16.637 1.00 88.38 683 THR A O 1
ATOM 5182 N N . GLY A 1 684 ? 2.271 6.735 -18.722 1.00 91.75 684 GLY A N 1
ATOM 5183 C CA . GLY A 1 684 ? 0.940 7.326 -18.519 1.00 91.75 684 GLY A CA 1
ATOM 5184 C C . GLY A 1 684 ? -0.168 6.290 -18.297 1.00 91.75 684 GLY A C 1
ATOM 5185 O O . GLY A 1 684 ? -0.974 6.426 -17.371 1.00 91.75 684 GLY A O 1
ATOM 5186 N N . LEU A 1 685 ? -0.173 5.219 -19.101 1.00 92.94 685 LEU A N 1
ATOM 5187 C CA . LEU A 1 685 ? -1.102 4.095 -18.944 1.00 92.94 685 LEU A CA 1
ATOM 5188 C C . LEU A 1 685 ? -0.970 3.464 -17.556 1.00 92.94 685 LEU A C 1
ATOM 5190 O O . LEU A 1 685 ? -1.963 3.342 -16.842 1.00 92.94 685 LEU A O 1
ATOM 5194 N N . GLY A 1 686 ? 0.253 3.117 -17.150 1.00 90.94 686 GLY A N 1
ATOM 5195 C CA . GLY A 1 686 ? 0.534 2.442 -15.887 1.00 90.94 686 GLY A CA 1
ATOM 5196 C C . GLY A 1 686 ? 0.311 3.336 -14.666 1.00 90.94 686 GLY A C 1
ATOM 5197 O O . GLY A 1 686 ? -0.300 2.895 -13.694 1.00 90.94 686 GLY A O 1
ATOM 5198 N N . ALA A 1 687 ? 0.647 4.630 -14.745 1.00 93.25 687 ALA A N 1
ATOM 5199 C CA . ALA A 1 687 ? 0.291 5.615 -13.717 1.00 93.25 687 ALA A CA 1
ATOM 5200 C C . ALA A 1 687 ? -1.213 5.593 -13.386 1.00 93.25 687 ALA A C 1
ATOM 5202 O O . ALA A 1 687 ? -1.615 5.793 -12.238 1.00 93.25 687 ALA A O 1
ATOM 5203 N N . THR A 1 688 ? -2.050 5.284 -14.377 1.00 95.62 688 THR A N 1
ATOM 5204 C CA . THR A 1 688 ? -3.501 5.204 -14.199 1.00 95.62 688 THR A CA 1
ATOM 5205 C C . THR A 1 688 ? -3.963 3.793 -13.833 1.00 95.62 688 THR A C 1
ATOM 5207 O O . THR A 1 688 ? -4.611 3.609 -12.803 1.00 95.62 688 THR A O 1
ATOM 5210 N N . LEU A 1 689 ? -3.608 2.786 -14.635 1.00 93.69 689 LEU A N 1
ATOM 5211 C CA . LEU A 1 689 ? -4.077 1.401 -14.506 1.00 93.69 689 LEU A CA 1
ATOM 5212 C C . LEU A 1 689 ? -3.425 0.643 -13.338 1.00 93.69 689 LEU A C 1
ATOM 5214 O O . LEU A 1 689 ? -4.105 -0.122 -12.657 1.00 93.69 689 LEU A O 1
ATOM 5218 N N . ASN A 1 690 ? -2.139 0.883 -13.071 1.00 90.06 690 ASN A N 1
ATOM 5219 C CA . ASN A 1 690 ? -1.365 0.171 -12.052 1.00 90.06 690 ASN A CA 1
ATOM 5220 C C . ASN A 1 690 ? -1.257 0.953 -10.734 1.00 90.06 690 ASN A C 1
ATOM 5222 O O . ASN A 1 690 ? -1.142 0.338 -9.677 1.00 90.06 690 ASN A O 1
ATOM 5226 N N . VAL A 1 691 ? -1.296 2.292 -10.763 1.00 88.19 691 VAL A N 1
ATOM 5227 C CA . VAL A 1 691 ? -0.930 3.119 -9.591 1.00 88.19 691 VAL A CA 1
ATOM 5228 C C . VAL A 1 691 ? -2.108 3.889 -9.010 1.00 88.19 691 VAL A C 1
ATOM 5230 O O . VAL A 1 691 ? -2.359 3.788 -7.802 1.00 88.19 691 VAL A O 1
ATOM 5233 N N . ALA A 1 692 ? -2.851 4.619 -9.847 1.00 92.19 692 ALA A N 1
ATOM 5234 C CA . ALA A 1 692 ? -4.085 5.276 -9.432 1.00 92.19 692 ALA A CA 1
ATOM 5235 C C . ALA A 1 692 ? -5.196 4.247 -9.171 1.00 92.19 692 ALA A C 1
ATOM 5237 O O . ALA A 1 692 ? -5.897 4.363 -8.170 1.00 92.19 692 ALA A O 1
ATOM 5238 N N . LYS A 1 693 ? -5.346 3.236 -10.040 1.00 94.31 693 LYS A N 1
ATOM 5239 C CA . LYS A 1 693 ? -6.431 2.236 -10.003 1.00 94.31 693 LYS A CA 1
ATOM 5240 C C . LYS A 1 693 ? -7.812 2.911 -9.806 1.00 94.31 693 LYS A C 1
ATOM 5242 O O . LYS A 1 693 ? -8.420 2.768 -8.737 1.00 94.31 693 LYS A O 1
ATOM 5247 N N . PRO A 1 694 ? -8.279 3.743 -10.765 1.00 94.88 694 PRO A N 1
ATOM 5248 C CA . PRO A 1 694 ? -9.635 4.289 -10.733 1.00 94.88 694 PRO A CA 1
ATOM 5249 C C . PRO A 1 694 ? -10.661 3.156 -10.827 1.00 94.88 694 PRO A C 1
ATOM 5251 O O . PRO A 1 694 ? -10.477 2.194 -11.572 1.00 94.88 694 PRO A O 1
ATOM 5254 N N . GLU A 1 695 ? -11.744 3.272 -10.065 1.00 91.75 695 GLU A N 1
ATOM 5255 C CA . GLU A 1 695 ? -12.845 2.311 -10.114 1.00 91.75 695 GLU A CA 1
ATOM 5256 C C . GLU A 1 695 ? -13.787 2.626 -11.280 1.00 91.75 695 GLU A C 1
ATOM 5258 O O . GLU A 1 695 ? -13.914 3.773 -11.720 1.00 91.75 695 GLU A O 1
ATOM 5263 N N . LYS A 1 696 ? -14.490 1.609 -11.785 1.00 95.50 696 LYS A N 1
ATOM 5264 C CA . LYS A 1 696 ? -15.434 1.794 -12.888 1.00 95.50 696 LYS A CA 1
ATOM 5265 C C . LYS A 1 696 ? -16.534 2.781 -12.487 1.00 95.50 696 LYS A C 1
ATOM 5267 O O . LYS A 1 696 ? -17.324 2.514 -11.587 1.00 95.50 696 LYS A O 1
ATOM 5272 N N . GLY A 1 697 ? -16.626 3.882 -13.225 1.00 94.00 697 GLY A N 1
ATOM 5273 C CA . GLY A 1 697 ? -17.544 4.985 -12.967 1.00 94.00 697 GLY A CA 1
ATOM 5274 C C . GLY A 1 697 ? -16.949 6.145 -12.163 1.00 94.00 697 GLY A C 1
ATOM 5275 O O . GLY A 1 697 ? -17.631 7.159 -12.041 1.00 94.00 697 GLY A O 1
ATOM 5276 N N . SER A 1 698 ? -15.707 6.055 -11.673 1.00 95.56 698 SER A N 1
ATOM 5277 C CA . SER A 1 698 ? -15.073 7.136 -10.903 1.00 95.56 698 SER A CA 1
ATOM 5278 C C . SER A 1 698 ? -14.764 8.376 -11.753 1.00 95.56 698 SER A C 1
ATOM 5280 O O . SER A 1 698 ? -14.841 8.362 -12.986 1.00 95.56 698 SER A O 1
ATOM 5282 N N . SER A 1 699 ? -14.387 9.453 -11.072 1.00 98.44 699 SER A N 1
ATOM 5283 C CA . SER A 1 699 ? -13.863 10.685 -11.657 1.00 98.44 699 SER A CA 1
ATOM 5284 C C . SER A 1 699 ? -12.327 10.703 -11.652 1.00 98.44 699 SER A C 1
ATOM 5286 O O . SER A 1 699 ? -11.691 10.189 -10.728 1.00 98.44 699 SER A O 1
ATOM 5288 N N . VAL A 1 700 ? -11.716 11.270 -12.698 1.00 98.69 700 VAL A N 1
ATOM 5289 C CA . VAL A 1 700 ? -10.254 11.368 -12.852 1.00 98.69 700 VAL A CA 1
ATOM 5290 C C . VAL A 1 700 ? -9.865 12.737 -13.417 1.00 98.69 700 VAL A C 1
ATOM 5292 O O . VAL A 1 700 ? -10.406 13.145 -14.443 1.00 98.69 700 VAL A O 1
ATOM 5295 N N . ALA A 1 701 ? -8.905 13.433 -12.798 1.00 98.69 701 ALA A N 1
ATOM 5296 C CA . ALA A 1 701 ? -8.289 14.643 -13.363 1.00 98.69 701 ALA A CA 1
ATOM 5297 C C . ALA A 1 701 ? -6.881 14.363 -13.916 1.00 98.69 701 ALA A C 1
ATOM 5299 O O . ALA A 1 701 ? -6.050 13.765 -13.235 1.00 98.69 701 ALA A O 1
ATOM 5300 N N . ILE A 1 702 ? -6.596 14.831 -15.132 1.00 98.75 702 ILE A N 1
ATOM 5301 C CA . ILE A 1 702 ? -5.317 14.644 -15.830 1.00 98.75 702 ILE A CA 1
ATOM 5302 C C . ILE A 1 702 ? -4.667 16.011 -16.067 1.00 98.75 702 ILE A C 1
ATOM 5304 O O . ILE A 1 702 ? -5.161 16.805 -16.868 1.00 98.75 702 ILE A O 1
ATOM 5308 N N . PHE A 1 703 ? -3.548 16.287 -15.398 1.00 98.12 703 PHE A N 1
ATOM 5309 C CA . PHE A 1 703 ? -2.834 17.559 -15.510 1.00 98.12 703 PHE A CA 1
ATOM 5310 C C . PHE A 1 703 ? -1.714 17.458 -16.551 1.00 98.12 703 PHE A C 1
ATOM 5312 O O . PHE A 1 703 ? -0.714 16.779 -16.332 1.00 98.12 703 PHE A O 1
ATOM 5319 N N . GLY A 1 704 ? -1.866 18.170 -17.671 1.00 96.44 704 GLY A N 1
ATOM 5320 C CA . GLY A 1 704 ? -0.920 18.205 -18.788 1.00 96.44 704 GLY A CA 1
ATOM 5321 C C . GLY A 1 704 ? -1.287 17.262 -19.928 1.00 96.44 704 GLY A C 1
ATOM 5322 O O . GLY A 1 704 ? -0.984 16.074 -19.883 1.00 96.44 704 GLY A O 1
ATOM 5323 N N . LEU A 1 705 ? -1.852 17.798 -21.011 1.00 95.75 705 LEU A N 1
ATOM 5324 C CA . LEU A 1 705 ? -2.314 17.021 -22.168 1.00 95.75 705 LEU A CA 1
ATOM 5325 C C . LEU A 1 705 ? -1.211 16.867 -23.235 1.00 95.75 705 LEU A C 1
ATOM 5327 O O . LEU A 1 705 ? -1.415 17.116 -24.424 1.00 95.75 705 LEU A O 1
ATOM 5331 N N . GLY A 1 706 ? -0.014 16.480 -22.785 1.00 91.81 706 GLY A N 1
ATOM 5332 C CA . GLY A 1 706 ? 1.041 15.907 -23.630 1.00 91.81 706 GLY A CA 1
ATOM 5333 C C . GLY A 1 706 ? 0.912 14.381 -23.720 1.00 91.81 706 GLY A C 1
ATOM 5334 O O . GLY A 1 706 ? 0.026 13.801 -23.101 1.00 91.81 706 GLY A O 1
ATOM 5335 N N . ALA A 1 707 ? 1.811 13.707 -24.446 1.00 91.69 707 ALA A N 1
ATOM 5336 C CA . ALA A 1 707 ? 1.700 12.264 -24.713 1.00 91.69 707 ALA A CA 1
ATOM 5337 C C . ALA A 1 707 ? 1.513 11.388 -23.451 1.00 91.69 707 ALA A C 1
ATOM 5339 O O . ALA A 1 707 ? 0.707 10.465 -23.477 1.00 91.69 707 ALA A O 1
ATOM 5340 N N . VAL A 1 708 ? 2.192 11.706 -22.339 1.00 94.69 708 VAL A N 1
ATOM 5341 C CA . VAL A 1 708 ? 2.048 10.972 -21.063 1.00 94.69 708 VAL A CA 1
ATOM 5342 C C . VAL A 1 708 ? 0.644 11.152 -20.472 1.00 94.69 708 VAL A C 1
ATOM 5344 O O . VAL A 1 708 ? -0.001 10.174 -20.110 1.00 94.69 708 VAL A O 1
ATOM 5347 N N . GLY A 1 709 ? 0.122 12.382 -20.438 1.00 96.19 709 GLY A N 1
ATOM 5348 C CA . GLY A 1 709 ? -1.232 12.652 -19.943 1.00 96.19 709 GLY A CA 1
ATOM 5349 C C . GLY A 1 709 ? -2.327 12.113 -20.864 1.00 96.19 709 GLY A C 1
ATOM 5350 O O . GLY A 1 709 ? -3.341 11.619 -20.387 1.00 96.19 709 GLY A O 1
ATOM 5351 N N . LEU A 1 710 ? -2.116 12.113 -22.182 1.00 96.31 710 LEU A N 1
ATOM 5352 C CA . LEU A 1 710 ? -3.035 11.469 -23.127 1.00 96.31 710 LEU A CA 1
ATOM 5353 C C . LEU A 1 710 ? -3.052 9.941 -22.955 1.00 96.31 710 LEU A C 1
ATOM 5355 O O . LEU A 1 710 ? -4.113 9.330 -23.035 1.00 96.31 710 LEU A O 1
ATOM 5359 N N . ALA A 1 711 ? -1.913 9.327 -22.627 1.00 95.56 711 ALA A N 1
ATOM 5360 C CA . ALA A 1 711 ? -1.849 7.916 -22.255 1.00 95.56 711 ALA A CA 1
ATOM 5361 C C . ALA A 1 711 ? -2.503 7.636 -20.886 1.00 95.56 711 ALA A C 1
ATOM 5363 O O . ALA A 1 711 ? -3.145 6.602 -20.716 1.00 95.56 711 ALA A O 1
ATOM 5364 N N . ALA A 1 712 ? -2.426 8.571 -19.934 1.00 97.25 712 ALA A N 1
ATOM 5365 C CA . ALA A 1 712 ? -3.151 8.484 -18.666 1.00 97.25 712 ALA A CA 1
ATOM 5366 C C . ALA A 1 712 ? -4.677 8.629 -18.839 1.00 97.25 712 ALA A C 1
ATOM 5368 O O . ALA A 1 712 ? -5.446 7.866 -18.254 1.00 97.25 712 ALA A O 1
ATOM 5369 N N . ALA A 1 713 ? -5.132 9.538 -19.706 1.00 97.56 713 ALA A N 1
ATOM 5370 C CA . ALA A 1 713 ? -6.539 9.656 -20.086 1.00 97.56 713 ALA A CA 1
ATOM 5371 C C . ALA A 1 713 ? -7.059 8.371 -20.759 1.00 97.56 713 ALA A C 1
ATOM 5373 O O . ALA A 1 713 ? -8.125 7.875 -20.393 1.00 97.56 713 ALA A O 1
ATOM 5374 N N . GLU A 1 714 ? -6.269 7.774 -21.658 1.00 95.38 714 GLU A N 1
ATOM 5375 C CA . GLU A 1 714 ? -6.601 6.495 -22.296 1.00 95.38 714 GLU A CA 1
ATOM 5376 C C . GLU A 1 714 ? -6.653 5.348 -21.263 1.00 95.38 714 GLU A C 1
ATOM 5378 O O . GLU A 1 714 ? -7.564 4.521 -21.296 1.00 95.38 714 GLU A O 1
ATOM 5383 N N . GLY A 1 715 ? -5.757 5.347 -20.268 1.00 95.19 715 GLY A N 1
ATOM 5384 C CA . GLY A 1 715 ? -5.813 4.435 -19.121 1.00 95.19 715 GLY A CA 1
ATOM 5385 C C . GLY A 1 715 ? -7.083 4.608 -18.275 1.00 95.19 715 GLY A C 1
ATOM 5386 O O . GLY A 1 715 ? -7.720 3.621 -17.905 1.00 95.19 715 GLY A O 1
ATOM 5387 N N . ALA A 1 716 ? -7.516 5.847 -18.025 1.00 97.31 716 ALA A N 1
ATOM 5388 C CA . ALA A 1 716 ? -8.766 6.135 -17.316 1.00 97.31 716 ALA A CA 1
ATOM 5389 C C . ALA A 1 716 ? -9.997 5.693 -18.130 1.00 97.31 716 ALA A C 1
ATOM 5391 O O . ALA A 1 716 ? -10.955 5.155 -17.565 1.00 97.31 716 ALA A O 1
ATOM 5392 N N . ARG A 1 717 ? -9.953 5.847 -19.462 1.00 95.81 717 ARG A N 1
ATOM 5393 C CA . ARG A 1 717 ? -10.975 5.343 -20.392 1.00 95.81 717 ARG A CA 1
ATOM 5394 C C . ARG A 1 717 ? -11.069 3.816 -20.344 1.00 95.81 717 ARG A C 1
ATOM 5396 O O . ARG A 1 717 ? -12.177 3.285 -20.310 1.00 95.81 717 ARG A O 1
ATOM 5403 N N . ILE A 1 718 ? -9.933 3.116 -20.326 1.00 94.31 718 ILE A N 1
ATOM 5404 C CA . ILE A 1 718 ? -9.858 1.645 -20.267 1.00 94.31 718 ILE A CA 1
ATOM 5405 C C . ILE A 1 718 ? -10.375 1.111 -18.924 1.00 94.31 718 ILE A C 1
ATOM 5407 O O . ILE A 1 718 ? -11.165 0.169 -18.908 1.00 94.31 718 ILE A O 1
ATOM 5411 N N . ALA A 1 719 ? -10.035 1.761 -17.806 1.00 94.88 719 ALA A N 1
ATOM 5412 C CA . ALA A 1 719 ? -10.601 1.447 -16.489 1.00 94.88 719 ALA A CA 1
ATOM 5413 C C . ALA A 1 719 ? -12.115 1.741 -16.374 1.00 94.88 719 ALA A C 1
ATOM 5415 O O . ALA A 1 719 ? -12.783 1.270 -15.452 1.00 94.88 719 ALA A O 1
ATOM 5416 N N . GLY A 1 720 ? -12.679 2.504 -17.316 1.00 95.88 720 GLY A N 1
ATOM 5417 C CA . GLY A 1 720 ? -14.098 2.843 -17.351 1.00 95.88 720 GLY A CA 1
ATOM 5418 C C . GLY A 1 720 ? -14.493 3.960 -16.385 1.00 95.88 720 GLY A C 1
ATOM 5419 O O . GLY A 1 720 ? -15.601 3.917 -15.845 1.00 95.88 720 GLY A O 1
ATOM 5420 N N . ALA A 1 721 ? -13.617 4.943 -16.155 1.00 97.69 721 ALA A N 1
ATOM 5421 C CA . ALA A 1 721 ? -13.972 6.192 -15.479 1.00 97.69 721 ALA A CA 1
ATOM 5422 C C . ALA A 1 721 ? -15.142 6.896 -16.202 1.00 97.69 721 ALA A C 1
ATOM 5424 O O . ALA A 1 721 ? -15.247 6.841 -17.429 1.00 97.69 721 ALA A O 1
ATOM 5425 N N . SER A 1 722 ? -16.036 7.553 -15.455 1.00 94.94 722 SER A N 1
ATOM 5426 C CA . SER A 1 722 ? -17.208 8.241 -16.030 1.00 94.94 722 SER A CA 1
ATOM 5427 C C . SER A 1 722 ? -16.927 9.688 -16.434 1.00 94.94 722 SER A C 1
ATOM 5429 O O . SER A 1 722 ? -17.570 10.205 -17.348 1.00 94.94 722 SER A O 1
ATOM 5431 N N . ARG A 1 723 ? -15.973 10.335 -15.753 1.00 97.94 723 ARG A N 1
ATOM 5432 C CA . ARG A 1 723 ? -15.563 11.726 -15.969 1.00 97.94 723 ARG A CA 1
ATOM 5433 C C . ARG A 1 723 ? -14.044 11.797 -16.006 1.00 97.94 723 ARG A C 1
ATOM 5435 O O . ARG A 1 723 ? -13.391 11.435 -15.029 1.00 97.94 723 ARG A O 1
ATOM 5442 N N . ILE A 1 724 ? -13.494 12.261 -17.123 1.00 98.69 724 ILE A N 1
ATOM 5443 C CA . ILE A 1 724 ? -12.054 12.413 -17.346 1.00 98.69 724 ILE A CA 1
ATOM 5444 C C . ILE A 1 724 ? -11.809 13.889 -17.668 1.00 98.69 724 ILE A C 1
ATOM 5446 O O . ILE A 1 724 ? -12.107 14.355 -18.769 1.00 98.69 724 ILE A O 1
ATOM 5450 N N . ILE A 1 725 ? -11.318 14.632 -16.676 1.00 98.69 725 ILE A N 1
ATOM 5451 C CA . ILE A 1 725 ? -11.149 16.087 -16.710 1.00 98.69 725 ILE A CA 1
ATOM 5452 C C . ILE A 1 725 ? -9.704 16.408 -17.110 1.00 98.69 725 ILE A C 1
ATOM 5454 O O . ILE A 1 725 ? -8.776 16.196 -16.332 1.00 98.69 725 ILE A O 1
ATOM 5458 N N . GLY A 1 726 ? -9.498 16.920 -18.321 1.00 98.56 726 GLY A N 1
ATOM 5459 C CA . GLY A 1 726 ? -8.187 17.372 -18.785 1.00 98.56 726 GLY A CA 1
ATOM 5460 C C . GLY A 1 726 ? -7.869 18.787 -18.300 1.00 98.56 726 GLY A C 1
ATOM 5461 O O . GLY A 1 726 ? -8.695 19.686 -18.440 1.00 98.56 726 GLY A O 1
ATOM 5462 N N . VAL A 1 727 ? -6.667 19.007 -17.770 1.00 98.38 727 VAL A N 1
ATOM 5463 C CA . VAL A 1 727 ? -6.217 20.311 -17.261 1.00 98.38 727 VAL A CA 1
ATOM 5464 C C . VAL A 1 727 ? -4.961 20.748 -18.012 1.00 98.38 727 VAL A C 1
ATOM 5466 O O . VAL A 1 727 ? -3.913 20.113 -17.898 1.00 98.38 727 VAL A O 1
ATOM 5469 N N . ASP A 1 728 ? -5.041 21.824 -18.800 1.00 97.06 728 ASP A N 1
ATOM 5470 C CA . ASP A 1 728 ? -3.909 22.331 -19.595 1.00 97.06 728 ASP A CA 1
ATOM 5471 C C . ASP A 1 728 ? -3.991 23.855 -19.803 1.00 97.06 728 ASP A C 1
ATOM 5473 O O . ASP A 1 728 ? -5.071 24.433 -19.861 1.00 97.06 728 ASP A O 1
ATOM 5477 N N . LEU A 1 729 ? -2.843 24.521 -19.957 1.00 94.88 729 LEU A N 1
ATOM 5478 C CA . LEU A 1 729 ? -2.761 25.966 -20.211 1.00 94.88 729 LEU A CA 1
ATOM 5479 C C . LEU A 1 729 ? -3.064 26.354 -21.672 1.00 94.88 729 LEU A C 1
ATOM 5481 O O . LEU A 1 729 ? -3.155 27.555 -21.971 1.00 94.88 729 LEU A O 1
ATOM 5485 N N . ASN A 1 730 ? -3.170 25.368 -22.572 1.00 91.88 730 ASN A N 1
ATOM 5486 C CA . ASN A 1 730 ? -3.481 25.511 -23.993 1.00 91.88 730 ASN A CA 1
ATOM 5487 C C . ASN A 1 730 ? -4.814 24.820 -24.339 1.00 91.88 730 ASN A C 1
ATOM 5489 O O . ASN A 1 730 ? -4.841 23.636 -24.680 1.00 91.88 730 ASN A O 1
ATOM 5493 N N . SER A 1 731 ? -5.913 25.581 -24.334 1.00 92.38 731 SER A N 1
ATOM 5494 C CA . SER A 1 731 ? -7.271 25.069 -24.593 1.00 92.38 731 SER A CA 1
ATOM 5495 C C . SER A 1 731 ? -7.445 24.381 -25.956 1.00 92.38 731 SER A C 1
ATOM 5497 O O . SER A 1 731 ? -8.338 23.553 -26.112 1.00 92.38 731 SER A O 1
ATOM 5499 N N . ASN A 1 732 ? -6.561 24.640 -26.930 1.00 90.44 732 ASN A N 1
ATOM 5500 C CA . ASN A 1 732 ? -6.585 23.960 -28.231 1.00 90.44 732 ASN A CA 1
ATOM 5501 C C . ASN A 1 732 ? -6.292 22.448 -28.130 1.00 90.44 732 ASN A C 1
ATOM 5503 O O . ASN A 1 732 ? -6.624 21.705 -29.049 1.00 90.44 732 ASN A O 1
ATOM 5507 N N . ARG A 1 733 ? -5.694 21.974 -27.024 1.00 90.88 733 ARG A N 1
ATOM 5508 C CA . ARG A 1 733 ? -5.432 20.543 -26.792 1.00 90.88 733 ARG A CA 1
ATOM 5509 C C . ARG A 1 733 ? -6.698 19.725 -26.515 1.00 90.88 733 ARG A C 1
ATOM 5511 O O . ARG A 1 733 ? -6.659 18.511 -26.693 1.00 90.88 733 ARG A O 1
ATOM 5518 N N . PHE A 1 734 ? -7.814 20.346 -26.118 1.00 94.88 734 PHE A N 1
ATOM 5519 C CA . PHE A 1 734 ? -9.019 19.606 -25.717 1.00 94.88 734 PHE A CA 1
ATOM 5520 C C . PHE A 1 734 ? -9.632 18.780 -26.859 1.00 94.88 734 PHE A C 1
ATOM 5522 O O . PHE A 1 734 ? -9.951 17.612 -26.656 1.00 94.88 734 PHE A O 1
ATOM 5529 N N . GLU A 1 735 ? -9.759 19.340 -28.068 1.00 93.88 735 GLU A N 1
ATOM 5530 C CA . GLU A 1 735 ? -10.357 18.615 -29.204 1.00 93.88 735 GLU A CA 1
ATOM 5531 C C . GLU A 1 735 ? -9.543 17.380 -29.622 1.00 93.88 735 GLU A C 1
ATOM 5533 O O . GLU A 1 735 ? -10.113 16.380 -30.057 1.00 93.88 735 GLU A O 1
ATOM 5538 N N . GLU A 1 736 ? -8.222 17.415 -29.434 1.00 91.31 736 GLU A N 1
ATOM 5539 C CA . GLU A 1 736 ? -7.357 16.253 -29.644 1.00 91.31 736 GLU A CA 1
ATOM 5540 C C . GLU A 1 736 ? -7.493 15.251 -28.487 1.00 91.31 736 GLU A C 1
ATOM 5542 O O . GLU A 1 736 ? -7.684 14.056 -28.711 1.00 91.31 736 GLU A O 1
ATOM 5547 N N . ALA A 1 737 ? -7.496 15.739 -27.243 1.00 96.00 737 ALA A N 1
ATOM 5548 C CA . ALA A 1 737 ? -7.568 14.916 -26.037 1.00 96.00 737 ALA A CA 1
ATOM 5549 C C . ALA A 1 737 ? -8.861 14.086 -25.914 1.00 96.00 737 ALA A C 1
ATOM 5551 O O . ALA A 1 737 ? -8.836 12.988 -25.356 1.00 96.00 737 ALA A O 1
ATOM 5552 N N . LYS A 1 738 ? -9.976 14.540 -26.505 1.00 96.31 738 LYS A N 1
ATOM 5553 C CA . LYS A 1 738 ? -11.225 13.757 -26.608 1.00 96.31 738 LYS A CA 1
ATOM 5554 C C . LYS A 1 738 ? -11.031 12.395 -27.288 1.00 96.31 738 LYS A C 1
ATOM 5556 O O . LYS A 1 738 ? -11.725 11.441 -26.943 1.00 96.31 738 LYS A O 1
ATOM 5561 N N . LYS A 1 739 ? -10.068 12.263 -28.213 1.00 94.19 739 LYS A N 1
ATOM 5562 C CA . LYS A 1 739 ? -9.744 10.990 -28.900 1.00 94.19 739 LYS A CA 1
ATOM 5563 C C . LYS A 1 739 ? -9.080 9.948 -27.985 1.00 94.19 739 LYS A C 1
ATOM 5565 O O . LYS A 1 739 ? -8.995 8.779 -28.362 1.00 94.19 739 LYS A O 1
ATOM 5570 N N . PHE A 1 740 ? -8.643 10.386 -26.804 1.00 95.31 740 PHE A N 1
ATOM 5571 C CA . PHE A 1 740 ? -8.032 9.603 -25.727 1.00 95.31 740 PHE A CA 1
ATOM 5572 C C . PHE A 1 740 ? -8.953 9.546 -24.488 1.00 95.31 740 PHE A C 1
ATOM 5574 O O . PHE A 1 740 ? -8.504 9.351 -23.365 1.00 95.31 740 PHE A O 1
ATOM 5581 N N . GLY A 1 741 ? -10.258 9.791 -24.671 1.00 94.69 741 GLY A N 1
ATOM 5582 C CA . GLY A 1 741 ? -11.276 9.651 -23.625 1.00 94.69 741 GLY A CA 1
ATOM 5583 C C . GLY A 1 741 ? -11.539 10.875 -22.742 1.00 94.69 741 GLY A C 1
ATOM 5584 O O . GLY A 1 741 ? -12.453 10.808 -21.926 1.00 94.69 741 GLY A O 1
ATOM 5585 N N . VAL A 1 742 ? -10.820 11.996 -22.893 1.00 98.06 742 VAL A N 1
ATOM 5586 C CA . VAL A 1 742 ? -11.071 13.208 -22.083 1.00 98.06 742 VAL A CA 1
ATOM 5587 C C . VAL A 1 742 ? -12.481 13.758 -22.345 1.00 98.06 742 VAL A C 1
ATOM 5589 O O . VAL A 1 742 ? -12.805 14.148 -23.467 1.00 98.06 742 VAL A O 1
ATOM 5592 N N . THR A 1 743 ? -13.323 13.798 -21.307 1.00 98.06 743 THR A N 1
ATOM 5593 C CA . THR A 1 743 ? -14.742 14.193 -21.389 1.00 98.06 743 THR A CA 1
ATOM 5594 C C . THR A 1 743 ? -14.958 15.678 -21.113 1.00 98.06 743 THR A C 1
ATOM 5596 O O . THR A 1 743 ? -15.856 16.295 -21.686 1.00 98.06 743 THR A O 1
ATOM 5599 N N . GLU A 1 744 ? -14.141 16.254 -20.235 1.00 98.19 744 GLU A N 1
ATOM 5600 C CA . GLU A 1 744 ? -14.258 17.619 -19.716 1.00 98.19 744 GLU A CA 1
ATOM 5601 C C . GLU A 1 744 ? -12.891 18.308 -19.738 1.00 98.19 744 GLU A C 1
ATOM 5603 O O . GLU A 1 744 ? -11.855 17.644 -19.767 1.00 98.19 744 GLU A O 1
ATOM 5608 N N . PHE A 1 745 ? -12.869 19.640 -19.719 1.00 98.12 745 PHE A N 1
ATOM 5609 C CA . PHE A 1 745 ? -11.625 20.401 -19.794 1.00 98.12 745 PHE A CA 1
ATOM 5610 C C . PHE A 1 745 ? -11.652 21.660 -18.930 1.00 98.12 745 PHE A C 1
ATOM 5612 O O . PHE A 1 745 ? -12.669 22.349 -18.865 1.00 98.12 745 PHE A O 1
ATOM 5619 N N . VAL A 1 746 ? -10.512 21.967 -18.310 1.00 98.06 746 VAL A N 1
ATOM 5620 C CA . VAL A 1 746 ? -10.294 23.146 -17.468 1.00 98.06 746 VAL A CA 1
ATOM 5621 C C . VAL A 1 746 ? -8.964 23.794 -17.856 1.00 98.06 746 VAL A C 1
ATOM 5623 O O . VAL A 1 746 ? -7.907 23.179 -17.714 1.00 98.06 746 VAL A O 1
ATOM 5626 N N . ASN A 1 747 ? -8.983 25.053 -18.300 1.00 97.50 747 ASN A N 1
ATOM 5627 C CA . ASN A 1 747 ? -7.761 25.855 -18.380 1.00 97.50 747 ASN A CA 1
ATOM 5628 C C . ASN A 1 747 ? -7.603 26.655 -17.078 1.00 97.50 747 ASN A C 1
ATOM 5630 O O . ASN A 1 747 ? -8.473 27.473 -16.782 1.00 97.50 747 ASN A O 1
ATOM 5634 N N . PRO A 1 748 ? -6.497 26.504 -16.323 1.00 96.00 748 PRO A N 1
ATOM 5635 C CA . PRO A 1 748 ? -6.230 27.309 -15.128 1.00 96.00 748 PRO A CA 1
ATOM 5636 C C . PRO A 1 748 ? -6.251 28.836 -15.336 1.00 96.00 748 PRO A C 1
ATOM 5638 O O . PRO A 1 748 ? -6.287 29.570 -14.357 1.00 96.00 748 PRO A O 1
ATOM 5641 N N . LYS A 1 749 ? -6.193 29.329 -16.582 1.00 95.19 749 LYS A N 1
ATOM 5642 C CA . LYS A 1 749 ? -6.267 30.764 -16.919 1.00 95.19 749 LYS A CA 1
ATOM 5643 C C . LYS A 1 749 ? -7.690 31.311 -17.063 1.00 95.19 749 LYS A C 1
ATOM 5645 O O . LYS A 1 749 ? -7.846 32.528 -17.090 1.00 95.19 749 LYS A O 1
ATOM 5650 N N . ASP A 1 750 ? -8.695 30.445 -17.176 1.00 95.62 750 ASP A N 1
ATOM 5651 C CA . ASP A 1 750 ? -10.085 30.851 -17.434 1.00 95.62 750 ASP A CA 1
ATOM 5652 C C . ASP A 1 750 ? -10.863 31.132 -16.123 1.00 95.62 750 ASP A C 1
ATOM 5654 O O . ASP A 1 750 ? -12.064 31.401 -16.155 1.00 95.62 750 ASP A O 1
ATOM 5658 N N . TYR A 1 751 ? -10.180 31.088 -14.968 1.00 94.31 751 TYR A N 1
ATOM 5659 C CA . TYR A 1 751 ? -10.750 31.217 -13.623 1.00 94.31 751 TYR A CA 1
ATOM 5660 C C . TYR A 1 751 ? -9.873 32.099 -12.719 1.00 94.31 751 TYR A C 1
ATOM 5662 O O . TYR A 1 751 ? -8.652 31.969 -12.716 1.00 94.31 751 TYR A O 1
ATOM 5670 N N . ASP A 1 752 ? -10.498 32.935 -11.882 1.00 92.25 752 ASP A N 1
ATOM 5671 C CA . ASP A 1 752 ? -9.802 33.724 -10.845 1.00 92.25 752 ASP A CA 1
ATOM 5672 C C . ASP A 1 752 ? -9.447 32.900 -9.583 1.00 92.25 752 ASP A C 1
ATOM 5674 O O . ASP A 1 752 ? -8.674 33.353 -8.737 1.00 92.25 752 ASP A O 1
ATOM 5678 N N . LYS A 1 753 ? -10.035 31.703 -9.429 1.00 94.12 753 LYS A N 1
ATOM 5679 C CA . LYS A 1 753 ? -9.791 30.771 -8.311 1.00 94.12 753 LYS A CA 1
ATOM 5680 C C . LYS A 1 753 ? -8.653 29.788 -8.625 1.00 94.12 753 LYS A C 1
ATOM 5682 O O . LYS A 1 753 ? -8.466 29.443 -9.793 1.00 94.12 753 LYS A O 1
ATOM 5687 N N . PRO A 1 754 ? -7.962 29.239 -7.606 1.00 95.50 754 PRO A N 1
ATOM 5688 C CA . PRO A 1 754 ? -7.090 28.076 -7.770 1.00 95.50 754 PRO A CA 1
ATOM 5689 C C . PRO A 1 754 ? -7.808 26.912 -8.469 1.00 95.50 754 PRO A C 1
ATOM 5691 O O . PRO A 1 754 ? -8.944 26.576 -8.136 1.00 95.50 754 PRO A O 1
ATOM 5694 N N . VAL A 1 755 ? -7.140 26.259 -9.424 1.00 96.38 755 VAL A N 1
ATOM 5695 C CA . VAL A 1 755 ? -7.773 25.225 -10.264 1.00 96.38 755 VAL A CA 1
ATOM 5696 C C . VAL A 1 755 ? -8.247 24.003 -9.462 1.00 96.38 755 VAL A C 1
ATOM 5698 O O . VAL A 1 755 ? -9.224 23.362 -9.839 1.00 96.38 755 VAL A O 1
ATOM 5701 N N . GLN A 1 756 ? -7.622 23.715 -8.316 1.00 96.44 756 GLN A N 1
ATOM 5702 C CA . GLN A 1 756 ? -8.076 22.678 -7.390 1.00 96.44 756 GLN A CA 1
ATOM 5703 C C . GLN A 1 756 ? -9.449 22.984 -6.766 1.00 96.44 756 GLN A C 1
ATOM 5705 O O . GLN A 1 756 ? -10.252 22.066 -6.615 1.00 96.44 756 GLN A O 1
ATOM 5710 N N . GLU A 1 757 ? -9.764 24.256 -6.486 1.00 95.75 757 GLU A N 1
ATOM 5711 C CA . GLU A 1 757 ? -11.095 24.668 -6.012 1.00 95.75 757 GLU A CA 1
ATOM 5712 C C . GLU A 1 757 ? -12.134 24.531 -7.130 1.00 95.75 757 GLU A C 1
ATOM 5714 O O . GLU A 1 757 ? -13.226 24.020 -6.900 1.00 95.75 757 GLU A O 1
ATOM 5719 N N . VAL A 1 758 ? -11.774 24.921 -8.359 1.00 97.56 758 VAL A N 1
ATOM 5720 C CA . VAL A 1 758 ? -12.634 24.780 -9.547 1.00 97.56 758 VAL A CA 1
ATOM 5721 C C . VAL A 1 758 ? -12.996 23.312 -9.789 1.00 97.56 758 VAL A C 1
ATOM 5723 O O . VAL A 1 758 ? -14.163 22.991 -9.998 1.00 97.56 758 VAL A O 1
ATOM 5726 N N . ILE A 1 759 ? -12.015 22.407 -9.713 1.00 97.62 759 ILE A N 1
ATOM 5727 C CA . ILE A 1 759 ? -12.240 20.965 -9.873 1.00 97.62 759 ILE A CA 1
ATOM 5728 C C . ILE A 1 759 ? -13.109 20.420 -8.733 1.00 97.62 759 ILE A C 1
ATOM 5730 O O . ILE A 1 759 ? -14.047 19.674 -9.014 1.00 97.62 759 ILE A O 1
ATOM 5734 N N . ALA A 1 760 ? -12.868 20.818 -7.479 1.00 94.56 760 ALA A N 1
ATOM 5735 C CA . ALA A 1 760 ? -13.691 20.404 -6.341 1.00 94.56 760 ALA A CA 1
ATOM 5736 C C . ALA A 1 760 ? -15.154 20.879 -6.466 1.00 94.56 760 ALA A C 1
ATOM 5738 O O . ALA A 1 760 ? -16.071 20.089 -6.245 1.00 94.56 760 ALA A O 1
ATOM 5739 N N . GLU A 1 761 ? -15.387 22.119 -6.912 1.00 95.25 761 GLU A N 1
ATOM 5740 C CA . GLU A 1 761 ? -16.729 22.652 -7.208 1.00 95.25 761 GLU A CA 1
ATOM 5741 C C . GLU A 1 761 ? -17.398 21.936 -8.396 1.00 95.25 761 GLU A C 1
ATOM 5743 O O . GLU A 1 761 ? -18.611 21.734 -8.394 1.00 95.25 761 GLU A O 1
ATOM 5748 N N . MET A 1 762 ? -16.624 21.485 -9.389 1.00 94.94 762 MET A N 1
ATOM 5749 C CA . MET A 1 762 ? -17.119 20.672 -10.509 1.00 94.94 762 MET A CA 1
ATOM 5750 C C . MET A 1 762 ? -17.416 19.207 -10.137 1.00 94.94 762 MET A C 1
ATOM 5752 O O . MET A 1 762 ? -18.011 18.495 -10.953 1.00 94.94 762 MET A O 1
ATOM 5756 N N . THR A 1 763 ? -16.988 18.724 -8.967 1.00 95.50 763 THR A N 1
ATOM 5757 C CA . THR A 1 763 ? -17.022 17.292 -8.590 1.00 95.50 763 THR A CA 1
ATOM 5758 C C . THR A 1 763 ? -17.658 16.995 -7.229 1.00 95.50 763 THR A C 1
ATOM 5760 O O . THR A 1 763 ? -17.729 15.831 -6.858 1.00 95.50 763 THR A O 1
ATOM 5763 N N . ASP A 1 764 ? -18.192 18.010 -6.540 1.00 88.75 764 ASP A N 1
ATOM 5764 C CA . ASP A 1 764 ? -18.855 17.904 -5.224 1.00 88.75 764 ASP A CA 1
ATOM 5765 C C . ASP A 1 764 ? -17.933 17.391 -4.094 1.00 88.75 764 ASP A C 1
ATOM 5767 O O . ASP A 1 764 ? -18.358 16.670 -3.195 1.00 88.75 764 ASP A O 1
ATOM 5771 N N . GLY A 1 765 ? -16.649 17.778 -4.136 1.00 82.75 765 GLY A N 1
ATOM 5772 C CA . GLY A 1 765 ? -15.662 17.455 -3.089 1.00 82.75 765 GLY A CA 1
ATOM 5773 C C . GLY A 1 765 ? -14.239 17.168 -3.581 1.00 82.75 765 GLY A C 1
ATOM 5774 O O . GLY A 1 765 ? -13.305 17.171 -2.782 1.00 82.75 765 GLY A O 1
ATOM 5775 N N . GLY A 1 766 ? -14.055 16.958 -4.886 1.00 94.62 766 GLY A N 1
ATOM 5776 C CA . GLY A 1 766 ? -12.778 16.595 -5.506 1.00 94.62 766 GLY A CA 1
ATOM 5777 C C . GLY A 1 766 ? -12.892 15.321 -6.345 1.00 94.62 766 GLY A C 1
ATOM 5778 O O . GLY A 1 766 ? -13.870 14.582 -6.247 1.00 94.62 766 GLY A O 1
ATOM 5779 N N . VAL A 1 767 ? -11.884 15.046 -7.175 1.00 97.50 767 VAL A N 1
ATOM 5780 C CA . VAL A 1 767 ? -11.850 13.828 -8.007 1.00 97.50 767 VAL A CA 1
ATOM 5781 C C . VAL A 1 767 ? -11.393 12.597 -7.223 1.00 97.50 767 VAL A C 1
ATOM 5783 O O . VAL A 1 767 ? -10.534 12.685 -6.348 1.00 97.50 767 VAL A O 1
ATOM 5786 N N . ASP A 1 768 ? -11.891 11.415 -7.579 1.00 96.69 768 ASP A N 1
ATOM 5787 C CA . ASP A 1 768 ? -11.476 10.158 -6.939 1.00 96.69 768 ASP A CA 1
ATOM 5788 C C . ASP A 1 768 ? -9.990 9.857 -7.175 1.00 96.69 768 ASP A C 1
ATOM 5790 O O . ASP A 1 768 ? -9.324 9.278 -6.310 1.00 96.69 768 ASP A O 1
ATOM 5794 N N . ARG A 1 769 ? -9.469 10.244 -8.348 1.00 98.06 769 ARG A N 1
ATOM 5795 C CA . ARG A 1 769 ? -8.058 10.122 -8.737 1.00 98.06 769 ARG A CA 1
ATOM 5796 C C . ARG A 1 769 ? -7.566 11.371 -9.467 1.00 98.06 769 ARG A C 1
ATOM 5798 O O . ARG A 1 769 ? -8.310 11.970 -10.243 1.00 98.06 769 ARG A O 1
ATOM 5805 N N . SER A 1 770 ? -6.287 11.698 -9.326 1.00 98.44 770 SER A N 1
ATOM 5806 C CA . SER A 1 770 ? -5.601 12.620 -10.237 1.00 98.44 770 SER A CA 1
ATOM 5807 C C . SER A 1 770 ? -4.266 12.054 -10.717 1.00 98.44 770 SER A C 1
ATOM 5809 O O . SER A 1 770 ? -3.631 11.255 -10.026 1.00 98.44 770 SER A O 1
ATOM 5811 N N . VAL A 1 771 ? -3.847 12.459 -11.917 1.00 98.12 771 VAL A N 1
ATOM 5812 C CA . VAL A 1 771 ? -2.553 12.098 -12.509 1.00 98.12 771 VAL A CA 1
ATOM 5813 C C . VAL A 1 771 ? -1.883 13.364 -13.046 1.00 98.12 771 VAL A C 1
ATOM 5815 O O . VAL A 1 771 ? -2.481 14.107 -13.827 1.00 98.12 771 VAL A O 1
ATOM 5818 N N . GLU A 1 772 ? -0.651 13.634 -12.617 1.00 97.62 772 GLU A N 1
ATOM 5819 C CA . GLU A 1 772 ? 0.131 14.811 -13.015 1.00 97.62 772 GLU A CA 1
ATOM 5820 C C . GLU A 1 772 ? 1.209 14.434 -14.032 1.00 97.62 772 GLU A C 1
ATOM 5822 O O . GLU A 1 772 ? 1.991 13.519 -13.795 1.00 97.62 772 GLU A O 1
ATOM 5827 N N . CYS A 1 773 ? 1.244 15.121 -15.175 1.00 95.75 773 CYS A N 1
ATOM 5828 C CA . CYS A 1 773 ? 2.058 14.766 -16.341 1.00 95.75 773 CYS A CA 1
ATOM 5829 C C . CYS A 1 773 ? 2.774 15.972 -16.994 1.00 95.75 773 CYS A C 1
ATOM 5831 O O . CYS A 1 773 ? 3.157 15.896 -18.163 1.00 95.75 773 CYS A O 1
ATOM 5833 N N . THR A 1 774 ? 2.954 17.090 -16.278 1.00 91.31 774 THR A N 1
ATOM 5834 C CA . THR A 1 774 ? 3.674 18.291 -16.756 1.00 91.31 774 THR A CA 1
ATOM 5835 C C . THR A 1 774 ? 5.069 18.463 -16.160 1.00 91.31 774 THR A C 1
ATOM 5837 O O . THR A 1 774 ? 5.911 19.084 -16.804 1.00 91.31 774 THR A O 1
ATOM 5840 N N . GLY A 1 775 ? 5.303 17.993 -14.930 1.00 82.81 775 GLY A N 1
ATOM 5841 C CA . GLY A 1 775 ? 6.504 18.319 -14.153 1.00 82.81 775 GLY A CA 1
ATOM 5842 C C . GLY A 1 775 ? 6.461 19.712 -13.509 1.00 82.81 775 GLY A C 1
ATOM 5843 O O . GLY A 1 775 ? 7.377 20.096 -12.787 1.00 82.81 775 GLY A O 1
ATOM 5844 N N . SER A 1 776 ? 5.394 20.488 -13.731 1.00 91.62 776 SER A N 1
ATOM 5845 C CA . SER A 1 776 ? 5.218 21.800 -13.116 1.00 91.62 776 SER A CA 1
ATOM 5846 C C . SER A 1 776 ? 4.825 21.651 -11.653 1.00 91.62 776 SER A C 1
ATOM 5848 O O . SER A 1 776 ? 3.786 21.077 -11.329 1.00 91.62 776 SER A O 1
ATOM 5850 N N . ILE A 1 777 ? 5.607 22.251 -10.758 1.00 89.31 777 ILE A N 1
ATOM 5851 C CA . ILE A 1 777 ? 5.382 22.112 -9.319 1.00 89.31 777 ILE A CA 1
ATOM 5852 C C . ILE A 1 777 ? 4.009 22.627 -8.857 1.00 89.31 777 ILE A C 1
ATOM 5854 O O . ILE A 1 777 ? 3.394 22.049 -7.963 1.00 89.31 777 ILE A O 1
ATOM 5858 N N . ASN A 1 778 ? 3.474 23.648 -9.533 1.00 92.19 778 ASN A N 1
ATOM 5859 C CA . ASN A 1 778 ? 2.120 24.150 -9.293 1.00 92.19 778 ASN A CA 1
ATOM 5860 C C . ASN A 1 778 ? 1.049 23.134 -9.724 1.00 92.19 778 ASN A C 1
ATOM 5862 O O . ASN A 1 778 ? 0.042 22.990 -9.038 1.00 92.19 778 ASN A O 1
ATOM 5866 N N . ALA A 1 779 ? 1.274 22.403 -10.822 1.00 93.44 779 ALA A N 1
ATOM 5867 C CA . ALA A 1 779 ? 0.373 21.343 -11.267 1.00 93.44 779 ALA A CA 1
ATOM 5868 C C . ALA A 1 779 ? 0.409 20.139 -10.315 1.00 93.44 779 ALA A C 1
ATOM 5870 O O . ALA A 1 779 ? -0.647 19.597 -10.020 1.00 93.44 779 ALA A O 1
ATOM 5871 N N . MET A 1 780 ? 1.575 19.775 -9.763 1.00 92.62 780 MET A N 1
ATOM 5872 C CA . MET A 1 780 ? 1.682 18.732 -8.727 1.00 92.62 780 MET A CA 1
ATOM 5873 C C . MET A 1 780 ? 0.866 19.077 -7.481 1.00 92.62 780 MET A C 1
ATOM 5875 O O . MET A 1 780 ? 0.119 18.238 -6.980 1.00 92.62 780 MET A O 1
ATOM 5879 N N . ILE A 1 781 ? 0.986 20.316 -6.995 1.00 93.38 781 ILE A N 1
ATOM 5880 C CA . ILE A 1 781 ? 0.247 20.788 -5.819 1.00 93.38 781 ILE A CA 1
ATOM 5881 C C . ILE A 1 781 ? -1.259 20.801 -6.116 1.00 93.38 781 ILE A C 1
ATOM 5883 O O . ILE A 1 781 ? -2.025 20.201 -5.367 1.00 93.38 781 ILE A O 1
ATOM 5887 N N . SER A 1 782 ? -1.692 21.386 -7.239 1.00 96.56 782 SER A N 1
ATOM 5888 C CA . SER A 1 782 ? -3.109 21.388 -7.630 1.00 96.56 782 SER A CA 1
ATOM 5889 C C . SER A 1 782 ? -3.670 19.980 -7.867 1.00 96.56 782 SER A C 1
ATOM 5891 O O . SER A 1 782 ? -4.806 19.716 -7.480 1.00 96.56 782 SER A O 1
ATOM 5893 N N . ALA A 1 783 ? -2.890 19.064 -8.450 1.00 95.75 783 ALA A N 1
ATOM 5894 C CA . ALA A 1 783 ? -3.292 17.675 -8.657 1.00 95.75 783 ALA A CA 1
ATOM 5895 C C . ALA A 1 783 ? -3.506 16.949 -7.326 1.00 95.75 783 ALA A C 1
ATOM 5897 O O . ALA A 1 783 ? -4.514 16.260 -7.182 1.00 95.75 783 ALA A O 1
ATOM 5898 N N . PHE A 1 784 ? -2.621 17.137 -6.342 1.00 94.44 784 PHE A N 1
ATOM 5899 C CA . PHE A 1 784 ? -2.810 16.586 -5.000 1.00 94.44 784 PHE A CA 1
ATOM 5900 C C . PHE A 1 784 ? -3.992 17.223 -4.259 1.00 94.44 784 PHE A C 1
ATOM 5902 O O . PHE A 1 784 ? -4.796 16.520 -3.656 1.00 94.44 784 PHE A O 1
ATOM 5909 N N . GLU A 1 785 ? -4.138 18.544 -4.311 1.00 94.56 785 GLU A N 1
ATOM 5910 C CA . GLU A 1 785 ? -5.166 19.235 -3.528 1.00 94.56 785 GLU A CA 1
ATOM 5911 C C . GLU A 1 785 ? -6.587 19.014 -4.079 1.00 94.56 785 GLU A C 1
ATOM 5913 O O . GLU A 1 785 ? -7.538 19.017 -3.295 1.00 94.56 785 GLU A O 1
ATOM 5918 N N . CYS A 1 786 ? -6.733 18.745 -5.386 1.00 96.56 786 CYS A N 1
ATOM 5919 C CA . CYS A 1 786 ? -8.027 18.526 -6.047 1.00 96.56 786 CYS A CA 1
ATOM 5920 C C . CYS A 1 786 ? -8.644 17.124 -5.882 1.00 96.56 786 CYS A C 1
ATOM 5922 O O . CYS A 1 786 ? -9.783 16.932 -6.314 1.00 96.56 786 CYS A O 1
ATOM 5924 N N . VAL A 1 787 ? -7.933 16.138 -5.311 1.00 93.56 787 VAL A N 1
ATOM 5925 C CA . VAL A 1 787 ? -8.528 14.807 -5.072 1.00 93.56 787 VAL A CA 1
ATOM 5926 C C . VAL A 1 787 ? -9.447 14.824 -3.853 1.00 93.56 787 VAL A C 1
ATOM 5928 O O . VAL A 1 787 ? -9.232 15.602 -2.926 1.00 93.56 787 VAL A O 1
ATOM 5931 N N . HIS A 1 788 ? -10.460 13.965 -3.839 1.00 90.62 788 HIS A N 1
ATOM 5932 C CA . HIS A 1 788 ? -11.484 13.929 -2.799 1.00 90.62 788 HIS A CA 1
ATOM 5933 C C . HIS A 1 788 ? -10.904 13.593 -1.410 1.00 90.62 788 HIS A C 1
ATOM 5935 O O . HIS A 1 788 ? -10.121 12.654 -1.254 1.00 90.62 788 HIS A O 1
ATOM 5941 N N . ASP A 1 789 ? -11.310 14.330 -0.376 1.00 81.06 789 ASP A N 1
ATOM 5942 C CA . ASP A 1 789 ? -10.980 14.031 1.026 1.00 81.06 789 ASP A CA 1
ATOM 5943 C C . ASP A 1 789 ? -11.469 12.618 1.419 1.00 81.06 789 ASP A C 1
ATOM 5945 O O . ASP A 1 789 ? -12.534 12.176 0.986 1.00 81.06 789 ASP A O 1
ATOM 5949 N N . GLY A 1 790 ? -10.720 11.877 2.239 1.00 69.31 790 GLY A N 1
ATOM 5950 C CA . GLY A 1 790 ? -11.115 10.536 2.699 1.00 69.31 790 GLY A CA 1
ATOM 5951 C C . GLY A 1 790 ? -10.628 9.354 1.844 1.00 69.31 790 GLY A C 1
ATOM 5952 O O . GLY A 1 790 ? -10.392 8.281 2.393 1.00 69.31 790 GLY A O 1
ATOM 5953 N N . TRP A 1 791 ? -10.496 9.503 0.518 1.00 76.69 791 TRP A N 1
ATOM 5954 C CA . TRP A 1 791 ? -10.093 8.389 -0.372 1.00 76.69 791 TRP A CA 1
ATOM 5955 C C . TRP A 1 791 ? -9.384 8.784 -1.676 1.00 76.69 791 TRP A C 1
ATOM 5957 O O . TRP A 1 791 ? -9.022 7.907 -2.468 1.00 76.69 791 TRP A O 1
ATOM 5967 N N . GLY A 1 792 ? -9.198 10.076 -1.938 1.00 87.38 792 GLY A N 1
ATOM 5968 C CA . GLY A 1 792 ? -8.571 10.561 -3.160 1.00 87.38 792 GLY A CA 1
ATOM 5969 C C . GLY A 1 792 ? -7.105 10.137 -3.275 1.00 87.38 792 GLY A C 1
ATOM 5970 O O . GLY A 1 792 ? -6.339 10.220 -2.310 1.00 87.38 792 GLY A O 1
ATOM 5971 N N . VAL A 1 793 ? -6.703 9.702 -4.474 1.00 93.56 793 VAL A N 1
ATOM 5972 C CA . VAL A 1 793 ? -5.315 9.305 -4.772 1.00 93.56 793 VAL A CA 1
ATOM 5973 C C . VAL A 1 793 ? -4.757 10.158 -5.904 1.00 93.56 793 VAL A C 1
ATOM 5975 O O . VAL A 1 793 ? -5.257 10.104 -7.027 1.00 93.56 793 VAL A O 1
ATOM 5978 N N . ALA A 1 794 ? -3.696 10.907 -5.617 1.00 95.44 794 ALA A N 1
ATOM 5979 C CA . ALA A 1 794 ? -2.937 11.657 -6.609 1.00 95.44 794 ALA A CA 1
ATOM 5980 C C . ALA A 1 794 ? -1.658 10.900 -6.991 1.00 95.44 794 ALA A C 1
ATOM 5982 O O . ALA A 1 794 ? -0.929 10.425 -6.115 1.00 95.44 794 ALA A O 1
ATOM 5983 N N . VAL A 1 795 ? -1.380 10.807 -8.292 1.00 95.00 795 VAL A N 1
ATOM 5984 C CA . VAL A 1 795 ? -0.184 10.160 -8.847 1.00 95.00 795 VAL A CA 1
ATOM 5985 C C . VAL A 1 795 ? 0.647 11.188 -9.611 1.00 95.00 795 VAL A C 1
ATOM 5987 O O . VAL A 1 795 ? 0.193 11.749 -10.607 1.00 95.00 795 VAL A O 1
ATOM 5990 N N . LEU A 1 796 ? 1.871 11.437 -9.152 1.00 90.88 796 LEU A N 1
ATOM 5991 C CA . LEU A 1 796 ? 2.826 12.311 -9.831 1.00 90.88 796 LEU A CA 1
ATOM 5992 C C . LEU A 1 796 ? 3.660 11.508 -10.834 1.00 90.88 796 LEU A C 1
ATOM 5994 O O . LEU A 1 796 ? 4.203 10.459 -10.488 1.00 90.88 796 LEU A O 1
ATOM 5998 N N . VAL A 1 797 ? 3.759 12.015 -12.065 1.00 89.12 797 VAL A N 1
ATOM 5999 C CA . VAL A 1 797 ? 4.463 11.365 -13.186 1.00 89.12 797 VAL A CA 1
ATOM 6000 C C . VAL A 1 797 ? 5.442 12.321 -13.876 1.00 89.12 797 VAL A C 1
ATOM 6002 O O . VAL A 1 797 ? 6.454 11.885 -14.422 1.00 89.12 797 VAL A O 1
ATOM 6005 N N . GLY A 1 798 ? 5.160 13.628 -13.881 1.00 82.19 798 GLY A N 1
ATOM 6006 C CA . GLY A 1 798 ? 6.022 14.624 -14.509 1.00 82.19 798 GLY A CA 1
ATOM 6007 C C . GLY A 1 798 ? 7.296 14.905 -13.707 1.00 82.19 798 GLY A C 1
ATOM 6008 O O . GLY A 1 798 ? 7.247 15.084 -12.494 1.00 82.19 798 GLY A O 1
ATOM 6009 N N . VAL A 1 799 ? 8.444 14.992 -14.384 1.00 79.81 799 VAL A N 1
ATOM 6010 C CA . VAL A 1 799 ? 9.749 15.249 -13.744 1.00 79.81 799 VAL A CA 1
ATOM 6011 C C . VAL A 1 799 ? 9.926 16.753 -13.451 1.00 79.81 799 VAL A C 1
ATOM 6013 O O . VAL A 1 799 ? 9.758 17.555 -14.372 1.00 79.81 799 VAL A O 1
ATOM 6016 N N . PRO A 1 800 ? 10.258 17.163 -12.209 1.00 81.50 800 PRO A N 1
ATOM 6017 C CA . PRO A 1 800 ? 10.446 18.564 -11.822 1.00 81.50 800 PRO A CA 1
ATOM 6018 C C . PRO A 1 800 ? 11.811 19.116 -12.261 1.00 81.50 800 PRO A C 1
ATOM 6020 O O . PRO A 1 800 ? 12.708 18.371 -12.664 1.00 81.50 800 PRO A O 1
ATOM 6023 N N . ASN A 1 801 ? 12.033 20.419 -12.070 1.00 76.88 801 ASN A N 1
ATOM 6024 C CA . ASN A 1 801 ? 13.389 20.965 -12.064 1.00 76.88 801 ASN A CA 1
ATOM 6025 C C . ASN A 1 801 ? 14.091 20.626 -10.739 1.00 76.88 801 ASN A C 1
ATOM 6027 O O . ASN A 1 801 ? 13.464 20.537 -9.686 1.00 76.88 801 ASN A O 1
ATOM 6031 N N . LYS A 1 802 ? 15.422 20.518 -10.778 1.00 68.44 802 LYS A N 1
ATOM 6032 C CA . LYS A 1 802 ? 16.281 20.162 -9.633 1.00 68.44 802 LYS A CA 1
ATOM 6033 C C . LYS A 1 802 ? 16.158 21.088 -8.407 1.00 68.44 802 LYS A C 1
ATOM 6035 O O . LYS A 1 802 ? 16.476 20.677 -7.295 1.00 68.44 802 LYS A O 1
ATOM 6040 N N . ASP A 1 803 ? 15.728 22.330 -8.614 1.00 74.50 803 ASP A N 1
ATOM 6041 C CA . ASP A 1 803 ? 15.575 23.338 -7.558 1.00 74.50 803 ASP A CA 1
ATOM 6042 C C . ASP A 1 803 ? 14.098 23.571 -7.158 1.00 74.50 803 ASP A C 1
ATOM 6044 O O . ASP A 1 803 ? 13.816 24.390 -6.279 1.00 74.50 803 ASP A O 1
ATOM 6048 N N . ASP A 1 804 ? 13.146 22.857 -7.781 1.00 78.75 804 ASP A N 1
ATOM 6049 C CA . ASP A 1 804 ? 11.724 22.915 -7.417 1.00 78.75 804 ASP A CA 1
ATOM 6050 C C . ASP A 1 804 ? 11.466 22.242 -6.059 1.00 78.75 804 ASP A C 1
ATOM 6052 O O . ASP A 1 804 ? 12.222 21.395 -5.580 1.00 78.75 804 ASP A O 1
ATOM 6056 N N . SER A 1 805 ? 10.348 22.591 -5.420 1.00 75.19 805 SER A N 1
ATOM 6057 C CA . SER A 1 805 ? 9.962 21.983 -4.146 1.00 75.19 805 SER A CA 1
ATOM 6058 C C . SER A 1 805 ? 8.456 21.861 -3.991 1.00 75.19 805 SER A C 1
ATOM 6060 O O . SER A 1 805 ? 7.746 22.867 -4.062 1.00 75.19 805 SER A O 1
ATOM 6062 N N . PHE A 1 806 ? 7.981 20.650 -3.712 1.00 81.69 806 PHE A N 1
ATOM 6063 C CA . PHE A 1 806 ? 6.565 20.383 -3.495 1.00 81.69 806 PHE A CA 1
ATOM 6064 C C . PHE A 1 806 ? 6.151 20.965 -2.147 1.00 81.69 806 PHE A C 1
ATOM 6066 O O . PHE A 1 806 ? 6.783 20.659 -1.134 1.00 81.69 806 PHE A O 1
ATOM 6073 N N . LYS A 1 807 ? 5.113 21.809 -2.134 1.00 81.38 807 LYS A N 1
ATOM 6074 C CA . LYS A 1 807 ? 4.651 22.511 -0.935 1.00 81.38 807 LYS A CA 1
ATOM 6075 C C . LYS A 1 807 ? 3.128 22.508 -0.840 1.00 81.38 807 LYS A C 1
ATOM 6077 O O . LYS A 1 807 ? 2.461 23.087 -1.685 1.00 81.38 807 LYS A O 1
ATOM 6082 N N . THR A 1 808 ? 2.600 21.945 0.240 1.00 79.25 808 THR A N 1
ATOM 6083 C CA . THR A 1 808 ? 1.167 21.956 0.574 1.00 79.25 808 THR A CA 1
ATOM 6084 C C . THR A 1 808 ? 0.985 22.111 2.089 1.00 79.25 808 THR A C 1
ATOM 6086 O O . THR A 1 808 ? 1.947 21.977 2.859 1.00 79.25 808 THR A O 1
ATOM 6089 N N . HIS A 1 809 ? -0.230 22.430 2.537 1.00 77.25 809 HIS A N 1
ATOM 6090 C CA . HIS A 1 809 ? -0.557 22.453 3.964 1.00 77.25 809 HIS A CA 1
ATOM 6091 C C . HIS A 1 809 ? -0.755 21.014 4.469 1.00 77.25 809 HIS A C 1
ATOM 6093 O O . HIS A 1 809 ? -1.503 20.270 3.831 1.00 77.25 809 HIS A O 1
ATOM 6099 N N . PRO A 1 810 ? -0.132 20.570 5.582 1.00 59.06 810 PRO A N 1
ATOM 6100 C CA . PRO A 1 810 ? -0.147 19.146 5.921 1.00 59.06 810 PRO A CA 1
ATOM 6101 C C . PRO A 1 810 ? -1.536 18.597 6.285 1.00 59.06 810 PRO A C 1
ATOM 6103 O O . PRO A 1 810 ? -1.726 17.384 6.245 1.00 59.06 810 PRO A O 1
ATOM 6106 N N . ILE A 1 811 ? -2.530 19.460 6.559 1.00 68.44 811 ILE A N 1
ATOM 6107 C CA . ILE A 1 811 ? -3.931 19.041 6.740 1.00 68.44 811 ILE A CA 1
ATOM 6108 C C . ILE A 1 811 ? -4.467 18.268 5.527 1.00 68.44 811 ILE A C 1
ATOM 6110 O O . ILE A 1 811 ? -5.249 17.340 5.694 1.00 68.44 811 ILE A O 1
ATOM 6114 N N . ASN A 1 812 ? -3.989 18.585 4.320 1.00 68.62 812 ASN A N 1
ATOM 6115 C CA . ASN A 1 812 ? -4.426 17.940 3.085 1.00 68.62 812 ASN A CA 1
ATOM 6116 C C . ASN A 1 812 ? -4.036 16.454 3.054 1.00 68.62 812 ASN A C 1
ATOM 6118 O O . ASN A 1 812 ? -4.768 15.647 2.491 1.00 68.62 812 ASN A O 1
ATOM 6122 N N . PHE A 1 813 ? -2.927 16.083 3.704 1.00 62.44 813 PHE A N 1
ATOM 6123 C CA . PHE A 1 813 ? -2.559 14.687 3.937 1.00 62.44 813 PHE A CA 1
ATOM 6124 C C . PHE A 1 813 ? -3.375 14.072 5.083 1.00 62.44 813 PHE A C 1
ATOM 6126 O O . PHE A 1 813 ? -3.824 12.936 4.967 1.00 62.44 813 PHE A O 1
ATOM 6133 N N . LEU A 1 814 ? -3.575 14.801 6.191 1.00 55.03 814 LEU A N 1
ATOM 6134 C CA . LEU A 1 814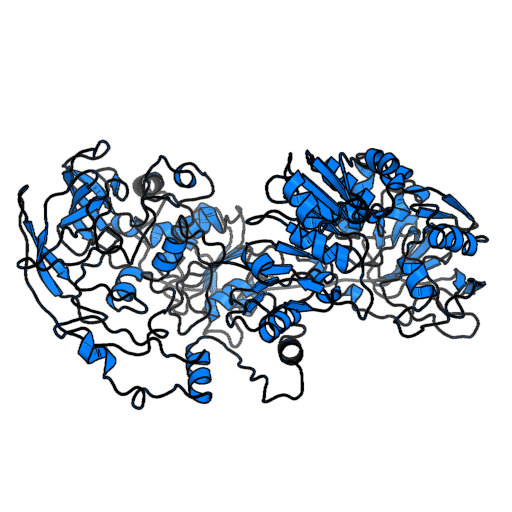 ? -4.323 14.302 7.357 1.00 55.03 814 LEU A CA 1
ATOM 6135 C C . LEU A 1 814 ? -5.803 14.019 7.035 1.00 55.03 814 LEU A C 1
ATOM 6137 O O . LEU A 1 814 ? -6.368 13.080 7.592 1.00 55.03 814 LEU A O 1
ATOM 6141 N N . ASN A 1 815 ? -6.394 14.724 6.065 1.00 64.56 815 ASN A N 1
ATOM 6142 C CA . ASN A 1 815 ? -7.710 14.439 5.471 1.00 64.56 815 ASN A CA 1
ATOM 6143 C C . ASN A 1 815 ? -7.718 13.168 4.575 1.00 64.56 815 ASN A C 1
ATOM 6145 O O . ASN A 1 815 ? -8.461 13.081 3.597 1.00 64.56 815 ASN A O 1
ATOM 6149 N N . GLU A 1 816 ? -6.874 12.185 4.903 1.00 62.09 816 GLU A N 1
ATOM 6150 C CA . GLU A 1 816 ? -6.750 10.846 4.306 1.00 62.09 816 GLU A CA 1
ATOM 6151 C C . GLU A 1 816 ? -6.438 10.804 2.788 1.00 62.09 816 GLU A C 1
ATOM 6153 O O . GLU A 1 816 ? -6.504 9.736 2.173 1.00 62.09 816 GLU A O 1
ATOM 6158 N N . LYS A 1 817 ? -6.034 11.925 2.166 1.00 79.56 817 LYS A N 1
ATOM 6159 C CA . LYS A 1 817 ? -5.579 11.942 0.762 1.00 79.56 817 LYS A CA 1
ATOM 6160 C C . LYS A 1 817 ? -4.241 11.210 0.633 1.00 79.56 817 LYS A C 1
ATOM 6162 O O . LYS A 1 817 ? -3.305 11.445 1.399 1.00 79.56 817 LYS A O 1
ATOM 6167 N N . THR A 1 818 ? -4.125 10.346 -0.374 1.00 77.88 818 THR A N 1
ATOM 6168 C CA . THR A 1 818 ? -2.891 9.601 -0.666 1.00 77.88 818 THR A CA 1
ATOM 6169 C C . THR A 1 818 ? -2.134 10.248 -1.822 1.00 77.88 818 THR A C 1
ATOM 6171 O O . THR A 1 818 ? -2.701 10.449 -2.896 1.00 77.88 818 THR A O 1
ATOM 6174 N N . LEU A 1 819 ? -0.838 10.507 -1.633 1.00 86.56 819 LEU A N 1
ATOM 6175 C CA . LEU A 1 819 ? 0.067 10.962 -2.687 1.00 86.56 819 LEU A CA 1
ATOM 6176 C C . LEU A 1 819 ? 1.073 9.857 -3.031 1.00 86.56 819 LEU A C 1
ATOM 6178 O O . LEU A 1 819 ? 1.727 9.299 -2.148 1.00 86.56 819 LEU A O 1
ATOM 6182 N N . LYS A 1 820 ? 1.206 9.556 -4.323 1.00 84.31 820 LYS A N 1
ATOM 6183 C CA . LYS A 1 820 ? 2.182 8.608 -4.874 1.00 84.31 820 LYS A CA 1
ATOM 6184 C C . LYS A 1 820 ? 2.992 9.277 -5.983 1.00 84.31 820 LYS A C 1
ATOM 6186 O O . LYS A 1 820 ? 2.460 10.126 -6.696 1.00 84.31 820 LYS A O 1
ATOM 6191 N N . GLY A 1 821 ? 4.231 8.844 -6.189 1.00 77.44 821 GLY A N 1
ATOM 6192 C CA . GLY A 1 821 ? 4.841 8.883 -7.521 1.00 77.44 821 GLY A CA 1
ATOM 6193 C C . GLY A 1 821 ? 4.664 7.558 -8.265 1.00 77.44 821 GLY A C 1
ATOM 6194 O O . GLY A 1 821 ? 4.016 6.635 -7.771 1.00 77.44 821 GLY A O 1
ATOM 6195 N N . THR A 1 822 ? 5.261 7.465 -9.447 1.00 82.00 822 THR A N 1
ATOM 6196 C CA . THR A 1 822 ? 5.396 6.227 -10.225 1.00 82.00 822 THR A CA 1
ATOM 6197 C C . THR A 1 822 ? 6.594 6.336 -11.155 1.00 82.00 822 THR A C 1
ATOM 6199 O O . THR A 1 822 ? 6.828 7.399 -11.738 1.00 82.00 822 THR A O 1
ATOM 6202 N N . PHE A 1 823 ? 7.329 5.241 -11.335 1.00 80.38 823 PHE A N 1
ATOM 6203 C CA . PHE A 1 823 ? 8.390 5.155 -12.326 1.00 80.38 823 PHE A CA 1
ATOM 6204 C C . PHE A 1 823 ? 7.956 4.209 -13.446 1.00 80.38 823 PHE A C 1
ATOM 6206 O O . PHE A 1 823 ? 7.483 3.104 -13.196 1.00 80.38 823 PHE A O 1
ATOM 6213 N N . PHE A 1 824 ? 8.039 4.650 -14.705 1.00 84.56 824 PHE A N 1
ATOM 6214 C CA . PHE A 1 824 ? 7.591 3.870 -15.875 1.00 84.56 824 PHE A CA 1
ATOM 6215 C C . PHE A 1 824 ? 6.168 3.255 -15.741 1.00 84.56 824 PHE A C 1
ATOM 6217 O O . PHE A 1 824 ? 5.845 2.232 -16.342 1.00 84.56 824 PHE A O 1
ATOM 6224 N N . GLY A 1 825 ? 5.290 3.875 -14.940 1.00 84.50 825 GLY A N 1
ATOM 6225 C CA . GLY A 1 825 ? 3.923 3.399 -14.708 1.00 84.50 825 GLY A CA 1
ATOM 6226 C C . GLY A 1 825 ? 3.827 2.127 -13.851 1.00 84.50 825 GLY A C 1
ATOM 6227 O O . GLY A 1 825 ? 2.833 1.411 -13.956 1.00 84.50 825 GLY A O 1
ATOM 6228 N N . ASN A 1 826 ? 4.850 1.803 -13.054 1.00 87.19 826 ASN A N 1
ATOM 6229 C CA . ASN A 1 826 ? 4.991 0.551 -12.293 1.00 87.19 826 ASN A CA 1
ATOM 6230 C C . ASN A 1 826 ? 4.981 -0.737 -13.152 1.00 87.19 826 ASN A C 1
ATOM 6232 O O . ASN A 1 826 ? 4.892 -1.831 -12.601 1.00 87.19 826 ASN A O 1
ATOM 6236 N N . TYR A 1 827 ? 5.115 -0.644 -14.483 1.00 88.44 827 TYR A N 1
ATOM 6237 C CA . TYR A 1 827 ? 5.269 -1.817 -15.353 1.00 88.44 827 TYR A CA 1
ATOM 6238 C C . TYR A 1 827 ? 6.671 -2.425 -15.241 1.00 88.44 827 TYR A C 1
ATOM 6240 O O . TYR A 1 827 ? 7.672 -1.709 -15.327 1.00 88.44 827 TYR A O 1
ATOM 6248 N N . LYS A 1 828 ? 6.760 -3.751 -15.136 1.00 87.75 828 LYS A N 1
ATOM 6249 C CA . LYS A 1 828 ? 8.007 -4.509 -15.271 1.00 87.75 828 LYS A CA 1
ATOM 6250 C C . LYS A 1 828 ? 8.273 -4.753 -16.767 1.00 87.75 828 LYS A C 1
ATOM 6252 O O . LYS A 1 828 ? 7.488 -5.437 -17.426 1.00 87.75 828 LYS A O 1
ATOM 6257 N N . PRO A 1 829 ? 9.329 -4.163 -17.356 1.00 84.50 829 PRO A N 1
ATOM 6258 C CA . PRO A 1 829 ? 9.441 -4.008 -18.808 1.00 84.50 829 PRO A CA 1
ATOM 6259 C C . PRO A 1 829 ? 9.460 -5.315 -19.611 1.00 84.50 829 PRO A C 1
ATOM 6261 O O . PRO A 1 829 ? 8.908 -5.364 -20.706 1.00 84.50 829 PRO A O 1
ATOM 6264 N N . ARG A 1 830 ? 10.094 -6.374 -19.105 1.00 88.56 830 ARG A N 1
ATOM 6265 C CA . ARG A 1 830 ? 10.293 -7.640 -19.832 1.00 88.56 830 ARG A CA 1
ATOM 6266 C C . ARG A 1 830 ? 9.130 -8.605 -19.639 1.00 88.56 830 ARG A C 1
ATOM 6268 O O . ARG A 1 830 ? 8.943 -9.477 -20.483 1.00 88.56 830 ARG A O 1
ATOM 6275 N N . SER A 1 831 ? 8.374 -8.447 -18.557 1.00 88.25 831 SER A N 1
ATOM 6276 C CA . SER A 1 831 ? 7.158 -9.210 -18.280 1.00 88.25 831 SER A CA 1
ATOM 6277 C C . SER A 1 831 ? 5.910 -8.577 -18.914 1.00 88.25 831 SER A C 1
ATOM 6279 O O . SER A 1 831 ? 5.123 -9.293 -19.532 1.00 88.25 831 SER A O 1
ATOM 6281 N N . ASP A 1 832 ? 5.753 -7.250 -18.846 1.00 89.19 832 ASP A N 1
ATOM 6282 C CA . ASP A 1 832 ? 4.468 -6.599 -19.146 1.00 89.19 832 ASP A CA 1
ATOM 6283 C C . ASP A 1 832 ? 4.356 -6.086 -20.592 1.00 89.19 832 ASP A C 1
ATOM 6285 O O . ASP A 1 832 ? 3.380 -6.403 -21.286 1.00 89.19 832 ASP A O 1
ATOM 6289 N N . LEU A 1 833 ? 5.364 -5.349 -21.089 1.00 87.31 833 LEU A N 1
ATOM 6290 C CA . LEU A 1 833 ? 5.352 -4.735 -22.433 1.00 87.31 833 LEU A CA 1
ATOM 6291 C C . LEU A 1 833 ? 5.015 -5.709 -23.580 1.00 87.31 833 LEU A C 1
ATOM 6293 O O . LEU A 1 833 ? 4.264 -5.304 -24.473 1.00 87.31 833 LEU A O 1
ATOM 6297 N N . PRO A 1 834 ? 5.486 -6.979 -23.592 1.00 86.38 834 PRO A N 1
ATOM 6298 C CA . PRO A 1 834 ? 5.178 -7.918 -24.674 1.00 86.38 834 PRO A CA 1
ATOM 6299 C C . PRO A 1 834 ? 3.681 -8.214 -24.843 1.00 86.38 834 PRO A C 1
ATOM 6301 O O . PRO A 1 834 ? 3.253 -8.616 -25.926 1.00 86.38 834 PRO A O 1
ATOM 6304 N N . SER A 1 835 ? 2.880 -8.009 -23.791 1.00 80.19 835 SER A N 1
ATOM 6305 C CA . SER A 1 835 ? 1.428 -8.214 -23.813 1.00 80.19 835 SER A CA 1
ATOM 6306 C C . SER A 1 835 ? 0.643 -6.983 -24.287 1.00 80.19 835 SER A C 1
ATOM 6308 O O . SER A 1 835 ? -0.385 -7.132 -24.950 1.00 80.19 835 SER A O 1
ATOM 6310 N N . MET A 1 836 ? 1.135 -5.770 -24.006 1.00 78.88 836 MET A N 1
ATOM 6311 C CA . MET A 1 836 ? 0.344 -4.532 -24.082 1.00 78.88 836 MET A CA 1
ATOM 6312 C C . MET A 1 836 ? -0.204 -4.229 -25.484 1.00 78.88 836 MET A C 1
ATOM 6314 O O . MET A 1 836 ? -1.373 -3.875 -25.621 1.00 78.88 836 MET A O 1
ATOM 6318 N N . TYR A 1 837 ? 0.598 -4.413 -26.539 1.00 70.31 837 TYR A N 1
ATOM 6319 C CA . TYR A 1 837 ? 0.131 -4.192 -27.918 1.00 70.31 837 TYR A CA 1
ATOM 6320 C C . TYR A 1 837 ? -0.796 -5.311 -28.426 1.00 70.31 837 TYR A C 1
ATOM 6322 O O . TYR A 1 837 ? -1.702 -5.071 -29.226 1.00 70.31 837 TYR A O 1
ATOM 6330 N N . MET A 1 838 ? -0.601 -6.547 -27.956 1.00 63.03 838 MET A N 1
ATOM 6331 C CA . MET A 1 838 ? -1.257 -7.734 -28.519 1.00 63.03 838 MET A CA 1
ATOM 6332 C C . MET A 1 838 ? -2.777 -7.756 -28.312 1.00 63.03 838 MET A C 1
ATOM 6334 O O . MET A 1 838 ? -3.487 -8.351 -29.124 1.00 63.03 838 MET A O 1
ATOM 6338 N N . ASN A 1 839 ? -3.278 -7.073 -27.278 1.00 64.38 839 ASN A N 1
ATOM 6339 C CA . ASN A 1 839 ? -4.708 -6.996 -26.967 1.00 64.38 839 ASN A CA 1
ATOM 6340 C C . ASN A 1 839 ? -5.495 -6.076 -27.922 1.00 64.38 839 ASN A C 1
ATOM 6342 O O . ASN A 1 839 ? -6.715 -6.195 -28.005 1.00 64.38 839 ASN A O 1
ATOM 6346 N N . LYS A 1 840 ? -4.821 -5.178 -28.661 1.00 64.31 840 LYS A N 1
ATOM 6347 C CA . LYS A 1 840 ? -5.425 -4.186 -29.582 1.00 64.31 840 LYS A CA 1
ATOM 6348 C C . LYS A 1 840 ? -6.434 -3.207 -28.957 1.00 64.31 840 LYS A C 1
ATOM 6350 O O . LYS A 1 840 ? -7.190 -2.562 -29.676 1.00 64.31 840 LYS A O 1
ATOM 6355 N N . GLU A 1 841 ? -6.422 -3.057 -27.635 1.00 70.25 841 GLU A N 1
ATOM 6356 C CA . GLU A 1 841 ? -7.234 -2.065 -26.906 1.00 70.25 841 GLU A CA 1
ATOM 6357 C C . GLU A 1 841 ? -6.583 -0.665 -26.873 1.00 70.25 841 GLU A C 1
ATOM 6359 O O . GLU A 1 841 ? -7.212 0.304 -26.440 1.00 70.25 841 GLU A O 1
ATOM 6364 N N . LEU A 1 842 ? -5.333 -0.570 -27.350 1.00 80.00 842 LEU A N 1
ATOM 6365 C CA . LEU A 1 842 ? -4.498 0.630 -27.417 1.00 80.00 842 LEU A CA 1
ATOM 6366 C C . LEU A 1 842 ? -4.237 1.029 -28.876 1.00 80.00 842 LEU A C 1
ATOM 6368 O O . LEU A 1 842 ? -3.549 0.318 -29.606 1.00 80.00 842 LEU A O 1
ATOM 6372 N N . GLU A 1 843 ? 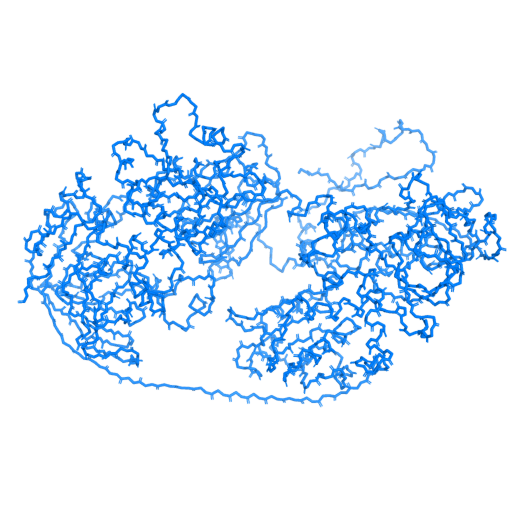-4.738 2.195 -29.276 1.00 84.12 843 GLU A N 1
ATOM 6373 C CA . GLU A 1 843 ? -4.496 2.800 -30.594 1.00 84.12 843 GLU A CA 1
ATOM 6374 C C . GLU A 1 843 ? -3.210 3.654 -30.550 1.00 84.12 843 GLU A C 1
ATOM 6376 O O . GLU A 1 843 ? -3.259 4.887 -30.482 1.00 84.12 843 GLU A O 1
ATOM 6381 N N . LEU A 1 844 ? -2.044 2.994 -30.512 1.00 86.31 844 LEU A N 1
ATOM 6382 C CA . LEU A 1 844 ? -0.727 3.640 -30.359 1.00 86.31 844 LEU A CA 1
ATOM 6383 C C . LEU A 1 844 ? -0.397 4.627 -31.487 1.00 86.31 844 LEU A C 1
ATOM 6385 O O . LEU A 1 844 ? 0.305 5.616 -31.276 1.00 86.31 844 LEU A O 1
ATOM 6389 N N . GLU A 1 845 ? -0.954 4.391 -32.669 1.00 88.81 845 GLU A N 1
ATOM 6390 C CA . GLU A 1 845 ? -0.791 5.210 -33.864 1.00 88.81 845 GLU A CA 1
ATOM 6391 C C . GLU A 1 845 ? -1.245 6.664 -33.628 1.00 88.81 845 GLU A C 1
ATOM 6393 O O . GLU A 1 845 ? -0.680 7.583 -34.217 1.00 88.81 845 GLU A O 1
ATOM 6398 N N . LYS A 1 846 ? -2.189 6.906 -32.699 1.00 89.62 846 LYS A N 1
ATOM 6399 C CA . LYS A 1 846 ? -2.634 8.258 -32.300 1.00 89.62 846 LYS A CA 1
ATOM 6400 C C . LYS A 1 846 ? -1.522 9.120 -31.686 1.00 89.62 846 LYS A C 1
ATOM 6402 O O . LYS A 1 846 ? -1.631 10.345 -31.689 1.00 89.62 846 LYS A O 1
ATOM 6407 N N . PHE A 1 847 ? -0.489 8.508 -31.103 1.00 89.62 847 PHE A N 1
ATOM 6408 C CA . PHE A 1 847 ? 0.596 9.226 -30.427 1.00 89.62 847 PHE A CA 1
ATOM 6409 C C . PHE A 1 847 ? 1.722 9.637 -31.387 1.00 89.62 847 PHE A C 1
ATOM 6411 O O . PHE A 1 847 ? 2.500 10.538 -31.063 1.00 89.62 847 PHE A O 1
ATOM 6418 N N . ILE A 1 848 ? 1.814 9.014 -32.565 1.00 92.44 848 ILE A N 1
ATOM 6419 C CA . ILE A 1 848 ? 2.844 9.297 -33.568 1.00 92.44 848 ILE A CA 1
ATOM 6420 C C . ILE A 1 848 ? 2.315 10.382 -34.509 1.00 92.44 848 ILE A C 1
ATOM 6422 O O . ILE A 1 848 ? 1.301 10.214 -35.178 1.00 92.44 848 ILE A O 1
ATOM 6426 N N . THR A 1 849 ? 2.997 11.527 -34.540 1.00 92.00 849 THR A N 1
ATOM 6427 C CA . THR A 1 849 ? 2.519 12.727 -35.262 1.00 92.00 849 THR A CA 1
ATOM 6428 C C . THR A 1 849 ? 3.433 13.169 -36.401 1.00 92.00 849 THR A C 1
ATOM 6430 O O . THR A 1 849 ? 3.001 13.918 -37.271 1.00 92.00 849 THR A O 1
ATOM 6433 N N . HIS A 1 850 ? 4.689 12.723 -36.381 1.00 93.38 850 HIS A N 1
ATOM 6434 C CA . HIS A 1 850 ? 5.742 13.072 -37.331 1.00 93.38 850 HIS A CA 1
ATOM 6435 C C . HIS A 1 850 ? 6.643 11.842 -37.547 1.00 93.38 850 HIS A C 1
ATOM 6437 O O . HIS A 1 850 ? 6.793 11.033 -36.632 1.00 93.38 850 HIS A O 1
ATOM 6443 N N . GLU A 1 851 ? 7.261 11.725 -38.722 1.00 93.75 851 GLU A N 1
ATOM 6444 C CA . GLU A 1 851 ? 8.303 10.737 -39.048 1.00 93.75 851 GLU A CA 1
ATOM 6445 C C . GLU A 1 851 ? 9.444 11.459 -39.784 1.00 93.75 851 GLU A C 1
ATOM 6447 O O . GLU A 1 851 ? 9.185 12.319 -40.631 1.00 93.75 851 GLU A O 1
ATOM 6452 N N . VAL A 1 852 ? 10.696 11.123 -39.461 1.00 93.94 852 VAL A N 1
ATOM 6453 C CA . VAL A 1 852 ? 11.909 11.591 -40.154 1.00 93.94 852 VAL A CA 1
ATOM 6454 C C . VAL A 1 852 ? 12.928 10.447 -40.310 1.00 93.94 852 VAL A C 1
ATOM 6456 O O . VAL A 1 852 ? 12.931 9.519 -39.495 1.00 93.94 852 VAL A O 1
ATOM 6459 N N . PRO A 1 853 ? 13.824 10.483 -41.314 1.00 93.56 853 PRO A N 1
ATOM 6460 C CA . PRO A 1 853 ? 14.999 9.613 -41.336 1.00 93.56 853 PRO A CA 1
ATOM 6461 C C . PRO A 1 853 ? 16.010 10.025 -40.252 1.00 93.56 853 PRO A C 1
ATOM 6463 O O . PRO A 1 853 ? 16.030 11.175 -39.806 1.00 93.56 853 PRO A O 1
ATOM 6466 N N . PHE A 1 854 ? 16.887 9.106 -39.851 1.00 91.81 854 PHE A N 1
ATOM 6467 C CA . PHE A 1 854 ? 17.933 9.341 -38.849 1.00 91.81 854 PHE A CA 1
ATOM 6468 C C . PHE A 1 854 ? 18.881 10.481 -39.242 1.00 91.81 854 PHE A C 1
ATOM 6470 O O . PHE A 1 854 ? 19.215 11.333 -38.418 1.00 91.81 854 PHE A O 1
ATOM 6477 N N . SER A 1 855 ? 19.201 10.587 -40.530 1.00 91.56 855 SER A N 1
ATOM 6478 C CA . SER A 1 855 ? 19.910 11.723 -41.132 1.00 91.56 855 SER A CA 1
ATOM 6479 C C . SER A 1 855 ? 19.250 13.106 -40.927 1.00 91.56 855 SER A C 1
ATOM 6481 O O . SER A 1 855 ? 19.934 14.123 -41.044 1.00 91.56 855 SER A O 1
ATOM 6483 N N . GLU A 1 856 ? 17.966 13.185 -40.553 1.00 93.50 856 GLU A N 1
ATOM 6484 C CA . GLU A 1 856 ? 17.265 14.423 -40.168 1.00 93.50 856 GLU A CA 1
ATOM 6485 C C . GLU A 1 856 ? 17.020 14.559 -38.642 1.00 93.50 856 GLU A C 1
ATOM 6487 O O . GLU A 1 856 ? 16.267 15.440 -38.234 1.00 93.50 856 GLU A O 1
ATOM 6492 N N . ILE A 1 857 ? 17.654 13.767 -37.764 1.00 92.88 857 ILE A N 1
ATOM 6493 C CA . ILE A 1 857 ? 17.357 13.727 -36.308 1.00 92.88 857 ILE A CA 1
ATOM 6494 C C . ILE A 1 857 ? 17.265 15.102 -35.608 1.00 92.88 857 ILE A C 1
ATOM 6496 O O . ILE A 1 857 ? 16.402 15.309 -34.756 1.00 92.88 857 ILE A O 1
ATOM 6500 N N . ASN A 1 858 ? 18.075 16.089 -36.005 1.00 93.81 858 ASN A N 1
ATOM 6501 C CA . ASN A 1 858 ? 18.020 17.451 -35.452 1.00 93.81 858 ASN A CA 1
ATOM 6502 C C . ASN A 1 858 ? 16.664 18.164 -35.690 1.00 93.81 858 ASN A C 1
ATOM 6504 O O . ASN A 1 858 ? 16.208 18.931 -34.846 1.00 93.81 858 ASN A O 1
ATOM 6508 N N . LYS A 1 859 ? 15.965 17.857 -36.787 1.00 93.31 859 LYS A N 1
ATOM 6509 C CA . LYS A 1 859 ? 14.610 18.347 -37.109 1.00 93.31 859 LYS A CA 1
ATOM 6510 C C . LYS A 1 859 ? 13.544 17.741 -36.187 1.00 93.31 859 LYS A C 1
ATOM 6512 O O . LYS A 1 859 ? 12.541 18.382 -35.885 1.00 93.31 859 LYS A O 1
ATOM 6517 N N . ALA A 1 860 ? 13.778 16.530 -35.676 1.00 91.69 860 ALA A N 1
ATOM 6518 C CA . ALA A 1 860 ? 12.911 15.914 -34.674 1.00 91.69 860 ALA A CA 1
ATOM 6519 C C . ALA A 1 860 ? 12.963 16.683 -33.336 1.00 91.69 860 ALA A C 1
ATOM 6521 O O . ALA A 1 860 ? 11.925 16.898 -32.704 1.00 91.69 860 ALA A O 1
ATOM 6522 N N . PHE A 1 861 ? 14.144 17.195 -32.959 1.00 91.88 861 PHE A N 1
ATOM 6523 C CA . PHE A 1 861 ? 14.294 18.129 -31.835 1.00 91.88 861 PHE A CA 1
ATOM 6524 C C . PHE A 1 861 ? 13.546 19.452 -32.094 1.00 91.88 861 PHE A C 1
ATOM 6526 O O . PHE A 1 861 ? 12.875 19.945 -31.189 1.00 91.88 861 PHE A O 1
ATOM 6533 N N . GLU A 1 862 ? 13.573 20.004 -33.315 1.00 92.06 862 GLU A N 1
ATOM 6534 C CA . GLU A 1 862 ? 12.803 21.214 -33.670 1.00 92.06 862 GLU A CA 1
ATOM 6535 C C . GLU A 1 862 ? 11.282 21.023 -33.500 1.00 92.06 862 GLU A C 1
ATOM 6537 O O . GLU A 1 862 ? 10.613 21.887 -32.919 1.00 92.06 862 GLU A O 1
ATOM 6542 N N . TYR A 1 863 ? 10.723 19.884 -33.932 1.00 90.56 863 TYR A N 1
ATOM 6543 C CA . TYR A 1 863 ? 9.302 19.561 -33.721 1.00 90.56 863 TYR A CA 1
ATOM 6544 C C . TYR A 1 863 ? 8.934 19.462 -32.233 1.00 90.56 863 TYR A C 1
ATOM 6546 O O . TYR A 1 863 ? 7.841 19.876 -31.836 1.00 90.56 863 TYR A O 1
ATOM 6554 N N . MET A 1 864 ? 9.845 18.962 -31.393 1.00 86.88 864 MET A N 1
ATOM 6555 C CA . MET A 1 864 ? 9.617 18.858 -29.952 1.00 86.88 864 MET A CA 1
ATOM 6556 C C . MET A 1 864 ? 9.756 20.202 -29.223 1.00 86.88 864 MET A C 1
ATOM 6558 O O . MET A 1 864 ? 8.918 20.533 -28.386 1.00 86.88 864 MET A O 1
ATOM 6562 N N . LEU A 1 865 ? 10.767 21.004 -29.569 1.00 87.25 865 LEU A N 1
ATOM 6563 C CA . LEU A 1 865 ? 10.994 22.343 -29.008 1.00 87.25 865 LEU A CA 1
ATOM 6564 C C . LEU A 1 865 ? 9.875 23.330 -29.372 1.00 87.25 865 LEU A C 1
ATOM 6566 O O . LEU A 1 865 ? 9.538 24.203 -28.575 1.00 87.25 865 LEU A O 1
ATOM 6570 N N . SER A 1 866 ? 9.275 23.179 -30.555 1.00 88.00 866 SER A N 1
ATOM 6571 C CA . SER A 1 866 ? 8.103 23.956 -30.983 1.00 88.00 866 SER A CA 1
ATOM 6572 C C . SER A 1 866 ? 6.769 23.433 -30.429 1.00 88.00 866 SER A C 1
ATOM 6574 O O . SER A 1 866 ? 5.753 24.119 -30.551 1.00 88.00 866 SER A O 1
ATOM 6576 N N . GLY A 1 867 ? 6.750 22.244 -29.813 1.00 81.44 867 GLY A N 1
ATOM 6577 C CA . GLY A 1 867 ? 5.530 21.603 -29.312 1.00 81.44 867 GLY A CA 1
ATOM 6578 C C . GLY A 1 867 ? 4.545 21.194 -30.414 1.00 81.44 867 GLY A C 1
ATOM 6579 O O . GLY A 1 867 ? 3.346 21.104 -30.151 1.00 81.44 867 GLY A O 1
ATOM 6580 N N . ALA A 1 868 ? 5.034 20.977 -31.640 1.0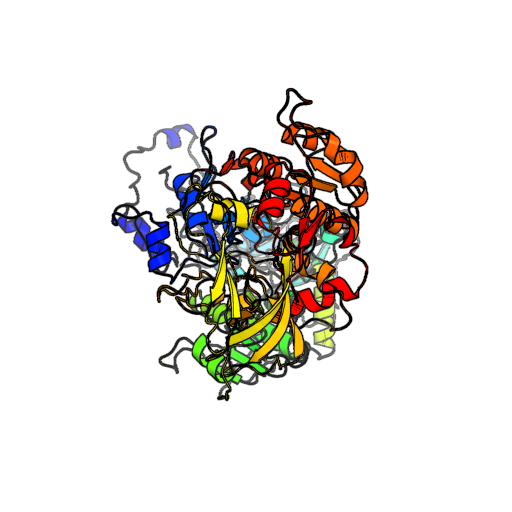0 80.56 868 ALA A N 1
ATOM 6581 C CA . ALA A 1 868 ? 4.216 20.724 -32.828 1.00 80.56 868 ALA A CA 1
ATOM 6582 C C . ALA A 1 868 ? 3.637 19.295 -32.906 1.00 80.56 868 ALA A C 1
ATOM 6584 O O . ALA A 1 868 ? 2.770 19.038 -33.739 1.00 80.56 868 ALA A O 1
ATOM 6585 N N . GLY A 1 869 ? 4.097 18.369 -32.057 1.00 79.94 869 GLY A N 1
ATOM 6586 C CA . GLY A 1 869 ? 3.702 16.958 -32.075 1.00 79.94 869 GLY A CA 1
ATOM 6587 C C . GLY A 1 869 ? 3.733 16.278 -30.702 1.00 79.94 869 GLY A C 1
ATOM 6588 O O . GLY A 1 869 ? 4.162 16.868 -29.711 1.00 79.94 869 GLY A O 1
ATOM 6589 N N . LEU A 1 870 ? 3.271 15.024 -30.648 1.00 85.75 870 LEU A N 1
ATOM 6590 C CA . LEU A 1 870 ? 3.241 14.185 -29.434 1.00 85.75 870 LEU A CA 1
ATOM 6591 C C . LEU A 1 870 ? 4.454 13.243 -29.359 1.00 85.75 870 LEU A C 1
ATOM 6593 O O . LEU A 1 870 ? 5.153 13.195 -28.340 1.00 85.75 870 LEU A O 1
ATOM 6597 N N . ARG A 1 871 ? 4.715 12.536 -30.463 1.00 89.75 871 ARG A N 1
ATOM 6598 C CA . ARG A 1 871 ? 5.966 11.839 -30.785 1.00 89.75 871 ARG A CA 1
ATOM 6599 C C . ARG A 1 871 ? 6.351 12.054 -32.243 1.00 89.75 871 ARG A C 1
ATOM 6601 O O . ARG A 1 871 ? 5.485 12.264 -33.104 1.00 89.75 871 ARG A O 1
ATOM 6608 N N . CYS A 1 872 ? 7.658 12.001 -32.479 1.00 91.38 872 CYS A N 1
ATOM 6609 C CA . CYS A 1 872 ? 8.289 12.031 -33.789 1.00 91.38 872 CYS A CA 1
ATOM 6610 C C . CYS A 1 872 ? 9.109 10.747 -33.935 1.00 91.38 872 CYS A C 1
ATOM 6612 O O . CYS A 1 872 ? 10.078 10.552 -33.203 1.00 91.38 872 CYS A O 1
ATOM 6614 N N . LEU A 1 873 ? 8.695 9.881 -34.857 1.00 92.00 873 LEU A N 1
ATOM 6615 C CA . LEU A 1 873 ? 9.406 8.659 -35.199 1.00 92.00 873 LEU A CA 1
ATOM 6616 C C . LEU A 1 873 ? 10.688 9.015 -35.964 1.00 92.00 873 LEU A C 1
ATOM 6618 O O . LEU A 1 873 ? 10.672 9.867 -36.853 1.00 92.00 873 LEU A O 1
ATOM 6622 N N . ILE A 1 874 ? 11.790 8.365 -35.615 1.00 92.38 874 ILE A N 1
ATOM 6623 C CA . ILE A 1 874 ? 13.088 8.481 -36.272 1.00 92.38 874 ILE A CA 1
ATOM 6624 C C . ILE A 1 874 ? 13.441 7.092 -36.804 1.00 92.38 874 ILE A C 1
ATOM 6626 O O . ILE A 1 874 ? 13.642 6.141 -36.045 1.00 92.38 874 ILE A O 1
ATOM 6630 N N . ARG A 1 875 ? 13.496 6.965 -38.125 1.00 91.19 875 ARG A N 1
ATOM 6631 C CA . ARG A 1 875 ? 13.797 5.706 -38.805 1.00 91.19 875 ARG A CA 1
ATOM 6632 C C . ARG A 1 875 ? 15.292 5.589 -39.069 1.00 91.19 875 ARG A C 1
ATOM 6634 O O . ARG A 1 875 ? 15.857 6.498 -39.672 1.00 91.19 875 ARG A O 1
ATOM 6641 N N . MET A 1 876 ? 15.911 4.475 -38.678 1.00 85.12 876 MET A N 1
ATOM 6642 C CA . MET A 1 876 ? 17.310 4.226 -39.029 1.00 85.12 876 MET A CA 1
ATOM 6643 C C . MET A 1 876 ? 17.461 4.066 -40.543 1.00 85.12 876 MET A C 1
ATOM 6645 O O . MET A 1 876 ? 16.669 3.375 -41.193 1.00 85.12 876 MET A O 1
ATOM 6649 N N . ASP A 1 877 ? 18.479 4.725 -41.092 1.00 68.69 877 ASP A N 1
ATOM 6650 C CA . ASP A 1 877 ? 18.942 4.486 -42.456 1.00 68.69 877 ASP A CA 1
ATOM 6651 C C . ASP A 1 877 ? 19.542 3.050 -42.503 1.00 68.69 877 ASP A C 1
ATOM 6653 O O . ASP A 1 877 ? 20.125 2.599 -41.518 1.00 68.69 877 ASP A O 1
ATOM 6657 N N . ALA A 1 878 ? 19.261 2.275 -43.564 1.00 44.50 878 ALA A N 1
ATOM 6658 C CA . ALA A 1 878 ? 19.075 0.808 -43.462 1.00 44.50 878 ALA A CA 1
ATOM 6659 C C . ALA A 1 878 ? 20.238 -0.098 -43.921 1.00 44.50 878 ALA A C 1
ATOM 6661 O O . ALA A 1 878 ? 20.731 0.114 -45.053 1.00 44.50 878 ALA A O 1
#

Secondary structure (DSSP, 8-state):
-----------SS-HHHHTTS-TTSSPPPPHHHHHHHHHHTT------TTSSSS-HHHHHHHHTTS-BSEEEE-S--HHHHHHHHHTBPTTT-EEEE-SPPPTT--EEE-THHHHSS-EEEE-SGGG--TTTTHHHHHHTTTSS-S-TTTS---------------SSSPBP-EEEEE-STTSPPEEEE-EEPPP-TTEEEEEEEEEE--HHHHHHHHTSS-----SEE---EEEEEEEEE-TT--S--TT-EEEE-SS---SSSTTTT-SS----TTTS--SS--S-TTTS--SEEETTEEEB-STTT-TTBSEEEEEGGGEEE--TTS-HHHHGGGGTHHHHHHHIIIIII-PPTT-EEEEE--SHHHHHHHHHHHHTT-SEEEEE-S-GGG-SSTT--EEE-TTS-SS-HHHHHHHHHTS-BSEEEE-S--HHHHHHHHHTB-TTT-EEEE-S----S--------SGGG--HHHHHHHHHHHHHTTSS-GGG-S--------------------EEEEEE-STTSPPEEEEEB-----BTEEEEEEEEEE--HHHHHHHTTTTS----SEE---EEEEEEEEE-BT--S--TT-EEEE-SS---SSSHHHHSTT----GGGG-EES-S-B-TTSPBPPEETTS---SBSEEEEEGGGEEE--TTS-HHHHGGGGTHHHHHHHIIIIII-PPTT-EEEEE--SHHHHHHHHHHHHHT-SEEEEE-S-GGGHHHHGGGT--EEE-TTS-SS-HHHHHHHHHTS-BSEEEE-S--HHHHHHHHHTBPTTT-EEEE-SPPPTT--EEE-THHHHTT-EEEE-SGGG--HHHHHHHHTTT----GGGGEEEEEEGGGHHHHHHHHHTT--SEEEEEPP-

Mean predicted aligned error: 17.92 Å

pLDDT: mean 74.66, std 18.61, range [24.31, 98.75]